Protein AF-0000000080437870 (afdb_homodimer)

Solvent-accessible surface area (backbone atoms only — not comparable to full-atom values): 60620 Å² total; per-residue (Å²): 129,94,40,55,49,62,54,57,90,78,43,84,38,85,81,32,68,67,41,47,50,50,52,49,51,49,51,50,48,58,66,41,42,56,54,49,41,50,61,61,62,69,58,82,70,63,52,60,59,48,50,50,48,49,53,51,51,48,33,52,47,49,39,52,52,47,52,57,46,50,50,26,48,57,52,24,42,56,25,63,77,40,61,66,30,51,52,48,42,49,50,51,51,51,53,57,57,70,46,48,65,47,50,51,52,45,34,43,50,59,34,65,45,84,61,48,69,62,49,28,70,72,33,72,72,40,46,76,41,44,46,62,55,49,49,36,33,59,53,30,72,40,56,69,56,73,68,52,46,48,52,52,59,59,50,31,59,22,14,36,57,39,28,39,51,48,36,51,50,53,54,69,68,35,60,26,62,38,65,60,96,86,41,80,45,74,39,46,41,70,62,42,62,58,32,32,55,36,83,48,62,69,54,9,47,41,29,47,55,23,50,60,61,42,44,69,73,44,38,68,58,38,30,48,21,41,38,21,23,53,43,40,35,52,51,51,29,46,74,34,69,38,95,35,58,64,54,49,41,34,50,72,42,37,46,50,70,58,32,52,50,18,44,52,50,31,48,61,70,45,33,65,61,54,23,51,50,33,34,51,52,12,48,76,72,72,35,86,63,18,22,39,53,45,50,73,57,41,70,89,61,98,68,78,62,74,32,54,68,68,54,37,50,52,52,47,32,54,52,36,34,73,70,33,62,64,56,12,48,48,51,46,49,40,59,74,66,24,22,38,25,35,53,70,53,84,50,34,59,82,64,68,47,50,45,62,36,72,81,78,68,47,47,39,31,43,39,52,50,73,37,29,54,68,40,42,42,48,50,35,23,30,48,15,41,34,48,39,44,59,44,22,59,88,45,52,66,69,43,53,49,56,42,63,28,63,58,37,25,44,12,47,37,36,25,50,54,50,50,57,54,52,42,76,73,39,54,73,66,51,26,48,46,53,42,48,53,51,50,52,52,47,39,51,38,52,40,45,35,48,21,50,46,50,27,52,53,51,49,56,61,50,43,75,76,41,80,58,54,53,69,54,51,25,48,43,38,42,50,21,44,47,72,36,45,36,73,12,31,15,83,92,37,64,65,48,56,63,76,73,72,44,65,58,75,54,38,63,90,43,58,77,62,53,55,32,55,35,45,6,49,41,51,17,41,29,49,51,54,48,32,73,73,53,44,74,70,34,51,62,50,50,48,52,45,48,38,44,50,28,55,55,41,50,66,63,47,38,43,75,70,75,38,55,55,60,36,41,65,49,41,44,57,12,49,45,58,54,48,51,50,49,52,50,45,57,58,66,50,66,84,103,128,95,42,55,50,63,53,56,90,79,41,81,40,86,80,30,69,67,40,49,50,49,52,50,50,49,53,50,48,58,66,41,43,54,54,49,42,52,60,60,61,69,56,81,72,64,51,59,60,49,50,52,48,50,52,53,52,48,33,53,47,50,42,53,52,47,51,55,47,48,51,25,48,56,53,23,42,56,25,64,77,40,60,65,31,50,52,48,43,49,52,52,52,53,54,57,57,70,44,48,66,48,51,52,52,46,34,43,49,58,35,64,45,84,61,48,69,62,48,30,72,72,34,72,73,40,48,77,40,44,47,61,54,51,49,37,31,59,52,29,71,42,56,69,54,71,67,52,48,48,50,52,58,58,49,31,60,21,14,36,56,40,27,38,50,47,38,50,50,52,54,70,67,35,61,27,62,38,63,60,96,84,41,80,45,75,40,48,43,70,62,42,61,57,32,32,56,36,85,47,63,69,54,8,46,41,30,46,54,24,50,61,60,41,43,70,71,45,37,67,58,39,31,47,21,42,38,23,20,53,43,41,36,50,51,51,30,47,74,35,67,38,94,37,58,65,55,49,40,34,50,71,42,38,46,50,70,58,31,52,50,18,44,52,50,33,47,60,69,46,31,66,62,55,21,50,49,34,33,51,52,10,48,76,72,71,36,87,63,18,21,39,53,47,51,73,57,41,68,88,59,98,67,78,63,75,31,54,69,69,53,36,49,52,52,47,32,53,52,36,34,75,69,33,60,65,57,14,49,49,51,47,47,40,59,74,65,24,23,38,25,34,54,72,54,84,49,33,59,83,66,67,45,52,47,63,36,70,78,77,69,48,49,38,32,44,39,50,51,75,37,28,55,69,40,42,41,48,50,35,22,31,48,14,40,33,48,38,43,60,45,21,58,88,45,53,66,68,42,53,49,57,41,65,32,62,59,38,26,44,12,46,38,37,24,50,54,48,50,57,53,51,42,72,75,39,53,74,66,51,25,49,46,53,43,50,52,51,50,51,53,47,41,52,39,52,41,46,35,47,21,51,46,49,28,51,52,48,50,56,61,50,43,76,75,40,82,56,54,53,69,54,52,26,49,43,37,43,49,20,44,46,72,34,46,35,74,11,32,14,82,92,36,64,65,47,56,60,77,75,72,44,66,57,75,54,40,63,90,43,58,78,62,54,54,32,55,36,46,6,47,39,52,16,41,28,49,49,53,48,31,73,71,52,44,73,70,34,50,62,51,50,48,52,48,47,39,44,50,29,55,55,42,49,64,62,47,37,42,75,71,74,39,56,57,59,36,42,64,50,42,44,57,12,50,45,57,54,49,50,50,49,53,50,44,58,58,65,50,66,83,105

InterPro domains:
  IPR001333 Peptidase M32, carboxypeptidase Taq [PTHR34217] (156-420)
  IPR001567 Peptidase M3A/M3B catalytic domain [PF01432] (196-575)
  IPR011977 Peptidase M3B, oligoendopeptidase-related clade 3 [TIGR02290] (4-588)
  IPR013647 Oligopeptidase F, N-terminal domain [PF08439] (114-174)
  IPR034006 Oligopeptidase F type 2 [cd09607] (5-585)
  IPR042088 Oligoendopeptidase F, C-terminal domain [G3DSA:1.10.1370.20] (219-591)

Foldseek 3Di:
DPLFFDLVLLNPDCPDPVNVVLVVVLVVCLVCVLVLLCVLLVDCPPVLVSVLVVLVSVLVNLLSLCSQLVVLVVVCQQAVPPPVSVVSNVVSVVSVVVCVLSVLSNLLSLLPDPPNVVSLVVDPSSVLQVQVSVLSNVQNLLDDDSVVVVVLVVVCVVFLVVLLVQLVVCQQPQWFFFADPNDTDTHRLVVLVVQLQPQDVVSLVRSLVSNQVSCVVCQFSLLVSLLRLLVSLQVSCVSSPHPGSVQVQCVLQLHHPLLLVLLLVLLLVLLVLLLVLLCLQCVLVPHDQAAFPSCLNHASAPDWDFADPVRLLVLLLVLLVQQPVVLSVLSVCCVVNRQENEADDPNRHDDKAKDQSLSSLFIHIYAHQPGTVVRSLSSQLRSQLGVLSNLQNVGGPQQSDFGLLQSSQRSLLSSVSSLVVDLVPDDLRSNLSSLSVVLSVLCCQSQVLQLVLQLLVVCSVCSVPPRDGLVRSLVSSLVSNCSRSNSNHRSVRDRSCPVSPDSQSSDSVQPSNRNSVSSNNLNNLLLVLVCVVPPNVSSVLVSVLSNRNRPHRPQVSCVSVVDGSSHSVSSNSSSVVSSVSSVVSVVSSPVD/DPLFFDLVLLNPDCPDPVNVVLVVVLVVCLVCLLVLLCVLLVDCPPVLVSVLVVLVSVLVNLLSLCSQLVVLVSVCQQAVPPPVSVVSNVVSVVSVVVCVLSVLSNLLSLLPDPPNVVSLVVDPSSVLQVQVSVLSNVQNLLDDDSVVVVVLVVVCVVFLVVLLVQLVVCQQPQWFFFADPNDTDTHRLVVLVVQLQPQDVVSLVRSLVSNQVSCVVCQFSLLVSLLRLLVSLQVSCVSSPHPGSVQVQCVLQLHHPLLLVLLLVLLLVLLVLLLVLLCLQCVLVPHHQAAFPSCLNHASAPDWDFADPVRLLVLLLVLLVQQPVVLSVLSVCCVVNRQENEARDPNRHDDKAKDQSLSSLFIHIYAHQPGTVVRSLSSQLRSQLGVLSNLQNVGGPLQSDFGLLQSSQRSLLSSVSSLVVDLVPDDLSSNLSSLSVVLSVLCCQSQVLQLVLQLLVVCSVCSVPPRDGLVRSLVSSLVSNCSRSNSNYRSVRGRSCPVSPDSQSSDSVQPSNRNSVSSNNLNNLLLVLVCVVPPNVSSVLVSVLSNRNRPHRPQVSCVSVVDGSSHSVSSNSSSVVSSVSSVVSVVSSPVD

Nearest PDB structures (foldseek):
  3ce2-assembly1_A  TM=8.874E-01  e=3.468E-25  Chlamydia abortus S26/3
  2qr4-assembly1_B  TM=8.057E-01  e=2.664E-16  Enterococcus faecium DO
  3aho-assembly2_B  TM=7.473E-01  e=1.811E-16  Geobacillus sp. MO-1
  2h1j-assembly1_A  TM=7.306E-01  e=5.069E-16  Geobacillus stearothermophilus
  3sks-assembly1_A  TM=7.481E-01  e=2.700E-15  Bacillus anthracis str. Ames

Sequence (1184 aa):
MNGNWNLNNLYSSFESPEFKADMDLFNKKINNYKSFVSSITNDRFDLKEKLKKYINETNNFKALSNKLIMYSNLVMSVNTKDSVAIKTLDILEQKLASIADSKAKLYKWIGSIDNLSEIINSSDLLKEHTFHLNEIKEYSKHILSDREELIIAQMKGSGSSSWTKLKDLETSSLLVDIEINGEKKSLPLSVVRNMAFDKDEKIRKAAYEAELKSYKKIENSVSSALNGIKGEVITISKLRGYSSPLEETVINSRLDMKSLNAMLSAMKESLPVFRKYYKRKAELLGNKNGLPFYNLFAPIIDSEQKFTFDEAKDFIIKNFTTFSEKLGLFAKNAIENEWIDVYPKEGKVGGAFCENLHMIGESRIMLNFGETLSDVITLAHELGHGYHGECLLKESEINSEYPMPIAETASTFCETIVKKAAVKGASKNDALAILETEISDCGQIIVDILSRFLFEKEVFDRRKEASLNSEELKEIMINAQKETYGDGLDFNYLHPYMWACKPHYYYAEANFYNFPYAFGLLFSKGLYAEYLKRGSEFVEDYDKLLSVTGKSNLADITKLMNIDIQSIDFWRNSLKIIEDDINNFLELSKNLMNGNWNLNNLYSSFESPEFKADMDLFNKKINNYKSFVSSITNDRFDLKEKLKKYINETNNFKALSNKLIMYSNLVMSVNTKDSVAIKTLDILEQKLASIADSKAKLYKWIGSIDNLSEIINSSDLLKEHTFHLNEIKEYSKHILSDREELIIAQMKGSGSSSWTKLKDLETSSLLVDIEINGEKKSLPLSVVRNMAFDKDEKIRKAAYEAELKSYKKIENSVSSALNGIKGEVITISKLRGYSSPLEETVINSRLDMKSLNAMLSAMKESLPVFRKYYKRKAELLGNKNGLPFYNLFAPIIDSEQKFTFDEAKDFIIKNFTTFSEKLGLFAKNAIENEWIDVYPKEGKVGGAFCENLHMIGESRIMLNFGETLSDVITLAHELGHGYHGECLLKESEINSEYPMPIAETASTFCETIVKKAAVKGASKNDALAILETEISDCGQIIVDILSRFLFEKEVFDRRKEASLNSEELKEIMINAQKETYGDGLDFNYLHPYMWACKPHYYYAEANFYNFPYAFGLLFSKGLYAEYLKRGSEFVEDYDKLLSVTGKSNLADITKLMNIDIQSIDFWRNSLKIIEDDINNFLELSKNL

pLDDT: mean 94.99, std 4.23, range [60.19, 98.75]

Organism: NCBI:txid29372

Radius of gyration: 37.0 Å; Cα contacts (8 Å, |Δi|>4): 1729; chains: 2; bounding box: 79×104×88 Å

Secondary structure (DSSP, 8-state):
--S----TTT-S-TTSHHHHHHHHHHHHHHHHHHHHHHHHHT--SSHHHHHHHHHHHHHHHHHHHHHHHHHHHHHHHH-TT-HHHHHHHHHHHHHHHTTHHHHHHHHHHHHT-TTHHHHHHT-HHHHHTHHHHHHHHHHHTT---HHHHHHHHHHHTTTHHHHHHHHHHHHHH-EEEEEETTEEEEEEHHHHHHGGG-S-HHHHHHHHHHHHHHGGGTHHHHHHHHHHHHHHHHHHHHHTT-S-HHHHHHHHTT--HHHHHHHHHHHHHHHHHHHHHHHHHHHHTT-SSSB-GGGTT--S-----B--HHHHHHHHHHHHHHH-HHHHHHHHHHHHTT-EE-S--TTPPSS-EEEEEGGGTEEEEE----SBHHHHHHHHHHHHHHHHHHHTTTS-TGGG---HHHHTHHHHHHHHHHHHHHHHTS-HHHHHHHHHHHHHHHHIIIIIHHHHHHHHHHHHHHHTTS---HHHHHHHHHHHHHHHTGGGB-GGG--TTHHHH-GGGG-SS--STTHHHHHHHHHHHHHHHHHHHHTTHHHHHHHHHHHTTTSS-HHHHHHTTT--TTSHHHHHHHHHHHHHHHHHHHHHGGG-/--S----TTT-S-TTSHHHHHHHHHHHHHHHHHHHHHHHHTT--SSHHHHHHHHHHHHHHHHHHHHHHHHHHHHHHHH-TT-HHHHHHHHHHHHHHHTTHHHHHHHHHHHHT-TTHHHHHHT-HHHHHTHHHHHHHHHHHTT---HHHHHHHHHHHTTTHHHHHHHHHHHHHH-EEEEEETTEEEEEEHHHHHHGGG-S-HHHHHHHHHHHHHHGGGTHHHHHHHHHHHHHHHHHHHHHTT-S-HHHHHHHHTT--HHHHHHHHHHHHHHHHHHHHHHHHHHHHTT-SSSB-GGGTT--S-----B--HHHHHHHHHHHHHHH-HHHHHHHHHHHHTT-EE-S--TTPPSS-EEEEEGGGTEEEEE----SBHHHHHHHHHHHHHHHHHHHTTTS-TGGG---HHHHTHHHHHHHHHHHHHHHHTS-HHHHHHHHHHHHHHHHIIIIIHHHHHHHHHHHHHHHTTS---HHHHHHHHHHHHHHHTGGGB-GGG--TTHHHH-GGGG-SS--STTHHHHHHHHHHHHHHHHHHHHTTHHHHHHHHHHHTTTSS-HHHHHHTTT--TTSHHHHHHHHHHHHHHHHHHHHHGGG-

Structure (mmCIF, N/CA/C/O backbone):
data_AF-0000000080437870-model_v1
#
loop_
_entity.id
_entity.type
_entity.pdbx_description
1 polymer 'PepF/M3 family oligoendopeptidase'
#
loop_
_atom_site.group_PDB
_atom_site.id
_atom_site.type_symbol
_atom_site.label_atom_id
_atom_site.label_alt_id
_atom_site.label_comp_id
_atom_site.label_asym_id
_atom_site.label_entity_id
_atom_site.label_seq_id
_atom_site.pdbx_PDB_ins_code
_atom_site.Cartn_x
_atom_site.Cartn_y
_atom_site.Cartn_z
_atom_site.occupancy
_atom_site.B_iso_or_equiv
_atom_site.auth_seq_id
_atom_site.auth_comp_id
_atom_site.auth_asym_id
_atom_site.auth_atom_id
_atom_site.pdbx_PDB_model_num
ATOM 1 N N . MET A 1 1 ? 9.359 31.766 40.906 1 60.19 1 MET A N 1
ATOM 2 C CA . MET A 1 1 ? 8.602 30.703 40.25 1 60.19 1 MET A CA 1
ATOM 3 C C . MET A 1 1 ? 9.492 29.516 39.938 1 60.19 1 MET A C 1
ATOM 5 O O . MET A 1 1 ? 10.656 29.688 39.562 1 60.19 1 MET A O 1
ATOM 9 N N . ASN A 1 2 ? 9.305 28.297 40.469 1 73.31 2 ASN A N 1
ATOM 10 C CA . ASN A 1 2 ? 10.172 27.125 40.312 1 73.31 2 ASN A CA 1
ATOM 11 C C . ASN A 1 2 ? 10.258 26.656 38.875 1 73.31 2 ASN A C 1
ATOM 13 O O . ASN A 1 2 ? 11.078 25.812 38.531 1 73.31 2 ASN A O 1
ATOM 17 N N . GLY A 1 3 ? 9.555 27.391 37.906 1 88.75 3 GLY A N 1
ATOM 18 C CA . GLY A 1 3 ? 9.688 27.125 36.5 1 88.75 3 GLY A CA 1
ATOM 19 C C . GLY A 1 3 ? 8.82 25.969 36.031 1 88.75 3 GLY A C 1
ATOM 20 O O . GLY A 1 3 ? 8.836 25.625 34.844 1 88.75 3 GLY A O 1
ATOM 21 N N . ASN A 1 4 ? 8.125 25.344 36.969 1 94.56 4 ASN A N 1
ATOM 22 C CA . ASN A 1 4 ? 7.23 24.234 36.625 1 94.56 4 ASN A CA 1
ATOM 23 C C . ASN A 1 4 ? 5.77 24.672 36.656 1 94.56 4 ASN A C 1
ATOM 25 O O . ASN A 1 4 ? 5.375 25.484 37.5 1 94.56 4 ASN A O 1
ATOM 29 N N . TRP A 1 5 ? 5.004 24.094 35.719 1 97.38 5 TRP A N 1
ATOM 30 C CA . TRP A 1 5 ? 3.576 24.391 35.781 1 97.38 5 TRP A CA 1
ATOM 31 C C . TRP A 1 5 ? 2.887 23.578 36.875 1 97.38 5 TRP A C 1
ATOM 33 O O . TRP A 1 5 ? 3.457 22.609 37.375 1 97.38 5 TRP A O 1
ATOM 43 N N . ASN A 1 6 ? 1.792 24.125 37.281 1 96.56 6 ASN A N 1
ATOM 44 C CA . ASN A 1 6 ? 0.927 23.438 38.25 1 96.56 6 ASN A CA 1
ATOM 45 C C . ASN A 1 6 ? -0.272 22.797 37.562 1 96.56 6 ASN A C 1
ATOM 47 O O . ASN A 1 6 ? -1.03 23.469 36.875 1 96.56 6 ASN A O 1
ATOM 51 N N . LEU A 1 7 ? -0.485 21.469 37.812 1 97.62 7 LEU A N 1
ATOM 52 C CA . LEU A 1 7 ? -1.567 20.75 37.125 1 97.62 7 LEU A CA 1
ATOM 53 C C . LEU A 1 7 ? -2.658 20.375 38.125 1 97.62 7 LEU A C 1
ATOM 55 O O . LEU A 1 7 ? -3.617 19.672 37.781 1 97.62 7 LEU A O 1
ATOM 59 N N . ASN A 1 8 ? -2.568 20.922 39.281 1 96.56 8 ASN A N 1
ATOM 60 C CA . ASN A 1 8 ? -3.43 20.469 40.344 1 96.56 8 ASN A CA 1
ATOM 61 C C . ASN A 1 8 ? -4.895 20.781 40.094 1 96.56 8 ASN A C 1
ATOM 63 O O . ASN A 1 8 ? -5.789 20.109 40.594 1 96.56 8 ASN A O 1
ATOM 67 N N . ASN A 1 9 ? -5.109 21.844 39.344 1 96.62 9 ASN A N 1
ATOM 68 C CA . ASN A 1 9 ? -6.488 22.188 39.031 1 96.62 9 ASN A CA 1
ATOM 69 C C . ASN A 1 9 ? -7.113 21.172 38.094 1 96.62 9 ASN A C 1
ATOM 71 O O . ASN A 1 9 ? -8.336 21.141 37.906 1 96.62 9 ASN A O 1
ATOM 75 N N . LEU A 1 10 ? -6.344 20.359 37.438 1 97.62 10 LEU A N 1
ATOM 76 C CA . LEU A 1 10 ? -6.828 19.188 36.719 1 97.62 10 LEU A CA 1
ATOM 77 C C . LEU A 1 10 ? -6.934 17.984 37.656 1 97.62 10 LEU A C 1
ATOM 79 O O . LEU A 1 10 ? -8.039 17.609 38.062 1 97.62 10 LEU A O 1
ATOM 83 N N . TYR A 1 11 ? -5.73 17.531 37.938 1 97.88 11 TYR A N 1
ATOM 84 C CA . TYR A 1 11 ? -5.609 16.469 38.938 1 97.88 11 TYR A CA 1
ATOM 85 C C . TYR A 1 11 ? -4.297 16.578 39.719 1 97.88 11 TYR A C 1
ATOM 87 O O . TYR A 1 11 ? -3.295 17.062 39.156 1 97.88 11 TYR A O 1
ATOM 95 N N . SER A 1 12 ? -4.332 16.031 40.906 1 96.88 12 SER A N 1
ATOM 96 C CA . SER A 1 12 ? -3.111 16.062 41.719 1 96.88 12 SER A CA 1
ATOM 97 C C . SER A 1 12 ? -2.174 14.93 41.344 1 96.88 12 SER A C 1
ATOM 99 O O . SER A 1 12 ? -0.961 15.016 41.562 1 96.88 12 SER A O 1
ATOM 101 N N . SER A 1 13 ? -2.754 13.867 40.938 1 96.62 13 SER A N 1
ATOM 102 C CA . SER A 1 13 ? -1.997 12.703 40.469 1 96.62 13 SER A CA 1
ATOM 103 C C . SER A 1 13 ? -2.896 11.711 39.75 1 96.62 13 SER A C 1
ATOM 105 O O . SER A 1 13 ? -4.125 11.836 39.781 1 96.62 13 SER A O 1
ATOM 107 N N . PHE A 1 14 ? -2.291 10.727 39.125 1 97.12 14 PHE A N 1
ATOM 108 C CA . PHE A 1 14 ? -3.055 9.672 38.5 1 97.12 14 PHE A CA 1
ATOM 109 C C . PHE A 1 14 ? -3.746 8.789 39.531 1 97.12 14 PHE A C 1
ATOM 111 O O . PHE A 1 14 ? -4.66 8.031 39.188 1 97.12 14 PHE A O 1
ATOM 118 N N . GLU A 1 15 ? -3.279 8.891 40.781 1 96.44 15 GLU A N 1
ATOM 119 C CA . GLU A 1 15 ? -3.838 8.086 41.875 1 96.44 15 GLU A CA 1
ATOM 120 C C . GLU A 1 15 ? -4.879 8.875 42.656 1 96.44 15 GLU A C 1
ATOM 122 O O . GLU A 1 15 ? -5.504 8.336 43.562 1 96.44 15 GLU A O 1
ATOM 127 N N . SER A 1 16 ? -5.043 10.133 42.312 1 97.62 16 SER A N 1
ATOM 128 C CA . SER A 1 16 ? -6.008 10.938 43.031 1 97.62 16 SER A CA 1
ATOM 129 C C . SER A 1 16 ? -7.422 10.383 42.875 1 97.62 16 SER A C 1
ATOM 131 O O . SER A 1 16 ? -7.766 9.828 41.844 1 97.62 16 SER A O 1
ATOM 133 N N . PRO A 1 17 ? -8.258 10.578 43.875 1 97.38 17 PRO A N 1
ATOM 134 C CA . PRO A 1 17 ? -9.648 10.125 43.781 1 97.38 17 PRO A CA 1
ATOM 135 C C . PRO A 1 17 ? -10.406 10.789 42.625 1 97.38 17 PRO A C 1
ATOM 137 O O . PRO A 1 17 ? -11.25 10.156 42 1 97.38 17 PRO A O 1
ATOM 140 N N . GLU A 1 18 ? -10.078 11.984 42.406 1 97.44 18 GLU A N 1
ATOM 141 C CA . GLU A 1 18 ? -10.758 12.711 41.344 1 97.44 18 GLU A CA 1
ATOM 142 C C . GLU A 1 18 ? -10.438 12.117 40 1 97.44 18 GLU A C 1
ATOM 144 O O . GLU A 1 18 ? -11.336 11.938 39.156 1 97.44 18 GLU A O 1
ATOM 149 N N . PHE A 1 19 ? -9.172 11.805 39.75 1 97.94 19 PHE A N 1
ATOM 150 C CA . PHE A 1 19 ? -8.766 11.211 38.5 1 97.94 19 PHE A CA 1
ATOM 151 C C . PHE A 1 19 ? -9.398 9.844 38.312 1 97.94 19 PHE A C 1
ATOM 153 O O . PHE A 1 19 ? -9.938 9.547 37.25 1 97.94 19 PHE A O 1
ATOM 160 N N . LYS A 1 20 ? -9.375 9.031 39.25 1 97.5 20 LYS A N 1
ATOM 161 C CA . LYS A 1 20 ? -9.938 7.684 39.188 1 97.5 20 LYS A CA 1
ATOM 162 C C . LYS A 1 20 ? -11.445 7.723 38.938 1 97.5 20 LYS A C 1
ATOM 164 O O . LYS A 1 20 ? -11.977 6.922 38.188 1 97.5 20 LYS A O 1
ATOM 169 N N . ALA A 1 21 ? -12.055 8.648 39.656 1 97.81 21 ALA A N 1
ATOM 170 C CA . ALA A 1 21 ? -13.492 8.805 39.469 1 97.81 21 ALA A CA 1
ATOM 171 C C . ALA A 1 21 ? -13.82 9.219 38.031 1 97.81 21 ALA A C 1
ATOM 173 O O . ALA A 1 21 ? -14.781 8.727 37.438 1 97.81 21 ALA A O 1
ATOM 174 N N . ASP A 1 22 ? -13.07 10.148 37.531 1 97.94 22 ASP A N 1
ATOM 175 C CA . ASP A 1 22 ? -13.289 10.609 36.188 1 97.94 22 ASP A CA 1
ATOM 176 C C . ASP A 1 22 ? -12.984 9.5 35.156 1 97.94 22 ASP A C 1
ATOM 178 O O . ASP A 1 22 ? -13.656 9.398 34.125 1 97.94 22 ASP A O 1
ATOM 182 N N . MET A 1 23 ? -11.945 8.703 35.406 1 97.62 23 MET A N 1
ATOM 183 C CA . MET A 1 23 ? -11.633 7.555 34.562 1 97.62 23 MET A CA 1
ATOM 184 C C . MET A 1 23 ? -12.789 6.562 34.562 1 97.62 23 MET A C 1
ATOM 186 O O . MET A 1 23 ? -13.141 6.023 33.5 1 97.62 23 MET A O 1
ATOM 190 N N . ASP A 1 24 ? -13.344 6.34 35.656 1 97.12 24 ASP A N 1
ATOM 191 C CA . ASP A 1 24 ? -14.5 5.449 35.75 1 97.12 24 ASP A CA 1
ATOM 192 C C . ASP A 1 24 ? -15.695 6.008 35 1 97.12 24 ASP A C 1
ATOM 194 O O . ASP A 1 24 ? -16.391 5.266 34.281 1 97.12 24 ASP A O 1
ATOM 198 N N . LEU A 1 25 ? -15.914 7.23 35.25 1 97.19 25 LEU A N 1
ATOM 199 C CA . LEU A 1 25 ? -17 7.891 34.531 1 97.19 25 LEU A CA 1
ATOM 200 C C . LEU A 1 25 ? -16.797 7.84 33.031 1 97.19 25 LEU A C 1
ATOM 202 O O . LEU A 1 25 ? -17.734 7.594 32.281 1 97.19 25 LEU A O 1
ATOM 206 N N . PHE A 1 26 ? -15.594 8.133 32.656 1 97 26 PHE A N 1
ATOM 207 C CA . PHE A 1 26 ? -15.227 8.062 31.25 1 97 26 PHE A CA 1
ATOM 208 C C . PHE A 1 26 ? -15.516 6.676 30.688 1 97 26 PHE A C 1
ATOM 210 O O . PHE A 1 26 ? -16.141 6.547 29.625 1 97 26 PHE A O 1
ATOM 217 N N . ASN A 1 27 ? -15.125 5.648 31.359 1 95.5 27 ASN A N 1
ATOM 218 C CA . ASN A 1 27 ? -15.367 4.273 30.938 1 95.5 27 ASN A CA 1
ATOM 219 C C . ASN A 1 27 ? -16.859 3.977 30.812 1 95.5 27 ASN A C 1
ATOM 221 O O . ASN A 1 27 ? -17.297 3.33 29.859 1 95.5 27 ASN A O 1
ATOM 225 N N . LYS A 1 28 ? -17.562 4.418 31.703 1 95.25 28 LYS A N 1
ATOM 226 C CA . LYS A 1 28 ? -19 4.23 31.688 1 95.25 28 LYS A CA 1
ATOM 227 C C . LYS A 1 28 ? -19.625 4.934 30.484 1 95.25 28 LYS A C 1
ATOM 229 O O . LYS A 1 28 ? -20.5 4.375 29.812 1 95.25 28 LYS A O 1
ATOM 234 N N . LYS A 1 29 ? -19.188 6.113 30.266 1 95.06 29 LYS A N 1
ATOM 235 C CA . LYS A 1 29 ? -19.734 6.891 29.156 1 95.06 29 LYS A CA 1
ATOM 236 C C . LYS A 1 29 ? -19.391 6.246 27.812 1 95.06 29 LYS A C 1
ATOM 238 O O . LYS A 1 29 ? -20.203 6.258 26.891 1 95.06 29 LYS A O 1
ATOM 243 N N . ILE A 1 30 ? -18.172 5.777 27.734 1 93.88 30 ILE A N 1
ATOM 244 C CA . ILE A 1 30 ? -17.75 5.094 26.516 1 93.88 30 ILE A CA 1
ATOM 245 C C . ILE A 1 30 ? -18.625 3.863 26.281 1 93.88 30 ILE A C 1
ATOM 247 O O . ILE A 1 30 ? -19.109 3.643 25.172 1 93.88 30 ILE A O 1
ATOM 251 N N . ASN A 1 31 ? -18.828 3.141 27.266 1 90.12 31 ASN A N 1
ATOM 252 C CA . ASN A 1 31 ? -19.625 1.92 27.156 1 90.12 31 ASN A CA 1
ATOM 253 C C . ASN A 1 31 ? -21.078 2.225 26.828 1 90.12 31 ASN A C 1
ATOM 255 O O . ASN A 1 31 ? -21.734 1.467 26.109 1 90.12 31 ASN A O 1
ATOM 259 N N . ASN A 1 32 ? -21.484 3.301 27.359 1 91.38 32 ASN A N 1
ATOM 260 C CA . ASN A 1 32 ? -22.891 3.662 27.188 1 91.38 32 ASN A CA 1
ATOM 261 C C . ASN A 1 32 ? -23.125 4.418 25.891 1 91.38 32 ASN A C 1
ATOM 263 O O . ASN A 1 32 ? -24.266 4.637 25.484 1 91.38 32 ASN A O 1
ATOM 267 N N . TYR A 1 33 ? -22.031 4.906 25.375 1 90.75 33 TYR A N 1
ATOM 268 C CA . TYR A 1 33 ? -22.156 5.754 24.188 1 90.75 33 TYR A CA 1
ATOM 269 C C . TYR A 1 33 ? -22.875 5.016 23.062 1 90.75 33 TYR A C 1
ATOM 271 O O . TYR A 1 33 ? -23.719 5.586 22.391 1 90.75 33 TYR A O 1
ATOM 279 N N . LYS A 1 34 ? -22.547 3.732 22.797 1 86.31 34 LYS A N 1
ATOM 280 C CA . LYS A 1 34 ? -23.172 2.932 21.75 1 86.31 34 LYS A CA 1
ATOM 281 C C . LYS A 1 34 ? -24.672 2.785 21.984 1 86.31 34 LYS A C 1
ATOM 283 O O . LYS A 1 34 ? -25.469 2.91 21.047 1 86.31 34 LYS A O 1
ATOM 288 N N . SER A 1 35 ? -25.016 2.561 23.234 1 89.69 35 SER A N 1
ATOM 289 C CA . SER A 1 35 ? -26.422 2.441 23.609 1 89.69 35 SER A CA 1
ATOM 290 C C . SER A 1 35 ? -27.141 3.771 23.438 1 89.69 35 SER A C 1
ATOM 292 O O . SER A 1 35 ? -28.297 3.801 23 1 89.69 35 SER A O 1
ATOM 294 N N . PHE A 1 36 ? -26.484 4.75 23.859 1 90 36 PHE A N 1
ATOM 295 C CA . PHE A 1 36 ? -27.031 6.09 23.688 1 90 36 PHE A CA 1
ATOM 296 C C . PHE A 1 36 ? -27.328 6.375 22.219 1 90 36 PHE A C 1
ATOM 298 O O . PHE A 1 36 ? -28.438 6.793 21.875 1 90 36 PHE A O 1
ATOM 305 N N . VAL A 1 37 ? -26.391 6.148 21.344 1 91.06 37 VAL A N 1
ATOM 306 C CA . VAL A 1 37 ? -26.547 6.391 19.922 1 91.06 37 VAL A CA 1
ATOM 307 C C . VAL A 1 37 ? -27.656 5.52 19.359 1 91.06 37 VAL A C 1
ATOM 309 O O . VAL A 1 37 ? -28.5 5.992 18.578 1 91.06 37 VAL A O 1
ATOM 312 N N . SER A 1 38 ? -27.672 4.27 19.812 1 89.06 38 SER A N 1
ATOM 313 C CA . SER A 1 38 ? -28.703 3.357 19.344 1 89.06 38 SER A CA 1
ATOM 314 C C . SER A 1 38 ? -30.094 3.846 19.75 1 89.06 38 SER A C 1
ATOM 316 O O . SER A 1 38 ? -31.047 3.729 18.984 1 89.06 38 SER A O 1
ATOM 318 N N . SER A 1 39 ? -30.156 4.316 20.891 1 90.5 39 SER A N 1
ATOM 319 C CA . SER A 1 39 ? -31.438 4.801 21.406 1 90.5 39 SER A CA 1
ATOM 320 C C . SER A 1 39 ? -31.906 6.047 20.656 1 90.5 39 SER A C 1
ATOM 322 O O . SER A 1 39 ? -33.062 6.152 20.281 1 90.5 39 SER A O 1
ATOM 324 N N . ILE A 1 40 ? -31 6.926 20.438 1 91.5 40 ILE A N 1
ATOM 325 C CA . ILE A 1 40 ? -31.359 8.211 19.844 1 91.5 40 ILE A CA 1
ATOM 326 C C . ILE A 1 40 ? -31.641 8.031 18.359 1 91.5 40 ILE A C 1
ATOM 328 O O . ILE A 1 40 ? -32.5 8.719 17.797 1 91.5 40 ILE A O 1
ATOM 332 N N . THR A 1 41 ? -31.047 7.137 17.719 1 91.88 41 THR A N 1
ATOM 333 C CA . THR A 1 41 ? -31.141 7.016 16.266 1 91.88 41 THR A CA 1
ATOM 334 C C . THR A 1 41 ? -32.219 6.004 15.867 1 91.88 41 THR A C 1
ATOM 336 O O . THR A 1 41 ? -32.438 5.746 14.688 1 91.88 41 THR A O 1
ATOM 339 N N . ASN A 1 42 ? -32.844 5.383 16.844 1 89.12 42 ASN A N 1
ATOM 340 C CA . ASN A 1 42 ? -33.812 4.305 16.594 1 89.12 42 ASN A CA 1
ATOM 341 C C . ASN A 1 42 ? -35.062 4.812 15.883 1 89.12 42 ASN A C 1
ATOM 343 O O . ASN A 1 42 ? -35.781 4.035 15.258 1 89.12 42 ASN A O 1
ATOM 347 N N . ASP A 1 43 ? -35.438 6.051 16.094 1 88.62 43 ASP A N 1
ATOM 348 C CA . ASP A 1 43 ? -36.625 6.652 15.469 1 88.62 43 ASP A CA 1
ATOM 349 C C . ASP A 1 43 ? -36.438 8.164 15.312 1 88.62 43 ASP A C 1
ATOM 351 O O . ASP A 1 43 ? -35.375 8.703 15.594 1 88.62 43 ASP A O 1
ATOM 355 N N . ARG A 1 44 ? -37.5 8.805 14.852 1 89.62 44 ARG A N 1
ATOM 356 C CA . ARG A 1 44 ? -37.469 10.242 14.602 1 89.62 44 ARG A CA 1
ATOM 357 C C . ARG A 1 44 ? -38.5 10.984 15.445 1 89.62 44 ARG A C 1
ATOM 359 O O . ARG A 1 44 ? -38.906 12.078 15.078 1 89.62 44 ARG A O 1
ATOM 366 N N . PHE A 1 45 ? -38.812 10.367 16.562 1 91.12 45 PHE A N 1
ATOM 367 C CA . PHE A 1 45 ? -39.719 11.031 17.469 1 91.12 45 PHE A CA 1
ATOM 368 C C . PHE A 1 45 ? -38.969 11.945 18.422 1 91.12 45 PHE A C 1
ATOM 370 O O . PHE A 1 45 ? -37.812 11.688 18.75 1 91.12 45 PHE A O 1
ATOM 377 N N . ASP A 1 46 ? -39.625 13.062 18.891 1 93.62 46 ASP A N 1
ATOM 378 C CA . ASP A 1 46 ? -39.062 13.984 19.875 1 93.62 46 ASP A CA 1
ATOM 379 C C . ASP A 1 46 ? -37.656 14.445 19.484 1 93.62 46 ASP A C 1
ATOM 381 O O . ASP A 1 46 ? -36.719 14.383 20.297 1 93.62 46 ASP A O 1
ATOM 385 N N . LEU A 1 47 ? -37.562 14.828 18.266 1 95.94 47 LEU A N 1
ATOM 386 C CA . LEU A 1 47 ? -36.281 15.195 17.703 1 95.94 47 LEU A CA 1
ATOM 387 C C . LEU A 1 47 ? -35.656 16.344 18.484 1 95.94 47 LEU A C 1
ATOM 389 O O . LEU A 1 47 ? -34.438 16.344 18.688 1 95.94 47 LEU A O 1
ATOM 393 N N . LYS A 1 48 ? -36.438 17.297 18.906 1 96.69 48 LYS A N 1
ATOM 394 C CA . LYS A 1 48 ? -35.938 18.422 19.672 1 96.69 48 LYS A CA 1
ATOM 395 C C . LYS A 1 48 ? -35.219 17.969 20.938 1 96.69 48 LYS A C 1
ATOM 397 O O . LYS A 1 48 ? -34.094 18.344 21.203 1 96.69 48 LYS A O 1
ATOM 402 N N . GLU A 1 49 ? -35.906 17.094 21.656 1 96.69 49 GLU A N 1
ATOM 403 C CA . GLU A 1 49 ? -35.344 16.609 22.906 1 96.69 49 GLU A CA 1
ATOM 404 C C . GLU A 1 49 ? -34.125 15.719 22.672 1 96.69 49 GLU A C 1
ATOM 406 O O . GLU A 1 49 ? -33.156 15.766 23.453 1 96.69 49 GLU A O 1
ATOM 411 N N . LYS A 1 50 ? -34.188 14.969 21.672 1 96.31 50 LYS A N 1
ATOM 412 C CA . LYS A 1 50 ? -33.062 14.094 21.328 1 96.31 50 LYS A CA 1
ATOM 413 C C . LYS A 1 50 ? -31.844 14.906 20.953 1 96.31 50 LYS A C 1
ATOM 415 O O . LYS A 1 50 ? -30.734 14.594 21.375 1 96.31 50 LYS A O 1
ATOM 420 N N . LEU A 1 51 ? -32.031 15.922 20.188 1 97.62 51 LEU A N 1
ATOM 421 C CA . LEU A 1 51 ? -30.922 16.766 19.766 1 97.62 51 LEU A CA 1
ATOM 422 C C . LEU A 1 51 ? -30.359 17.547 20.953 1 97.62 51 LEU A C 1
ATOM 424 O O . LEU A 1 51 ? -29.141 17.734 21.047 1 97.62 51 LEU A O 1
ATOM 428 N N . LYS A 1 52 ? -31.219 18.031 21.828 1 97.56 52 LYS A N 1
ATOM 429 C CA . LYS A 1 52 ? -30.75 18.672 23.047 1 97.56 52 LYS A CA 1
ATOM 430 C C . LYS A 1 52 ? -29.891 17.734 23.875 1 97.56 52 LYS A C 1
ATOM 432 O O . LYS A 1 52 ? -28.844 18.125 24.391 1 97.56 52 LYS A O 1
ATOM 437 N N . LYS A 1 53 ? -30.391 16.531 23.953 1 95.75 53 LYS A N 1
ATOM 438 C CA . LYS A 1 53 ? -29.656 15.516 24.703 1 95.75 53 LYS A CA 1
ATOM 439 C C . LYS A 1 53 ? -28.281 15.25 24.062 1 95.75 53 LYS A C 1
ATOM 441 O O . LYS A 1 53 ? -27.281 15.141 24.766 1 95.75 53 LYS A O 1
ATOM 446 N N . TYR A 1 54 ? -28.281 15.188 22.75 1 95.81 54 TYR A N 1
ATOM 447 C CA . TYR A 1 54 ? -27.031 15 22.031 1 95.81 54 TYR A CA 1
ATOM 448 C C . TYR A 1 54 ? -26.047 16.125 22.359 1 95.81 54 TYR A C 1
ATOM 450 O O . TYR A 1 54 ? -24.891 15.859 22.672 1 95.81 54 TYR A O 1
ATOM 458 N N . ILE A 1 55 ? -26.469 17.297 22.297 1 97.62 55 ILE A N 1
ATOM 459 C CA . ILE A 1 55 ? -25.625 18.469 22.516 1 97.62 55 ILE A CA 1
ATOM 460 C C . ILE A 1 55 ? -25.078 18.438 23.938 1 97.62 55 ILE A C 1
ATOM 462 O O . ILE A 1 55 ? -23.875 18.594 24.156 1 97.62 55 ILE A O 1
ATOM 466 N N . ASN A 1 56 ? -25.922 18.203 24.875 1 96.62 56 ASN A N 1
ATOM 467 C CA . ASN A 1 56 ? -25.531 18.188 26.281 1 96.62 56 ASN A CA 1
ATOM 468 C C . ASN A 1 56 ? -24.547 17.062 26.578 1 96.62 56 ASN A C 1
ATOM 470 O O . ASN A 1 56 ? -23.516 17.281 27.219 1 96.62 56 ASN A O 1
ATOM 474 N N . GLU A 1 57 ? -24.859 15.906 26.094 1 94.81 57 GLU A N 1
ATOM 475 C CA . GLU A 1 57 ? -24 14.75 26.328 1 94.81 57 GLU A CA 1
ATOM 476 C C . GLU A 1 57 ? -22.641 14.93 25.672 1 94.81 57 GLU A C 1
ATOM 478 O O . GLU A 1 57 ? -21.609 14.539 26.234 1 94.81 57 GLU A O 1
ATOM 483 N N . THR A 1 58 ? -22.672 15.5 24.5 1 95.31 58 THR A N 1
ATOM 484 C CA . THR A 1 58 ? -21.422 15.703 23.781 1 95.31 58 THR A CA 1
ATOM 485 C C . THR A 1 58 ? -20.547 16.734 24.484 1 95.31 58 THR A C 1
ATOM 487 O O . THR A 1 58 ? -19.344 16.547 24.641 1 95.31 58 THR A O 1
ATOM 490 N N . ASN A 1 59 ? -21.094 17.797 24.891 1 96.94 59 ASN A N 1
ATOM 491 C CA . ASN A 1 59 ? -20.344 18.812 25.609 1 96.94 59 ASN A CA 1
ATOM 492 C C . ASN A 1 59 ? -19.75 18.234 26.906 1 96.94 59 ASN A C 1
ATOM 494 O O . ASN A 1 59 ? -18.578 18.469 27.203 1 96.94 59 ASN A O 1
ATOM 498 N N . ASN A 1 60 ? -20.516 17.5 27.594 1 95.81 60 ASN A N 1
ATOM 499 C CA . ASN A 1 60 ? -20.062 16.906 28.844 1 95.81 60 ASN A CA 1
ATOM 500 C C . ASN A 1 60 ? -18.953 15.883 28.609 1 95.81 60 ASN A C 1
ATOM 502 O O . ASN A 1 60 ? -17.969 15.836 29.344 1 95.81 60 ASN A O 1
ATOM 506 N N . PHE A 1 61 ? -19.219 15.141 27.656 1 95.5 61 PHE A N 1
ATOM 507 C CA . PHE A 1 61 ? -18.234 14.109 27.312 1 95.5 61 PHE A CA 1
ATOM 508 C C . PHE A 1 61 ? -16.922 14.734 26.891 1 95.5 61 PHE A C 1
ATOM 510 O O . PHE A 1 61 ? -15.852 14.281 27.297 1 95.5 61 PHE A O 1
ATOM 517 N N . LYS A 1 62 ? -16.984 15.742 26.062 1 95.62 62 LYS A N 1
ATOM 518 C CA . LYS A 1 62 ? -15.781 16.422 25.594 1 95.62 62 LYS A CA 1
ATOM 519 C C . LYS A 1 62 ? -15.016 17.047 26.75 1 95.62 62 LYS A C 1
ATOM 521 O O . LYS A 1 62 ? -13.781 16.984 26.797 1 95.62 62 LYS A O 1
ATOM 526 N N . ALA A 1 63 ? -15.688 17.594 27.609 1 97.19 63 ALA A N 1
ATOM 527 C CA . ALA A 1 63 ? -15.047 18.203 28.766 1 97.19 63 ALA A CA 1
ATOM 528 C C . ALA A 1 63 ? -14.305 17.172 29.609 1 97.19 63 ALA A C 1
ATOM 530 O O . ALA A 1 63 ? -13.156 17.391 30 1 97.19 63 ALA A O 1
ATOM 531 N N . LEU A 1 64 ? -14.945 16.078 29.781 1 97.31 64 LEU A N 1
ATOM 532 C CA . LEU A 1 64 ? -14.375 14.992 30.594 1 97.31 64 LEU A CA 1
ATOM 533 C C . LEU A 1 64 ? -13.172 14.375 29.875 1 97.31 64 LEU A C 1
ATOM 535 O O . LEU A 1 64 ? -12.109 14.219 30.484 1 97.31 64 LEU A O 1
ATOM 539 N N . SER A 1 65 ? -13.406 14.031 28.656 1 97 65 SER A N 1
ATOM 540 C CA . SER A 1 65 ? -12.344 13.375 27.906 1 97 65 SER A CA 1
ATOM 541 C C . SER A 1 65 ? -11.133 14.281 27.75 1 97 65 SER A C 1
ATOM 543 O O . SER A 1 65 ? -9.992 13.836 27.906 1 97 65 SER A O 1
ATOM 545 N N . ASN A 1 66 ? -11.398 15.508 27.453 1 96.69 66 ASN A N 1
ATOM 546 C CA . ASN A 1 66 ? -10.305 16.469 27.312 1 96.69 66 ASN A CA 1
ATOM 547 C C . ASN A 1 66 ? -9.539 16.641 28.625 1 96.69 66 ASN A C 1
ATOM 549 O O . ASN A 1 66 ? -8.312 16.781 28.609 1 96.69 66 ASN A O 1
ATOM 553 N N . LYS A 1 67 ? -10.211 16.672 29.688 1 97.81 67 LYS A N 1
ATOM 554 C CA . LYS A 1 67 ? -9.562 16.828 30.984 1 97.81 67 LYS A CA 1
ATOM 555 C C . LYS A 1 67 ? -8.578 15.68 31.234 1 97.81 67 LYS A C 1
ATOM 557 O O . LYS A 1 67 ? -7.43 15.914 31.609 1 97.81 67 LYS A O 1
ATOM 562 N N . LEU A 1 68 ? -9.023 14.516 30.953 1 98.12 68 LEU A N 1
ATOM 563 C CA . LEU A 1 68 ? -8.203 13.32 31.172 1 98.12 68 LEU A CA 1
ATOM 564 C C . LEU A 1 68 ? -7.031 13.289 30.188 1 98.12 68 LEU A C 1
ATOM 566 O O . LEU A 1 68 ? -5.895 13.031 30.594 1 98.12 68 LEU A O 1
ATOM 570 N N . ILE A 1 69 ? -7.316 13.547 28.984 1 97.12 69 ILE A N 1
ATOM 571 C CA . ILE A 1 69 ? -6.305 13.492 27.938 1 97.12 69 ILE A CA 1
ATOM 572 C C . ILE A 1 69 ? -5.262 14.578 28.172 1 97.12 69 ILE A C 1
ATOM 574 O O . ILE A 1 69 ? -4.055 14.32 28.094 1 97.12 69 ILE A O 1
ATOM 578 N N . MET A 1 70 ? -5.715 15.734 28.453 1 97.5 70 MET A N 1
ATOM 579 C CA . MET A 1 70 ? -4.805 16.859 28.609 1 97.5 70 MET A CA 1
ATOM 580 C C . MET A 1 70 ? -3.895 16.656 29.828 1 97.5 70 MET A C 1
ATOM 582 O O . MET A 1 70 ? -2.701 16.953 29.766 1 97.5 70 MET A O 1
ATOM 586 N N . TYR A 1 71 ? -4.461 16.141 30.844 1 97.94 71 TYR A N 1
ATOM 587 C CA . TYR A 1 71 ? -3.625 15.875 32 1 97.94 71 TYR A CA 1
ATOM 588 C C . TYR A 1 71 ? -2.518 14.883 31.656 1 97.94 71 TYR A C 1
ATOM 590 O O . TYR A 1 71 ? -1.347 15.125 31.969 1 97.94 71 TYR A O 1
ATOM 598 N N . SER A 1 72 ? -2.906 13.867 31.078 1 97.25 72 SER A N 1
ATOM 599 C CA . SER A 1 72 ? -1.947 12.828 30.703 1 97.25 72 SER A CA 1
ATOM 600 C C . SER A 1 72 ? -0.883 13.367 29.766 1 97.25 72 SER A C 1
ATOM 602 O O . SER A 1 72 ? 0.306 13.094 29.922 1 97.25 72 SER A O 1
ATOM 604 N N . ASN A 1 73 ? -1.315 14.117 28.844 1 96.06 73 ASN A N 1
ATOM 605 C CA . ASN A 1 73 ? -0.406 14.695 27.875 1 96.06 73 ASN A CA 1
ATOM 606 C C . ASN A 1 73 ? 0.555 15.695 28.516 1 96.06 73 ASN A C 1
ATOM 608 O O . ASN A 1 73 ? 1.731 15.75 28.156 1 96.06 73 ASN A O 1
ATOM 612 N N . LEU A 1 74 ? 0.043 16.484 29.328 1 97.88 74 LEU A N 1
ATOM 613 C CA . LEU A 1 74 ? 0.866 17.5 29.984 1 97.88 74 LEU A CA 1
ATOM 614 C C . LEU A 1 74 ? 1.917 16.844 30.875 1 97.88 74 LEU A C 1
ATOM 616 O O . LEU A 1 74 ? 3.074 17.266 30.891 1 97.88 74 LEU A O 1
ATOM 620 N N . VAL A 1 75 ? 1.538 15.812 31.547 1 97 75 VAL A N 1
ATOM 621 C CA . VAL A 1 75 ? 2.49 15.078 32.375 1 97 75 VAL A CA 1
ATOM 622 C C . VAL A 1 75 ? 3.557 14.438 31.484 1 97 75 VAL A C 1
ATOM 624 O O . VAL A 1 75 ? 4.754 14.547 31.766 1 97 75 VAL A O 1
ATOM 627 N N . MET A 1 76 ? 3.105 13.844 30.5 1 94.75 76 MET A N 1
ATOM 628 C CA . MET A 1 76 ? 4.016 13.164 29.594 1 94.75 76 MET A CA 1
ATOM 629 C C . MET A 1 76 ? 4.957 14.148 28.922 1 94.75 76 MET A C 1
ATOM 631 O O . MET A 1 76 ? 6.121 13.836 28.656 1 94.75 76 MET A O 1
ATOM 635 N N . SER A 1 77 ? 4.5 15.344 28.609 1 95.69 77 SER A N 1
ATOM 636 C CA . SER A 1 77 ? 5.266 16.328 27.859 1 95.69 77 SER A CA 1
ATOM 637 C C . SER A 1 77 ? 6.496 16.781 28.625 1 95.69 77 SER A C 1
ATOM 639 O O . SER A 1 77 ? 7.496 17.188 28.031 1 95.69 77 SER A O 1
ATOM 641 N N . VAL A 1 78 ? 6.457 16.719 29.922 1 95.25 78 VAL A N 1
ATOM 642 C CA . VAL A 1 78 ? 7.594 17.203 30.703 1 95.25 78 VAL A CA 1
ATOM 643 C C . VAL A 1 78 ? 8.367 16.016 31.266 1 95.25 78 VAL A C 1
ATOM 645 O O . VAL A 1 78 ? 9.414 16.188 31.891 1 95.25 78 VAL A O 1
ATOM 648 N N . ASN A 1 79 ? 7.859 14.812 31.047 1 93.56 79 ASN A N 1
ATOM 649 C CA . ASN A 1 79 ? 8.531 13.562 31.375 1 93.56 79 ASN A CA 1
ATOM 650 C C . ASN A 1 79 ? 8.086 12.43 30.438 1 93.56 79 ASN A C 1
ATOM 652 O O . ASN A 1 79 ? 7.246 11.609 30.812 1 93.56 79 ASN A O 1
ATOM 656 N N . THR A 1 80 ? 8.766 12.32 29.406 1 89 80 THR A N 1
ATOM 657 C CA . THR A 1 80 ? 8.352 11.414 28.344 1 89 80 THR A CA 1
ATOM 658 C C . THR A 1 80 ? 8.508 9.961 28.781 1 89 80 THR A C 1
ATOM 660 O O . THR A 1 80 ? 7.996 9.047 28.125 1 89 80 THR A O 1
ATOM 663 N N . LYS A 1 81 ? 9.203 9.656 29.984 1 85.31 81 LYS A N 1
ATOM 664 C CA . LYS A 1 81 ? 9.422 8.297 30.469 1 85.31 81 LYS A CA 1
ATOM 665 C C . LYS A 1 81 ? 8.344 7.891 31.484 1 85.31 81 LYS A C 1
ATOM 667 O O . LYS A 1 81 ? 8.383 6.789 32.031 1 85.31 81 LYS A O 1
ATOM 672 N N . ASP A 1 82 ? 7.426 8.828 31.609 1 92.5 82 ASP A N 1
ATOM 673 C CA . ASP A 1 82 ? 6.359 8.508 32.562 1 92.5 82 ASP A CA 1
ATOM 674 C C . ASP A 1 82 ? 5.457 7.406 32 1 92.5 82 ASP A C 1
ATOM 676 O O . ASP A 1 82 ? 4.543 7.676 31.219 1 92.5 82 ASP A O 1
ATOM 680 N N . SER A 1 83 ? 5.594 6.219 32.469 1 90.81 83 SER A N 1
ATOM 681 C CA . SER A 1 83 ? 4.914 5.047 31.938 1 90.81 83 SER A CA 1
ATOM 682 C C . SER A 1 83 ? 3.418 5.09 32.219 1 90.81 83 SER A C 1
ATOM 684 O O . SER A 1 83 ? 2.611 4.609 31.438 1 90.81 83 SER A O 1
ATOM 686 N N . VAL A 1 84 ? 3.051 5.648 33.281 1 93.62 84 VAL A N 1
ATOM 687 C CA . VAL A 1 84 ? 1.641 5.73 33.656 1 93.62 84 VAL A CA 1
ATOM 688 C C . VAL A 1 84 ? 0.917 6.684 32.719 1 93.62 84 VAL A C 1
ATOM 690 O O . VAL A 1 84 ? -0.173 6.375 32.219 1 93.62 84 VAL A O 1
ATOM 693 N N . ALA A 1 85 ? 1.497 7.863 32.469 1 95.19 85 ALA A N 1
ATOM 694 C CA . ALA A 1 85 ? 0.913 8.844 31.578 1 95.19 85 ALA A CA 1
ATOM 695 C C . ALA A 1 85 ? 0.779 8.273 30.172 1 95.19 85 ALA A C 1
ATOM 697 O O . ALA A 1 85 ? -0.26 8.438 29.516 1 95.19 85 ALA A O 1
ATOM 698 N N . ILE A 1 86 ? 1.799 7.625 29.797 1 90.38 86 ILE A N 1
ATOM 699 C CA . ILE A 1 86 ? 1.822 7.043 28.469 1 90.38 86 ILE A CA 1
ATOM 700 C C . ILE A 1 86 ? 0.725 5.988 28.344 1 90.38 86 ILE A C 1
ATOM 702 O O . ILE A 1 86 ? -0.055 6.004 27.391 1 90.38 86 ILE A O 1
ATOM 706 N N . LYS A 1 87 ? 0.679 5.035 29.219 1 89.94 87 LYS A N 1
ATOM 707 C CA . LYS A 1 87 ? -0.318 3.969 29.219 1 89.94 87 LYS A CA 1
ATOM 708 C C . LYS A 1 87 ? -1.732 4.539 29.281 1 89.94 87 LYS A C 1
ATOM 710 O O . LYS A 1 87 ? -2.629 4.062 28.594 1 89.94 87 LYS A O 1
ATOM 715 N N . THR A 1 88 ? -1.891 5.539 30.109 1 94.62 88 THR A N 1
ATOM 716 C CA . THR A 1 88 ? -3.199 6.168 30.266 1 94.62 88 THR A CA 1
ATOM 717 C C . THR A 1 88 ? -3.645 6.812 28.953 1 94.62 88 THR A C 1
ATOM 719 O O . THR A 1 88 ? -4.789 6.652 28.531 1 94.62 88 THR A O 1
ATOM 722 N N . LEU A 1 89 ? -2.758 7.574 28.375 1 92.62 89 LEU A N 1
ATOM 723 C CA . LEU A 1 89 ? -3.076 8.227 27.109 1 92.62 89 LEU A CA 1
ATOM 724 C C . LEU A 1 89 ? -3.467 7.203 26.047 1 92.62 89 LEU A C 1
ATOM 726 O O . LEU A 1 89 ? -4.418 7.414 25.297 1 92.62 89 LEU A O 1
ATOM 730 N N . ASP A 1 90 ? -2.754 6.133 26.062 1 84.81 90 ASP A N 1
ATOM 731 C CA . ASP A 1 90 ? -3.035 5.062 25.109 1 84.81 90 ASP A CA 1
ATOM 732 C C . ASP A 1 90 ? -4.426 4.477 25.344 1 84.81 90 ASP A C 1
ATOM 734 O O . ASP A 1 90 ? -5.168 4.242 24.391 1 84.81 90 ASP A O 1
ATOM 738 N N . ILE A 1 91 ? -4.723 4.23 26.484 1 89.88 91 ILE A N 1
ATOM 739 C CA . ILE A 1 91 ? -6.02 3.676 26.844 1 89.88 91 ILE A CA 1
ATOM 740 C C . ILE A 1 91 ? -7.129 4.641 26.438 1 89.88 91 ILE A C 1
ATOM 742 O O . ILE A 1 91 ? -8.125 4.234 25.828 1 89.88 91 ILE A O 1
ATOM 746 N N . LEU A 1 92 ? -6.957 5.898 26.734 1 94 92 LEU A N 1
ATOM 747 C CA . LEU A 1 92 ? -7.957 6.914 26.438 1 94 92 LEU A CA 1
ATOM 748 C C . LEU A 1 92 ? -8.172 7.027 24.922 1 94 92 LEU A C 1
ATOM 750 O O . LEU A 1 92 ? -9.312 7.051 24.453 1 94 92 LEU A O 1
ATOM 754 N N . GLU A 1 93 ? -7.102 7.078 24.297 1 88.31 93 GLU A N 1
ATOM 755 C CA . GLU A 1 93 ? -7.184 7.223 22.844 1 88.31 93 GLU A CA 1
ATOM 756 C C . GLU A 1 93 ? -7.836 6 22.203 1 88.31 93 GLU A C 1
ATOM 758 O O . GLU A 1 93 ? -8.641 6.129 21.281 1 88.31 93 GLU A O 1
ATOM 763 N N . GLN A 1 94 ? -7.5 4.809 22.672 1 82.81 94 GLN A N 1
ATOM 764 C CA . GLN A 1 94 ? -8.094 3.572 22.172 1 82.81 94 GLN A CA 1
ATOM 765 C C . GLN A 1 94 ? -9.594 3.539 22.422 1 82.81 94 GLN A C 1
ATOM 767 O O . GLN A 1 94 ? -10.367 3.137 21.547 1 82.81 94 GLN A O 1
ATOM 772 N N . LYS A 1 95 ? -9.961 3.91 23.5 1 89.5 95 LYS A N 1
ATOM 773 C CA . LYS A 1 95 ? -11.375 3.916 23.859 1 89.5 95 LYS A CA 1
ATOM 774 C C . LYS A 1 95 ? -12.148 4.938 23.031 1 89.5 95 LYS A C 1
ATOM 776 O O . LYS A 1 95 ? -13.266 4.668 22.594 1 89.5 95 LYS A O 1
ATOM 781 N N . LEU A 1 96 ? -11.539 6.07 22.828 1 91.25 96 LEU A N 1
ATOM 782 C CA . LEU A 1 96 ? -12.188 7.086 22.016 1 91.25 96 LEU A CA 1
ATOM 783 C C . LEU A 1 96 ? -12.336 6.605 20.562 1 91.25 96 LEU A C 1
ATOM 785 O O . LEU A 1 96 ? -13.359 6.859 19.938 1 91.25 96 LEU A O 1
ATOM 789 N N . ALA A 1 97 ? -11.344 5.93 20.141 1 80.06 97 ALA A N 1
ATOM 790 C CA . ALA A 1 97 ? -11.398 5.387 18.781 1 80.06 97 ALA A CA 1
ATOM 791 C C . ALA A 1 97 ? -12.5 4.336 18.656 1 80.06 97 ALA A C 1
ATOM 793 O O . ALA A 1 97 ? -13.094 4.188 17.594 1 80.06 97 ALA A O 1
ATOM 794 N N . SER A 1 98 ? -12.789 3.627 19.688 1 84 98 SER A N 1
ATOM 795 C CA . SER A 1 98 ? -13.719 2.506 19.672 1 84 98 SER A CA 1
ATOM 796 C C . SER A 1 98 ? -15.148 2.982 19.438 1 84 98 SER A C 1
ATOM 798 O O . SER A 1 98 ? -16.031 2.184 19.109 1 84 98 SER A O 1
ATOM 800 N N . ILE A 1 99 ? -15.391 4.258 19.531 1 89 99 ILE A N 1
ATOM 801 C CA . ILE A 1 99 ? -16.766 4.73 19.391 1 89 99 ILE A CA 1
ATOM 802 C C . ILE A 1 99 ? -16.922 5.504 18.078 1 89 99 ILE A C 1
ATOM 804 O O . ILE A 1 99 ? -17.938 6.16 17.859 1 89 99 ILE A O 1
ATOM 808 N N . ALA A 1 100 ? -15.969 5.492 17.266 1 81.19 100 ALA A N 1
ATOM 809 C CA . ALA A 1 100 ? -15.977 6.223 16 1 81.19 100 ALA A CA 1
ATOM 810 C C . ALA A 1 100 ? -17.141 5.789 15.117 1 81.19 100 ALA A C 1
ATOM 812 O O . ALA A 1 100 ? -17.781 6.621 14.469 1 81.19 100 ALA A O 1
ATOM 813 N N . ASP A 1 101 ? -17.484 4.52 15.062 1 82.25 101 ASP A N 1
ATOM 814 C CA . ASP A 1 101 ? -18.562 3.994 14.242 1 82.25 101 ASP A CA 1
ATOM 815 C C . ASP A 1 101 ? -19.922 4.539 14.711 1 82.25 101 ASP A C 1
ATOM 817 O O . ASP A 1 101 ? -20.766 4.898 13.891 1 82.25 101 ASP A O 1
ATOM 821 N N . SER A 1 102 ? -20.047 4.484 15.977 1 87.81 102 SER A N 1
ATOM 822 C CA . SER A 1 102 ? -21.281 5.023 16.547 1 87.81 102 SER A CA 1
ATOM 823 C C . SER A 1 102 ? -21.438 6.504 16.219 1 87.81 102 SER A C 1
ATOM 825 O O . SER A 1 102 ? -22.531 6.973 15.93 1 87.81 102 SER A O 1
ATOM 827 N N . LYS A 1 103 ? -20.359 7.25 16.281 1 90.69 103 LYS A N 1
ATOM 828 C CA . LYS A 1 103 ? -20.375 8.672 15.953 1 90.69 103 LYS A CA 1
ATOM 829 C C . LYS A 1 103 ? -20.797 8.891 14.508 1 90.69 103 LYS A C 1
ATOM 831 O O . LYS A 1 103 ? -21.594 9.789 14.219 1 90.69 103 LYS A O 1
ATOM 836 N N . ALA A 1 104 ? -20.312 8.117 13.656 1 87.31 104 ALA A N 1
ATOM 837 C CA . ALA A 1 104 ? -20.688 8.219 12.25 1 87.31 104 ALA A CA 1
ATOM 838 C C . ALA A 1 104 ? -22.172 7.957 12.047 1 87.31 104 ALA A C 1
ATOM 840 O O . ALA A 1 104 ? -22.828 8.648 11.266 1 87.31 104 ALA A O 1
ATOM 841 N N . LYS A 1 105 ? -22.703 6.941 12.75 1 89 105 LYS A N 1
ATOM 842 C CA . LYS A 1 105 ? -24.125 6.629 12.695 1 89 105 LYS A CA 1
ATOM 843 C C . LYS A 1 105 ? -24.969 7.809 13.164 1 89 105 LYS A C 1
ATOM 845 O O . LYS A 1 105 ? -25.984 8.141 12.547 1 89 105 LYS A O 1
ATOM 850 N N . LEU A 1 106 ? -24.5 8.359 14.203 1 93.81 106 LEU A N 1
ATOM 851 C CA . LEU A 1 106 ? -25.188 9.516 14.766 1 93.81 106 LEU A CA 1
ATOM 852 C C . LEU A 1 106 ? -25.188 10.68 13.773 1 93.81 106 LEU A C 1
ATOM 854 O O . LEU A 1 106 ? -26.219 11.328 13.578 1 93.81 106 LEU A O 1
ATOM 858 N N . TYR A 1 107 ? -24.109 10.969 13.164 1 93.56 107 TYR A N 1
ATOM 859 C CA . TYR A 1 107 ? -24 12.062 12.211 1 93.56 107 TYR A CA 1
ATOM 860 C C . TYR A 1 107 ? -24.891 11.82 11 1 93.56 107 TYR A C 1
ATOM 862 O O . TYR A 1 107 ? -25.547 12.742 10.508 1 93.56 107 TYR A O 1
ATOM 870 N N . LYS A 1 108 ? -24.938 10.602 10.562 1 92.5 108 LYS A N 1
ATOM 871 C CA . LYS A 1 108 ? -25.828 10.25 9.453 1 92.5 108 LYS A CA 1
ATOM 872 C C . LYS A 1 108 ? -27.297 10.469 9.828 1 92.5 108 LYS A C 1
ATOM 874 O O . LYS A 1 108 ? -28.078 10.938 9.008 1 92.5 108 LYS A O 1
ATOM 879 N N . TRP A 1 109 ? -27.625 10.062 11.008 1 94.94 109 TRP A N 1
ATOM 880 C CA . TRP A 1 109 ? -28.984 10.242 11.516 1 94.94 109 TRP A CA 1
ATOM 881 C C . TRP A 1 109 ? -29.359 11.719 11.578 1 94.94 109 TRP A C 1
ATOM 883 O O . TRP A 1 109 ? -30.422 12.117 11.109 1 94.94 109 TRP A O 1
ATOM 893 N N . ILE A 1 110 ? -28.484 12.57 12.094 1 96.31 110 ILE A N 1
ATOM 894 C CA . ILE A 1 110 ? -28.719 14 12.172 1 96.31 110 ILE A CA 1
ATOM 895 C C . ILE A 1 110 ? -28.859 14.578 10.758 1 96.31 110 ILE A C 1
ATOM 897 O O . ILE A 1 110 ? -29.766 15.375 10.492 1 96.31 110 ILE A O 1
ATOM 901 N N . GLY A 1 111 ? -27.984 14.164 9.906 1 95 111 GLY A N 1
ATOM 902 C CA . GLY A 1 111 ? -27.969 14.641 8.531 1 95 111 GLY A CA 1
ATOM 903 C C . GLY A 1 111 ? -29.25 14.312 7.77 1 95 111 GLY A C 1
ATOM 904 O O . GLY A 1 111 ? -29.609 15.016 6.828 1 95 111 GLY A O 1
ATOM 905 N N . SER A 1 112 ? -29.938 13.312 8.219 1 93.75 112 SER A N 1
ATOM 906 C CA . SER A 1 112 ? -31.125 12.836 7.508 1 93.75 112 SER A CA 1
ATOM 907 C C . SER A 1 112 ? -32.375 13.539 7.996 1 93.75 112 SER A C 1
ATOM 909 O O . SER A 1 112 ? -33.469 13.305 7.469 1 93.75 112 SER A O 1
ATOM 911 N N . ILE A 1 113 ? -32.188 14.375 8.977 1 95.25 113 ILE A N 1
ATOM 912 C CA . ILE A 1 113 ? -33.344 15.102 9.492 1 95.25 113 ILE A CA 1
ATOM 913 C C . ILE A 1 113 ? -33.781 16.172 8.492 1 95.25 113 ILE A C 1
ATOM 915 O O . ILE A 1 113 ? -33.031 17.125 8.234 1 95.25 113 ILE A O 1
ATOM 919 N N . ASP A 1 114 ? -34.938 16.141 7.938 1 92.88 114 ASP A N 1
ATOM 920 C CA . ASP A 1 114 ? -35.406 17.016 6.871 1 92.88 114 ASP A CA 1
ATOM 921 C C . ASP A 1 114 ? -35.688 18.422 7.402 1 92.88 114 ASP A C 1
ATOM 923 O O . ASP A 1 114 ? -35.312 19.406 6.766 1 92.88 114 ASP A O 1
ATOM 927 N N . ASN A 1 115 ? -36.312 18.562 8.555 1 95.56 115 ASN A N 1
ATOM 928 C CA . ASN A 1 115 ? -36.688 19.859 9.102 1 95.56 115 ASN A CA 1
ATOM 929 C C . ASN A 1 115 ? -35.75 20.312 10.203 1 95.56 115 ASN A C 1
ATOM 931 O O . ASN A 1 115 ? -36.188 20.875 11.219 1 95.56 115 ASN A O 1
ATOM 935 N N . LEU A 1 116 ? -34.469 20.094 10.031 1 96.81 116 LEU A N 1
ATOM 936 C CA . LEU A 1 116 ? -33.469 20.375 11.047 1 96.81 116 LEU A CA 1
ATOM 937 C C . LEU A 1 116 ? -33.5 21.859 11.438 1 96.81 116 LEU A C 1
ATOM 939 O O . LEU A 1 116 ? -33.406 22.188 12.617 1 96.81 116 LEU A O 1
ATOM 943 N N . SER A 1 117 ? -33.625 22.719 10.492 1 97.06 117 SER A N 1
ATOM 944 C CA . SER A 1 117 ? -33.625 24.156 10.734 1 97.06 117 SER A CA 1
ATOM 945 C C . SER A 1 117 ? -34.75 24.562 11.656 1 97.06 117 SER A C 1
ATOM 947 O O . SER A 1 117 ? -34.594 25.406 12.547 1 97.06 117 SER A O 1
ATOM 949 N N . GLU A 1 118 ? -35.875 23.984 11.406 1 97.31 118 GLU A N 1
ATOM 950 C CA . GLU A 1 118 ? -37.031 24.281 12.227 1 97.31 118 GLU A CA 1
ATOM 951 C C . GLU A 1 118 ? -36.844 23.812 13.664 1 97.31 118 GLU A C 1
ATOM 953 O O . GLU A 1 118 ? -37.188 24.516 14.609 1 97.31 118 GLU A O 1
ATOM 958 N N . ILE A 1 119 ? -36.312 22.672 13.727 1 97.25 119 ILE A N 1
ATOM 959 C CA . ILE A 1 119 ? -36.094 22.094 15.047 1 97.25 119 ILE A CA 1
ATOM 960 C C . ILE A 1 119 ? -35.031 22.922 15.805 1 97.25 119 ILE A C 1
ATOM 962 O O . ILE A 1 119 ? -35.219 23.203 17 1 97.25 119 ILE A O 1
ATOM 966 N N . ILE A 1 120 ? -34 23.391 15.203 1 97.81 120 ILE A N 1
ATOM 967 C CA . ILE A 1 120 ? -32.969 24.203 15.805 1 97.81 120 ILE A CA 1
ATOM 968 C C . ILE A 1 120 ? -33.562 25.5 16.344 1 97.81 120 ILE A C 1
ATOM 970 O O . ILE A 1 120 ? -33.281 25.891 17.484 1 97.81 120 ILE A O 1
ATOM 974 N N . ASN A 1 121 ? -34.469 26.047 15.656 1 97.06 121 ASN A N 1
ATOM 975 C CA . ASN A 1 121 ? -35.031 27.328 16 1 97.06 121 ASN A CA 1
ATOM 976 C C . ASN A 1 121 ? -36.031 27.219 17.156 1 97.06 121 ASN A C 1
ATOM 978 O O . ASN A 1 121 ? -36.406 28.219 17.75 1 97.06 121 ASN A O 1
ATOM 982 N N . SER A 1 122 ? -36.281 26.078 17.531 1 96.94 122 SER A N 1
ATOM 983 C CA . SER A 1 122 ? -37.312 25.859 18.562 1 96.94 122 SER A CA 1
ATOM 984 C C . SER A 1 122 ? -36.656 25.734 19.938 1 96.94 122 SER A C 1
ATOM 986 O O . SER A 1 122 ? -37.344 25.516 20.938 1 96.94 122 SER A O 1
ATOM 988 N N . SER A 1 123 ? -35.375 25.812 20.047 1 97 123 SER A N 1
ATOM 989 C CA . SER A 1 123 ? -34.656 25.672 21.312 1 97 123 SER A CA 1
ATOM 990 C C . SER A 1 123 ? -33.469 26.594 21.375 1 97 123 SER A C 1
ATOM 992 O O . SER A 1 123 ? -32.656 26.641 20.438 1 97 123 SER A O 1
ATOM 994 N N . ASP A 1 124 ? -33.344 27.281 22.516 1 97.19 124 ASP A N 1
ATOM 995 C CA . ASP A 1 124 ? -32.219 28.188 22.688 1 97.19 124 ASP A CA 1
ATOM 996 C C . ASP A 1 124 ? -30.906 27.422 22.688 1 97.19 124 ASP A C 1
ATOM 998 O O . ASP A 1 124 ? -29.922 27.875 22.094 1 97.19 124 ASP A O 1
ATOM 1002 N N . LEU A 1 125 ? -30.875 26.281 23.281 1 97.69 125 LEU A N 1
ATOM 1003 C CA . LEU A 1 125 ? -29.688 25.453 23.312 1 97.69 125 LEU A CA 1
ATOM 1004 C C . LEU A 1 125 ? -29.266 25.031 21.906 1 97.69 125 LEU A C 1
ATOM 1006 O O . LEU A 1 125 ? -28.078 25.078 21.578 1 97.69 125 LEU A O 1
ATOM 1010 N N . LEU A 1 126 ? -30.234 24.641 21.141 1 98.19 126 LEU A N 1
ATOM 1011 C CA . LEU A 1 126 ? -29.938 24.203 19.781 1 98.19 126 LEU A CA 1
ATOM 1012 C C . LEU A 1 126 ? -29.516 25.375 18.906 1 98.19 126 LEU A C 1
ATOM 1014 O O . LEU A 1 126 ? -28.641 25.234 18.047 1 98.19 126 LEU A O 1
ATOM 1018 N N . LYS A 1 127 ? -30.109 26.5 19.172 1 97.62 127 LYS A N 1
ATOM 1019 C CA . LYS A 1 127 ? -29.75 27.703 18.422 1 97.62 127 LYS A CA 1
ATOM 1020 C C . LYS A 1 127 ? -28.281 28.078 18.656 1 97.62 127 LYS A C 1
ATOM 1022 O O . LYS A 1 127 ? -27.594 28.5 17.719 1 97.62 127 LYS A O 1
ATOM 1027 N N . GLU A 1 128 ? -27.891 27.922 19.828 1 97.25 128 GLU A N 1
ATOM 1028 C CA . GLU A 1 128 ? -26.5 28.219 20.188 1 97.25 128 GLU A CA 1
ATOM 1029 C C . GLU A 1 128 ? -25.531 27.297 19.438 1 97.25 128 GLU A C 1
ATOM 1031 O O . GLU A 1 128 ? -24.359 27.625 19.281 1 97.25 128 GLU A O 1
ATOM 1036 N N . HIS A 1 129 ? -26.031 26.172 18.969 1 98.31 129 HIS A N 1
ATOM 1037 C CA . HIS A 1 129 ? -25.188 25.188 18.312 1 98.31 129 HIS A CA 1
ATOM 1038 C C . HIS A 1 129 ? -25.609 24.984 16.859 1 98.31 129 HIS A C 1
ATOM 1040 O O . HIS A 1 129 ? -25.453 23.891 16.312 1 98.31 129 HIS A O 1
ATOM 1046 N N . THR A 1 130 ? -26.203 26.016 16.312 1 97.81 130 THR A N 1
ATOM 1047 C CA . THR A 1 130 ? -26.688 25.969 14.938 1 97.81 130 THR A CA 1
ATOM 1048 C C . THR A 1 130 ? -25.578 25.578 13.969 1 97.81 130 THR A C 1
ATOM 1050 O O . THR A 1 130 ? -25.766 24.703 13.117 1 97.81 130 THR A O 1
ATOM 1053 N N . PHE A 1 131 ? -24.438 26.125 14.062 1 97.62 131 PHE A N 1
ATOM 1054 C CA . PHE A 1 131 ? -23.328 25.891 13.133 1 97.62 131 PHE A CA 1
ATOM 1055 C C . PHE A 1 131 ? -22.875 24.438 13.195 1 97.62 131 PHE A C 1
ATOM 1057 O O . PHE A 1 131 ? -22.688 23.797 12.156 1 97.62 131 PHE A O 1
ATOM 1064 N N . HIS A 1 132 ? -22.703 23.922 14.383 1 97.62 132 HIS A N 1
ATOM 1065 C CA . HIS A 1 132 ? -22.266 22.547 14.586 1 97.62 132 HIS A CA 1
ATOM 1066 C C . HIS A 1 132 ? -23.234 21.562 13.953 1 97.62 132 HIS A C 1
ATOM 1068 O O . HIS A 1 132 ? -22.828 20.641 13.242 1 97.62 132 HIS A O 1
ATOM 1074 N N . LEU A 1 133 ? -24.516 21.781 14.188 1 98.12 133 LEU A N 1
ATOM 1075 C CA . LEU A 1 133 ? -25.531 20.875 13.656 1 98.12 133 LEU A CA 1
ATOM 1076 C C . LEU A 1 133 ? -25.594 20.953 12.141 1 98.12 133 LEU A C 1
ATOM 1078 O O . LEU A 1 133 ? -25.719 19.922 11.469 1 98.12 133 LEU A O 1
ATOM 1082 N N . ASN A 1 134 ? -25.469 22.125 11.633 1 97.19 134 ASN A N 1
ATOM 1083 C CA . ASN A 1 134 ? -25.469 22.266 10.18 1 97.19 134 ASN A CA 1
ATOM 1084 C C . ASN A 1 134 ? -24.219 21.672 9.555 1 97.19 134 ASN A C 1
ATOM 1086 O O . ASN A 1 134 ? -24.281 21.141 8.445 1 97.19 134 ASN A O 1
ATOM 1090 N N . GLU A 1 135 ? -23.109 21.844 10.219 1 96.5 135 GLU A N 1
ATOM 1091 C CA . GLU A 1 135 ? -21.875 21.219 9.734 1 96.5 135 GLU A CA 1
ATOM 1092 C C . GLU A 1 135 ? -22.016 19.703 9.664 1 96.5 135 GLU A C 1
ATOM 1094 O O . GLU A 1 135 ? -21.531 19.078 8.719 1 96.5 135 GLU A O 1
ATOM 1099 N N . ILE A 1 136 ? -22.625 19.141 10.648 1 96.62 136 ILE A N 1
ATOM 1100 C CA . ILE A 1 136 ? -22.844 17.703 10.656 1 96.62 136 ILE A CA 1
ATOM 1101 C C . ILE A 1 136 ? -23.719 17.312 9.461 1 96.62 136 ILE A C 1
ATOM 1103 O O . ILE A 1 136 ? -23.422 16.312 8.789 1 96.62 136 ILE A O 1
ATOM 1107 N N . LYS A 1 137 ? -24.766 18.062 9.25 1 96.12 137 LYS A N 1
ATOM 1108 C CA . LYS A 1 137 ? -25.656 17.781 8.133 1 96.12 137 LYS A CA 1
ATOM 1109 C C . LYS A 1 137 ? -24.906 17.828 6.805 1 96.12 137 LYS A C 1
ATOM 1111 O O . LYS A 1 137 ? -25.078 16.953 5.961 1 96.12 137 LYS A O 1
ATOM 1116 N N . GLU A 1 138 ? -24.062 18.812 6.648 1 94.81 138 GLU A N 1
ATOM 1117 C CA . GLU A 1 138 ? -23.281 18.938 5.422 1 94.81 138 GLU A CA 1
ATOM 1118 C C . GLU A 1 138 ? -22.281 17.797 5.289 1 94.81 138 GLU A C 1
ATOM 1120 O O . GLU A 1 138 ? -22.125 17.219 4.207 1 94.81 138 GLU A O 1
ATOM 1125 N N . TYR A 1 139 ? -21.609 17.531 6.371 1 94.19 139 TYR A N 1
ATOM 1126 C CA . TYR A 1 139 ? -20.625 16.453 6.395 1 94.19 139 TYR A CA 1
ATOM 1127 C C . TYR A 1 139 ? -21.266 15.109 6.082 1 94.19 139 TYR A C 1
ATOM 1129 O O . TYR A 1 139 ? -20.656 14.258 5.426 1 94.19 139 TYR A O 1
ATOM 1137 N N . SER A 1 140 ? -22.484 14.906 6.516 1 94.5 140 SER A N 1
ATOM 1138 C CA . SER A 1 140 ? -23.188 13.633 6.371 1 94.5 140 SER A CA 1
ATOM 1139 C C . SER A 1 140 ? -23.422 13.297 4.906 1 94.5 140 SER A C 1
ATOM 1141 O O . SER A 1 140 ? -23.562 12.125 4.543 1 94.5 140 SER A O 1
ATOM 1143 N N . LYS A 1 141 ? -23.438 14.305 4.074 1 94.31 141 LYS A N 1
ATOM 1144 C CA . LYS A 1 141 ? -23.625 14.094 2.643 1 94.31 141 LYS A CA 1
ATOM 1145 C C . LYS A 1 141 ? -22.438 13.352 2.035 1 94.31 141 LYS A C 1
ATOM 1147 O O . LYS A 1 141 ? -22.547 12.797 0.937 1 94.31 141 LYS A O 1
ATOM 1152 N N . HIS A 1 142 ? -21.344 13.398 2.744 1 95.06 142 HIS A N 1
ATOM 1153 C CA . HIS A 1 142 ? -20.125 12.812 2.219 1 95.06 142 HIS A CA 1
ATOM 1154 C C . HIS A 1 142 ? -19.797 11.484 2.902 1 95.06 142 HIS A C 1
ATOM 1156 O O . HIS A 1 142 ? -18.75 10.891 2.648 1 95.06 142 HIS A O 1
ATOM 1162 N N . ILE A 1 143 ? -20.688 11.047 3.824 1 92.94 143 ILE A N 1
ATOM 1163 C CA . ILE A 1 143 ? -20.516 9.766 4.496 1 92.94 143 ILE A CA 1
ATOM 1164 C C . ILE A 1 143 ? -21.156 8.656 3.666 1 92.94 143 ILE A C 1
ATOM 1166 O O . ILE A 1 143 ? -22.297 8.781 3.236 1 92.94 143 ILE A O 1
ATOM 1170 N N . LEU A 1 144 ? -20.391 7.617 3.418 1 93.25 144 LEU A N 1
ATOM 1171 C CA . LEU A 1 144 ? -20.906 6.48 2.66 1 93.25 144 LEU A CA 1
ATOM 1172 C C . LEU A 1 144 ? -21.672 5.523 3.57 1 93.25 144 LEU A C 1
ATOM 1174 O O . LEU A 1 144 ? -21.875 5.809 4.754 1 93.25 144 LEU A O 1
ATOM 1178 N N . SER A 1 145 ? -22.219 4.422 3.023 1 91.31 145 SER A N 1
ATOM 1179 C CA . SER A 1 145 ? -22.922 3.441 3.842 1 91.31 145 SER A CA 1
ATOM 1180 C C . SER A 1 145 ? -21.984 2.812 4.875 1 91.31 145 SER A C 1
ATOM 1182 O O . SER A 1 145 ? -20.766 2.834 4.715 1 91.31 145 SER A O 1
ATOM 1184 N N . ASP A 1 146 ? -22.578 2.311 5.965 1 87.31 146 ASP A N 1
ATOM 1185 C CA . ASP A 1 146 ? -21.797 1.695 7.035 1 87.31 146 ASP A CA 1
ATOM 1186 C C . ASP A 1 146 ? -20.859 0.625 6.48 1 87.31 146 ASP A C 1
ATOM 1188 O O . ASP A 1 146 ? -19.688 0.552 6.871 1 87.31 146 ASP A O 1
ATOM 1192 N N . ARG A 1 147 ? -21.391 -0.143 5.625 1 91.62 147 ARG A N 1
ATOM 1193 C CA . ARG A 1 147 ? -20.594 -1.237 5.07 1 91.62 147 ARG A CA 1
ATOM 1194 C C . ARG A 1 147 ? -19.484 -0.708 4.18 1 91.62 147 ARG A C 1
ATOM 1196 O O . ARG A 1 147 ? -18.359 -1.219 4.215 1 91.62 147 ARG A O 1
ATOM 1203 N N . GLU A 1 148 ? -19.75 0.275 3.385 1 93.44 148 GLU A N 1
ATOM 1204 C CA . GLU A 1 148 ? -18.734 0.885 2.525 1 93.44 148 GLU A CA 1
ATOM 1205 C C . GLU A 1 148 ? -17.641 1.54 3.35 1 93.44 148 GLU A C 1
ATOM 1207 O O . GLU A 1 148 ? -16.453 1.393 3.041 1 93.44 148 GLU A O 1
ATOM 1212 N N . GLU A 1 149 ? -18.062 2.26 4.41 1 93.25 149 GLU A N 1
ATOM 1213 C CA . GLU A 1 149 ? -17.078 2.883 5.301 1 93.25 149 GLU A CA 1
ATOM 1214 C C . GLU A 1 149 ? -16.188 1.835 5.957 1 93.25 149 GLU A C 1
ATOM 1216 O O . GLU A 1 149 ? -14.984 2.051 6.121 1 93.25 149 GLU A O 1
ATOM 1221 N N . LEU A 1 150 ? -16.781 0.753 6.316 1 90.69 150 LEU A N 1
ATOM 1222 C CA . LEU A 1 150 ? -16.031 -0.339 6.93 1 90.69 150 LEU A CA 1
ATOM 1223 C C . LEU A 1 150 ? -15 -0.904 5.957 1 90.69 150 LEU A C 1
ATOM 1225 O O . LEU A 1 150 ? -13.844 -1.137 6.332 1 90.69 150 LEU A O 1
ATOM 1229 N N . ILE A 1 151 ? -15.391 -1.128 4.73 1 94.75 151 ILE A N 1
ATOM 1230 C CA . ILE A 1 151 ? -14.5 -1.665 3.709 1 94.75 151 ILE A CA 1
ATOM 1231 C C . ILE A 1 151 ? -13.328 -0.709 3.496 1 94.75 151 ILE A C 1
ATOM 1233 O O . ILE A 1 151 ? -12.164 -1.134 3.469 1 94.75 151 ILE A O 1
ATOM 1237 N N . ILE A 1 152 ? -13.617 0.561 3.398 1 95.62 152 ILE A N 1
ATOM 1238 C CA . ILE A 1 152 ? -12.578 1.562 3.186 1 95.62 152 ILE A CA 1
ATOM 1239 C C . ILE A 1 152 ? -11.602 1.554 4.359 1 95.62 152 ILE A C 1
ATOM 1241 O O . ILE A 1 152 ? -10.383 1.539 4.168 1 95.62 152 ILE A O 1
ATOM 1245 N N . ALA A 1 153 ? -12.156 1.557 5.598 1 92.31 153 ALA A N 1
ATOM 1246 C CA . ALA A 1 153 ? -11.32 1.557 6.797 1 92.31 153 ALA A CA 1
ATOM 1247 C C . ALA A 1 153 ? -10.406 0.335 6.832 1 92.31 153 ALA A C 1
ATOM 1249 O O . ALA A 1 153 ? -9.227 0.448 7.152 1 92.31 153 ALA A O 1
ATOM 1250 N N . GLN A 1 154 ? -10.898 -0.815 6.488 1 92.69 154 GLN A N 1
ATOM 1251 C CA . GLN A 1 154 ? -10.125 -2.053 6.504 1 92.69 154 GLN A CA 1
ATOM 1252 C C . GLN A 1 154 ? -9.07 -2.053 5.402 1 92.69 154 GLN A C 1
ATOM 1254 O O . GLN A 1 154 ? -7.922 -2.443 5.637 1 92.69 154 GLN A O 1
ATOM 1259 N N . MET A 1 155 ? -9.445 -1.56 4.254 1 96.31 155 MET A N 1
ATOM 1260 C CA . MET A 1 155 ? -8.539 -1.546 3.113 1 96.31 155 MET A CA 1
ATOM 1261 C C . MET A 1 155 ? -7.398 -0.561 3.338 1 96.31 155 MET A C 1
ATOM 1263 O O . MET A 1 155 ? -6.285 -0.773 2.854 1 96.31 155 MET A O 1
ATOM 1267 N N . LYS A 1 156 ? -7.574 0.491 4.117 1 95.69 156 LYS A N 1
ATOM 1268 C CA . LYS A 1 156 ? -6.535 1.466 4.434 1 95.69 156 LYS A CA 1
ATOM 1269 C C . LYS A 1 156 ? -5.398 0.82 5.219 1 95.69 156 LYS A C 1
ATOM 1271 O O . LYS A 1 156 ? -4.254 1.275 5.152 1 95.69 156 LYS A O 1
ATOM 1276 N N . GLY A 1 157 ? -5.719 -0.2 5.965 1 93.25 157 GLY A N 1
ATOM 1277 C CA . GLY A 1 157 ? -4.715 -0.879 6.773 1 93.25 157 GLY A CA 1
ATOM 1278 C C . GLY A 1 157 ? -3.551 -1.407 5.957 1 93.25 157 GLY A C 1
ATOM 1279 O O . GLY A 1 157 ? -2.406 -1.385 6.41 1 93.25 157 GLY A O 1
ATOM 1280 N N . SER A 1 158 ? -3.875 -1.838 4.73 1 95.12 158 SER A N 1
ATOM 1281 C CA . SER A 1 158 ? -2.846 -2.307 3.807 1 95.12 158 SER A CA 1
ATOM 1282 C C . SER A 1 158 ? -2.578 -1.281 2.709 1 95.12 158 SER A C 1
ATOM 1284 O O . SER A 1 158 ? -1.834 -1.555 1.765 1 95.12 158 SER A O 1
ATOM 1286 N N . GLY A 1 159 ? -3.285 -0.15 2.809 1 97.12 159 GLY A N 1
ATOM 1287 C CA . GLY A 1 159 ? -3.111 0.958 1.884 1 97.12 159 GLY A CA 1
ATOM 1288 C C . GLY A 1 159 ? -2.289 2.096 2.461 1 97.12 159 GLY A C 1
ATOM 1289 O O . GLY A 1 159 ? -1.147 1.895 2.877 1 97.12 159 GLY A O 1
ATOM 1290 N N . SER A 1 160 ? -2.891 3.195 2.67 1 97.81 160 SER A N 1
ATOM 1291 C CA . SER A 1 160 ? -2.203 4.414 3.078 1 97.81 160 SER A CA 1
ATOM 1292 C C . SER A 1 160 ? -1.492 4.23 4.414 1 97.81 160 SER A C 1
ATOM 1294 O O . SER A 1 160 ? -0.379 4.723 4.605 1 97.81 160 SER A O 1
ATOM 1296 N N . SER A 1 161 ? -2.115 3.562 5.332 1 94.5 161 SER A N 1
ATOM 1297 C CA . SER A 1 161 ? -1.494 3.357 6.637 1 94.5 161 SER A CA 1
ATOM 1298 C C . SER A 1 161 ? -0.177 2.602 6.508 1 94.5 161 SER A C 1
ATOM 1300 O O . SER A 1 161 ? 0.818 2.967 7.137 1 94.5 161 SER A O 1
ATOM 1302 N N . SER A 1 162 ? -0.158 1.579 5.695 1 95.75 162 SER A N 1
ATOM 1303 C CA . SER A 1 162 ? 1.045 0.779 5.488 1 95.75 162 SER A CA 1
ATOM 1304 C C . SER A 1 162 ? 2.094 1.55 4.695 1 95.75 162 SER A C 1
ATOM 1306 O O . SER A 1 162 ? 3.291 1.446 4.973 1 95.75 162 SER A O 1
ATOM 1308 N N . TRP A 1 163 ? 1.685 2.293 3.719 1 98.06 163 TRP A N 1
ATOM 1309 C CA . TRP A 1 163 ? 2.602 3.119 2.939 1 98.06 163 TRP A CA 1
ATOM 1310 C C . TRP A 1 163 ? 3.293 4.148 3.824 1 98.06 163 TRP A C 1
ATOM 1312 O O . TRP A 1 163 ? 4.496 4.387 3.688 1 98.06 163 TRP A O 1
ATOM 1322 N N . THR A 1 164 ? 2.527 4.797 4.703 1 96.56 164 THR A N 1
ATOM 1323 C CA . THR A 1 164 ? 3.092 5.766 5.637 1 96.56 164 THR A CA 1
ATOM 1324 C C . THR A 1 164 ? 4.137 5.109 6.535 1 96.56 164 THR A C 1
ATOM 1326 O O . THR A 1 164 ? 5.215 5.664 6.75 1 96.56 164 THR A O 1
ATOM 1329 N N . LYS A 1 165 ? 3.852 3.93 7.02 1 93.38 165 LYS A N 1
ATOM 1330 C CA . LYS A 1 165 ? 4.793 3.197 7.863 1 93.38 165 LYS A CA 1
ATOM 1331 C C . LYS A 1 165 ? 6.086 2.902 7.113 1 93.38 165 LYS A C 1
ATOM 1333 O O . LYS A 1 165 ? 7.176 3.021 7.676 1 93.38 165 LYS A O 1
ATOM 1338 N N . LEU A 1 166 ? 5.953 2.512 5.832 1 96.88 166 LEU A N 1
ATOM 1339 C CA . LEU A 1 166 ? 7.152 2.252 5.039 1 96.88 166 LEU A CA 1
ATOM 1340 C C . LEU A 1 166 ? 8 3.512 4.906 1 96.88 166 LEU A C 1
ATOM 1342 O O . LEU A 1 166 ? 9.211 3.475 5.117 1 96.88 166 LEU A O 1
ATOM 1346 N N . LYS A 1 167 ? 7.348 4.621 4.535 1 97.56 167 LYS A N 1
ATOM 1347 C CA . LYS A 1 167 ? 8.07 5.883 4.395 1 97.56 167 LYS A CA 1
ATOM 1348 C C . LYS A 1 167 ? 8.797 6.25 5.684 1 97.56 167 LYS A C 1
ATOM 1350 O O . LYS A 1 167 ? 9.977 6.621 5.652 1 97.56 167 LYS A O 1
ATOM 1355 N N . ASP A 1 168 ? 8.117 6.137 6.746 1 93.5 168 ASP A N 1
ATOM 1356 C CA . ASP A 1 168 ? 8.719 6.477 8.031 1 93.5 168 ASP A CA 1
ATOM 1357 C C . ASP A 1 168 ? 9.891 5.555 8.352 1 93.5 168 ASP A C 1
ATOM 1359 O O . ASP A 1 168 ? 10.93 6.008 8.828 1 93.5 168 ASP A O 1
ATOM 1363 N N . LEU A 1 169 ? 9.703 4.285 8.062 1 91 169 LEU A N 1
ATOM 1364 C CA . LEU A 1 169 ? 10.773 3.314 8.289 1 91 169 LEU A CA 1
ATOM 1365 C C . LEU A 1 169 ? 11.992 3.637 7.434 1 91 169 LEU A C 1
ATOM 1367 O O . LEU A 1 169 ? 13.117 3.645 7.934 1 91 169 LEU A O 1
ATOM 1371 N N . GLU A 1 170 ? 11.766 3.916 6.164 1 95.31 170 GLU A N 1
ATOM 1372 C CA . GLU A 1 170 ? 12.852 4.219 5.23 1 95.31 170 GLU A CA 1
ATOM 1373 C C . GLU A 1 170 ? 13.617 5.469 5.656 1 95.31 170 GLU A C 1
ATOM 1375 O O . GLU A 1 170 ? 14.844 5.469 5.684 1 95.31 170 GLU A O 1
ATOM 1380 N N . THR A 1 171 ? 12.961 6.5 6.031 1 95 171 THR A N 1
ATOM 1381 C CA . THR A 1 171 ? 13.617 7.762 6.352 1 95 171 THR A CA 1
ATOM 1382 C C . THR A 1 171 ? 14.289 7.691 7.719 1 95 171 THR A C 1
ATOM 1384 O O . THR A 1 171 ? 15.375 8.242 7.914 1 95 171 THR A O 1
ATOM 1387 N N . SER A 1 172 ? 13.672 7.027 8.656 1 91 172 SER A N 1
ATOM 1388 C CA . SER A 1 172 ? 14.227 6.969 10 1 91 172 SER A CA 1
ATOM 1389 C C . SER A 1 172 ? 15.438 6.043 10.055 1 91 172 SER A C 1
ATOM 1391 O O . SER A 1 172 ? 16.328 6.223 10.891 1 91 172 SER A O 1
ATOM 1393 N N . SER A 1 173 ? 15.508 5.059 9.172 1 91.06 173 SER A N 1
ATOM 1394 C CA . SER A 1 173 ? 16.594 4.09 9.188 1 91.06 173 SER A CA 1
ATOM 1395 C C . SER A 1 173 ? 17.719 4.504 8.242 1 91.06 173 SER A C 1
ATOM 1397 O O . SER A 1 173 ? 18.766 3.859 8.195 1 91.06 173 SER A O 1
ATOM 1399 N N . LEU A 1 174 ? 17.516 5.551 7.465 1 94.62 174 LEU A N 1
ATOM 1400 C CA . LEU A 1 174 ? 18.516 5.969 6.477 1 94.62 174 LEU A CA 1
ATOM 1401 C C . LEU A 1 174 ? 19.75 6.551 7.152 1 94.62 174 LEU A C 1
ATOM 1403 O O . LEU A 1 174 ? 19.641 7.516 7.914 1 94.62 174 LEU A O 1
ATOM 1407 N N . LEU A 1 175 ? 20.891 5.969 6.949 1 95.69 175 LEU A N 1
ATOM 1408 C CA . LEU A 1 175 ? 22.172 6.516 7.383 1 95.69 175 LEU A CA 1
ATOM 1409 C C . LEU A 1 175 ? 22.828 7.32 6.266 1 95.69 175 LEU A C 1
ATOM 1411 O O . LEU A 1 175 ? 22.812 6.902 5.105 1 95.69 175 LEU A O 1
ATOM 1415 N N . VAL A 1 176 ? 23.281 8.469 6.574 1 97.44 176 VAL A N 1
ATOM 1416 C CA . VAL A 1 176 ? 23.938 9.398 5.648 1 97.44 176 VAL A CA 1
ATOM 1417 C C . VAL A 1 176 ? 25.438 9.375 5.859 1 97.44 176 VAL A C 1
ATOM 1419 O O . VAL A 1 176 ? 25.938 9.719 6.938 1 97.44 176 VAL A O 1
ATOM 1422 N N . ASP A 1 177 ? 26.141 8.914 4.824 1 97.25 177 ASP A N 1
ATOM 1423 C CA . ASP A 1 177 ? 27.594 8.992 4.863 1 97.25 177 ASP A CA 1
ATOM 1424 C C . ASP A 1 177 ? 28.078 10.422 4.602 1 97.25 177 ASP A C 1
ATOM 1426 O O . ASP A 1 177 ? 27.75 11.016 3.572 1 97.25 177 ASP A O 1
ATOM 1430 N N . ILE A 1 178 ? 28.781 10.984 5.508 1 97.56 178 ILE A N 1
ATOM 1431 C CA . ILE A 1 178 ? 29.203 12.375 5.41 1 97.56 178 ILE A CA 1
ATOM 1432 C C . ILE A 1 178 ? 30.625 12.531 5.93 1 97.56 178 ILE A C 1
ATOM 1434 O O . ILE A 1 178 ? 31.062 11.758 6.785 1 97.56 178 ILE A O 1
ATOM 1438 N N . GLU A 1 179 ? 31.391 13.344 5.344 1 96.19 179 GLU A N 1
ATOM 1439 C CA . GLU A 1 179 ? 32.719 13.719 5.812 1 96.19 179 GLU A CA 1
ATOM 1440 C C . GLU A 1 179 ? 32.719 15.117 6.418 1 96.19 179 GLU A C 1
ATOM 1442 O O . GLU A 1 179 ? 32.406 16.094 5.734 1 96.19 179 GLU A O 1
ATOM 1447 N N . ILE A 1 180 ? 32.938 15.258 7.699 1 93 180 ILE A N 1
ATOM 1448 C CA . ILE A 1 180 ? 33 16.531 8.406 1 93 180 ILE A CA 1
ATOM 1449 C C . ILE A 1 180 ? 34.406 16.734 8.992 1 93 180 ILE A C 1
ATOM 1451 O O . ILE A 1 180 ? 34.875 15.906 9.773 1 93 180 ILE A O 1
ATOM 1455 N N . ASN A 1 181 ? 35.125 17.766 8.594 1 89.5 181 ASN A N 1
ATOM 1456 C CA . ASN A 1 181 ? 36.438 18.094 9.07 1 89.5 181 ASN A CA 1
ATOM 1457 C C . ASN A 1 181 ? 37.406 16.922 8.867 1 89.5 181 ASN A C 1
ATOM 1459 O O . ASN A 1 181 ? 38.156 16.578 9.781 1 89.5 181 ASN A O 1
ATOM 1463 N N . GLY A 1 182 ? 37.25 16.203 7.836 1 90.5 182 GLY A N 1
ATOM 1464 C CA . GLY A 1 182 ? 38.188 15.133 7.465 1 90.5 182 GLY A CA 1
ATOM 1465 C C . GLY A 1 182 ? 37.781 13.781 8.039 1 90.5 182 GLY A C 1
ATOM 1466 O O . GLY A 1 182 ? 38.438 12.773 7.754 1 90.5 182 GLY A O 1
ATOM 1467 N N . GLU A 1 183 ? 36.75 13.727 8.773 1 94.38 183 GLU A N 1
ATOM 1468 C CA . GLU A 1 183 ? 36.312 12.484 9.398 1 94.38 183 GLU A CA 1
ATOM 1469 C C . GLU A 1 183 ? 35.062 11.938 8.703 1 94.38 183 GLU A C 1
ATOM 1471 O O . GLU A 1 183 ? 34.062 12.648 8.531 1 94.38 183 GLU A O 1
ATOM 1476 N N . LYS A 1 184 ? 35.188 10.719 8.328 1 94.31 184 LYS A N 1
ATOM 1477 C CA . LYS A 1 184 ? 34.031 10.055 7.703 1 94.31 184 LYS A CA 1
ATOM 1478 C C . LYS A 1 184 ? 33.094 9.484 8.758 1 94.31 184 LYS A C 1
ATOM 1480 O O . LYS A 1 184 ? 33.531 8.789 9.68 1 94.31 184 LYS A O 1
ATOM 1485 N N . LYS A 1 185 ? 31.781 9.82 8.719 1 96.12 185 LYS A N 1
ATOM 1486 C CA . LYS A 1 185 ? 30.75 9.359 9.656 1 96.12 185 LYS A CA 1
ATOM 1487 C C . LYS A 1 185 ? 29.5 8.914 8.914 1 96.12 185 LYS A C 1
ATOM 1489 O O . LYS A 1 185 ? 29.312 9.25 7.746 1 96.12 185 LYS A O 1
ATOM 1494 N N . SER A 1 186 ? 28.828 8.023 9.492 1 96.94 186 SER A N 1
ATOM 1495 C CA . SER A 1 186 ? 27.469 7.668 9.086 1 96.94 186 SER A CA 1
ATOM 1496 C C . SER A 1 186 ? 26.438 8.094 10.133 1 96.94 186 SER A C 1
ATOM 1498 O O . SER A 1 186 ? 26.438 7.574 11.25 1 96.94 186 SER A O 1
ATOM 1500 N N . LEU A 1 187 ? 25.641 9.109 9.773 1 97.25 187 LEU A N 1
ATOM 1501 C CA . LEU A 1 187 ? 24.734 9.727 10.742 1 97.25 187 LEU A CA 1
ATOM 1502 C C . LEU A 1 187 ? 23.281 9.578 10.289 1 97.25 187 LEU A C 1
ATOM 1504 O O . LEU A 1 187 ? 23 9.461 9.094 1 97.25 187 LEU A O 1
ATOM 1508 N N . PRO A 1 188 ? 22.406 9.531 11.266 1 95.25 188 PRO A N 1
ATOM 1509 C CA . PRO A 1 188 ? 20.984 9.531 10.898 1 95.25 188 PRO A CA 1
ATOM 1510 C C . PRO A 1 188 ? 20.578 10.75 10.086 1 95.25 188 PRO A C 1
ATOM 1512 O O . PRO A 1 188 ? 21.125 11.844 10.297 1 95.25 188 PRO A O 1
ATOM 1515 N N . LEU A 1 189 ? 19.672 10.555 9.203 1 95.88 189 LEU A N 1
ATOM 1516 C CA . LEU A 1 189 ? 19.203 11.609 8.305 1 95.88 189 LEU A CA 1
ATOM 1517 C C . LEU A 1 189 ? 18.828 12.859 9.086 1 95.88 189 LEU A C 1
ATOM 1519 O O . LEU A 1 189 ? 19.172 13.977 8.695 1 95.88 189 LEU A O 1
ATOM 1523 N N . SER A 1 190 ? 18.141 12.719 10.242 1 93.19 190 SER A N 1
ATOM 1524 C CA . SER A 1 190 ? 17.656 13.852 11.023 1 93.19 190 SER A CA 1
ATOM 1525 C C . SER A 1 190 ? 18.812 14.703 11.547 1 93.19 190 SER A C 1
ATOM 1527 O O . SER A 1 190 ? 18.719 15.93 11.57 1 93.19 190 SER A O 1
ATOM 1529 N N . VAL A 1 191 ? 19.891 14.07 11.898 1 92.62 191 VAL A N 1
ATOM 1530 C CA . VAL A 1 191 ? 21.062 14.766 12.406 1 92.62 191 VAL A CA 1
ATOM 1531 C C . VAL A 1 191 ? 21.703 15.594 11.289 1 92.62 191 VAL A C 1
ATOM 1533 O O . VAL A 1 191 ? 22.047 16.75 11.492 1 92.62 191 VAL A O 1
ATOM 1536 N N . VAL A 1 192 ? 21.797 14.984 10.156 1 96.88 192 VAL A N 1
ATOM 1537 C CA . VAL A 1 192 ? 22.422 15.641 9.016 1 96.88 192 VAL A CA 1
ATOM 1538 C C . VAL A 1 192 ? 21.562 16.828 8.57 1 96.88 192 VAL A C 1
ATOM 1540 O O . VAL A 1 192 ? 22.078 17.891 8.266 1 96.88 192 VAL A O 1
ATOM 1543 N N . ARG A 1 193 ? 20.281 16.672 8.547 1 95.56 193 ARG A N 1
ATOM 1544 C CA . ARG A 1 193 ? 19.375 17.734 8.133 1 95.56 193 ARG A CA 1
ATOM 1545 C C . ARG A 1 193 ? 19.469 18.922 9.094 1 95.56 193 ARG A C 1
ATOM 1547 O O . ARG A 1 193 ? 19.344 20.078 8.68 1 95.56 193 ARG A O 1
ATOM 1554 N N . ASN A 1 194 ? 19.734 18.703 10.344 1 93.69 194 ASN A N 1
ATOM 1555 C CA . ASN A 1 194 ? 19.844 19.75 11.344 1 93.69 194 ASN A CA 1
ATOM 1556 C C . ASN A 1 194 ? 21.109 20.594 11.172 1 93.69 194 ASN A C 1
ATOM 1558 O O . ASN A 1 194 ? 21.203 21.688 11.703 1 93.69 194 ASN A O 1
ATOM 1562 N N . MET A 1 195 ? 22.047 20.078 10.445 1 95.5 195 MET A N 1
ATOM 1563 C CA . MET A 1 195 ? 23.297 20.797 10.195 1 95.5 195 MET A CA 1
ATOM 1564 C C . MET A 1 195 ? 23.062 21.984 9.273 1 95.5 195 MET A C 1
ATOM 1566 O O . MET A 1 195 ? 23.953 22.828 9.117 1 95.5 195 MET A O 1
ATOM 1570 N N . ALA A 1 196 ? 21.828 22.109 8.742 1 95.5 196 ALA A N 1
ATOM 1571 C CA . ALA A 1 196 ? 21.469 23.25 7.914 1 95.5 196 ALA A CA 1
ATOM 1572 C C . ALA A 1 196 ? 21.562 24.547 8.703 1 95.5 196 ALA A C 1
ATOM 1574 O O . ALA A 1 196 ? 21.719 25.625 8.125 1 95.5 196 ALA A O 1
ATOM 1575 N N . PHE A 1 197 ? 21.562 24.453 10.023 1 91.69 197 PHE A N 1
ATOM 1576 C CA . PHE A 1 197 ? 21.547 25.625 10.891 1 91.69 197 PHE A CA 1
ATOM 1577 C C . PHE A 1 197 ? 22.953 25.922 11.414 1 91.69 197 PHE A C 1
ATOM 1579 O O . PHE A 1 197 ? 23.141 26.875 12.18 1 91.69 197 PHE A O 1
ATOM 1586 N N . ASP A 1 198 ? 23.938 25.172 10.969 1 92.75 198 ASP A N 1
ATOM 1587 C CA . ASP A 1 198 ? 25.297 25.359 11.453 1 92.75 198 ASP A CA 1
ATOM 1588 C C . ASP A 1 198 ? 25.859 26.703 11.008 1 92.75 198 ASP A C 1
ATOM 1590 O O . ASP A 1 198 ? 25.562 27.188 9.906 1 92.75 198 ASP A O 1
ATOM 1594 N N . LYS A 1 199 ? 26.672 27.328 11.836 1 91.75 199 LYS A N 1
ATOM 1595 C CA . LYS A 1 199 ? 27.281 28.609 11.5 1 91.75 199 LYS A CA 1
ATOM 1596 C C . LYS A 1 199 ? 28.328 28.453 10.414 1 91.75 199 LYS A C 1
ATOM 1598 O O . LYS A 1 199 ? 28.609 29.391 9.656 1 91.75 199 LYS A O 1
ATOM 1603 N N . ASP A 1 200 ? 28.906 27.25 10.32 1 94.5 200 ASP A N 1
ATOM 1604 C CA . ASP A 1 200 ? 29.953 26.984 9.344 1 94.5 200 ASP A CA 1
ATOM 1605 C C . ASP A 1 200 ? 29.359 26.547 8.008 1 94.5 200 ASP A C 1
ATOM 1607 O O . ASP A 1 200 ? 28.734 25.5 7.914 1 94.5 200 ASP A O 1
ATOM 1611 N N . GLU A 1 201 ? 29.609 27.328 6.988 1 95.81 201 GLU A N 1
ATOM 1612 C CA . GLU A 1 201 ? 29.078 27.031 5.66 1 95.81 201 GLU A CA 1
ATOM 1613 C C . GLU A 1 201 ? 29.578 25.688 5.141 1 95.81 201 GLU A C 1
ATOM 1615 O O . GLU A 1 201 ? 28.859 24.984 4.441 1 95.81 201 GLU A O 1
ATOM 1620 N N . LYS A 1 202 ? 30.812 25.344 5.5 1 96.31 202 LYS A N 1
ATOM 1621 C CA . LYS A 1 202 ? 31.391 24.078 5.035 1 96.31 202 LYS A CA 1
ATOM 1622 C C . LYS A 1 202 ? 30.594 22.891 5.559 1 96.31 202 LYS A C 1
ATOM 1624 O O . LYS A 1 202 ? 30.406 21.891 4.848 1 96.31 202 LYS A O 1
ATOM 1629 N N . ILE A 1 203 ? 30.125 23.031 6.73 1 96.94 203 ILE A N 1
ATOM 1630 C CA . ILE A 1 203 ? 29.344 21.969 7.344 1 96.94 203 ILE A CA 1
ATOM 1631 C C . ILE A 1 203 ? 27.969 21.906 6.68 1 96.94 203 ILE A C 1
ATOM 1633 O O . ILE A 1 203 ? 27.5 20.812 6.332 1 96.94 203 ILE A O 1
ATOM 1637 N N . ARG A 1 204 ? 27.328 23.078 6.465 1 97.75 204 ARG A N 1
ATOM 1638 C CA . ARG A 1 204 ? 26.016 23.109 5.828 1 97.75 204 ARG A CA 1
ATOM 1639 C C . ARG A 1 204 ? 26.062 22.5 4.426 1 97.75 204 ARG A C 1
ATOM 1641 O O . ARG A 1 204 ? 25.203 21.703 4.055 1 97.75 204 ARG A O 1
ATOM 1648 N N . LYS A 1 205 ? 27.078 22.891 3.701 1 97.75 205 LYS A N 1
ATOM 1649 C CA . LYS A 1 205 ? 27.219 22.406 2.328 1 97.75 205 LYS A CA 1
ATOM 1650 C C . LYS A 1 205 ? 27.5 20.906 2.293 1 97.75 205 LYS A C 1
ATOM 1652 O O . LYS A 1 205 ? 26.891 20.172 1.506 1 97.75 205 LYS A O 1
ATOM 1657 N N . ALA A 1 206 ? 28.391 20.438 3.168 1 97.81 206 ALA A N 1
ATOM 1658 C CA . ALA A 1 206 ? 28.703 19.016 3.246 1 97.81 206 ALA A CA 1
ATOM 1659 C C . ALA A 1 206 ? 27.453 18.203 3.594 1 97.81 206 ALA A C 1
ATOM 1661 O O . ALA A 1 206 ? 27.219 17.141 3.018 1 97.81 206 ALA A O 1
ATOM 1662 N N . ALA A 1 207 ? 26.672 18.734 4.5 1 98.19 207 ALA A N 1
ATOM 1663 C CA . ALA A 1 207 ? 25.438 18.062 4.926 1 98.19 207 ALA A CA 1
ATOM 1664 C C . ALA A 1 207 ? 24.422 18 3.787 1 98.19 207 ALA A C 1
ATOM 1666 O O . ALA A 1 207 ? 23.812 16.953 3.551 1 98.19 207 ALA A O 1
ATOM 1667 N N . TYR A 1 208 ? 24.328 19.094 3.08 1 98.06 208 TYR A N 1
ATOM 1668 C CA . TYR A 1 208 ? 23.422 19.203 1.949 1 98.06 208 TYR A CA 1
ATOM 1669 C C . TYR A 1 208 ? 23.766 18.188 0.867 1 98.06 208 TYR A C 1
ATOM 1671 O O . TYR A 1 208 ? 22.906 17.438 0.409 1 98.06 208 TYR A O 1
ATOM 1679 N N . GLU A 1 209 ? 24.953 18.109 0.538 1 98.25 209 GLU A N 1
ATOM 1680 C CA . GLU A 1 209 ? 25.391 17.203 -0.516 1 98.25 209 GLU A CA 1
ATOM 1681 C C . GLU A 1 209 ? 25.25 15.742 -0.085 1 98.25 209 GLU A C 1
ATOM 1683 O O . GLU A 1 209 ? 24.812 14.898 -0.866 1 98.25 209 GLU A O 1
ATOM 1688 N N . ALA A 1 210 ? 25.641 15.461 1.155 1 98.31 210 ALA A N 1
ATOM 1689 C CA . ALA A 1 210 ? 25.531 14.109 1.691 1 98.31 210 ALA A CA 1
ATOM 1690 C C . ALA A 1 210 ? 24.078 13.664 1.779 1 98.31 210 ALA A C 1
ATOM 1692 O O . ALA A 1 210 ? 23.75 12.508 1.481 1 98.31 210 ALA A O 1
ATOM 1693 N N . GLU A 1 211 ? 23.219 14.586 2.199 1 98.12 211 GLU A N 1
ATOM 1694 C CA . GLU A 1 211 ? 21.781 14.312 2.273 1 98.12 211 GLU A CA 1
ATOM 1695 C C . GLU A 1 211 ? 21.219 13.922 0.906 1 98.12 211 GLU A C 1
ATOM 1697 O O . GLU A 1 211 ? 20.531 12.906 0.772 1 98.12 211 GLU A O 1
ATOM 1702 N N . LEU A 1 212 ? 21.531 14.672 -0.083 1 98.19 212 LEU A N 1
ATOM 1703 C CA . LEU A 1 212 ? 21 14.438 -1.427 1 98.19 212 LEU A CA 1
ATOM 1704 C C . LEU A 1 212 ? 21.453 13.078 -1.951 1 98.19 212 LEU A C 1
ATOM 1706 O O . LEU A 1 212 ? 20.656 12.336 -2.521 1 98.19 212 LEU A O 1
ATOM 1710 N N . LYS A 1 213 ? 22.672 12.766 -1.682 1 97.62 213 LYS A N 1
ATOM 1711 C CA . LYS A 1 213 ? 23.219 11.492 -2.143 1 97.62 213 LYS A CA 1
ATOM 1712 C C . LYS A 1 213 ? 22.531 10.32 -1.446 1 97.62 213 LYS A C 1
ATOM 1714 O O . LYS A 1 213 ? 22.297 9.273 -2.061 1 97.62 213 LYS A O 1
ATOM 1719 N N . SER A 1 214 ? 22.219 10.484 -0.234 1 97.5 214 SER A N 1
ATOM 1720 C CA . SER A 1 214 ? 21.688 9.398 0.578 1 97.5 214 SER A CA 1
ATOM 1721 C C . SER A 1 214 ? 20.266 9.023 0.139 1 97.5 214 SER A C 1
ATOM 1723 O O . SER A 1 214 ? 19.859 7.867 0.265 1 97.5 214 SER A O 1
ATOM 1725 N N . TYR A 1 215 ? 19.531 9.953 -0.448 1 97.5 215 TYR A N 1
ATOM 1726 C CA . TYR A 1 215 ? 18.125 9.719 -0.795 1 97.5 215 TYR A CA 1
ATOM 1727 C C . TYR A 1 215 ? 18.016 8.703 -1.926 1 97.5 215 TYR A C 1
ATOM 1729 O O . TYR A 1 215 ? 16.969 8.07 -2.102 1 97.5 215 TYR A O 1
ATOM 1737 N N . LYS A 1 216 ? 19.047 8.539 -2.693 1 95.25 216 LYS A N 1
ATOM 1738 C CA . LYS A 1 216 ? 19.047 7.582 -3.799 1 95.25 216 LYS A CA 1
ATOM 1739 C C . LYS A 1 216 ? 18.781 6.164 -3.303 1 95.25 216 LYS A C 1
ATOM 1741 O O . LYS A 1 216 ? 18.203 5.348 -4.02 1 95.25 216 LYS A O 1
ATOM 1746 N N . LYS A 1 217 ? 19.125 5.938 -2.096 1 93.56 217 LYS A N 1
ATOM 1747 C CA . LYS A 1 217 ? 19 4.605 -1.51 1 93.56 217 LYS A CA 1
ATOM 1748 C C . LYS A 1 217 ? 17.531 4.27 -1.245 1 93.56 217 LYS A C 1
ATOM 1750 O O . LYS A 1 217 ? 17.156 3.094 -1.158 1 93.56 217 LYS A O 1
ATOM 1755 N N . ILE A 1 218 ? 16.672 5.332 -1.117 1 95.94 218 ILE A N 1
ATOM 1756 C CA . ILE A 1 218 ? 15.312 5.055 -0.662 1 95.94 218 ILE A CA 1
ATOM 1757 C C . ILE A 1 218 ? 14.305 5.691 -1.618 1 95.94 218 ILE A C 1
ATOM 1759 O O . ILE A 1 218 ? 13.094 5.613 -1.396 1 95.94 218 ILE A O 1
ATOM 1763 N N . GLU A 1 219 ? 14.711 6.367 -2.68 1 96.31 219 GLU A N 1
ATOM 1764 C CA . GLU A 1 219 ? 13.828 7.207 -3.479 1 96.31 219 GLU A CA 1
ATOM 1765 C C . GLU A 1 219 ? 12.719 6.383 -4.129 1 96.31 219 GLU A C 1
ATOM 1767 O O . GLU A 1 219 ? 11.586 6.852 -4.273 1 96.31 219 GLU A O 1
ATOM 1772 N N . ASN A 1 220 ? 12.945 5.039 -4.473 1 93.62 220 ASN A N 1
ATOM 1773 C CA . ASN A 1 220 ? 11.914 4.211 -5.086 1 93.62 220 ASN A CA 1
ATOM 1774 C C . ASN A 1 220 ? 10.805 3.875 -4.098 1 93.62 220 ASN A C 1
ATOM 1776 O O . ASN A 1 220 ? 9.625 4.031 -4.406 1 93.62 220 ASN A O 1
ATOM 1780 N N . SER A 1 221 ? 11.234 3.439 -2.936 1 96.94 221 SER A N 1
ATOM 1781 C CA . SER A 1 221 ? 10.266 3.061 -1.917 1 96.94 221 SER A CA 1
ATOM 1782 C C . SER A 1 221 ? 9.469 4.27 -1.438 1 96.94 221 SER A C 1
ATOM 1784 O O . SER A 1 221 ? 8.242 4.191 -1.288 1 96.94 221 SER A O 1
ATOM 1786 N N . VAL A 1 222 ? 10.117 5.414 -1.27 1 98 222 VAL A N 1
ATOM 1787 C CA . VAL A 1 222 ? 9.453 6.598 -0.733 1 98 222 VAL A CA 1
ATOM 1788 C C . VAL A 1 222 ? 8.531 7.199 -1.794 1 98 222 VAL A C 1
ATOM 1790 O O . VAL A 1 222 ? 7.422 7.641 -1.485 1 98 222 VAL A O 1
ATOM 1793 N N . SER A 1 223 ? 8.984 7.219 -3.055 1 98.06 223 SER A N 1
ATOM 1794 C CA . SER A 1 223 ? 8.109 7.688 -4.121 1 98.06 223 SER A CA 1
ATOM 1795 C C . SER A 1 223 ? 6.887 6.793 -4.266 1 98.06 223 SER A C 1
ATOM 1797 O O . SER A 1 223 ? 5.777 7.277 -4.512 1 98.06 223 SER A O 1
ATOM 1799 N N . SER A 1 224 ? 7.059 5.449 -4.113 1 97.62 224 SER A N 1
ATOM 1800 C CA . SER A 1 224 ? 5.934 4.523 -4.168 1 97.62 224 SER A CA 1
ATOM 1801 C C . SER A 1 224 ? 4.953 4.777 -3.029 1 97.62 224 SER A C 1
ATOM 1803 O O . SER A 1 224 ? 3.736 4.711 -3.225 1 97.62 224 SER A O 1
ATOM 1805 N N . ALA A 1 225 ? 5.516 5.074 -1.847 1 98.38 225 ALA A N 1
ATOM 1806 C CA . ALA A 1 225 ? 4.668 5.387 -0.701 1 98.38 225 ALA A CA 1
ATOM 1807 C C . ALA A 1 225 ? 3.816 6.625 -0.973 1 98.38 225 ALA A C 1
ATOM 1809 O O . ALA A 1 225 ? 2.609 6.625 -0.721 1 98.38 225 ALA A O 1
ATOM 1810 N N . LEU A 1 226 ? 4.43 7.656 -1.531 1 98.69 226 LEU A N 1
ATOM 1811 C CA . LEU A 1 226 ? 3.695 8.875 -1.848 1 98.69 226 LEU A CA 1
ATOM 1812 C C . LEU A 1 226 ? 2.588 8.602 -2.855 1 98.69 226 LEU A C 1
ATOM 1814 O O . LEU A 1 226 ? 1.454 9.055 -2.682 1 98.69 226 LEU A O 1
ATOM 1818 N N . ASN A 1 227 ? 2.916 7.801 -3.881 1 98.25 227 ASN A N 1
ATOM 1819 C CA . ASN A 1 227 ? 1.941 7.438 -4.906 1 98.25 227 ASN A CA 1
ATOM 1820 C C . ASN A 1 227 ? 0.781 6.641 -4.316 1 98.25 227 ASN A C 1
ATOM 1822 O O . ASN A 1 227 ? -0.377 6.867 -4.672 1 98.25 227 ASN A O 1
ATOM 1826 N N . GLY A 1 228 ? 1.141 5.656 -3.465 1 98.25 228 GLY A N 1
ATOM 1827 C CA . GLY A 1 228 ? 0.101 4.855 -2.836 1 98.25 228 GLY A CA 1
ATOM 1828 C C . GLY A 1 228 ? -0.854 5.676 -1.99 1 98.25 228 GLY A C 1
ATOM 1829 O O . GLY A 1 228 ? -2.072 5.547 -2.117 1 98.25 228 GLY A O 1
ATOM 1830 N N . ILE A 1 229 ? -0.327 6.582 -1.204 1 98.62 229 ILE A N 1
ATOM 1831 C CA . ILE A 1 229 ? -1.117 7.395 -0.287 1 98.62 229 ILE A CA 1
ATOM 1832 C C . ILE A 1 229 ? -1.979 8.375 -1.079 1 98.62 229 ILE A C 1
ATOM 1834 O O . ILE A 1 229 ? -3.195 8.438 -0.884 1 98.62 229 ILE A O 1
ATOM 1838 N N . LYS A 1 230 ? -1.367 9.117 -1.984 1 98.69 230 LYS A N 1
ATOM 1839 C CA . LYS A 1 230 ? -2.104 10.141 -2.721 1 98.69 230 LYS A CA 1
ATOM 1840 C C . LYS A 1 230 ? -3.113 9.508 -3.676 1 98.69 230 LYS A C 1
ATOM 1842 O O . LYS A 1 230 ? -4.184 10.07 -3.914 1 98.69 230 LYS A O 1
ATOM 1847 N N . GLY A 1 231 ? -2.773 8.32 -4.254 1 98.06 231 GLY A N 1
ATOM 1848 C CA . GLY A 1 231 ? -3.76 7.598 -5.039 1 98.06 231 GLY A CA 1
ATOM 1849 C C . GLY A 1 231 ? -4.992 7.211 -4.242 1 98.06 231 GLY A C 1
ATOM 1850 O O . GLY A 1 231 ? -6.117 7.352 -4.723 1 98.06 231 GLY A O 1
ATOM 1851 N N . GLU A 1 232 ? -4.809 6.691 -3.055 1 98.12 232 GLU A N 1
ATOM 1852 C CA . GLU A 1 232 ? -5.918 6.348 -2.168 1 98.12 232 GLU A CA 1
ATOM 1853 C C . GLU A 1 232 ? -6.762 7.574 -1.841 1 98.12 232 GLU A C 1
ATOM 1855 O O . GLU A 1 232 ? -7.992 7.504 -1.843 1 98.12 232 GLU A O 1
ATOM 1860 N N . VAL A 1 233 ? -6.059 8.719 -1.552 1 98.56 233 VAL A N 1
ATOM 1861 C CA . VAL A 1 233 ? -6.746 9.961 -1.211 1 98.56 233 VAL A CA 1
ATOM 1862 C C . VAL A 1 233 ? -7.652 10.383 -2.365 1 98.56 233 VAL A C 1
ATOM 1864 O O . VAL A 1 233 ? -8.812 10.734 -2.152 1 98.56 233 VAL A O 1
ATOM 1867 N N . ILE A 1 234 ? -7.148 10.359 -3.578 1 98.12 234 ILE A N 1
ATOM 1868 C CA . ILE A 1 234 ? -7.926 10.727 -4.758 1 98.12 234 ILE A CA 1
ATOM 1869 C C . ILE A 1 234 ? -9.156 9.828 -4.867 1 98.12 234 ILE A C 1
ATOM 1871 O O . ILE A 1 234 ? -10.273 10.312 -5.066 1 98.12 234 ILE A O 1
ATOM 1875 N N . THR A 1 235 ? -8.93 8.531 -4.66 1 96.81 235 THR A N 1
ATOM 1876 C CA . THR A 1 235 ? -9.992 7.543 -4.785 1 96.81 235 THR A CA 1
ATOM 1877 C C . THR A 1 235 ? -11.086 7.785 -3.746 1 96.81 235 THR A C 1
ATOM 1879 O O . THR A 1 235 ? -12.266 7.875 -4.09 1 96.81 235 THR A O 1
ATOM 1882 N N . ILE A 1 236 ? -10.758 7.965 -2.514 1 97.25 236 ILE A N 1
ATOM 1883 C CA . ILE A 1 236 ? -11.711 8.102 -1.418 1 97.25 236 ILE A CA 1
ATOM 1884 C C . ILE A 1 236 ? -12.43 9.445 -1.526 1 97.25 236 ILE A C 1
ATOM 1886 O O . ILE A 1 236 ? -13.641 9.523 -1.307 1 97.25 236 ILE A O 1
ATOM 1890 N N . SER A 1 237 ? -11.625 10.5 -1.852 1 97.75 237 SER A N 1
ATOM 1891 C CA . SER A 1 237 ? -12.234 11.812 -2.053 1 97.75 237 SER A CA 1
ATOM 1892 C C . SER A 1 237 ? -13.336 11.758 -3.1 1 97.75 237 SER A C 1
ATOM 1894 O O . SER A 1 237 ? -14.438 12.281 -2.881 1 97.75 237 SER A O 1
ATOM 1896 N N . LYS A 1 238 ? -13.078 11.062 -4.164 1 96.38 238 LYS A N 1
ATOM 1897 C CA . LYS A 1 238 ? -14.062 10.906 -5.238 1 96.38 238 LYS A CA 1
ATOM 1898 C C . LYS A 1 238 ? -15.25 10.07 -4.781 1 96.38 238 LYS A C 1
ATOM 1900 O O . LYS A 1 238 ? -16.406 10.422 -5.051 1 96.38 238 LYS A O 1
ATOM 1905 N N . LEU A 1 239 ? -15.008 8.961 -4.098 1 95.81 239 LEU A N 1
ATOM 1906 C CA . LEU A 1 239 ? -16.062 8.086 -3.592 1 95.81 239 LEU A CA 1
ATOM 1907 C C . LEU A 1 239 ? -17 8.852 -2.664 1 95.81 239 LEU A C 1
ATOM 1909 O O . LEU A 1 239 ? -18.203 8.602 -2.645 1 95.81 239 LEU A O 1
ATOM 1913 N N . ARG A 1 240 ? -16.469 9.828 -1.914 1 96.38 240 ARG A N 1
ATOM 1914 C CA . ARG A 1 240 ? -17.234 10.586 -0.935 1 96.38 240 ARG A CA 1
ATOM 1915 C C . ARG A 1 240 ? -17.922 11.781 -1.587 1 96.38 240 ARG A C 1
ATOM 1917 O O . ARG A 1 240 ? -18.609 12.555 -0.911 1 96.38 240 ARG A O 1
ATOM 1924 N N . GLY A 1 241 ? -17.688 12.008 -2.865 1 96.5 241 GLY A N 1
ATOM 1925 C CA . GLY A 1 241 ? -18.438 12.992 -3.627 1 96.5 241 GLY A CA 1
ATOM 1926 C C . GLY A 1 241 ? -17.75 14.344 -3.701 1 96.5 241 GLY A C 1
ATOM 1927 O O . GLY A 1 241 ? -18.359 15.336 -4.113 1 96.5 241 GLY A O 1
ATOM 1928 N N . TYR A 1 242 ? -16.5 14.445 -3.26 1 97.06 242 TYR A N 1
ATOM 1929 C CA . TYR A 1 242 ? -15.758 15.688 -3.428 1 97.06 242 TYR A CA 1
ATOM 1930 C C . TYR A 1 242 ? -15.188 15.797 -4.836 1 97.06 242 TYR A C 1
ATOM 1932 O O . TYR A 1 242 ? -14.898 14.781 -5.473 1 97.06 242 TYR A O 1
ATOM 1940 N N . SER A 1 243 ? -14.992 17 -5.27 1 96.5 243 SER A N 1
ATOM 1941 C CA . SER A 1 243 ? -14.43 17.203 -6.602 1 96.5 243 SER A CA 1
ATOM 1942 C C . SER A 1 243 ? -12.922 16.969 -6.605 1 96.5 243 SER A C 1
ATOM 1944 O O . SER A 1 243 ? -12.344 16.641 -7.641 1 96.5 243 SER A O 1
ATOM 1946 N N . SER A 1 244 ? -12.266 17.219 -5.434 1 97.12 244 SER A N 1
ATOM 1947 C CA . SER A 1 244 ? -10.828 17.016 -5.277 1 97.12 244 SER A CA 1
ATOM 1948 C C . SER A 1 244 ? -10.43 16.969 -3.807 1 97.12 244 SER A C 1
ATOM 1950 O O . SER A 1 244 ? -11.18 17.422 -2.941 1 97.12 244 SER A O 1
ATOM 1952 N N . PRO A 1 245 ? -9.258 16.422 -3.572 1 97.88 245 PRO A N 1
ATOM 1953 C CA . PRO A 1 245 ? -8.75 16.484 -2.201 1 97.88 245 PRO A CA 1
ATOM 1954 C C . PRO A 1 245 ? -8.586 17.922 -1.689 1 97.88 245 PRO A C 1
ATOM 1956 O O . PRO A 1 245 ? -8.789 18.172 -0.501 1 97.88 245 PRO A O 1
ATOM 1959 N N . LEU A 1 246 ? -8.258 18.844 -2.549 1 98.31 246 LEU A N 1
ATOM 1960 C CA . LEU A 1 246 ? -8.125 20.25 -2.145 1 98.31 246 LEU A CA 1
ATOM 1961 C C . LEU A 1 246 ? -9.469 20.812 -1.699 1 98.31 246 LEU A C 1
ATOM 1963 O O . LEU A 1 246 ? -9.555 21.484 -0.664 1 98.31 246 LEU A O 1
ATOM 1967 N N . GLU A 1 247 ? -10.477 20.516 -2.439 1 97.19 247 GLU A N 1
ATOM 1968 C CA . GLU A 1 247 ? -11.797 20.984 -2.051 1 97.19 247 GLU A CA 1
ATOM 1969 C C . GLU A 1 247 ? -12.195 20.453 -0.681 1 97.19 247 GLU A C 1
ATOM 1971 O O . GLU A 1 247 ? -12.719 21.188 0.157 1 97.19 247 GLU A O 1
ATOM 1976 N N . GLU A 1 248 ? -11.984 19.188 -0.546 1 97.19 248 GLU A N 1
ATOM 1977 C CA . GLU A 1 248 ? -12.281 18.547 0.733 1 97.19 248 GLU A CA 1
ATOM 1978 C C . GLU A 1 248 ? -11.555 19.234 1.879 1 97.19 248 GLU A C 1
ATOM 1980 O O . GLU A 1 248 ? -12.148 19.531 2.916 1 97.19 248 GLU A O 1
ATOM 1985 N N . THR A 1 249 ? -10.297 19.547 1.694 1 97.81 249 THR A N 1
ATOM 1986 C CA . THR A 1 249 ? -9.477 20.188 2.715 1 97.81 249 THR A CA 1
ATOM 1987 C C . THR A 1 249 ? -9.969 21.594 3 1 97.81 249 THR A C 1
ATOM 1989 O O . THR A 1 249 ? -10.039 22.016 4.156 1 97.81 249 THR A O 1
ATOM 1992 N N . VAL A 1 250 ? -10.328 22.297 1.957 1 97.94 250 VAL A N 1
ATOM 1993 C CA . VAL A 1 250 ? -10.797 23.672 2.092 1 97.94 250 VAL A CA 1
ATOM 1994 C C . VAL A 1 250 ? -12.109 23.688 2.877 1 97.94 250 VAL A C 1
ATOM 1996 O O . VAL A 1 250 ? -12.273 24.5 3.797 1 97.94 250 VAL A O 1
ATOM 1999 N N . ILE A 1 251 ? -12.961 22.75 2.568 1 96.5 251 ILE A N 1
ATOM 2000 C CA . ILE A 1 251 ? -14.234 22.641 3.262 1 96.5 251 ILE A CA 1
ATOM 2001 C C . ILE A 1 251 ? -14 22.297 4.73 1 96.5 251 ILE A C 1
ATOM 2003 O O . ILE A 1 251 ? -14.555 22.953 5.621 1 96.5 251 ILE A O 1
ATOM 2007 N N . ASN A 1 252 ? -13.117 21.422 4.977 1 95 252 ASN A N 1
ATOM 2008 C CA . ASN A 1 252 ? -12.828 20.969 6.336 1 95 252 ASN A CA 1
ATOM 2009 C C . ASN A 1 252 ? -12.117 22.062 7.141 1 95 252 ASN A C 1
ATOM 2011 O O . ASN A 1 252 ? -12.117 22.031 8.375 1 95 252 ASN A O 1
ATOM 2015 N N . SER A 1 253 ? -11.57 22.984 6.414 1 97 253 SER A N 1
ATOM 2016 C CA . SER A 1 253 ? -10.891 24.109 7.043 1 97 253 SER A CA 1
ATOM 2017 C C . SER A 1 253 ? -11.852 25.281 7.258 1 97 253 SER A C 1
ATOM 2019 O O . SER A 1 253 ? -11.43 26.375 7.625 1 97 253 SER A O 1
ATOM 2021 N N . ARG A 1 254 ? -13.188 25.047 6.98 1 97.56 254 ARG A N 1
ATOM 2022 C CA . ARG A 1 254 ? -14.219 26.078 7.059 1 97.56 254 ARG A CA 1
ATOM 2023 C C . ARG A 1 254 ? -13.852 27.281 6.199 1 97.56 254 ARG A C 1
ATOM 2025 O O . ARG A 1 254 ? -14.086 28.422 6.594 1 97.56 254 ARG A O 1
ATOM 2032 N N . LEU A 1 255 ? -13.188 27 5.105 1 97.44 255 LEU A N 1
ATOM 2033 C CA . LEU A 1 255 ? -12.781 27.984 4.113 1 97.44 255 LEU A CA 1
ATOM 2034 C C . LEU A 1 255 ? -13.508 27.75 2.793 1 97.44 255 LEU A C 1
ATOM 2036 O O . LEU A 1 255 ? -14.375 26.891 2.697 1 97.44 255 LEU A O 1
ATOM 2040 N N . ASP A 1 256 ? -13.367 28.656 1.829 1 97 256 ASP A N 1
ATOM 2041 C CA . ASP A 1 256 ? -13.859 28.469 0.466 1 97 256 ASP A CA 1
ATOM 2042 C C . ASP A 1 256 ? -12.75 28.719 -0.554 1 97 256 ASP A C 1
ATOM 2044 O O . ASP A 1 256 ? -11.742 29.359 -0.24 1 97 256 ASP A O 1
ATOM 2048 N N . MET A 1 257 ? -12.977 28.188 -1.712 1 97.62 257 MET A N 1
ATOM 2049 C CA . MET A 1 257 ? -11.953 28.25 -2.752 1 97.62 257 MET A CA 1
ATOM 2050 C C . MET A 1 257 ? -11.625 29.688 -3.121 1 97.62 257 MET A C 1
ATOM 2052 O O . MET A 1 257 ? -10.477 30 -3.441 1 97.62 257 MET A O 1
ATOM 2056 N N . LYS A 1 258 ? -12.602 30.547 -3.08 1 97.75 258 LYS A N 1
ATOM 2057 C CA . LYS A 1 258 ? -12.383 31.953 -3.404 1 97.75 258 LYS A CA 1
ATOM 2058 C C . LYS A 1 258 ? -11.391 32.594 -2.434 1 97.75 258 LYS A C 1
ATOM 2060 O O . LYS A 1 258 ? -10.492 33.312 -2.85 1 97.75 258 LYS A O 1
ATOM 2065 N N . SER A 1 259 ? -11.516 32.312 -1.149 1 98 259 SER A N 1
ATOM 2066 C CA . SER A 1 259 ? -10.609 32.844 -0.125 1 98 259 SER A CA 1
ATOM 2067 C C . SER A 1 259 ? -9.203 32.281 -0.298 1 98 259 SER A C 1
ATOM 2069 O O . SER A 1 259 ? -8.219 33.031 -0.218 1 98 259 SER A O 1
ATOM 2071 N N . LEU A 1 260 ? -9.148 30.969 -0.524 1 98.31 260 LEU A N 1
ATOM 2072 C CA . LEU A 1 260 ? -7.844 30.344 -0.714 1 98.31 260 LEU A CA 1
ATOM 2073 C C . LEU A 1 260 ? -7.117 30.938 -1.912 1 98.31 260 LEU A C 1
ATOM 2075 O O . LEU A 1 260 ? -5.938 31.281 -1.819 1 98.31 260 LEU A O 1
ATOM 2079 N N . ASN A 1 261 ? -7.812 31.047 -3.018 1 98.31 261 ASN A N 1
ATOM 2080 C CA . ASN A 1 261 ? -7.215 31.562 -4.242 1 98.31 261 ASN A CA 1
ATOM 2081 C C . ASN A 1 261 ? -6.754 33 -4.07 1 98.31 261 ASN A C 1
ATOM 2083 O O . ASN A 1 261 ? -5.719 33.406 -4.609 1 98.31 261 ASN A O 1
ATOM 2087 N N . ALA A 1 262 ? -7.531 33.812 -3.352 1 98.56 262 ALA A N 1
ATOM 2088 C CA . ALA A 1 262 ? -7.137 35.188 -3.074 1 98.56 262 ALA A CA 1
ATOM 2089 C C . ALA A 1 262 ? -5.828 35.25 -2.297 1 98.56 262 ALA A C 1
ATOM 2091 O O . ALA A 1 262 ? -4.922 36 -2.645 1 98.56 262 ALA A O 1
ATOM 2092 N N . MET A 1 263 ? -5.723 34.438 -1.318 1 98.5 263 MET A N 1
ATOM 2093 C CA . MET A 1 263 ? -4.512 34.406 -0.5 1 98.5 263 MET A CA 1
ATOM 2094 C C . MET A 1 263 ? -3.312 33.938 -1.323 1 98.5 263 MET A C 1
ATOM 2096 O O . MET A 1 263 ? -2.262 34.594 -1.306 1 98.5 263 MET A O 1
ATOM 2100 N N . LEU A 1 264 ? -3.527 32.844 -2.094 1 98.69 264 LEU A N 1
ATOM 2101 C CA . LEU A 1 264 ? -2.443 32.312 -2.896 1 98.69 264 LEU A CA 1
ATOM 2102 C C . LEU A 1 264 ? -1.985 33.312 -3.955 1 98.69 264 LEU A C 1
ATOM 2104 O O . LEU A 1 264 ? -0.79 33.406 -4.238 1 98.69 264 LEU A O 1
ATOM 2108 N N . SER A 1 265 ? -2.914 33.969 -4.508 1 98.62 265 SER A N 1
ATOM 2109 C CA . SER A 1 265 ? -2.576 34.969 -5.508 1 98.62 265 SER A CA 1
ATOM 2110 C C . SER A 1 265 ? -1.741 36.094 -4.906 1 98.62 265 SER A C 1
ATOM 2112 O O . SER A 1 265 ? -0.762 36.531 -5.508 1 98.62 265 SER A O 1
ATOM 2114 N N . ALA A 1 266 ? -2.139 36.531 -3.791 1 98.69 266 ALA A N 1
ATOM 2115 C CA . ALA A 1 266 ? -1.378 37.594 -3.113 1 98.69 266 ALA A CA 1
ATOM 2116 C C . ALA A 1 266 ? 0.022 37.094 -2.752 1 98.69 266 ALA A C 1
ATOM 2118 O O . ALA A 1 266 ? 0.997 37.844 -2.875 1 98.69 266 ALA A O 1
ATOM 2119 N N . MET A 1 267 ? 0.116 35.906 -2.258 1 98.69 267 MET A N 1
ATOM 2120 C CA . MET A 1 267 ? 1.418 35.312 -1.958 1 98.69 267 MET A CA 1
ATOM 2121 C C . MET A 1 267 ? 2.312 35.312 -3.193 1 98.69 267 MET A C 1
ATOM 2123 O O . MET A 1 267 ? 3.48 35.688 -3.119 1 98.69 267 MET A O 1
ATOM 2127 N N . LYS A 1 268 ? 1.757 34.906 -4.305 1 98.56 268 LYS A N 1
ATOM 2128 C CA . LYS A 1 268 ? 2.508 34.875 -5.555 1 98.56 268 LYS A CA 1
ATOM 2129 C C . LYS A 1 268 ? 2.992 36.25 -5.949 1 98.56 268 LYS A C 1
ATOM 2131 O O . LYS A 1 268 ? 4.133 36.438 -6.387 1 98.56 268 LYS A O 1
ATOM 2136 N N . GLU A 1 269 ? 2.178 37.25 -5.75 1 98.38 269 GLU A N 1
ATOM 2137 C CA . GLU A 1 269 ? 2.523 38.625 -6.086 1 98.38 269 GLU A CA 1
ATOM 2138 C C . GLU A 1 269 ? 3.668 39.156 -5.215 1 98.38 269 GLU A C 1
ATOM 2140 O O . GLU A 1 269 ? 4.406 40.031 -5.617 1 98.38 269 GLU A O 1
ATOM 2145 N N . SER A 1 270 ? 3.793 38.594 -4.07 1 98.44 270 SER A N 1
ATOM 2146 C CA . SER A 1 270 ? 4.758 39.094 -3.1 1 98.44 270 SER A CA 1
ATOM 2147 C C . SER A 1 270 ? 6.137 38.469 -3.316 1 98.44 270 SER A C 1
ATOM 2149 O O . SER A 1 270 ? 7.121 38.906 -2.717 1 98.44 270 SER A O 1
ATOM 2151 N N . LEU A 1 271 ? 6.27 37.5 -4.168 1 98.75 271 LEU A N 1
ATOM 2152 C CA . LEU A 1 271 ? 7.469 36.688 -4.305 1 98.75 271 LEU A CA 1
ATOM 2153 C C . LEU A 1 271 ? 8.68 37.562 -4.645 1 98.75 271 LEU A C 1
ATOM 2155 O O . LEU A 1 271 ? 9.766 37.344 -4.098 1 98.75 271 LEU A O 1
ATOM 2159 N N . PRO A 1 272 ? 8.547 38.625 -5.504 1 98.44 272 PRO A N 1
ATOM 2160 C CA . PRO A 1 272 ? 9.727 39.438 -5.852 1 98.44 272 PRO A CA 1
ATOM 2161 C C . PRO A 1 272 ? 10.359 40.094 -4.637 1 98.44 272 PRO A C 1
ATOM 2163 O O . PRO A 1 272 ? 11.586 40.219 -4.566 1 98.44 272 PRO A O 1
ATOM 2166 N N . VAL A 1 273 ? 9.609 40.5 -3.693 1 98.19 273 VAL A N 1
ATOM 2167 C CA . VAL A 1 273 ? 10.141 41.188 -2.51 1 98.19 273 VAL A CA 1
ATOM 2168 C C . VAL A 1 273 ? 10.93 40.188 -1.668 1 98.19 273 VAL A C 1
ATOM 2170 O O . VAL A 1 273 ? 12.008 40.5 -1.153 1 98.19 273 VAL A O 1
ATOM 2173 N N . PHE A 1 274 ? 10.422 39 -1.516 1 98.62 274 PHE A N 1
ATOM 2174 C CA . PHE A 1 274 ? 11.148 37.938 -0.8 1 98.62 274 PHE A CA 1
ATOM 2175 C C . PHE A 1 274 ? 12.438 37.594 -1.527 1 98.62 274 PHE A C 1
ATOM 2177 O O . PHE A 1 274 ? 13.461 37.312 -0.893 1 98.62 274 PHE A O 1
ATOM 2184 N N . ARG A 1 275 ? 12.367 37.562 -2.863 1 98.62 275 ARG A N 1
ATOM 2185 C CA . ARG A 1 275 ? 13.547 37.219 -3.654 1 98.62 275 ARG A CA 1
ATOM 2186 C C . ARG A 1 275 ? 14.648 38.25 -3.43 1 98.62 275 ARG A C 1
ATOM 2188 O O . ARG A 1 275 ? 15.836 37.906 -3.404 1 98.62 275 ARG A O 1
ATOM 2195 N N . LYS A 1 276 ? 14.312 39.531 -3.215 1 98.06 276 LYS A N 1
ATOM 2196 C CA . LYS A 1 276 ? 15.297 40.562 -2.867 1 98.06 276 LYS A CA 1
ATOM 2197 C C . LYS A 1 276 ? 15.984 40.219 -1.547 1 98.06 276 LYS A C 1
ATOM 2199 O O . LYS A 1 276 ? 17.203 40.406 -1.419 1 98.06 276 LYS A O 1
ATOM 2204 N N . TYR A 1 277 ? 15.266 39.781 -0.63 1 97.69 277 TYR A N 1
ATOM 2205 C CA . TYR A 1 277 ? 15.82 39.375 0.658 1 97.69 277 TYR A CA 1
ATOM 2206 C C . TYR A 1 277 ? 16.797 38.219 0.491 1 97.69 277 TYR A C 1
ATOM 2208 O O . TYR A 1 277 ? 17.922 38.281 1.007 1 97.69 277 TYR A O 1
ATOM 2216 N N . TYR A 1 278 ? 16.344 37.156 -0.268 1 98.44 278 TYR A N 1
ATOM 2217 C CA . TYR A 1 278 ? 17.219 36 -0.447 1 98.44 278 TYR A CA 1
ATOM 2218 C C . TYR A 1 278 ? 18.5 36.375 -1.167 1 98.44 278 TYR A C 1
ATOM 2220 O O . TYR A 1 278 ? 19.578 35.875 -0.824 1 98.44 278 TYR A O 1
ATOM 2228 N N . LYS A 1 279 ? 18.406 37.281 -2.145 1 98 279 LYS A N 1
ATOM 2229 C CA . LYS A 1 279 ? 19.594 37.75 -2.871 1 98 279 LYS A CA 1
ATOM 2230 C C . LYS A 1 279 ? 20.531 38.531 -1.955 1 98 279 LYS A C 1
ATOM 2232 O O . LYS A 1 279 ? 21.75 38.344 -2.012 1 98 279 LYS A O 1
ATOM 2237 N N . ARG A 1 280 ? 19.984 39.406 -1.136 1 97.25 280 ARG A N 1
ATOM 2238 C CA . ARG A 1 280 ? 20.797 40.188 -0.2 1 97.25 280 ARG A CA 1
ATOM 2239 C C . ARG A 1 280 ? 21.484 39.25 0.803 1 97.25 280 ARG A C 1
ATOM 2241 O O . ARG A 1 280 ? 22.672 39.438 1.113 1 97.25 280 ARG A O 1
ATOM 2248 N N . LYS A 1 281 ? 20.719 38.312 1.328 1 96.88 281 LYS A N 1
ATOM 2249 C CA . LYS A 1 281 ? 21.312 37.312 2.238 1 96.88 281 LYS A CA 1
ATOM 2250 C C . LYS A 1 281 ? 22.453 36.562 1.569 1 96.88 281 LYS A C 1
ATOM 2252 O O . LYS A 1 281 ? 23.484 36.312 2.191 1 96.88 281 LYS A O 1
ATOM 2257 N N . ALA A 1 282 ? 22.234 36.156 0.315 1 97.44 282 ALA A N 1
ATOM 2258 C CA . ALA A 1 282 ? 23.281 35.5 -0.463 1 97.44 282 ALA A CA 1
ATOM 2259 C C . ALA A 1 282 ? 24.547 36.375 -0.515 1 97.44 282 ALA A C 1
ATOM 2261 O O . ALA A 1 282 ? 25.641 35.875 -0.263 1 97.44 282 ALA A O 1
ATOM 2262 N N . GLU A 1 283 ? 24.391 37.656 -0.744 1 96.5 283 GLU A N 1
ATOM 2263 C CA . GLU A 1 283 ? 25.516 38.562 -0.805 1 96.5 283 GLU A CA 1
ATOM 2264 C C . GLU A 1 283 ? 26.25 38.656 0.533 1 96.5 283 GLU A C 1
ATOM 2266 O O . GLU A 1 283 ? 27.484 38.625 0.576 1 96.5 283 GLU A O 1
ATOM 2271 N N . LEU A 1 284 ? 25.438 38.75 1.532 1 94.94 284 LEU A N 1
ATOM 2272 C CA . LEU A 1 284 ? 26.016 38.875 2.871 1 94.94 284 LEU A CA 1
ATOM 2273 C C . LEU A 1 284 ? 26.812 37.625 3.229 1 94.94 284 LEU A C 1
ATOM 2275 O O . LEU A 1 284 ? 27.766 37.688 3.992 1 94.94 284 LEU A O 1
ATOM 2279 N N . LEU A 1 285 ? 26.438 36.5 2.615 1 95.38 285 LEU A N 1
ATOM 2280 C CA . LEU A 1 285 ? 27.094 35.219 2.916 1 95.38 285 LEU A CA 1
ATOM 2281 C C . LEU A 1 285 ? 28.141 34.875 1.868 1 95.38 285 LEU A C 1
ATOM 2283 O O . LEU A 1 285 ? 28.719 33.781 1.888 1 95.38 285 LEU A O 1
ATOM 2287 N N . GLY A 1 286 ? 28.312 35.719 0.908 1 94.81 286 GLY A N 1
ATOM 2288 C CA . GLY A 1 286 ? 29.391 35.594 -0.046 1 94.81 286 GLY A CA 1
ATOM 2289 C C . GLY A 1 286 ? 29 34.844 -1.297 1 94.81 286 GLY A C 1
ATOM 2290 O O . GLY A 1 286 ? 29.875 34.344 -2.029 1 94.81 286 GLY A O 1
ATOM 2291 N N . ASN A 1 287 ? 27.703 34.719 -1.479 1 95.56 287 ASN A N 1
ATOM 2292 C CA . ASN A 1 287 ? 27.234 34.031 -2.672 1 95.56 287 ASN A CA 1
ATOM 2293 C C . ASN A 1 287 ? 26.875 35 -3.785 1 95.56 287 ASN A C 1
ATOM 2295 O O . ASN A 1 287 ? 26.328 36.062 -3.523 1 95.56 287 ASN A O 1
ATOM 2299 N N . LYS A 1 288 ? 27.109 34.656 -5.043 1 92.94 288 LYS A N 1
ATOM 2300 C CA . LYS A 1 288 ? 26.969 35.594 -6.137 1 92.94 288 LYS A CA 1
ATOM 2301 C C . LYS A 1 288 ? 25.781 35.25 -7.031 1 92.94 288 LYS A C 1
ATOM 2303 O O . LYS A 1 288 ? 25.281 36.125 -7.762 1 92.94 288 LYS A O 1
ATOM 2308 N N . ASN A 1 289 ? 25.25 34.062 -7.078 1 95.88 289 ASN A N 1
ATOM 2309 C CA . ASN A 1 289 ? 24.203 33.625 -8.008 1 95.88 289 ASN A CA 1
ATOM 2310 C C . ASN A 1 289 ? 22.906 33.312 -7.285 1 95.88 289 ASN A C 1
ATOM 2312 O O . ASN A 1 289 ? 22.219 32.344 -7.645 1 95.88 289 ASN A O 1
ATOM 2316 N N . GLY A 1 290 ? 22.609 34.062 -6.18 1 97.19 290 GLY A N 1
ATOM 2317 C CA . GLY A 1 290 ? 21.484 33.688 -5.332 1 97.19 290 GLY A CA 1
ATOM 2318 C C . GLY A 1 290 ? 21.891 32.875 -4.125 1 97.19 290 GLY A C 1
ATOM 2319 O O . GLY A 1 290 ? 23.047 32.469 -3.992 1 97.19 290 GLY A O 1
ATOM 2320 N N . LEU A 1 291 ? 20.969 32.625 -3.279 1 98.44 291 LEU A N 1
ATOM 2321 C CA . LEU A 1 291 ? 21.234 31.922 -2.027 1 98.44 291 LEU A CA 1
ATOM 2322 C C . LEU A 1 291 ? 21.203 30.406 -2.238 1 98.44 291 LEU A C 1
ATOM 2324 O O . LEU A 1 291 ? 20.203 29.844 -2.684 1 98.44 291 LEU A O 1
ATOM 2328 N N . PRO A 1 292 ? 22.359 29.719 -2.01 1 98.5 292 PRO A N 1
ATOM 2329 C CA . PRO A 1 292 ? 22.281 28.25 -2.039 1 98.5 292 PRO A CA 1
ATOM 2330 C C . PRO A 1 292 ? 21.266 27.703 -1.043 1 98.5 292 PRO A C 1
ATOM 2332 O O . PRO A 1 292 ? 21.141 28.219 0.07 1 98.5 292 PRO A O 1
ATOM 2335 N N . PHE A 1 293 ? 20.562 26.672 -1.444 1 98.44 293 PHE A N 1
ATOM 2336 C CA . PHE A 1 293 ? 19.531 26.078 -0.602 1 98.44 293 PHE A CA 1
ATOM 2337 C C . PHE A 1 293 ? 20.078 25.781 0.79 1 98.44 293 PHE A C 1
ATOM 2339 O O . PHE A 1 293 ? 19.375 25.969 1.789 1 98.44 293 PHE A O 1
ATOM 2346 N N . TYR A 1 294 ? 21.375 25.375 0.893 1 98.06 294 TYR A N 1
ATOM 2347 C CA . TYR A 1 294 ? 21.938 24.969 2.168 1 98.06 294 TYR A CA 1
ATOM 2348 C C . TYR A 1 294 ? 22.266 26.172 3.041 1 98.06 294 TYR A C 1
ATOM 2350 O O . TYR A 1 294 ? 22.656 26.016 4.203 1 98.06 294 TYR A O 1
ATOM 2358 N N . ASN A 1 295 ? 22.078 27.391 2.543 1 97.94 295 ASN A N 1
ATOM 2359 C CA . ASN A 1 295 ? 22.328 28.609 3.309 1 97.94 295 ASN A CA 1
ATOM 2360 C C . ASN A 1 295 ? 21.016 29.281 3.719 1 97.94 295 ASN A C 1
ATOM 2362 O O . ASN A 1 295 ? 21.016 30.375 4.277 1 97.94 295 ASN A O 1
ATOM 2366 N N . LEU A 1 296 ? 19.891 28.641 3.436 1 97.5 296 LEU A N 1
ATOM 2367 C CA . LEU A 1 296 ? 18.578 29.203 3.742 1 97.5 296 LEU A CA 1
ATOM 2368 C C . LEU A 1 296 ? 18.484 29.594 5.215 1 97.5 296 LEU A C 1
ATOM 2370 O O . LEU A 1 296 ? 17.906 30.609 5.562 1 97.5 296 LEU A O 1
ATOM 2374 N N . PHE A 1 297 ? 19.125 28.781 6.082 1 94.44 297 PHE A N 1
ATOM 2375 C CA . PHE A 1 297 ? 18.969 29 7.516 1 94.44 297 PHE A CA 1
ATOM 2376 C C . PHE A 1 297 ? 20.281 29.422 8.156 1 94.44 297 PHE A C 1
ATOM 2378 O O . PHE A 1 297 ? 20.422 29.375 9.375 1 94.44 297 PHE A O 1
ATOM 2385 N N . ALA A 1 298 ? 21.281 29.797 7.32 1 94.38 298 ALA A N 1
ATOM 2386 C CA . ALA A 1 298 ? 22.562 30.281 7.816 1 94.38 298 ALA A CA 1
ATOM 2387 C C . ALA A 1 298 ? 22.391 31.578 8.594 1 94.38 298 ALA A C 1
ATOM 2389 O O . ALA A 1 298 ? 21.672 32.5 8.156 1 94.38 298 ALA A O 1
ATOM 2390 N N . PRO A 1 299 ? 22.984 31.719 9.727 1 89.12 299 PRO A N 1
ATOM 2391 C CA . PRO A 1 299 ? 22.938 33 10.43 1 89.12 299 PRO A CA 1
ATOM 2392 C C . PRO A 1 299 ? 23.781 34.062 9.75 1 89.12 299 PRO A C 1
ATOM 2394 O O . PRO A 1 299 ? 24.859 33.781 9.227 1 89.12 299 PRO A O 1
ATOM 2397 N N . ILE A 1 300 ? 23.281 35.25 9.641 1 88.62 300 ILE A N 1
ATOM 2398 C CA . ILE A 1 300 ? 24.031 36.312 9 1 88.62 300 ILE A CA 1
ATOM 2399 C C . ILE A 1 300 ? 24.766 37.125 10.062 1 88.62 300 ILE A C 1
ATOM 2401 O O . ILE A 1 300 ? 25.75 37.812 9.758 1 88.62 300 ILE A O 1
ATOM 2405 N N . ILE A 1 301 ? 24.188 37.156 11.25 1 81.62 301 ILE A N 1
ATOM 2406 C CA . ILE A 1 301 ? 24.797 37.875 12.359 1 81.62 301 ILE A CA 1
ATOM 2407 C C . ILE A 1 301 ? 24.891 36.969 13.586 1 81.62 301 ILE A C 1
ATOM 2409 O O . ILE A 1 301 ? 24 36.156 13.828 1 81.62 301 ILE A O 1
ATOM 2413 N N . ASP A 1 302 ? 26.062 37.062 14.234 1 76.75 302 ASP A N 1
ATOM 2414 C CA . ASP A 1 302 ? 26.234 36.312 15.477 1 76.75 302 ASP A CA 1
ATOM 2415 C C . ASP A 1 302 ? 25.812 37.125 16.688 1 76.75 302 ASP A C 1
ATOM 2417 O O . ASP A 1 302 ? 26.672 37.688 17.391 1 76.75 302 ASP A O 1
ATOM 2421 N N . SER A 1 303 ? 24.625 37.531 16.734 1 72.06 303 SER A N 1
ATOM 2422 C CA . SER A 1 303 ? 24.156 38.312 17.875 1 72.06 303 SER A CA 1
ATOM 2423 C C . SER A 1 303 ? 22.984 37.656 18.562 1 72.06 303 SER A C 1
ATOM 2425 O O . SER A 1 303 ? 22.109 37.094 17.906 1 72.06 303 SER A O 1
ATOM 2427 N N . GLU A 1 304 ? 23.25 37.375 19.844 1 70.38 304 GLU A N 1
ATOM 2428 C CA . GLU A 1 304 ? 22.094 36.844 20.578 1 70.38 304 GLU A CA 1
ATOM 2429 C C . GLU A 1 304 ? 21.828 37.656 21.844 1 70.38 304 GLU A C 1
ATOM 2431 O O . GLU A 1 304 ? 22.656 37.719 22.75 1 70.38 304 GLU A O 1
ATOM 2436 N N . GLN A 1 305 ? 20.734 38.5 21.734 1 78 305 GLN A N 1
ATOM 2437 C CA . GLN A 1 305 ? 20.312 39.156 22.969 1 78 305 GLN A CA 1
ATOM 2438 C C . GLN A 1 305 ? 19.859 38.156 24.016 1 78 305 GLN A C 1
ATOM 2440 O O . GLN A 1 305 ? 19.172 37.188 23.688 1 78 305 GLN A O 1
ATOM 2445 N N . LYS A 1 306 ? 20.328 38.312 25.203 1 85.69 306 LYS A N 1
ATOM 2446 C CA . LYS A 1 306 ? 19.984 37.406 26.297 1 85.69 306 LYS A CA 1
ATOM 2447 C C . LYS A 1 306 ? 18.859 38 27.141 1 85.69 306 LYS A C 1
ATOM 2449 O O . LYS A 1 306 ? 18.812 39.188 27.406 1 85.69 306 LYS A O 1
ATOM 2454 N N . PHE A 1 307 ? 17.844 37.25 27.438 1 90.12 307 PHE A N 1
ATOM 2455 C CA . PHE A 1 307 ? 16.734 37.562 28.344 1 90.12 307 PHE A CA 1
ATOM 2456 C C . PHE A 1 307 ? 16.609 36.5 29.438 1 90.12 307 PHE A C 1
ATOM 2458 O O . PHE A 1 307 ? 16.562 35.312 29.141 1 90.12 307 PHE A O 1
ATOM 2465 N N . THR A 1 308 ? 16.625 37.031 30.672 1 92.81 308 THR A N 1
ATOM 2466 C CA . THR A 1 308 ? 16.141 36.094 31.703 1 92.81 308 THR A CA 1
ATOM 2467 C C . THR A 1 308 ? 14.633 35.906 31.578 1 92.81 308 THR A C 1
ATOM 2469 O O . THR A 1 308 ? 13.953 36.688 30.922 1 92.81 308 THR A O 1
ATOM 2472 N 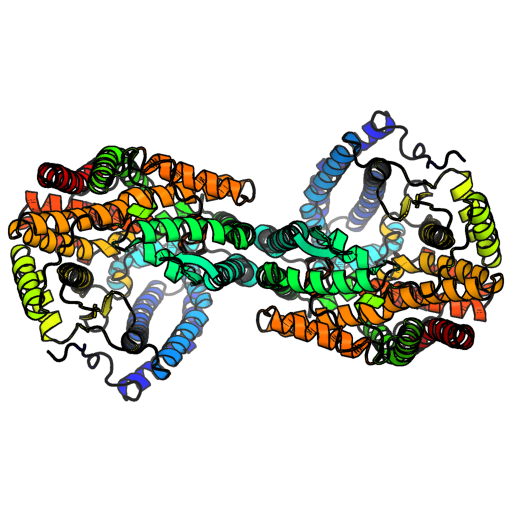N . PHE A 1 309 ? 14.117 34.938 32.219 1 94.75 309 PHE A N 1
ATOM 2473 C CA . PHE A 1 309 ? 12.672 34.688 32.188 1 94.75 309 PHE A CA 1
ATOM 2474 C C . PHE A 1 309 ? 11.922 35.875 32.812 1 94.75 309 PHE A C 1
ATOM 2476 O O . PHE A 1 309 ? 10.859 36.25 32.312 1 94.75 309 PHE A O 1
ATOM 2483 N N . ASP A 1 310 ? 12.477 36.406 33.844 1 94.69 310 ASP A N 1
ATOM 2484 C CA . ASP A 1 310 ? 11.844 37.531 34.5 1 94.69 310 ASP A CA 1
ATOM 2485 C C . ASP A 1 310 ? 11.797 38.75 33.594 1 94.69 310 ASP A C 1
ATOM 2487 O O . ASP A 1 310 ? 10.789 39.469 33.531 1 94.69 310 ASP A O 1
ATOM 2491 N N . GLU A 1 311 ? 12.852 38.938 32.938 1 94.75 311 GLU A N 1
ATOM 2492 C CA . GLU A 1 311 ? 12.875 40.031 31.969 1 94.75 311 GLU A CA 1
ATOM 2493 C C . GLU A 1 311 ? 11.883 39.812 30.828 1 94.75 311 GLU A C 1
ATOM 2495 O O . GLU A 1 311 ? 11.227 40.75 30.375 1 94.75 311 GLU A O 1
ATOM 2500 N N . ALA A 1 312 ? 11.867 38.594 30.406 1 95.19 312 ALA A N 1
ATOM 2501 C CA . ALA A 1 312 ? 10.953 38.219 29.344 1 95.19 312 ALA A CA 1
ATOM 2502 C C . ALA A 1 312 ? 9.5 38.469 29.75 1 95.19 312 ALA A C 1
ATOM 2504 O O . ALA A 1 312 ? 8.719 39.031 28.984 1 95.19 312 ALA A O 1
ATOM 2505 N N . LYS A 1 313 ? 9.148 38.031 30.953 1 95.44 313 LYS A N 1
ATOM 2506 C CA . LYS A 1 313 ? 7.789 38.219 31.453 1 95.44 313 LYS A CA 1
ATOM 2507 C C . LYS A 1 313 ? 7.41 39.688 31.516 1 95.44 313 LYS A C 1
ATOM 2509 O O . LYS A 1 313 ? 6.328 40.094 31.078 1 95.44 313 LYS A O 1
ATOM 2514 N N . ASP A 1 314 ? 8.297 40.438 32.031 1 96.44 314 ASP A N 1
ATOM 2515 C CA . ASP A 1 314 ? 8.031 41.844 32.156 1 96.44 314 ASP A CA 1
ATOM 2516 C C . ASP A 1 314 ? 7.887 42.5 30.781 1 96.44 314 ASP A C 1
ATOM 2518 O O . ASP A 1 314 ? 6.996 43.344 30.562 1 96.44 314 ASP A O 1
ATOM 2522 N N . PHE A 1 315 ? 8.773 42.125 29.953 1 95.56 315 PHE A N 1
ATOM 2523 C CA . PHE A 1 315 ? 8.75 42.656 28.594 1 95.56 315 PHE A CA 1
ATOM 2524 C C . PHE A 1 315 ? 7.438 42.344 27.906 1 95.56 315 PHE A C 1
ATOM 2526 O O . PHE A 1 315 ? 6.824 43.219 27.281 1 95.56 315 PHE A O 1
ATOM 2533 N N . ILE A 1 316 ? 6.957 41.156 28.031 1 97.56 316 ILE A N 1
ATOM 2534 C CA . ILE A 1 316 ? 5.75 40.656 27.375 1 97.56 316 ILE A CA 1
ATOM 2535 C C . ILE A 1 316 ? 4.523 41.344 27.984 1 97.56 316 ILE A C 1
ATOM 2537 O O . ILE A 1 316 ? 3.672 41.875 27.266 1 97.56 316 ILE A O 1
ATOM 2541 N N . ILE A 1 317 ? 4.465 41.375 29.328 1 97.94 317 ILE A N 1
ATOM 2542 C CA . ILE A 1 317 ? 3.322 41.969 30 1 97.94 317 ILE A CA 1
ATOM 2543 C C . ILE A 1 317 ? 3.219 43.469 29.641 1 97.94 317 ILE A C 1
ATOM 2545 O O . ILE A 1 317 ? 2.131 43.938 29.344 1 97.94 317 ILE A O 1
ATOM 2549 N N . LYS A 1 318 ? 4.34 44.062 29.594 1 97.38 318 LYS A N 1
ATOM 2550 C CA . LYS A 1 318 ? 4.375 45.5 29.25 1 97.38 318 LYS A CA 1
ATOM 2551 C C . LYS A 1 318 ? 3.848 45.719 27.844 1 97.38 318 LYS A C 1
ATOM 2553 O O . LYS A 1 318 ? 2.957 46.562 27.641 1 97.38 318 LYS A O 1
ATOM 2558 N N . ASN A 1 319 ? 4.336 45 26.953 1 96.38 319 ASN A N 1
ATOM 2559 C CA . ASN A 1 319 ? 3.992 45.25 25.562 1 96.38 319 ASN A CA 1
ATOM 2560 C C . ASN A 1 319 ? 2.594 44.75 25.234 1 96.38 319 ASN A C 1
ATOM 2562 O O . ASN A 1 319 ? 1.893 45.312 24.406 1 96.38 319 ASN A O 1
ATOM 2566 N N . PHE A 1 320 ? 2.15 43.594 25.844 1 97.94 320 PHE A N 1
ATOM 2567 C CA . PHE A 1 320 ? 0.772 43.156 25.703 1 97.94 320 PHE A CA 1
ATOM 2568 C C . PHE A 1 320 ? -0.203 44.188 26.234 1 97.94 320 PHE A C 1
ATOM 2570 O O . PHE A 1 320 ? -1.268 44.406 25.656 1 97.94 320 PHE A O 1
ATOM 2577 N N . THR A 1 321 ? 0.189 44.875 27.281 1 97.06 321 THR A N 1
ATOM 2578 C CA . THR A 1 321 ? -0.666 45.844 27.922 1 97.06 321 THR A CA 1
ATOM 2579 C C . THR A 1 321 ? -0.817 47.094 27.031 1 97.06 321 THR A C 1
ATOM 2581 O O . THR A 1 321 ? -1.864 47.75 27.031 1 97.06 321 THR A O 1
ATOM 2584 N N . THR A 1 322 ? 0.235 47.406 26.266 1 94.81 322 THR A N 1
ATOM 2585 C CA . THR A 1 322 ? 0.13 48.531 25.328 1 94.81 322 THR A CA 1
ATOM 2586 C C . THR A 1 322 ? -0.95 48.25 24.297 1 94.81 322 THR A C 1
ATOM 2588 O O . THR A 1 322 ? -1.574 49.188 23.781 1 94.81 322 THR A O 1
ATOM 2591 N N . PHE A 1 323 ? -1.23 47.031 24.016 1 95 323 PHE A N 1
ATOM 2592 C CA . PHE A 1 323 ? -2.295 46.656 23.094 1 95 323 PHE A CA 1
ATOM 2593 C C . PHE A 1 323 ? -3.645 46.625 23.797 1 95 323 PHE A C 1
ATOM 2595 O O . PHE A 1 323 ? -4.582 47.312 23.375 1 95 323 PHE A O 1
ATOM 2602 N N . SER A 1 324 ? -3.676 45.844 24.875 1 95.44 324 SER A N 1
ATOM 2603 C CA . SER A 1 324 ? -4.902 45.781 25.672 1 95.44 324 SER A CA 1
ATOM 2604 C C . SER A 1 324 ? -4.613 45.406 27.109 1 95.44 324 SER A C 1
ATOM 2606 O O . SER A 1 324 ? -3.822 44.469 27.375 1 95.44 324 SER A O 1
ATOM 2608 N N . GLU A 1 325 ? -5.312 46 27.984 1 96.31 325 GLU A N 1
ATOM 2609 C CA . GLU A 1 325 ? -5.188 45.656 29.406 1 96.31 325 GLU A CA 1
ATOM 2610 C C . GLU A 1 325 ? -5.582 44.219 29.672 1 96.31 325 GLU A C 1
ATOM 2612 O O . GLU A 1 325 ? -4.973 43.531 30.516 1 96.31 325 GLU A O 1
ATOM 2617 N N . LYS A 1 326 ? -6.531 43.812 29.016 1 96.88 326 LYS A N 1
ATOM 2618 C CA . LYS A 1 326 ? -7.016 42.438 29.172 1 96.88 326 LYS A CA 1
ATOM 2619 C C . LYS A 1 326 ? -5.938 41.406 28.797 1 96.88 326 LYS A C 1
ATOM 2621 O O . LYS A 1 326 ? -5.738 40.438 29.5 1 96.88 326 LYS A O 1
ATOM 2626 N N . LEU A 1 327 ? -5.281 41.625 27.688 1 97.81 327 LEU A N 1
ATOM 2627 C CA . LEU A 1 327 ? -4.227 40.719 27.219 1 97.81 327 LEU A CA 1
ATOM 2628 C C . LEU A 1 327 ? -3.053 40.719 28.203 1 97.81 327 LEU A C 1
ATOM 2630 O O . LEU A 1 327 ? -2.506 39.656 28.516 1 97.81 327 LEU A O 1
ATOM 2634 N N . GLY A 1 328 ? -2.613 41.875 28.625 1 98 328 GLY A N 1
ATOM 2635 C CA . GLY A 1 328 ? -1.559 41.969 29.625 1 98 328 GLY A CA 1
ATOM 2636 C C . GLY A 1 328 ? -1.89 41.25 30.906 1 98 328 GLY A C 1
ATOM 2637 O O . GLY A 1 328 ? -1.042 40.562 31.469 1 98 328 GLY A O 1
ATOM 2638 N N . LEU A 1 329 ? -3.117 41.469 31.359 1 98 329 LEU A N 1
ATOM 2639 C CA . LEU A 1 329 ? -3.572 40.812 32.594 1 98 329 LEU A CA 1
ATOM 2640 C C . LEU A 1 329 ? -3.613 39.312 32.406 1 98 329 LEU A C 1
ATOM 2642 O O . LEU A 1 329 ? -3.318 38.562 33.344 1 98 329 LEU A O 1
ATOM 2646 N N . PHE A 1 330 ? -4.035 38.875 31.281 1 97.94 330 PHE A N 1
ATOM 2647 C CA . PHE A 1 330 ? -4.035 37.438 31 1 97.94 330 PHE A CA 1
ATOM 2648 C C . PHE A 1 330 ? -2.635 36.844 31.141 1 97.94 330 PHE A C 1
ATOM 2650 O O . PHE A 1 330 ? -2.445 35.812 31.781 1 97.94 330 PHE A O 1
ATOM 2657 N N . ALA A 1 331 ? -1.651 37.5 30.469 1 98.25 331 ALA A N 1
ATOM 2658 C CA . ALA A 1 331 ? -0.267 37.031 30.547 1 98.25 331 ALA A CA 1
ATOM 2659 C C . ALA A 1 331 ? 0.221 37 31.984 1 98.25 331 ALA A C 1
ATOM 2661 O O . ALA A 1 331 ? 0.862 36.031 32.406 1 98.25 331 ALA A O 1
ATOM 2662 N N . LYS A 1 332 ? -0.101 38.031 32.719 1 97.31 332 LYS A N 1
ATOM 2663 C CA . LYS A 1 332 ? 0.277 38.125 34.125 1 97.31 332 LYS A CA 1
ATOM 2664 C C . LYS A 1 332 ? -0.333 36.969 34.906 1 97.31 332 LYS A C 1
ATOM 2666 O O . LYS A 1 332 ? 0.356 36.312 35.719 1 97.31 332 LYS A O 1
ATOM 2671 N N . ASN A 1 333 ? -1.545 36.75 34.719 1 97.12 333 ASN A N 1
ATOM 2672 C CA . ASN A 1 333 ? -2.254 35.688 35.406 1 97.12 333 ASN A CA 1
ATOM 2673 C C . ASN A 1 333 ? -1.637 34.312 35.094 1 97.12 333 ASN A C 1
ATOM 2675 O O . ASN A 1 333 ? -1.478 33.5 36 1 97.12 333 ASN A O 1
ATOM 2679 N N . ALA A 1 334 ? -1.368 34.031 33.781 1 97.25 334 ALA A N 1
ATOM 2680 C CA . ALA A 1 334 ? -0.775 32.781 33.375 1 97.25 334 ALA A CA 1
ATOM 2681 C C . ALA A 1 334 ? 0.554 32.531 34.094 1 97.25 334 ALA A C 1
ATOM 2683 O O . ALA A 1 334 ? 0.841 31.422 34.531 1 97.25 334 ALA A O 1
ATOM 2684 N N . ILE A 1 335 ? 1.303 33.562 34.188 1 94.38 335 ILE A N 1
ATOM 2685 C CA . ILE A 1 335 ? 2.641 33.469 34.781 1 94.38 335 ILE A CA 1
ATOM 2686 C C . ILE A 1 335 ? 2.539 33.312 36.281 1 94.38 335 ILE A C 1
ATOM 2688 O O . ILE A 1 335 ? 3.186 32.438 36.875 1 94.38 335 ILE A O 1
ATOM 2692 N N . GLU A 1 336 ? 1.711 34.094 36.906 1 93.5 336 GLU A N 1
ATOM 2693 C CA . GLU A 1 336 ? 1.612 34.156 38.344 1 93.5 336 GLU A CA 1
ATOM 2694 C C . GLU A 1 336 ? 0.925 32.906 38.906 1 93.5 336 GLU A C 1
ATOM 2696 O O . GLU A 1 336 ? 1.176 32.5 40.031 1 93.5 336 GLU A O 1
ATOM 2701 N N . ASN A 1 337 ? 0.14 32.312 38.125 1 95.69 337 ASN A N 1
ATOM 2702 C CA . ASN A 1 337 ? -0.599 31.141 38.594 1 95.69 337 ASN A CA 1
ATOM 2703 C C . ASN A 1 337 ? 0.051 29.844 38.094 1 95.69 337 ASN A C 1
ATOM 2705 O O . ASN A 1 337 ? -0.601 28.812 38.062 1 95.69 337 ASN A O 1
ATOM 2709 N N . GLU A 1 338 ? 1.221 29.875 37.625 1 96.31 338 GLU A N 1
ATOM 2710 C CA . GLU A 1 338 ? 2.055 28.719 37.312 1 96.31 338 GLU A CA 1
ATOM 2711 C C . GLU A 1 338 ? 1.454 27.906 36.188 1 96.31 338 GLU A C 1
ATOM 2713 O O . GLU A 1 338 ? 1.342 26.688 36.281 1 96.31 338 GLU A O 1
ATOM 2718 N N . TRP A 1 339 ? 1.084 28.594 35.125 1 97.94 339 TRP A N 1
ATOM 2719 C CA . TRP A 1 339 ? 0.577 27.906 33.938 1 97.94 339 TRP A CA 1
ATOM 2720 C C . TRP A 1 339 ? 1.715 27.547 33 1 97.94 339 TRP A C 1
ATOM 2722 O O . TRP A 1 339 ? 1.497 26.891 31.984 1 97.94 339 TRP A O 1
ATOM 2732 N N . ILE A 1 340 ? 2.938 27.922 33.281 1 97.88 340 ILE A N 1
ATOM 2733 C CA . ILE A 1 340 ? 4.02 27.781 32.312 1 97.88 340 ILE A CA 1
ATOM 2734 C C . ILE A 1 340 ? 5.102 26.859 32.875 1 97.88 340 ILE A C 1
ATOM 2736 O O . ILE A 1 340 ? 5.551 27.031 34 1 97.88 340 ILE A O 1
ATOM 2740 N N . ASP A 1 341 ? 5.445 25.859 32.125 1 98 341 ASP A N 1
ATOM 2741 C CA . ASP A 1 341 ? 6.672 25.109 32.344 1 98 341 ASP A CA 1
ATOM 2742 C C . ASP A 1 341 ? 7.828 25.672 31.531 1 98 341 ASP A C 1
ATOM 2744 O O . ASP A 1 341 ? 7.824 25.578 30.297 1 98 341 ASP A O 1
ATOM 2748 N N . VAL A 1 342 ? 8.852 26.109 32.125 1 96.88 342 VAL A N 1
ATOM 2749 C CA . VAL A 1 342 ? 9.672 27.172 31.531 1 96.88 342 VAL A CA 1
ATOM 2750 C C . VAL A 1 342 ? 10.93 26.547 30.938 1 96.88 342 VAL A C 1
ATOM 2752 O O . VAL A 1 342 ? 11.188 26.703 29.734 1 96.88 342 VAL A O 1
ATOM 2755 N N . TYR A 1 343 ? 11.703 25.797 31.688 1 95.56 343 TYR A N 1
ATOM 2756 C CA . TYR A 1 343 ? 13.086 25.5 31.328 1 95.56 343 TYR A CA 1
ATOM 2757 C C . TYR A 1 343 ? 13.203 24.078 30.766 1 95.56 343 TYR A C 1
ATOM 2759 O O . TYR A 1 343 ? 12.383 23.219 31.094 1 95.56 343 TYR A O 1
ATOM 2767 N N . PRO A 1 344 ? 14.195 23.938 29.938 1 93.94 344 PRO A N 1
ATOM 2768 C CA . PRO A 1 344 ? 14.453 22.562 29.484 1 93.94 344 PRO A CA 1
ATOM 2769 C C . PRO A 1 344 ? 14.859 21.625 30.625 1 93.94 344 PRO A C 1
ATOM 2771 O O . PRO A 1 344 ? 15.547 22.047 31.547 1 93.94 344 PRO A O 1
ATOM 2774 N N . LYS A 1 345 ? 14.445 20.422 30.531 1 93.25 345 LYS A N 1
ATOM 2775 C CA . LYS A 1 345 ? 14.852 19.406 31.484 1 93.25 345 LYS A CA 1
ATOM 2776 C C . LYS A 1 345 ? 14.812 18.016 30.859 1 93.25 345 LYS A C 1
ATOM 2778 O O . LYS A 1 345 ? 14.195 17.812 29.812 1 93.25 345 LYS A O 1
ATOM 2783 N N . GLU A 1 346 ? 15.516 17.141 31.516 1 91.19 346 GLU A N 1
ATOM 2784 C CA . GLU A 1 346 ? 15.586 15.781 31 1 91.19 346 GLU A CA 1
ATOM 2785 C C . GLU A 1 346 ? 14.203 15.148 30.906 1 91.19 346 GLU A C 1
ATOM 2787 O O . GLU A 1 346 ? 13.406 15.258 31.844 1 91.19 346 GLU A O 1
ATOM 2792 N N . GLY A 1 347 ? 13.977 14.539 29.828 1 90.19 347 GLY A N 1
ATOM 2793 C CA . GLY A 1 347 ? 12.719 13.828 29.641 1 90.19 347 GLY A CA 1
ATOM 2794 C C . GLY A 1 347 ? 11.617 14.703 29.078 1 90.19 347 GLY A C 1
ATOM 2795 O O . GLY A 1 347 ? 10.562 14.203 28.672 1 90.19 347 GLY A O 1
ATOM 2796 N N . LYS A 1 348 ? 11.859 16.016 29.094 1 94.31 348 LYS A N 1
ATOM 2797 C CA . LYS A 1 348 ? 10.891 16.969 28.562 1 94.31 348 LYS A CA 1
ATOM 2798 C C . LYS A 1 348 ? 10.914 16.984 27.031 1 94.31 348 LYS A C 1
ATOM 2800 O O . LYS A 1 348 ? 11.984 16.906 26.422 1 94.31 348 LYS A O 1
ATOM 2805 N N . VAL A 1 349 ? 9.719 17.109 26.484 1 91.06 349 VAL A N 1
ATOM 2806 C CA . VAL A 1 349 ? 9.656 17.156 25.031 1 91.06 349 VAL A CA 1
ATOM 2807 C C . VAL A 1 349 ? 10.281 18.453 24.531 1 91.06 349 VAL A C 1
ATOM 2809 O O . VAL A 1 349 ? 10.359 19.438 25.266 1 91.06 349 VAL A O 1
ATOM 2812 N N . GLY A 1 350 ? 10.797 18.516 23.312 1 87.19 350 GLY A N 1
ATOM 2813 C CA . GLY A 1 350 ? 11.328 19.719 22.703 1 87.19 350 GLY A CA 1
ATOM 2814 C C . GLY A 1 350 ? 10.25 20.672 22.219 1 87.19 350 GLY A C 1
ATOM 2815 O O . GLY A 1 350 ? 9.062 20.359 22.297 1 87.19 350 GLY A O 1
ATOM 2816 N N . GLY A 1 351 ? 10.672 21.922 21.891 1 90.94 351 GLY A N 1
ATOM 2817 C CA . GLY A 1 351 ? 9.75 22.906 21.344 1 90.94 351 GLY A CA 1
ATOM 2818 C C . GLY A 1 351 ? 8.938 23.625 22.406 1 90.94 351 GLY A C 1
ATOM 2819 O O . GLY A 1 351 ? 9.438 23.875 23.516 1 90.94 351 GLY A O 1
ATOM 2820 N N . ALA A 1 352 ? 7.848 24.094 21.953 1 95.25 352 ALA A N 1
ATOM 2821 C CA . ALA A 1 352 ? 6.902 24.797 22.812 1 95.25 352 ALA A CA 1
ATOM 2822 C C . ALA A 1 352 ? 5.461 24.531 22.375 1 95.25 352 ALA A C 1
ATOM 2824 O O . ALA A 1 352 ? 5.215 24.125 21.234 1 95.25 352 ALA A O 1
ATOM 2825 N N . PHE A 1 353 ? 4.559 24.609 23.375 1 96.44 353 PHE A N 1
ATOM 2826 C CA . PHE A 1 353 ? 3.148 24.531 23 1 96.44 353 PHE A CA 1
ATOM 2827 C C . PHE A 1 353 ? 2.273 25.203 24.047 1 96.44 353 PHE A C 1
ATOM 2829 O O . PHE A 1 353 ? 2.756 25.594 25.125 1 96.44 353 PHE A O 1
ATOM 2836 N N . CYS A 1 354 ? 1.122 25.484 23.625 1 97.75 354 CYS A N 1
ATOM 2837 C CA . CYS A 1 354 ? 0.056 25.891 24.531 1 97.75 354 CYS A CA 1
ATOM 2838 C C . CYS A 1 354 ? -1.135 24.953 24.438 1 97.75 354 CYS A C 1
ATOM 2840 O O . CYS A 1 354 ? -1.553 24.562 23.344 1 97.75 354 CYS A O 1
ATOM 2842 N N . GLU A 1 355 ? -1.573 24.5 25.531 1 97.44 355 GLU A N 1
ATOM 2843 C CA . GLU A 1 355 ? -2.809 23.719 25.609 1 97.44 355 GLU A CA 1
ATOM 2844 C C . GLU A 1 355 ? -3.895 24.484 26.359 1 97.44 355 GLU A C 1
ATOM 2846 O O . GLU A 1 355 ? -3.734 24.812 27.531 1 97.44 355 GLU A O 1
ATOM 2851 N N . ASN A 1 356 ? -4.914 24.812 25.625 1 97.44 356 ASN A N 1
ATOM 2852 C CA . ASN A 1 356 ? -6.074 25.438 26.266 1 97.44 356 ASN A CA 1
ATOM 2853 C C . ASN A 1 356 ? -6.922 24.391 27 1 97.44 356 ASN A C 1
ATOM 2855 O O . ASN A 1 356 ? -7.328 23.391 26.422 1 97.44 356 ASN A O 1
ATOM 2859 N N . LEU A 1 357 ? -7.109 24.625 28.25 1 97.94 357 LEU A N 1
ATOM 2860 C CA . LEU A 1 357 ? -7.934 23.781 29.109 1 97.94 357 LEU A CA 1
ATOM 2861 C C . LEU A 1 357 ? -9.312 24.391 29.328 1 97.94 357 LEU A C 1
ATOM 2863 O O . LEU A 1 357 ? -9.625 24.844 30.422 1 97.94 357 LEU A O 1
ATOM 2867 N N . HIS A 1 358 ? -10.086 24.266 28.328 1 97.5 358 HIS A N 1
ATOM 2868 C CA . HIS A 1 358 ? -11.375 24.953 28.266 1 97.5 358 HIS A CA 1
ATOM 2869 C C . HIS A 1 358 ? -12.266 24.562 29.438 1 97.5 358 HIS A C 1
ATOM 2871 O O . HIS A 1 358 ? -12.961 25.406 30 1 97.5 358 HIS A O 1
ATOM 2877 N N . MET A 1 359 ? -12.195 23.344 29.891 1 96 359 MET A N 1
ATOM 2878 C CA . MET A 1 359 ? -13.102 22.781 30.875 1 96 359 MET A CA 1
ATOM 2879 C C . MET A 1 359 ? -12.859 23.391 32.25 1 96 359 MET A C 1
ATOM 2881 O O . MET A 1 359 ? -13.727 23.328 33.125 1 96 359 MET A O 1
ATOM 2885 N N . ILE A 1 360 ? -11.664 23.984 32.438 1 96.69 360 ILE A N 1
ATOM 2886 C CA . ILE A 1 360 ? -11.406 24.609 33.75 1 96.69 360 ILE A CA 1
ATOM 2887 C C . ILE A 1 360 ? -11.078 26.094 33.531 1 96.69 360 ILE A C 1
ATOM 2889 O O . ILE A 1 360 ? -10.695 26.781 34.5 1 96.69 360 ILE A O 1
ATOM 2893 N N . GLY A 1 361 ? -11.109 26.547 32.281 1 97 361 GLY A N 1
ATOM 2894 C CA . GLY A 1 361 ? -10.938 27.953 31.984 1 97 361 GLY A CA 1
ATOM 2895 C C . GLY A 1 361 ? -9.508 28.438 32.156 1 97 361 GLY A C 1
ATOM 2896 O O . GLY A 1 361 ? -9.281 29.562 32.594 1 97 361 GLY A O 1
ATOM 2897 N N . GLU A 1 362 ? -8.562 27.562 31.875 1 97.94 362 GLU A N 1
ATOM 2898 C CA . GLU A 1 362 ? -7.145 27.875 32.031 1 97.94 362 GLU A CA 1
ATOM 2899 C C . GLU A 1 362 ? -6.363 27.422 30.781 1 97.94 362 GLU A C 1
ATOM 2901 O O . GLU A 1 362 ? -6.945 26.922 29.812 1 97.94 362 GLU A O 1
ATOM 2906 N N . SER A 1 363 ? -5.051 27.672 30.766 1 98 363 SER A N 1
ATOM 2907 C CA . SER A 1 363 ? -4.109 27.172 29.766 1 98 363 SER A CA 1
ATOM 2908 C C . SER A 1 363 ? -2.834 26.656 30.422 1 98 363 SER A C 1
ATOM 2910 O O . SER A 1 363 ? -2.555 26.969 31.578 1 98 363 SER A O 1
ATOM 2912 N N . ARG A 1 364 ? -2.176 25.812 29.672 1 98.56 364 ARG A N 1
ATOM 2913 C CA . ARG A 1 364 ? -0.816 25.422 30.047 1 98.56 364 ARG A CA 1
ATOM 2914 C C . ARG A 1 364 ? 0.141 25.609 28.875 1 98.56 364 ARG A C 1
ATOM 2916 O O . ARG A 1 364 ? -0.201 25.312 27.719 1 98.56 364 ARG A O 1
ATOM 2923 N N . ILE A 1 365 ? 1.285 26.172 29.203 1 98.19 365 ILE A N 1
ATOM 2924 C CA . ILE A 1 365 ? 2.287 26.5 28.203 1 98.19 365 ILE A CA 1
ATOM 2925 C C . ILE A 1 365 ? 3.602 25.781 28.531 1 98.19 365 ILE A C 1
ATOM 2927 O O . ILE A 1 365 ? 4.109 25.891 29.641 1 98.19 365 ILE A O 1
ATOM 2931 N N . MET A 1 366 ? 4.074 25.016 27.641 1 97.75 366 MET A N 1
ATOM 2932 C CA . MET A 1 366 ? 5.379 24.375 27.781 1 97.75 366 MET A CA 1
ATOM 2933 C C . MET A 1 366 ? 6.438 25.109 26.953 1 97.75 366 MET A C 1
ATOM 2935 O O . MET A 1 366 ? 6.234 25.359 25.766 1 97.75 366 MET A O 1
ATOM 2939 N N . LEU A 1 367 ? 7.512 25.453 27.594 1 96.62 367 LEU A N 1
ATOM 2940 C CA . LEU A 1 367 ? 8.633 26.109 26.938 1 96.62 367 LEU A CA 1
ATOM 2941 C C . LEU A 1 367 ? 9.93 25.359 27.172 1 96.62 367 LEU A C 1
ATOM 2943 O O . LEU A 1 367 ? 10.008 24.516 28.078 1 96.62 367 LEU A O 1
ATOM 2947 N N . ASN A 1 368 ? 10.82 25.516 26.438 1 94.69 368 ASN A N 1
ATOM 2948 C CA . ASN A 1 368 ? 12.234 25.266 26.688 1 94.69 368 ASN A CA 1
ATOM 2949 C C . ASN A 1 368 ? 13.055 26.562 26.594 1 94.69 368 ASN A C 1
ATOM 2951 O O . ASN A 1 368 ? 13.805 26.75 25.641 1 94.69 368 ASN A O 1
ATOM 2955 N N . PHE A 1 369 ? 12.875 27.344 27.578 1 94.56 369 PHE A N 1
ATOM 2956 C CA . PHE A 1 369 ? 13.375 28.719 27.578 1 94.56 369 PHE A CA 1
ATOM 2957 C C . PHE A 1 369 ? 14.891 28.734 27.719 1 94.56 369 PHE A C 1
ATOM 2959 O O . PHE A 1 369 ? 15.445 28.234 28.688 1 94.56 369 PHE A O 1
ATOM 2966 N N . GLY A 1 370 ? 15.539 29.234 26.734 1 91.06 370 GLY A N 1
ATOM 2967 C CA . GLY A 1 370 ? 16.984 29.266 26.672 1 91.06 370 GLY A CA 1
ATOM 2968 C C . GLY A 1 370 ? 17.547 30.672 26.844 1 91.06 370 GLY A C 1
ATOM 2969 O O . GLY A 1 370 ? 18.688 30.938 26.453 1 91.06 370 GLY A O 1
ATOM 2970 N N . GLU A 1 371 ? 16.75 31.609 27.172 1 91.06 371 GLU A N 1
ATOM 2971 C CA . GLU A 1 371 ? 17.156 32.969 27.562 1 91.06 371 GLU A CA 1
ATOM 2972 C C . GLU A 1 371 ? 17.562 33.781 26.344 1 91.06 371 GLU A C 1
ATOM 2974 O O . GLU A 1 371 ? 18.547 34.531 26.391 1 91.06 371 GLU A O 1
ATOM 2979 N N . THR A 1 372 ? 16.906 33.562 25.281 1 88.19 372 THR A N 1
ATOM 2980 C CA . THR A 1 372 ? 17.141 34.344 24.078 1 88.19 372 THR A CA 1
ATOM 2981 C C . THR A 1 372 ? 15.883 35.125 23.688 1 88.19 372 THR A C 1
ATOM 2983 O O . THR A 1 372 ? 14.797 34.844 24.219 1 88.19 372 THR A O 1
ATOM 2986 N N . LEU A 1 373 ? 16.078 36.031 22.891 1 88 373 LEU A N 1
ATOM 2987 C CA . LEU A 1 373 ? 14.922 36.781 22.391 1 88 373 LEU A CA 1
ATOM 2988 C C . LEU A 1 373 ? 13.945 35.875 21.672 1 88 373 LEU A C 1
ATOM 2990 O O . LEU A 1 373 ? 12.734 36.062 21.734 1 88 373 LEU A O 1
ATOM 2994 N N . SER A 1 374 ? 14.492 34.875 21 1 88.69 374 SER A N 1
ATOM 2995 C CA . SER A 1 374 ? 13.648 33.875 20.344 1 88.69 374 SER A CA 1
ATOM 2996 C C . SER A 1 374 ? 12.734 33.188 21.328 1 88.69 374 SER A C 1
ATOM 2998 O O . SER A 1 374 ? 11.586 32.875 21.016 1 88.69 374 SER A O 1
ATOM 3000 N N . ASP A 1 375 ? 13.234 33 22.484 1 93.31 375 ASP A N 1
ATOM 3001 C CA . ASP A 1 375 ? 12.445 32.344 23.531 1 93.31 375 ASP A CA 1
ATOM 3002 C C . ASP A 1 375 ? 11.352 33.281 24.031 1 93.31 375 ASP A C 1
ATOM 3004 O O . ASP A 1 375 ? 10.258 32.844 24.391 1 93.31 375 ASP A O 1
ATOM 3008 N N . VAL A 1 376 ? 11.727 34.562 24.031 1 94.38 376 VAL A N 1
ATOM 3009 C CA . VAL A 1 376 ? 10.742 35.562 24.438 1 94.38 376 VAL A CA 1
ATOM 3010 C C . VAL A 1 376 ? 9.594 35.594 23.438 1 94.38 376 VAL A C 1
ATOM 3012 O O . VAL A 1 376 ? 8.422 35.594 23.812 1 94.38 376 VAL A O 1
ATOM 3015 N N . ILE A 1 377 ? 9.922 35.562 22.234 1 93.19 377 ILE A N 1
ATOM 3016 C CA . ILE A 1 377 ? 8.938 35.594 21.172 1 93.19 377 ILE A CA 1
ATOM 3017 C C . ILE A 1 377 ? 8.086 34.312 21.219 1 93.19 377 ILE A C 1
ATOM 3019 O O . ILE A 1 377 ? 6.867 34.375 21.047 1 93.19 377 ILE A O 1
ATOM 3023 N N . THR A 1 378 ? 8.672 33.188 21.5 1 95.38 378 THR A N 1
ATOM 3024 C CA . THR A 1 378 ? 7.957 31.906 21.625 1 95.38 378 THR A CA 1
ATOM 3025 C C . THR A 1 378 ? 6.965 31.969 22.781 1 95.38 378 THR A C 1
ATOM 3027 O O . THR A 1 378 ? 5.832 31.5 22.656 1 95.38 378 THR A O 1
ATOM 3030 N N . LEU A 1 379 ? 7.414 32.5 23.828 1 97.31 379 LEU A N 1
ATOM 3031 C CA . LEU A 1 379 ? 6.516 32.656 24.969 1 97.31 379 LEU A CA 1
ATOM 3032 C C . LEU A 1 379 ? 5.32 33.531 24.594 1 97.31 379 LEU A C 1
ATOM 3034 O O . LEU A 1 379 ? 4.18 33.188 24.938 1 97.31 379 LEU A O 1
ATOM 3038 N N . ALA A 1 380 ? 5.625 34.625 23.938 1 97.56 380 ALA A N 1
ATOM 3039 C CA . ALA A 1 380 ? 4.543 35.5 23.484 1 97.56 380 ALA A CA 1
ATOM 3040 C C . ALA A 1 380 ? 3.578 34.75 22.578 1 97.56 380 ALA A C 1
ATOM 3042 O O . ALA A 1 380 ? 2.359 34.906 22.703 1 97.56 380 ALA A O 1
ATOM 3043 N N . HIS A 1 381 ? 4.098 34 21.688 1 97.19 381 HIS A N 1
ATOM 3044 C CA . HIS A 1 381 ? 3.334 33.156 20.766 1 97.19 381 HIS A CA 1
ATOM 3045 C C . HIS A 1 381 ? 2.389 32.219 21.516 1 97.19 381 HIS A C 1
ATOM 3047 O O . HIS A 1 381 ? 1.189 32.188 21.219 1 97.19 381 HIS A O 1
ATOM 3053 N N . GLU A 1 382 ? 2.898 31.5 22.484 1 98.12 382 GLU A N 1
ATOM 3054 C CA . GLU A 1 382 ? 2.096 30.531 23.219 1 98.12 382 GLU A CA 1
ATOM 3055 C C . GLU A 1 382 ? 1.045 31.219 24.078 1 98.12 382 GLU A C 1
ATOM 3057 O O . GLU A 1 382 ? -0.067 30.719 24.234 1 98.12 382 GLU A O 1
ATOM 3062 N N . LEU A 1 383 ? 1.472 32.344 24.594 1 98.38 383 LEU A N 1
ATOM 3063 C CA . LEU A 1 383 ? 0.504 33.125 25.359 1 98.38 383 LEU A CA 1
ATOM 3064 C C . LEU A 1 383 ? -0.637 33.594 24.469 1 98.38 383 LEU A C 1
ATOM 3066 O O . LEU A 1 383 ? -1.775 33.75 24.922 1 98.38 383 LEU A O 1
ATOM 3070 N N . GLY A 1 384 ? -0.329 33.875 23.25 1 98.19 384 GLY A N 1
ATOM 3071 C CA . GLY A 1 384 ? -1.369 34.219 22.281 1 98.19 384 GLY A CA 1
ATOM 3072 C C . GLY A 1 384 ? -2.381 33.094 22.094 1 98.19 384 GLY A C 1
ATOM 3073 O O . GLY A 1 384 ? -3.588 33.344 22.047 1 98.19 384 GLY A O 1
ATOM 3074 N N . HIS A 1 385 ? -1.89 31.859 21.953 1 98.12 385 HIS A N 1
ATOM 3075 C CA . HIS A 1 385 ? -2.793 30.719 21.922 1 98.12 385 HIS A CA 1
ATOM 3076 C C . HIS A 1 385 ? -3.684 30.688 23.156 1 98.12 385 HIS A C 1
ATOM 3078 O O . HIS A 1 385 ? -4.891 30.453 23.047 1 98.12 385 HIS A O 1
ATOM 3084 N N . GLY A 1 386 ? -3.051 30.891 24.266 1 98.44 386 GLY A N 1
ATOM 3085 C CA . GLY A 1 386 ? -3.803 30.906 25.516 1 98.44 386 GLY A CA 1
ATOM 3086 C C . GLY A 1 386 ? -4.887 31.969 25.531 1 98.44 386 GLY A C 1
ATOM 3087 O O . GLY A 1 386 ? -5.996 31.719 26 1 98.44 386 GLY A O 1
ATOM 3088 N N . TYR A 1 387 ? -4.523 33.125 25.062 1 98.44 387 TYR A N 1
ATOM 3089 C CA . TYR A 1 387 ? -5.48 34.219 25.047 1 98.44 387 TYR A CA 1
ATOM 3090 C C . TYR A 1 387 ? -6.672 33.906 24.156 1 98.44 387 TYR A C 1
ATOM 3092 O O . TYR A 1 387 ? -7.809 34.25 24.469 1 98.44 387 TYR A O 1
ATOM 3100 N N . HIS A 1 388 ? -6.41 33.281 23 1 98.06 388 HIS A N 1
ATOM 3101 C CA . HIS A 1 388 ? -7.508 32.812 22.156 1 98.06 388 HIS A CA 1
ATOM 3102 C C . HIS A 1 388 ? -8.453 31.906 22.938 1 98.06 388 HIS A C 1
ATOM 3104 O O . HIS A 1 388 ? -9.672 32.062 22.859 1 98.06 388 HIS A O 1
ATOM 3110 N N . GLY A 1 389 ? -7.906 31 23.703 1 97.94 389 GLY A N 1
ATOM 3111 C CA . GLY A 1 389 ? -8.703 30.141 24.562 1 97.94 389 GLY A CA 1
ATOM 3112 C C . GLY A 1 389 ? -9.531 30.922 25.578 1 97.94 389 GLY A C 1
ATOM 3113 O O . GLY A 1 389 ? -10.68 30.578 25.844 1 97.94 389 GLY A O 1
ATOM 3114 N N . GLU A 1 390 ? -8.906 31.938 26.141 1 97.75 390 GLU A N 1
ATOM 3115 C CA . GLU A 1 390 ? -9.586 32.781 27.109 1 97.75 390 GLU A CA 1
ATOM 3116 C C . GLU A 1 390 ? -10.82 33.438 26.484 1 97.75 390 GLU A C 1
ATOM 3118 O O . GLU A 1 390 ? -11.875 33.531 27.125 1 97.75 390 GLU A O 1
ATOM 3123 N N . CYS A 1 391 ? -10.711 33.844 25.312 1 97.62 391 CYS A N 1
ATOM 3124 C CA . CYS A 1 391 ? -11.805 34.531 24.609 1 97.62 391 CYS A CA 1
ATOM 3125 C C . CYS A 1 391 ? -12.945 33.562 24.312 1 97.62 391 CYS A C 1
ATOM 3127 O O . CYS A 1 391 ? -14.07 33.969 24.047 1 97.62 391 CYS A O 1
ATOM 3129 N N . LEU A 1 392 ? -12.719 32.312 24.391 1 97.88 392 LEU A N 1
ATOM 3130 C CA . LEU A 1 392 ? -13.703 31.297 24.031 1 97.88 392 LEU A CA 1
ATOM 3131 C C . LEU A 1 392 ? -14.383 30.719 25.266 1 97.88 392 LEU A C 1
ATOM 3133 O O . LEU A 1 392 ? -15.227 29.828 25.172 1 97.88 392 LEU A O 1
ATOM 3137 N N . LEU A 1 393 ? -14.148 31.219 26.438 1 97 393 LEU A N 1
ATOM 3138 C CA . LEU A 1 393 ? -14.547 30.609 27.688 1 97 393 LEU A CA 1
ATOM 3139 C C . LEU A 1 393 ? -16.062 30.625 27.844 1 97 393 LEU A C 1
ATOM 3141 O O . LEU A 1 393 ? -16.625 29.766 28.547 1 97 393 LEU A O 1
ATOM 3145 N N . LYS A 1 394 ? -16.703 31.5 27.234 1 96.5 394 LYS A N 1
ATOM 3146 C CA . LYS A 1 394 ? -18.156 31.594 27.359 1 96.5 394 LYS A CA 1
ATOM 3147 C C . LYS A 1 394 ? -18.859 30.641 26.391 1 96.5 394 LYS A C 1
ATOM 3149 O O . LYS A 1 394 ? -20.078 30.453 26.469 1 96.5 394 LYS A O 1
ATOM 3154 N N . GLU A 1 395 ? -18.203 30.047 25.531 1 97.44 395 GLU A N 1
ATOM 3155 C CA . GLU A 1 395 ? -18.75 29.109 24.578 1 97.44 395 GLU A CA 1
ATOM 3156 C C . GLU A 1 395 ? -18.688 27.672 25.094 1 97.44 395 GLU A C 1
ATOM 3158 O O . GLU A 1 395 ? -17.844 27.359 25.938 1 97.44 395 GLU A O 1
ATOM 3163 N N . SER A 1 396 ? -19.609 26.828 24.609 1 97.56 396 SER A N 1
ATOM 3164 C CA . SER A 1 396 ? -19.562 25.406 24.938 1 97.56 396 SER A CA 1
ATOM 3165 C C . SER A 1 396 ? -18.312 24.734 24.375 1 97.56 396 SER A C 1
ATOM 3167 O O . SER A 1 396 ? -17.625 25.328 23.547 1 97.56 396 SER A O 1
ATOM 3169 N N . GLU A 1 397 ? -18.031 23.5 24.844 1 97.06 397 GLU A N 1
ATOM 3170 C CA . GLU A 1 397 ? -16.922 22.734 24.312 1 97.06 397 GLU A CA 1
ATOM 3171 C C . GLU A 1 397 ? -17.031 22.578 22.797 1 97.06 397 GLU A C 1
ATOM 3173 O O . GLU A 1 397 ? -16.062 22.766 22.062 1 97.06 397 GLU A O 1
ATOM 3178 N N . ILE A 1 398 ? -18.234 22.328 22.328 1 97.44 398 ILE A N 1
ATOM 3179 C CA . ILE A 1 398 ? -18.5 22.156 20.906 1 97.44 398 ILE A CA 1
ATOM 3180 C C . ILE A 1 398 ? -18.172 23.438 20.156 1 97.44 398 ILE A C 1
ATOM 3182 O O . ILE A 1 398 ? -17.469 23.422 19.141 1 97.44 398 ILE A O 1
ATOM 3186 N N . ASN A 1 399 ? -18.594 24.531 20.688 1 97.69 399 ASN A N 1
ATOM 3187 C CA . ASN A 1 399 ? -18.5 25.828 20 1 97.69 399 ASN A CA 1
ATOM 3188 C C . ASN A 1 399 ? -17.125 26.453 20.188 1 97.69 399 ASN A C 1
ATOM 3190 O O . ASN A 1 399 ? -16.859 27.547 19.672 1 97.69 399 ASN A O 1
ATOM 3194 N N . SER A 1 400 ? -16.203 25.797 20.891 1 97.06 400 SER A N 1
ATOM 3195 C CA . SER A 1 400 ? -14.859 26.328 21.109 1 97.06 400 SER A CA 1
ATOM 3196 C C . SER A 1 400 ? -13.852 25.688 20.156 1 97.06 400 SER A C 1
ATOM 3198 O O . SER A 1 400 ? -12.672 26.047 20.172 1 97.06 400 SER A O 1
ATOM 3200 N N . GLU A 1 401 ? -14.328 24.844 19.359 1 95.44 401 GLU A N 1
ATOM 3201 C CA . GLU A 1 401 ? -13.445 24.203 18.391 1 95.44 401 GLU A CA 1
ATOM 3202 C C . GLU A 1 401 ? -13.359 25.016 17.094 1 95.44 401 GLU A C 1
ATOM 3204 O O . GLU A 1 401 ? -14.375 25.312 16.469 1 95.44 401 GLU A O 1
ATOM 3209 N N . TYR A 1 402 ? -12.188 25.406 16.781 1 95.56 402 TYR A N 1
ATOM 3210 C CA . TYR A 1 402 ? -12 26.188 15.562 1 95.56 402 TYR A CA 1
ATOM 3211 C C . TYR A 1 402 ? -11.023 25.5 14.617 1 95.56 402 TYR A C 1
ATOM 3213 O O . TYR A 1 402 ? -10.242 24.641 15.047 1 95.56 402 TYR A O 1
ATOM 3221 N N . PRO A 1 403 ? -11.047 25.797 13.289 1 95.56 403 PRO A N 1
ATOM 3222 C CA . PRO A 1 403 ? -10.219 25.109 12.305 1 95.56 403 PRO A CA 1
ATOM 3223 C C . PRO A 1 403 ? -8.773 25.609 12.289 1 95.56 403 PRO A C 1
ATOM 3225 O O . PRO A 1 403 ? -8.5 26.703 12.805 1 95.56 403 PRO A O 1
ATOM 3228 N N . MET A 1 404 ? -7.961 24.969 11.648 1 92.69 404 MET A N 1
ATOM 3229 C CA . MET A 1 404 ? -6.512 25.156 11.664 1 92.69 404 MET A CA 1
ATOM 3230 C C . MET A 1 404 ? -6.148 26.531 11.109 1 92.69 404 MET A C 1
ATOM 3232 O O . MET A 1 404 ? -5.273 27.219 11.648 1 92.69 404 MET A O 1
ATOM 3236 N N . PRO A 1 405 ? -6.777 27.062 10.117 1 95.31 405 PRO A N 1
ATOM 3237 C CA . PRO A 1 405 ? -6.328 28.328 9.539 1 95.31 405 PRO A CA 1
ATOM 3238 C C . PRO A 1 405 ? -6.387 29.484 10.531 1 95.31 405 PRO A C 1
ATOM 3240 O O . PRO A 1 405 ? -5.559 30.391 10.469 1 95.31 405 PRO A O 1
ATOM 3243 N N . ILE A 1 406 ? -7.316 29.359 11.469 1 95.25 406 ILE A N 1
ATOM 3244 C CA . ILE A 1 406 ? -7.484 30.5 12.352 1 95.25 406 ILE A CA 1
ATOM 3245 C C . ILE A 1 406 ? -6.793 30.234 13.688 1 95.25 406 ILE A C 1
ATOM 3247 O O . ILE A 1 406 ? -6.773 31.094 14.562 1 95.25 406 ILE A O 1
ATOM 3251 N N . ALA A 1 407 ? -6.137 29.078 13.727 1 94.06 407 ALA A N 1
ATOM 3252 C CA . ALA A 1 407 ? -5.527 28.641 14.984 1 94.06 407 ALA A CA 1
ATOM 3253 C C . ALA A 1 407 ? -4.34 29.516 15.352 1 94.06 407 ALA A C 1
ATOM 3255 O O . ALA A 1 407 ? -4.078 29.766 16.531 1 94.06 407 ALA A O 1
ATOM 3256 N N . GLU A 1 408 ? -3.646 30.094 14.367 1 92.5 408 GLU A N 1
ATOM 3257 C CA . GLU A 1 408 ? -2.414 30.844 14.617 1 92.5 408 GLU A CA 1
ATOM 3258 C C . GLU A 1 408 ? -2.684 32.344 14.688 1 92.5 408 GLU A C 1
ATOM 3260 O O . GLU A 1 408 ? -1.747 33.156 14.719 1 92.5 408 GLU A O 1
ATOM 3265 N N . THR A 1 409 ? -3.924 32.688 14.742 1 93.75 409 THR A N 1
ATOM 3266 C CA . THR A 1 409 ? -4.277 34.094 14.656 1 93.75 409 THR A CA 1
ATOM 3267 C C . THR A 1 409 ? -3.771 34.844 15.883 1 93.75 409 THR A C 1
ATOM 3269 O O . THR A 1 409 ? -2.957 35.781 15.758 1 93.75 409 THR A O 1
ATOM 3272 N N . ALA A 1 410 ? -4.172 34.406 17.031 1 96.06 410 ALA A N 1
ATOM 3273 C CA . ALA A 1 410 ? -3.83 35.125 18.266 1 96.06 410 ALA A CA 1
ATOM 3274 C C . ALA A 1 410 ? -2.35 34.969 18.594 1 96.06 410 ALA A C 1
ATOM 3276 O O . ALA A 1 410 ? -1.708 35.906 19.047 1 96.06 410 ALA A O 1
ATOM 3277 N N . SER A 1 411 ? -1.805 33.812 18.375 1 97.06 411 SER A N 1
ATOM 3278 C CA . SER A 1 411 ? -0.4 33.562 18.656 1 97.06 411 SER A CA 1
ATOM 3279 C C . SER A 1 411 ? 0.516 34.438 17.828 1 97.06 411 SER A C 1
ATOM 3281 O O . SER A 1 411 ? 1.363 35.156 18.359 1 97.06 411 SER A O 1
ATOM 3283 N N . THR A 1 412 ? 0.284 34.5 16.547 1 96.12 412 THR A N 1
ATOM 3284 C CA . THR A 1 412 ? 1.104 35.281 15.633 1 96.12 412 THR A CA 1
ATOM 3285 C C . THR A 1 412 ? 0.905 36.781 15.891 1 96.12 412 THR A C 1
ATOM 3287 O O . THR A 1 412 ? 1.845 37.562 15.766 1 96.12 412 THR A O 1
ATOM 3290 N N . PHE A 1 413 ? -0.299 37.156 16.234 1 96.56 413 PHE A N 1
ATOM 3291 C CA . PHE A 1 413 ? -0.571 38.562 16.594 1 96.56 413 PHE A CA 1
ATOM 3292 C C . PHE A 1 413 ? 0.261 39 17.797 1 96.56 413 PHE A C 1
ATOM 3294 O O . PHE A 1 413 ? 0.899 40.031 17.766 1 96.56 413 PHE A O 1
ATOM 3301 N N . CYS A 1 414 ? 0.333 38.188 18.797 1 97.19 414 CYS A N 1
ATOM 3302 C CA . CYS A 1 414 ? 1.093 38.469 20.016 1 97.19 414 CYS A CA 1
ATOM 3303 C C . CYS A 1 414 ? 2.59 38.469 19.719 1 97.19 414 CYS A C 1
ATOM 3305 O O . CYS A 1 414 ? 3.318 39.312 20.25 1 97.19 414 CYS A O 1
ATOM 3307 N N . GLU A 1 415 ? 2.99 37.562 18.891 1 95.38 415 GLU A N 1
ATOM 3308 C CA . GLU A 1 415 ? 4.375 37.594 18.422 1 95.38 415 GLU A CA 1
ATOM 3309 C C . GLU A 1 415 ? 4.719 38.906 17.766 1 95.38 415 GLU A C 1
ATOM 3311 O O . GLU A 1 415 ? 5.785 39.469 18.016 1 95.38 415 GLU A O 1
ATOM 3316 N N . THR A 1 416 ? 3.836 39.344 16.938 1 93.25 416 THR A N 1
ATOM 3317 C CA . THR A 1 416 ? 4.055 40.562 16.172 1 93.25 416 THR A CA 1
ATOM 3318 C C . THR A 1 416 ? 4.195 41.781 17.109 1 93.25 416 THR A C 1
ATOM 3320 O O . THR A 1 416 ? 5.082 42.594 16.938 1 93.25 416 THR A O 1
ATOM 3323 N N . ILE A 1 417 ? 3.404 41.844 18.156 1 94.31 417 ILE A N 1
ATOM 3324 C CA . ILE A 1 417 ? 3.455 42.906 19.141 1 94.31 417 ILE A CA 1
ATOM 3325 C C . ILE A 1 417 ? 4.832 42.938 19.797 1 94.31 417 ILE A C 1
ATOM 3327 O O . ILE A 1 417 ? 5.477 44 19.844 1 94.31 417 ILE A O 1
ATOM 3331 N N . VAL A 1 418 ? 5.309 41.812 20.172 1 94.75 418 VAL A N 1
ATOM 3332 C CA . VAL A 1 418 ? 6.543 41.75 20.953 1 94.75 418 VAL A CA 1
ATOM 3333 C C . VAL A 1 418 ? 7.746 41.938 20.047 1 94.75 418 VAL A C 1
ATOM 3335 O O . VAL A 1 418 ? 8.719 42.594 20.438 1 94.75 418 VAL A O 1
ATOM 3338 N N . LYS A 1 419 ? 7.652 41.406 18.859 1 92.06 419 LYS A N 1
ATOM 3339 C CA . LYS A 1 419 ? 8.758 41.562 17.922 1 92.06 419 LYS A CA 1
ATOM 3340 C C . LYS A 1 419 ? 8.945 43.031 17.531 1 92.06 419 LYS A C 1
ATOM 3342 O O . LYS A 1 419 ? 10.07 43.531 17.469 1 92.06 419 LYS A O 1
ATOM 3347 N N . LYS A 1 420 ? 7.867 43.719 17.219 1 90.25 420 LYS A N 1
ATOM 3348 C CA . LYS A 1 420 ? 7.934 45.156 16.844 1 90.25 420 LYS A CA 1
ATOM 3349 C C . LYS A 1 420 ? 8.5 45.969 17.984 1 90.25 420 LYS A C 1
ATOM 3351 O O . LYS A 1 420 ? 9.289 46.906 17.766 1 90.25 420 LYS A O 1
ATOM 3356 N N . ALA A 1 421 ? 8.156 45.625 19.203 1 90.88 421 ALA A N 1
ATOM 3357 C CA . ALA A 1 421 ? 8.68 46.344 20.375 1 90.88 421 ALA A CA 1
ATOM 3358 C C . ALA A 1 421 ? 10.172 46.062 20.562 1 90.88 421 ALA A C 1
ATOM 3360 O O . ALA A 1 421 ? 10.93 46.969 20.906 1 90.88 421 ALA A O 1
ATOM 3361 N N . ALA A 1 422 ? 10.57 44.844 20.344 1 89.56 422 ALA A N 1
ATOM 3362 C CA . ALA A 1 422 ? 11.961 44.469 20.5 1 89.56 422 ALA A CA 1
ATOM 3363 C C . ALA A 1 422 ? 12.859 45.156 19.5 1 89.56 422 ALA A C 1
ATOM 3365 O O . ALA A 1 422 ? 13.984 45.562 19.812 1 89.56 422 ALA A O 1
ATOM 3366 N N . VAL A 1 423 ? 12.43 45.344 18.281 1 88 423 VAL A N 1
ATOM 3367 C CA . VAL A 1 423 ? 13.203 45.969 17.219 1 88 423 VAL A CA 1
ATOM 3368 C C . VAL A 1 423 ? 13.383 47.438 17.516 1 88 423 VAL A C 1
ATOM 3370 O O . VAL A 1 423 ? 14.469 48 17.312 1 88 423 VAL A O 1
ATOM 3373 N N . LYS A 1 424 ? 12.406 48.156 18 1 85 424 LYS A N 1
ATOM 3374 C CA . LYS A 1 424 ? 12.438 49.562 18.266 1 85 424 LYS A CA 1
ATOM 3375 C C . LYS A 1 424 ? 13.469 49.906 19.344 1 85 424 LYS A C 1
ATOM 3377 O O . LYS A 1 424 ? 14.125 50.938 19.297 1 85 424 LYS A O 1
ATOM 3382 N N . GLY A 1 425 ? 13.703 49.062 20.25 1 80.62 425 GLY A N 1
ATOM 3383 C CA . GLY A 1 425 ? 14.594 49.344 21.359 1 80.62 425 GLY A CA 1
ATOM 3384 C C . GLY A 1 425 ? 15.945 48.656 21.219 1 80.62 425 GLY A C 1
ATOM 3385 O O . GLY A 1 425 ? 16.812 48.812 22.078 1 80.62 425 GLY A O 1
ATOM 3386 N N . ALA A 1 426 ? 16.172 48.156 20.047 1 83.75 426 ALA A N 1
ATOM 3387 C CA . ALA A 1 426 ? 17.375 47.312 19.922 1 83.75 426 ALA A CA 1
ATOM 3388 C C . ALA A 1 426 ? 18.5 48.094 19.25 1 83.75 426 ALA A C 1
ATOM 3390 O O . ALA A 1 426 ? 18.266 49.125 18.594 1 83.75 426 ALA A O 1
ATOM 3391 N N . SER A 1 427 ? 19.766 47.625 19.516 1 84.12 427 SER A N 1
ATOM 3392 C CA . SER A 1 427 ? 20.906 48.094 18.734 1 84.12 427 SER A CA 1
ATOM 3393 C C . SER A 1 427 ? 20.734 47.75 17.25 1 84.12 427 SER A C 1
ATOM 3395 O O . SER A 1 427 ? 19.906 46.906 16.906 1 84.12 427 SER A O 1
ATOM 3397 N N . LYS A 1 428 ? 21.531 48.406 16.484 1 85.38 428 LYS A N 1
ATOM 3398 C CA . LYS A 1 428 ? 21.438 48.156 15.039 1 85.38 428 LYS A CA 1
ATOM 3399 C C . LYS A 1 428 ? 21.641 46.656 14.734 1 85.38 428 LYS A C 1
ATOM 3401 O O . LYS A 1 428 ? 20.891 46.094 13.961 1 85.38 428 LYS A O 1
ATOM 3406 N N . ASN A 1 429 ? 22.547 46.062 15.336 1 84.5 429 ASN A N 1
ATOM 3407 C CA . ASN A 1 429 ? 22.859 44.656 15.086 1 84.5 429 ASN A CA 1
ATOM 3408 C C . ASN A 1 429 ? 21.75 43.75 15.617 1 84.5 429 ASN A C 1
ATOM 3410 O O . ASN A 1 429 ? 21.406 42.75 14.977 1 84.5 429 ASN A O 1
ATOM 3414 N N . ASP A 1 430 ? 21.25 44.125 16.703 1 84.31 430 ASP A N 1
ATOM 3415 C CA . ASP A 1 430 ? 20.172 43.312 17.281 1 84.31 430 ASP A CA 1
ATOM 3416 C C . ASP A 1 430 ? 18.891 43.438 16.438 1 84.31 430 ASP A C 1
ATOM 3418 O O . ASP A 1 430 ? 18.188 42.469 16.234 1 84.31 430 ASP A O 1
ATOM 3422 N N . ALA A 1 431 ? 18.703 44.656 16.031 1 86.31 431 ALA A N 1
ATOM 3423 C CA . ALA A 1 431 ? 17.547 44.875 15.18 1 86.31 431 ALA A CA 1
ATOM 3424 C C . ALA A 1 431 ? 17.641 44.062 13.891 1 86.31 431 ALA A C 1
ATOM 3426 O O . ALA A 1 431 ? 16.656 43.5 13.438 1 86.31 431 ALA A O 1
ATOM 3427 N N . LEU A 1 432 ? 18.812 44.094 13.359 1 89.31 432 LEU A N 1
ATOM 3428 C CA . LEU A 1 432 ? 19.047 43.344 12.125 1 89.31 432 LEU A CA 1
ATOM 3429 C C . LEU A 1 432 ? 18.844 41.844 12.344 1 89.31 432 LEU A C 1
ATOM 3431 O O . LEU A 1 432 ? 18.25 41.156 11.5 1 89.31 432 LEU A O 1
ATOM 3435 N N . ALA A 1 433 ? 19.266 41.344 13.438 1 87.31 433 ALA A N 1
ATOM 3436 C CA . ALA A 1 433 ? 19.125 39.938 13.75 1 87.31 433 ALA A CA 1
ATOM 3437 C C . ALA A 1 433 ? 17.656 39.562 13.922 1 87.31 433 ALA A C 1
ATOM 3439 O O . ALA A 1 433 ? 17.219 38.5 13.453 1 87.31 433 ALA A O 1
ATOM 3440 N N . ILE A 1 434 ? 16.938 40.406 14.594 1 87.81 434 ILE A N 1
ATOM 3441 C CA . ILE A 1 434 ? 15.516 40.188 14.836 1 87.81 434 ILE A CA 1
ATOM 3442 C C . ILE A 1 434 ? 14.758 40.188 13.508 1 87.81 434 ILE A C 1
ATOM 3444 O O . ILE A 1 434 ? 13.93 39.312 13.242 1 87.81 434 ILE A O 1
ATOM 3448 N N . LEU A 1 435 ? 15.102 41.156 12.695 1 90.81 435 LEU A N 1
ATOM 3449 C CA . LEU A 1 435 ? 14.445 41.312 11.398 1 90.81 435 LEU A CA 1
ATOM 3450 C C . LEU A 1 435 ? 14.734 40.094 10.508 1 90.81 435 LEU A C 1
ATOM 3452 O O . LEU A 1 435 ? 13.828 39.562 9.859 1 90.81 435 LEU A O 1
ATOM 3456 N N . GLU A 1 436 ? 15.969 39.719 10.523 1 92.88 436 GLU A N 1
ATOM 3457 C CA . GLU A 1 436 ? 16.344 38.594 9.688 1 92.88 436 GLU A CA 1
ATOM 3458 C C . GLU A 1 436 ? 15.617 37.312 10.102 1 92.88 436 GLU A C 1
ATOM 3460 O O . GLU A 1 436 ? 15.117 36.562 9.25 1 92.88 436 GLU A O 1
ATOM 3465 N N . THR A 1 437 ? 15.508 37.062 11.359 1 90.25 437 THR A N 1
ATOM 3466 C CA . THR A 1 437 ? 14.805 35.906 11.859 1 90.25 437 THR A CA 1
ATOM 3467 C C . THR A 1 437 ? 13.328 35.938 11.484 1 90.25 437 THR A C 1
ATOM 3469 O O . THR A 1 437 ? 12.75 34.938 11.062 1 90.25 437 THR A O 1
ATOM 3472 N N . GLU A 1 438 ? 12.766 37.125 11.633 1 91.94 438 GLU A N 1
ATOM 3473 C CA . GLU A 1 438 ? 11.359 37.344 11.297 1 91.94 438 GLU A CA 1
ATOM 3474 C C . GLU A 1 438 ? 11.117 37.094 9.805 1 91.94 438 GLU A C 1
ATOM 3476 O O . GLU A 1 438 ? 10.164 36.438 9.43 1 91.94 438 GLU A O 1
ATOM 3481 N N . ILE A 1 439 ? 11.969 37.656 9.016 1 96 439 ILE A N 1
ATOM 3482 C CA . ILE A 1 439 ? 11.812 37.562 7.566 1 96 439 ILE A CA 1
ATOM 3483 C C . ILE A 1 439 ? 12.023 36.125 7.121 1 96 439 ILE A C 1
ATOM 3485 O O . ILE A 1 439 ? 11.289 35.594 6.273 1 96 439 ILE A O 1
ATOM 3489 N N . SER A 1 440 ? 13 35.469 7.715 1 95.19 440 SER A N 1
ATOM 3490 C CA . SER A 1 440 ? 13.258 34.062 7.41 1 95.19 440 SER A CA 1
ATOM 3491 C C . SER A 1 440 ? 12.062 33.219 7.754 1 95.19 440 SER A C 1
ATOM 3493 O O . SER A 1 440 ? 11.664 32.344 6.961 1 95.19 440 SER A O 1
ATOM 3495 N N . ASP A 1 441 ? 11.461 33.406 8.883 1 93.88 441 ASP A N 1
ATOM 3496 C CA . ASP A 1 441 ? 10.281 32.656 9.305 1 93.88 441 ASP A CA 1
ATOM 3497 C C . ASP A 1 441 ? 9.102 32.906 8.367 1 93.88 441 ASP A C 1
ATOM 3499 O O . ASP A 1 441 ? 8.391 31.984 7.988 1 93.88 441 ASP A O 1
ATOM 3503 N N . CYS A 1 442 ? 8.891 34.156 8.047 1 96.69 442 CYS A N 1
ATOM 3504 C CA . CYS A 1 442 ? 7.832 34.5 7.102 1 96.69 442 CYS A CA 1
ATOM 3505 C C . CYS A 1 442 ? 8.078 33.875 5.746 1 96.69 442 CYS A C 1
ATOM 3507 O O . CYS A 1 442 ? 7.141 33.406 5.086 1 96.69 442 CYS A O 1
ATOM 3509 N N . GLY A 1 443 ? 9.344 33.875 5.348 1 97.88 443 GLY A N 1
ATOM 3510 C CA . GLY A 1 443 ? 9.695 33.219 4.102 1 97.88 443 GLY A CA 1
ATOM 3511 C C . GLY A 1 443 ? 9.352 31.734 4.082 1 97.88 443 GLY A C 1
ATOM 3512 O O . GLY A 1 443 ? 8.898 31.203 3.062 1 97.88 443 GLY A O 1
ATOM 3513 N N . GLN A 1 444 ? 9.523 31.031 5.203 1 96.75 444 GLN A N 1
ATOM 3514 C CA . GLN A 1 444 ? 9.172 29.625 5.312 1 96.75 444 GLN A CA 1
ATOM 3515 C C . GLN A 1 444 ? 7.668 29.422 5.145 1 96.75 444 GLN A C 1
ATOM 3517 O O . GLN A 1 444 ? 7.23 28.406 4.598 1 96.75 444 GLN A O 1
ATOM 3522 N N . ILE A 1 445 ? 6.934 30.344 5.574 1 97.12 445 ILE A N 1
ATOM 3523 C CA . ILE A 1 445 ? 5.48 30.219 5.551 1 97.12 445 ILE A CA 1
ATOM 3524 C C . ILE A 1 445 ? 4.941 30.688 4.203 1 97.12 445 ILE A C 1
ATOM 3526 O O . ILE A 1 445 ? 4.125 30.016 3.578 1 97.12 445 ILE A O 1
ATOM 3530 N N . ILE A 1 446 ? 5.43 31.844 3.701 1 98.25 446 ILE A N 1
ATOM 3531 C CA . ILE A 1 446 ? 4.863 32.438 2.498 1 98.25 446 ILE A CA 1
ATOM 3532 C C . ILE A 1 446 ? 5.477 31.797 1.261 1 98.25 446 ILE A C 1
ATOM 3534 O O . ILE A 1 446 ? 4.754 31.328 0.374 1 98.25 446 ILE A O 1
ATOM 3538 N N . VAL A 1 447 ? 6.793 31.672 1.213 1 98.69 447 VAL A N 1
ATOM 3539 C CA . VAL A 1 447 ? 7.477 31.203 0.016 1 98.69 447 VAL A CA 1
ATOM 3540 C C . VAL A 1 447 ? 7.508 29.672 0.017 1 98.69 447 VAL A C 1
ATOM 3542 O O . VAL A 1 447 ? 7.074 29.031 -0.947 1 98.69 447 VAL A O 1
ATOM 3545 N N . ASP A 1 448 ? 7.949 29.078 1.092 1 98.5 448 ASP A N 1
ATOM 3546 C CA . ASP A 1 448 ? 8.125 27.625 1.126 1 98.5 448 ASP A CA 1
ATOM 3547 C C . ASP A 1 448 ? 6.773 26.906 1.129 1 98.5 448 ASP A C 1
ATOM 3549 O O . ASP A 1 448 ? 6.605 25.891 0.457 1 98.5 448 ASP A O 1
ATOM 3553 N N . ILE A 1 449 ? 5.812 27.344 1.914 1 98 449 ILE A N 1
ATOM 3554 C CA . ILE A 1 449 ? 4.504 26.703 1.93 1 98 449 ILE A CA 1
ATOM 3555 C C . ILE A 1 449 ? 3.848 26.828 0.557 1 98 449 ILE A C 1
ATOM 3557 O O . ILE A 1 449 ? 3.17 25.906 0.097 1 98 449 ILE A O 1
ATOM 3561 N N . LEU A 1 450 ? 4.039 28.031 -0.072 1 98.75 450 LEU A N 1
ATOM 3562 C CA . LEU A 1 450 ? 3.553 28.141 -1.442 1 98.75 450 LEU A CA 1
ATOM 3563 C C . LEU A 1 450 ? 4.234 27.109 -2.344 1 98.75 450 LEU A C 1
ATOM 3565 O O . LEU A 1 450 ? 3.582 26.484 -3.178 1 98.75 450 LEU A O 1
ATOM 3569 N N . SER A 1 451 ? 5.535 26.953 -2.168 1 98.75 451 SER A N 1
ATOM 3570 C CA . SER A 1 451 ? 6.285 25.953 -2.914 1 98.75 451 SER A CA 1
ATOM 3571 C C . SER A 1 451 ? 5.738 24.547 -2.66 1 98.75 451 SER A C 1
ATOM 3573 O O . SER A 1 451 ? 5.523 23.781 -3.6 1 98.75 451 SER A O 1
ATOM 3575 N N . ARG A 1 452 ? 5.484 24.234 -1.419 1 98.5 452 ARG A N 1
ATOM 3576 C CA . ARG A 1 452 ? 4.945 22.938 -1.024 1 98.5 452 ARG A CA 1
ATOM 3577 C C . ARG A 1 452 ? 3.545 22.719 -1.591 1 98.5 452 ARG A C 1
ATOM 3579 O O . ARG A 1 452 ? 3.193 21.609 -1.994 1 98.5 452 ARG A O 1
ATOM 3586 N N . PHE A 1 453 ? 2.756 23.781 -1.562 1 98.62 453 PHE A N 1
ATOM 3587 C CA . PHE A 1 453 ? 1.405 23.719 -2.107 1 98.62 453 PHE A CA 1
ATOM 3588 C C . PHE A 1 453 ? 1.438 23.406 -3.598 1 98.62 453 PHE A C 1
ATOM 3590 O O . PHE A 1 453 ? 0.692 22.547 -4.066 1 98.62 453 PHE A O 1
ATOM 3597 N N . LEU A 1 454 ? 2.309 24.125 -4.316 1 98.75 454 LEU A N 1
ATOM 3598 C CA . LEU A 1 454 ? 2.43 23.906 -5.754 1 98.75 454 LEU A CA 1
ATOM 3599 C C . LEU A 1 454 ? 2.895 22.484 -6.059 1 98.75 454 LEU A C 1
ATOM 3601 O O . LEU A 1 454 ? 2.396 21.859 -6.992 1 98.75 454 LEU A O 1
ATOM 3605 N N . PHE A 1 455 ? 3.836 22.062 -5.281 1 98.62 455 PHE A N 1
ATOM 3606 C CA . PHE A 1 455 ? 4.309 20.688 -5.445 1 98.62 455 PHE A CA 1
ATOM 3607 C C . PHE A 1 455 ? 3.17 19.688 -5.258 1 98.62 455 PHE A C 1
ATOM 3609 O O . PHE A 1 455 ? 2.926 18.844 -6.125 1 98.62 455 PHE A O 1
ATOM 3616 N N . GLU A 1 456 ? 2.486 19.781 -4.078 1 98.69 456 GLU A N 1
ATOM 3617 C CA . GLU A 1 456 ? 1.45 18.812 -3.74 1 98.69 456 GLU A CA 1
ATOM 3618 C C . GLU A 1 456 ? 0.299 18.859 -4.742 1 98.69 456 GLU A C 1
ATOM 3620 O O . GLU A 1 456 ? -0.239 17.812 -5.129 1 98.69 456 GLU A O 1
ATOM 3625 N N . LYS A 1 457 ? -0.077 20.047 -5.148 1 98.56 457 LYS A N 1
ATOM 3626 C CA . LYS A 1 457 ? -1.137 20.188 -6.141 1 98.56 457 LYS A CA 1
ATOM 3627 C C . LYS A 1 457 ? -0.776 19.484 -7.445 1 98.56 457 LYS A C 1
ATOM 3629 O O . LYS A 1 457 ? -1.604 18.781 -8.023 1 98.56 457 LYS A O 1
ATOM 3634 N N . GLU A 1 458 ? 0.463 19.703 -7.871 1 98.56 458 GLU A N 1
ATOM 3635 C CA . GLU A 1 458 ? 0.921 19.078 -9.109 1 98.56 458 GLU A CA 1
ATOM 3636 C C . GLU A 1 458 ? 0.98 17.562 -8.977 1 98.56 458 GLU A C 1
ATOM 3638 O O . GLU A 1 458 ? 0.656 16.828 -9.914 1 98.56 458 GLU A O 1
ATOM 3643 N N . VAL A 1 459 ? 1.402 17.078 -7.809 1 98.62 459 VAL A N 1
ATOM 3644 C CA . VAL A 1 459 ? 1.433 15.648 -7.555 1 98.62 459 VAL A CA 1
ATOM 3645 C C . VAL A 1 459 ? 0.025 15.07 -7.691 1 98.62 459 VAL A C 1
ATOM 3647 O O . VAL A 1 459 ? -0.178 14.062 -8.375 1 98.62 459 VAL A O 1
ATOM 3650 N N . PHE A 1 460 ? -0.986 15.68 -7.043 1 98.44 460 PHE A N 1
ATOM 3651 C CA . PHE A 1 460 ? -2.363 15.211 -7.137 1 98.44 460 PHE A CA 1
ATOM 3652 C C . PHE A 1 460 ? -2.848 15.234 -8.586 1 98.44 460 PHE A C 1
ATOM 3654 O O . PHE A 1 460 ? -3.523 14.305 -9.031 1 98.44 460 PHE A O 1
ATOM 3661 N N . ASP A 1 461 ? -2.492 16.25 -9.305 1 97.56 461 ASP A N 1
ATOM 3662 C CA . ASP A 1 461 ? -2.971 16.406 -10.68 1 97.56 461 ASP A CA 1
ATOM 3663 C C . ASP A 1 461 ? -2.404 15.32 -11.586 1 97.56 461 ASP A C 1
ATOM 3665 O O . ASP A 1 461 ? -3.139 14.703 -12.359 1 97.56 461 ASP A O 1
ATOM 3669 N N . ARG A 1 462 ? -1.11 15.117 -11.469 1 97 462 ARG A N 1
ATOM 3670 C CA . ARG A 1 462 ? -0.474 14.109 -12.312 1 97 462 ARG A CA 1
ATOM 3671 C C . ARG A 1 462 ? -0.85 12.703 -11.875 1 97 462 ARG A C 1
ATOM 3673 O O . ARG A 1 462 ? -0.991 11.805 -12.703 1 97 462 ARG A O 1
ATOM 3680 N N . ARG A 1 463 ? -1.038 12.492 -10.586 1 97.06 463 ARG A N 1
ATOM 3681 C CA . ARG A 1 463 ? -1.314 11.172 -10.031 1 97.06 463 ARG A CA 1
ATOM 3682 C C . ARG A 1 463 ? -2.691 10.672 -10.461 1 97.06 463 ARG A C 1
ATOM 3684 O O . ARG A 1 463 ? -2.949 9.469 -10.453 1 97.06 463 ARG A O 1
ATOM 3691 N N . LYS A 1 464 ? -3.627 11.578 -10.852 1 93 464 LYS A N 1
ATOM 3692 C CA . LYS A 1 464 ? -4.926 11.188 -11.391 1 93 464 LYS A CA 1
ATOM 3693 C C . LYS A 1 464 ? -4.766 10.273 -12.602 1 93 464 LYS A C 1
ATOM 3695 O O . LYS A 1 464 ? -5.602 9.398 -12.844 1 93 464 LYS A O 1
ATOM 3700 N N . GLU A 1 465 ? -3.631 10.5 -13.242 1 88.12 465 GLU A N 1
ATOM 3701 C CA . GLU A 1 465 ? -3.426 9.773 -14.492 1 88.12 465 GLU A CA 1
ATOM 3702 C C . GLU A 1 465 ? -2.531 8.555 -14.289 1 88.12 465 GLU A C 1
ATOM 3704 O O . GLU A 1 465 ? -2.816 7.477 -14.812 1 88.12 465 GLU A O 1
ATOM 3709 N N . ALA A 1 466 ? -1.434 8.789 -13.602 1 89.81 466 ALA A N 1
ATOM 3710 C CA . ALA A 1 466 ? -0.472 7.703 -13.422 1 89.81 466 ALA A CA 1
ATOM 3711 C C . ALA A 1 466 ? 0.408 7.949 -12.195 1 89.81 466 ALA A C 1
ATOM 3713 O O . ALA A 1 466 ? 0.451 9.062 -11.672 1 89.81 466 ALA A O 1
ATOM 3714 N N . SER A 1 467 ? 0.997 6.891 -11.688 1 93.38 467 SER A N 1
ATOM 3715 C CA . SER A 1 467 ? 1.997 7.027 -10.633 1 93.38 467 SER A CA 1
ATOM 3716 C C . SER A 1 467 ? 3.195 7.844 -11.109 1 93.38 467 SER A C 1
ATOM 3718 O O . SER A 1 467 ? 3.547 7.809 -12.289 1 93.38 467 SER A O 1
ATOM 3720 N N . LEU A 1 468 ? 3.781 8.562 -10.219 1 96.19 468 LEU A N 1
ATOM 3721 C CA . LEU A 1 468 ? 4.961 9.367 -10.508 1 96.19 468 LEU A CA 1
ATOM 3722 C C . LEU A 1 468 ? 6.227 8.68 -10.016 1 96.19 468 LEU A C 1
ATOM 3724 O O . LEU A 1 468 ? 6.266 8.172 -8.891 1 96.19 468 LEU A O 1
ATOM 3728 N N . ASN A 1 469 ? 7.242 8.594 -10.828 1 94.19 469 ASN A N 1
ATOM 3729 C CA . ASN A 1 469 ? 8.531 8.086 -10.367 1 94.19 469 ASN A CA 1
ATOM 3730 C C . ASN A 1 469 ? 9.352 9.172 -9.688 1 94.19 469 ASN A C 1
ATOM 3732 O O . ASN A 1 469 ? 8.922 10.32 -9.602 1 94.19 469 ASN A O 1
ATOM 3736 N N . SER A 1 470 ? 10.492 8.836 -9.188 1 96.25 470 SER A N 1
ATOM 3737 C CA . SER A 1 470 ? 11.32 9.758 -8.414 1 96.25 470 SER A CA 1
ATOM 3738 C C . SER A 1 470 ? 11.797 10.922 -9.273 1 96.25 470 SER A C 1
ATOM 3740 O O . SER A 1 470 ? 11.898 12.055 -8.789 1 96.25 470 SER A O 1
ATOM 3742 N N . GLU A 1 471 ? 12.102 10.68 -10.555 1 97.25 471 GLU A N 1
ATOM 3743 C CA . GLU A 1 471 ? 12.57 11.742 -11.438 1 97.25 471 GLU A CA 1
ATOM 3744 C C . GLU A 1 471 ? 11.492 12.797 -11.648 1 97.25 471 GLU A C 1
ATOM 3746 O O . GLU A 1 471 ? 11.781 13.992 -11.656 1 97.25 471 GLU A O 1
ATOM 3751 N N . GLU A 1 472 ? 10.266 12.336 -11.789 1 97.62 472 GLU A N 1
ATOM 3752 C CA . GLU A 1 472 ? 9.148 13.258 -11.945 1 97.62 472 GLU A CA 1
ATOM 3753 C C . GLU A 1 472 ? 8.914 14.07 -10.672 1 97.62 472 GLU A C 1
ATOM 3755 O O . GLU A 1 472 ? 8.664 15.273 -10.734 1 97.62 472 GLU A O 1
ATOM 3760 N N . LEU A 1 473 ? 8.961 13.422 -9.531 1 98.62 473 LEU A N 1
ATOM 3761 C CA . LEU A 1 473 ? 8.773 14.117 -8.258 1 98.62 473 LEU A CA 1
ATOM 3762 C C . LEU A 1 473 ? 9.859 15.156 -8.039 1 98.62 473 LEU A C 1
ATOM 3764 O O . LEU A 1 473 ? 9.586 16.25 -7.543 1 98.62 473 LEU A O 1
ATOM 3768 N N . LYS A 1 474 ? 11.195 14.859 -8.453 1 98.5 474 LYS A N 1
ATOM 3769 C CA . LYS A 1 474 ? 12.297 15.82 -8.367 1 98.5 474 LYS A CA 1
ATOM 3770 C C . LYS A 1 474 ? 12.062 17 -9.297 1 98.5 474 LYS A C 1
ATOM 3772 O O . LYS A 1 474 ? 12.312 18.156 -8.922 1 98.5 474 LYS A O 1
ATOM 3777 N N . GLU A 1 475 ? 11.508 16.656 -10.398 1 98.69 475 GLU A N 1
ATOM 3778 C CA . GLU A 1 475 ? 11.203 17.703 -11.367 1 98.69 475 GLU A CA 1
ATOM 3779 C C . GLU A 1 475 ? 10.133 18.656 -10.828 1 98.69 475 GLU A C 1
ATOM 3781 O O . GLU A 1 475 ? 10.289 19.875 -10.898 1 98.69 475 GLU A O 1
ATOM 3786 N N . ILE A 1 476 ? 9.07 18.141 -10.297 1 98.75 476 ILE A N 1
ATOM 3787 C CA . ILE A 1 476 ? 7.988 18.938 -9.75 1 98.75 476 ILE A CA 1
ATOM 3788 C C . ILE A 1 476 ? 8.508 19.797 -8.594 1 98.75 476 ILE A C 1
ATOM 3790 O O . ILE A 1 476 ? 8.18 20.984 -8.484 1 98.75 476 ILE A O 1
ATOM 3794 N N . MET A 1 477 ? 9.336 19.203 -7.727 1 98.69 477 MET A N 1
ATOM 3795 C CA . MET A 1 477 ? 9.891 19.906 -6.566 1 98.69 477 MET A CA 1
ATOM 3796 C C . MET A 1 477 ? 10.766 21.078 -7 1 98.69 477 MET A C 1
ATOM 3798 O O . MET A 1 477 ? 10.617 22.188 -6.488 1 98.69 477 MET A O 1
ATOM 3802 N N . ILE A 1 478 ? 11.664 20.812 -7.969 1 98.75 478 ILE A N 1
ATOM 3803 C CA . ILE A 1 478 ? 12.578 21.844 -8.461 1 98.75 478 ILE A CA 1
ATOM 3804 C C . ILE A 1 478 ? 11.781 22.969 -9.125 1 98.75 478 ILE A C 1
ATOM 3806 O O . ILE A 1 478 ? 12.055 24.141 -8.898 1 98.75 478 ILE A O 1
ATOM 3810 N N . ASN A 1 479 ? 10.773 22.562 -9.898 1 98.69 479 ASN A N 1
ATOM 3811 C CA . ASN A 1 479 ? 9.945 23.562 -10.555 1 98.69 479 ASN A CA 1
ATOM 3812 C C . ASN A 1 479 ? 9.195 24.422 -9.547 1 98.69 479 ASN A C 1
ATOM 3814 O O . ASN A 1 479 ? 9.055 25.625 -9.727 1 98.69 479 ASN A O 1
ATOM 3818 N N . ALA A 1 480 ? 8.672 23.812 -8.508 1 98.75 480 ALA A N 1
ATOM 3819 C CA . ALA A 1 480 ? 7.996 24.562 -7.457 1 98.75 480 ALA A CA 1
ATOM 3820 C C . ALA A 1 480 ? 8.953 25.547 -6.789 1 98.75 480 ALA A C 1
ATOM 3822 O O . ALA A 1 480 ? 8.586 26.703 -6.523 1 98.75 480 ALA A O 1
ATOM 3823 N N . GLN A 1 481 ? 10.211 25.109 -6.516 1 98.75 481 GLN A N 1
ATOM 3824 C CA . GLN A 1 481 ? 11.219 25.984 -5.918 1 98.75 481 GLN A CA 1
ATOM 3825 C C . GLN A 1 481 ? 11.562 27.141 -6.848 1 98.75 481 GLN A C 1
ATOM 3827 O O . GLN A 1 481 ? 11.641 28.281 -6.414 1 98.75 481 GLN A O 1
ATOM 3832 N N . LYS A 1 482 ? 11.703 26.844 -8.117 1 98.75 482 LYS A N 1
ATOM 3833 C CA . LYS A 1 482 ? 12.031 27.875 -9.094 1 98.75 482 LYS A CA 1
ATOM 3834 C C . LYS A 1 482 ? 10.898 28.891 -9.203 1 98.75 482 LYS A C 1
ATOM 3836 O O . LYS A 1 482 ? 11.156 30.094 -9.305 1 98.75 482 LYS A O 1
ATOM 3841 N N . GLU A 1 483 ? 9.688 28.391 -9.172 1 98.62 483 GLU A N 1
ATOM 3842 C CA . GLU A 1 483 ? 8.531 29.281 -9.305 1 98.62 483 GLU A CA 1
ATOM 3843 C C . GLU A 1 483 ? 8.367 30.172 -8.07 1 98.62 483 GLU A C 1
ATOM 3845 O O . GLU A 1 483 ? 7.906 31.312 -8.18 1 98.62 483 GLU A O 1
ATOM 3850 N N . THR A 1 484 ? 8.789 29.766 -6.922 1 98.75 484 THR A N 1
ATOM 3851 C CA . THR A 1 484 ? 8.523 30.5 -5.688 1 98.75 484 THR A CA 1
ATOM 3852 C C . THR A 1 484 ? 9.758 31.266 -5.234 1 98.75 484 THR A C 1
ATOM 3854 O O . THR A 1 484 ? 9.805 32.5 -5.352 1 98.75 484 THR A O 1
ATOM 3857 N N . TYR A 1 485 ? 10.852 30.625 -5.02 1 98.69 485 TYR A N 1
ATOM 3858 C CA . TYR A 1 485 ? 12.07 31.297 -4.59 1 98.69 485 TYR A CA 1
ATOM 3859 C C . TYR A 1 485 ? 12.688 32.094 -5.734 1 98.69 485 TYR A C 1
ATOM 3861 O O . TYR A 1 485 ? 13.344 33.125 -5.504 1 98.69 485 TYR A O 1
ATOM 3869 N N . GLY A 1 486 ? 12.547 31.609 -6.992 1 98.12 486 GLY A N 1
ATOM 3870 C CA . GLY A 1 486 ? 13.07 32.312 -8.164 1 98.12 486 GLY A CA 1
ATOM 3871 C C . GLY A 1 486 ? 14.57 32.562 -8.086 1 98.12 486 GLY A C 1
ATOM 3872 O O . GLY A 1 486 ? 15.328 31.688 -7.645 1 98.12 486 GLY A O 1
ATOM 3873 N N . ASP A 1 487 ? 14.984 33.688 -8.555 1 97.5 487 ASP A N 1
ATOM 3874 C CA . ASP A 1 487 ? 16.406 34.031 -8.602 1 97.5 487 ASP A CA 1
ATOM 3875 C C . ASP A 1 487 ? 16.922 34.375 -7.211 1 97.5 487 ASP A C 1
ATOM 3877 O O . ASP A 1 487 ? 18.094 34.719 -7.055 1 97.5 487 ASP A O 1
ATOM 3881 N N . GLY A 1 488 ? 16 34.25 -6.215 1 98.38 488 GLY A N 1
ATOM 3882 C CA . GLY A 1 488 ? 16.469 34.344 -4.84 1 98.38 488 GLY A CA 1
ATOM 3883 C C . GLY A 1 488 ? 17.375 33.188 -4.445 1 98.38 488 GLY A C 1
ATOM 3884 O O . GLY A 1 488 ? 18.234 33.344 -3.574 1 98.38 488 GLY A O 1
ATOM 3885 N N . LEU A 1 489 ? 17.156 32.062 -5.066 1 98.56 489 LEU A N 1
ATOM 3886 C CA . LEU A 1 489 ? 18 30.891 -4.805 1 98.56 489 LEU A CA 1
ATOM 3887 C C . LEU A 1 489 ? 18.953 30.641 -5.969 1 98.56 489 LEU A C 1
ATOM 3889 O O . LEU A 1 489 ? 18.672 31.047 -7.098 1 98.56 489 LEU A O 1
ATOM 3893 N N . ASP A 1 490 ? 20.109 30.047 -5.645 1 98.44 490 ASP A N 1
ATOM 3894 C CA . ASP A 1 490 ? 21.031 29.547 -6.648 1 98.44 490 ASP A CA 1
ATOM 3895 C C . ASP A 1 490 ? 20.516 28.25 -7.273 1 98.44 490 ASP A C 1
ATOM 3897 O O . ASP A 1 490 ? 20.484 27.203 -6.617 1 98.44 490 ASP A O 1
ATOM 3901 N N . PHE A 1 491 ? 20.203 28.281 -8.562 1 97.75 491 PHE A N 1
ATOM 3902 C CA . PHE A 1 491 ? 19.562 27.156 -9.242 1 97.75 491 PHE A CA 1
ATOM 3903 C C . PHE A 1 491 ? 20.5 25.953 -9.297 1 97.75 491 PHE A C 1
ATOM 3905 O O . PHE A 1 491 ? 20.047 24.828 -9.562 1 97.75 491 PHE A O 1
ATOM 3912 N N . ASN A 1 492 ? 21.812 26.156 -9.016 1 97.38 492 ASN A N 1
ATOM 3913 C CA . ASN A 1 492 ? 22.766 25.047 -8.992 1 97.38 492 ASN A CA 1
ATOM 3914 C C . ASN A 1 492 ? 22.688 24.281 -7.676 1 97.38 492 ASN A C 1
ATOM 3916 O O . ASN A 1 492 ? 23.219 23.172 -7.57 1 97.38 492 ASN A O 1
ATOM 3920 N N . TYR A 1 493 ? 21.969 24.859 -6.676 1 98.19 493 TYR A N 1
ATOM 3921 C CA . TYR A 1 493 ? 21.938 24.25 -5.352 1 98.19 493 TYR A CA 1
ATOM 3922 C C . TYR A 1 493 ? 20.516 24.125 -4.828 1 98.19 493 TYR A C 1
ATOM 3924 O O . TYR A 1 493 ? 20.25 24.391 -3.652 1 98.19 493 TYR A O 1
ATOM 3932 N N . LEU A 1 494 ? 19.547 23.828 -5.688 1 98.5 494 LEU A N 1
ATOM 3933 C CA . LEU A 1 494 ? 18.188 23.562 -5.262 1 98.5 494 LEU A CA 1
ATOM 3934 C C . LEU A 1 494 ? 18.078 22.188 -4.609 1 98.5 494 LEU A C 1
ATOM 3936 O O . LEU A 1 494 ? 19.047 21.406 -4.633 1 98.5 494 LEU A O 1
ATOM 3940 N N . HIS A 1 495 ? 17.047 21.906 -3.941 1 98.44 495 HIS A N 1
ATOM 3941 C CA . HIS A 1 495 ? 16.859 20.656 -3.211 1 98.44 495 HIS A CA 1
ATOM 3942 C C . HIS A 1 495 ? 15.805 19.781 -3.871 1 98.44 495 HIS A C 1
ATOM 3944 O O . HIS A 1 495 ? 14.617 19.906 -3.578 1 98.44 495 HIS A O 1
ATOM 3950 N N . PRO A 1 496 ? 16.156 18.828 -4.629 1 98.31 496 PRO A N 1
ATOM 3951 C CA . PRO A 1 496 ? 15.195 18.047 -5.41 1 98.31 496 PRO A CA 1
ATOM 3952 C C . PRO A 1 496 ? 14.406 17.047 -4.562 1 98.31 496 PRO A C 1
ATOM 3954 O O . PRO A 1 496 ? 13.422 16.484 -5.027 1 98.31 496 PRO A O 1
ATOM 3957 N N . TYR A 1 497 ? 14.758 16.828 -3.23 1 98.31 497 TYR A N 1
ATOM 3958 C CA . TYR A 1 497 ? 14.219 15.703 -2.473 1 98.31 497 TYR A CA 1
ATOM 3959 C C . TYR A 1 497 ? 13.398 16.188 -1.283 1 98.31 497 TYR A C 1
ATOM 3961 O O . TYR A 1 497 ? 13.094 15.414 -0.374 1 98.31 497 TYR A O 1
ATOM 3969 N N . MET A 1 498 ? 12.953 17.469 -1.297 1 97.81 498 MET A N 1
ATOM 3970 C CA . MET A 1 498 ? 12.172 17.938 -0.161 1 97.81 498 MET A CA 1
ATOM 3971 C C . MET A 1 498 ? 10.844 17.188 -0.064 1 97.81 498 MET A C 1
ATOM 3973 O O . MET A 1 498 ? 10.195 17.188 0.982 1 97.81 498 MET A O 1
ATOM 3977 N N . TRP A 1 499 ? 10.484 16.469 -1.16 1 98 499 TRP A N 1
ATOM 3978 C CA . TRP A 1 499 ? 9.281 15.656 -1.133 1 98 499 TRP A CA 1
ATOM 3979 C C . TRP A 1 499 ? 9.5 14.383 -0.32 1 98 499 TRP A C 1
ATOM 3981 O O . TRP A 1 499 ? 8.547 13.766 0.15 1 98 499 TRP A O 1
ATOM 3991 N N . ALA A 1 500 ? 10.727 13.953 -0.112 1 96.81 500 ALA A N 1
ATOM 3992 C CA . ALA A 1 500 ? 11.023 12.68 0.546 1 96.81 500 ALA A CA 1
ATOM 3993 C C . ALA A 1 500 ? 11.031 12.836 2.064 1 96.81 500 ALA A C 1
ATOM 3995 O O . ALA A 1 500 ? 10.688 11.906 2.791 1 96.81 500 ALA A O 1
ATOM 3996 N N . CYS A 1 501 ? 11.352 13.984 2.508 1 92.19 501 CYS A N 1
ATOM 3997 C CA . CYS A 1 501 ? 11.617 14.094 3.938 1 92.19 501 CYS A CA 1
ATOM 3998 C C . CYS A 1 501 ? 10.523 14.883 4.641 1 92.19 501 CYS A C 1
ATOM 4000 O O . CYS A 1 501 ? 10.484 14.938 5.871 1 92.19 501 CYS A O 1
ATOM 4002 N N . LYS A 1 502 ? 9.633 15.547 3.953 1 93.81 502 LYS A N 1
ATOM 4003 C CA . LYS A 1 502 ? 8.539 16.266 4.594 1 93.81 502 LYS A CA 1
ATOM 4004 C C . LYS A 1 502 ? 7.379 15.336 4.918 1 93.81 502 LYS A C 1
ATOM 4006 O O . LYS A 1 502 ? 6.711 14.836 4.012 1 93.81 502 LYS A O 1
ATOM 4011 N N . PRO A 1 503 ? 7.059 15.133 6.113 1 93.38 503 PRO A N 1
ATOM 4012 C CA . PRO A 1 503 ? 6.078 14.117 6.5 1 93.38 503 PRO A CA 1
ATOM 4013 C C . PRO A 1 503 ? 4.664 14.461 6.043 1 93.38 503 PRO A C 1
ATOM 4015 O O . PRO A 1 503 ? 3.859 13.562 5.781 1 93.38 503 PRO A O 1
ATOM 4018 N N . HIS A 1 504 ? 4.359 15.766 5.859 1 95.56 504 HIS A N 1
ATOM 4019 C CA . HIS A 1 504 ? 2.996 16.219 5.602 1 95.56 504 HIS A CA 1
ATOM 4020 C C . HIS A 1 504 ? 2.49 15.703 4.258 1 95.56 504 HIS A C 1
ATOM 4022 O O . HIS A 1 504 ? 1.282 15.547 4.062 1 95.56 504 HIS A O 1
ATOM 4028 N N . TYR A 1 505 ? 3.422 15.438 3.344 1 97.75 505 TYR A N 1
ATOM 4029 C CA . TYR A 1 505 ? 3.014 14.914 2.045 1 97.75 505 TYR A CA 1
ATOM 4030 C C . TYR A 1 505 ? 2.461 13.5 2.174 1 97.75 505 TYR A C 1
ATOM 4032 O O . TYR A 1 505 ? 1.798 13 1.264 1 97.75 505 TYR A O 1
ATOM 4040 N N . TYR A 1 506 ? 2.709 12.844 3.336 1 97.62 506 TYR A N 1
ATOM 4041 C CA . TYR A 1 506 ? 2.426 11.422 3.465 1 97.62 506 TYR A CA 1
ATOM 4042 C C . TYR A 1 506 ? 1.271 11.18 4.43 1 97.62 506 TYR A C 1
ATOM 4044 O O . TYR A 1 506 ? 1.067 10.055 4.895 1 97.62 506 TYR A O 1
ATOM 4052 N N . TYR A 1 507 ? 0.582 12.266 4.785 1 95.56 507 TYR A N 1
ATOM 4053 C CA . TYR A 1 507 ? -0.673 12.133 5.52 1 95.56 507 TYR A CA 1
ATOM 4054 C C . TYR A 1 507 ? -1.818 11.773 4.578 1 95.56 507 TYR A C 1
ATOM 4056 O O . TYR A 1 507 ? -2.08 12.492 3.611 1 95.56 507 TYR A O 1
ATOM 4064 N N . ALA A 1 508 ? -2.477 10.75 4.93 1 96.31 508 ALA A N 1
ATOM 4065 C CA . ALA A 1 508 ? -3.604 10.359 4.086 1 96.31 508 ALA A CA 1
ATOM 4066 C C . ALA A 1 508 ? -4.852 11.172 4.43 1 96.31 508 ALA A C 1
ATOM 4068 O O . ALA A 1 508 ? -5.691 11.43 3.562 1 96.31 508 ALA A O 1
ATOM 4069 N N . GLU A 1 509 ? -4.918 11.625 5.695 1 93.69 509 GLU A N 1
ATOM 4070 C CA . GLU A 1 509 ? -6.145 12.25 6.18 1 93.69 509 GLU A CA 1
ATOM 4071 C C . GLU A 1 509 ? -6 13.766 6.262 1 93.69 509 GLU A C 1
ATOM 4073 O O . GLU A 1 509 ? -6.965 14.477 6.547 1 93.69 509 GLU A O 1
ATOM 4078 N N . ALA A 1 510 ? -4.805 14.227 6.027 1 95.62 510 ALA A N 1
ATOM 4079 C CA . ALA A 1 510 ? -4.531 15.664 6.074 1 95.62 510 ALA A CA 1
ATOM 4080 C C . ALA A 1 510 ? -3.697 16.109 4.875 1 95.62 510 ALA A C 1
ATOM 4082 O O . ALA A 1 510 ? -2.465 16.094 4.93 1 95.62 510 ALA A O 1
ATOM 4083 N N . ASN A 1 511 ? -4.402 16.547 3.881 1 97.56 511 ASN A N 1
ATOM 4084 C CA . ASN A 1 511 ? -3.752 16.984 2.648 1 97.56 511 ASN A CA 1
ATOM 4085 C C . ASN A 1 511 ? -3.674 18.5 2.555 1 97.56 511 ASN A C 1
ATOM 4087 O O . ASN A 1 511 ? -4.461 19.203 3.188 1 97.56 511 ASN A O 1
ATOM 4091 N N . PHE A 1 512 ? -2.648 18.984 1.794 1 98.12 512 PHE A N 1
ATOM 4092 C CA . PHE A 1 512 ? -2.402 20.422 1.773 1 98.12 512 PHE A CA 1
ATOM 4093 C C . PHE A 1 512 ? -2.334 20.969 3.189 1 98.12 512 PHE A C 1
ATOM 4095 O O . PHE A 1 512 ? -2.949 22 3.49 1 98.12 512 PHE A O 1
ATOM 4102 N N . TYR A 1 513 ? -1.592 20.297 3.902 1 95.81 513 TYR A N 1
ATOM 4103 C CA . TYR A 1 513 ? -1.58 20.438 5.355 1 95.81 513 TYR A CA 1
ATOM 4104 C C . TYR A 1 513 ? -1.134 21.828 5.766 1 95.81 513 TYR A C 1
ATOM 4106 O O . TYR A 1 513 ? -1.56 22.344 6.801 1 95.81 513 TYR A O 1
ATOM 4114 N N . ASN A 1 514 ? -0.384 22.5 4.926 1 94.81 514 ASN A N 1
ATOM 4115 C CA . ASN A 1 514 ? 0.411 23.609 5.438 1 94.81 514 ASN A CA 1
ATOM 4116 C C . ASN A 1 514 ? -0.233 24.953 5.121 1 94.81 514 ASN A C 1
ATOM 4118 O O . ASN A 1 514 ? 0.083 25.953 5.754 1 94.81 514 ASN A O 1
ATOM 4122 N N . PHE A 1 515 ? -1.13 25.047 4.156 1 96.5 515 PHE A N 1
ATOM 4123 C CA . PHE A 1 515 ? -1.593 26.359 3.736 1 96.5 515 PHE A CA 1
ATOM 4124 C C . PHE A 1 515 ? -2.314 27.062 4.875 1 96.5 515 PHE A C 1
ATOM 4126 O O . PHE A 1 515 ? -2.354 28.297 4.922 1 96.5 515 PHE A O 1
ATOM 4133 N N . PRO A 1 516 ? -2.895 26.281 5.789 1 95.94 516 PRO A N 1
ATOM 4134 C CA . PRO A 1 516 ? -3.533 26.984 6.914 1 95.94 516 PRO A CA 1
ATOM 4135 C C . PRO A 1 516 ? -2.559 27.844 7.707 1 95.94 516 PRO A C 1
ATOM 4137 O O . PRO A 1 516 ? -2.953 28.875 8.266 1 95.94 516 PRO A O 1
ATOM 4140 N N . TYR A 1 517 ? -1.271 27.469 7.691 1 94.5 517 TYR A N 1
ATOM 4141 C CA . TYR A 1 517 ? -0.271 28.281 8.391 1 94.5 517 TYR A CA 1
ATOM 4142 C C . TYR A 1 517 ? -0.048 29.609 7.68 1 94.5 517 TYR A C 1
ATOM 4144 O O . TYR A 1 517 ? 0.202 30.625 8.328 1 94.5 517 TYR A O 1
ATOM 4152 N N . ALA A 1 518 ? -0.131 29.562 6.406 1 97.62 518 ALA A N 1
ATOM 4153 C CA . ALA A 1 518 ? -0.047 30.797 5.648 1 97.62 518 ALA A CA 1
ATOM 4154 C C . ALA A 1 518 ? -1.251 31.703 5.926 1 97.62 518 ALA A C 1
ATOM 4156 O O . ALA A 1 518 ? -1.105 32.906 6.086 1 97.62 518 ALA A O 1
ATOM 4157 N N . PHE A 1 519 ? -2.402 31.062 5.957 1 97.62 519 PHE A N 1
ATOM 4158 C CA . PHE A 1 519 ? -3.604 31.812 6.305 1 97.62 519 PHE A CA 1
ATOM 4159 C C . PHE A 1 519 ? -3.457 32.469 7.676 1 97.62 519 PHE A C 1
ATOM 4161 O O . PHE A 1 519 ? -3.699 33.656 7.828 1 97.62 519 PHE A O 1
ATOM 4168 N N . GLY A 1 520 ? -3.047 31.672 8.625 1 96.5 520 GLY A N 1
ATOM 4169 C CA . GLY A 1 520 ? -2.912 32.188 9.984 1 96.5 520 GLY A CA 1
ATOM 4170 C C . GLY A 1 520 ? -1.945 33.344 10.094 1 96.5 520 GLY A C 1
ATOM 4171 O O . GLY A 1 520 ? -2.25 34.344 10.734 1 96.5 520 GLY A O 1
ATOM 4172 N N . LEU A 1 521 ? -0.808 33.219 9.453 1 96.75 521 LEU A N 1
ATOM 4173 C CA . LEU A 1 521 ? 0.196 34.281 9.477 1 96.75 521 LEU A CA 1
ATOM 4174 C C . LEU A 1 521 ? -0.342 35.562 8.828 1 96.75 521 LEU A C 1
ATOM 4176 O O . LEU A 1 521 ? -0.282 36.625 9.422 1 96.75 521 LEU A O 1
ATOM 4180 N N . LEU A 1 522 ? -0.846 35.406 7.68 1 97.56 522 LEU A N 1
ATOM 4181 C CA . LEU A 1 522 ? -1.27 36.562 6.91 1 97.56 522 LEU A CA 1
ATOM 4182 C C . LEU A 1 522 ? -2.498 37.219 7.539 1 97.56 522 LEU A C 1
ATOM 4184 O O . LEU A 1 522 ? -2.629 38.438 7.535 1 97.56 522 LEU A O 1
ATOM 4188 N N . PHE A 1 523 ? -3.398 36.375 7.992 1 97 523 PHE A N 1
ATOM 4189 C CA . PHE A 1 523 ? -4.566 36.938 8.656 1 97 523 PHE A CA 1
ATOM 4190 C C . PHE A 1 523 ? -4.152 37.75 9.883 1 97 523 PHE A C 1
ATOM 4192 O O . PHE A 1 523 ? -4.641 38.844 10.102 1 97 523 PHE A O 1
ATOM 4199 N N . SER A 1 524 ? -3.266 37.219 10.633 1 96.38 524 SER A N 1
ATOM 4200 C CA . SER A 1 524 ? -2.775 37.906 11.828 1 96.38 524 SER A CA 1
ATOM 4201 C C . SER A 1 524 ? -2.088 39.219 11.477 1 96.38 524 SER A C 1
ATOM 4203 O O . SER A 1 524 ? -2.314 40.219 12.125 1 96.38 524 SER A O 1
ATOM 4205 N N . LYS A 1 525 ? -1.205 39.188 10.492 1 95.56 525 LYS A N 1
ATOM 4206 C CA . LYS A 1 525 ? -0.53 40.406 10.047 1 95.56 525 LYS A CA 1
ATOM 4207 C C . LYS A 1 525 ? -1.535 41.438 9.562 1 95.56 525 LYS A C 1
ATOM 4209 O O . LYS A 1 525 ? -1.368 42.625 9.812 1 95.56 525 LYS A O 1
ATOM 4214 N N . GLY A 1 526 ? -2.525 40.969 8.852 1 94.31 526 GLY A N 1
ATOM 4215 C CA . GLY A 1 526 ? -3.588 41.875 8.422 1 94.31 526 GLY A CA 1
ATOM 4216 C C . GLY A 1 526 ? -4.34 42.5 9.57 1 94.31 526 GLY A C 1
ATOM 4217 O O . GLY A 1 526 ? -4.684 43.688 9.523 1 94.31 526 GLY A O 1
ATOM 4218 N N . LEU A 1 527 ? -4.605 41.719 10.57 1 95.31 527 LEU A N 1
ATOM 4219 C CA . LEU A 1 527 ? -5.246 42.25 11.766 1 95.31 527 LEU A CA 1
ATOM 4220 C C . LEU A 1 527 ? -4.371 43.281 12.438 1 95.31 527 LEU A C 1
ATOM 4222 O O . LEU A 1 527 ? -4.871 44.312 12.906 1 95.31 527 LEU A O 1
ATOM 4226 N N . TYR A 1 528 ? -3.105 43 12.492 1 93.81 528 TYR A N 1
ATOM 4227 C CA . TYR A 1 528 ? -2.191 43.969 13.086 1 93.81 528 TYR A CA 1
ATOM 4228 C C . TYR A 1 528 ? -2.201 45.281 12.297 1 93.81 528 TYR A C 1
ATOM 4230 O O . TYR A 1 528 ? -2.189 46.375 12.883 1 93.81 528 TYR A O 1
ATOM 4238 N N . ALA A 1 529 ? -2.199 45.156 11.016 1 92.06 529 ALA A N 1
ATOM 4239 C CA . ALA A 1 529 ? -2.289 46.344 10.172 1 92.06 529 ALA A CA 1
ATOM 4240 C C . ALA A 1 529 ? -3.566 47.125 10.453 1 92.06 529 ALA A C 1
ATOM 4242 O O . ALA A 1 529 ? -3.551 48.344 10.492 1 92.06 529 ALA A O 1
ATOM 4243 N N . GLU A 1 530 ? -4.625 46.438 10.617 1 92.88 530 GLU A N 1
ATOM 4244 C CA . GLU A 1 530 ? -5.898 47.062 10.945 1 92.88 530 GLU A CA 1
ATOM 4245 C C . GLU A 1 530 ? -5.836 47.75 12.32 1 92.88 530 GLU A C 1
ATOM 4247 O O . GLU A 1 530 ? -6.422 48.812 12.523 1 92.88 530 GLU A O 1
ATOM 4252 N N . TYR A 1 531 ? -5.195 47.125 13.266 1 93.5 531 TYR A N 1
ATOM 4253 C CA . TYR A 1 531 ? -5.008 47.688 14.602 1 93.5 531 TYR A CA 1
ATOM 4254 C C . TYR A 1 531 ? -4.258 49 14.531 1 93.5 531 TYR A C 1
ATOM 4256 O O . TYR A 1 531 ? -4.637 49.969 15.188 1 93.5 531 TYR A O 1
ATOM 4264 N N . LEU A 1 532 ? -3.219 49 13.734 1 90.88 532 LEU A N 1
ATOM 4265 C CA . LEU A 1 532 ? -2.42 50.219 13.602 1 90.88 532 LEU A CA 1
ATOM 4266 C C . LEU A 1 532 ? -3.262 51.344 13.062 1 90.88 532 LEU A C 1
ATOM 4268 O O . LEU A 1 532 ? -3.031 52.531 13.406 1 90.88 532 LEU A O 1
ATOM 4272 N N . LYS A 1 533 ? -4.258 51 12.344 1 90.88 533 LYS A N 1
ATOM 4273 C CA . LYS A 1 533 ? -5.125 52.031 11.742 1 90.88 533 LYS A CA 1
ATOM 4274 C C . LYS A 1 533 ? -6.223 52.438 12.719 1 90.88 533 LYS A C 1
ATOM 4276 O O . LYS A 1 533 ? -6.5 53.656 12.859 1 90.88 533 LYS A O 1
ATOM 4281 N N . ARG A 1 534 ? -6.773 51.469 13.398 1 92.5 534 ARG A N 1
ATOM 4282 C CA . ARG A 1 534 ? -7.984 51.688 14.18 1 92.5 534 ARG A CA 1
ATOM 4283 C C . ARG A 1 534 ? -7.648 52.062 15.625 1 92.5 534 ARG A C 1
ATOM 4285 O O . ARG A 1 534 ? -8.461 52.656 16.328 1 92.5 534 ARG A O 1
ATOM 4292 N N . GLY A 1 535 ? -6.566 51.656 16.094 1 89.88 535 GLY A N 1
ATOM 4293 C CA . GLY A 1 535 ? -6.156 51.906 17.469 1 89.88 535 GLY A CA 1
ATOM 4294 C C . GLY A 1 535 ? -6.977 51.156 18.5 1 89.88 535 GLY A C 1
ATOM 4295 O O . GLY A 1 535 ? -7.227 49.969 18.328 1 89.88 535 GLY A O 1
ATOM 4296 N N . SER A 1 536 ? -7.406 51.781 19.484 1 88.44 536 SER A N 1
ATOM 4297 C CA . SER A 1 536 ? -8.039 51.156 20.625 1 88.44 536 SER A CA 1
ATOM 4298 C C . SER A 1 536 ? -9.406 50.594 20.266 1 88.44 536 SER A C 1
ATOM 4300 O O . SER A 1 536 ? -9.859 49.625 20.891 1 88.44 536 SER A O 1
ATOM 4302 N N . GLU A 1 537 ? -10.008 51.125 19.281 1 90.5 537 GLU A N 1
ATOM 4303 C CA . GLU A 1 537 ? -11.312 50.625 18.859 1 90.5 537 GLU A CA 1
ATOM 4304 C C . GLU A 1 537 ? -11.211 49.219 18.312 1 90.5 537 GLU A C 1
ATOM 4306 O O . GLU A 1 537 ? -12.188 48.469 18.328 1 90.5 537 GLU A O 1
ATOM 4311 N N . PHE A 1 538 ? -10.086 48.812 17.922 1 94.5 538 PHE A N 1
ATOM 4312 C CA . PHE A 1 538 ? -9.812 47.5 17.328 1 94.5 538 PHE A CA 1
ATOM 4313 C C . PHE A 1 538 ? -9.906 46.406 18.391 1 94.5 538 PHE A C 1
ATOM 4315 O O . PHE A 1 538 ? -10.336 45.281 18.094 1 94.5 538 PHE A O 1
ATOM 4322 N N . VAL A 1 539 ? -9.633 46.688 19.609 1 94.81 539 VAL A N 1
ATOM 4323 C CA . VAL A 1 539 ? -9.383 45.719 20.656 1 94.81 539 VAL A CA 1
ATOM 4324 C C . VAL A 1 539 ? -10.672 44.938 20.953 1 94.81 539 VAL A C 1
ATOM 4326 O O . VAL A 1 539 ? -10.664 43.719 21.047 1 94.81 539 VAL A O 1
ATOM 4329 N N . GLU A 1 540 ? -11.727 45.594 21.062 1 93.5 540 GLU A N 1
ATOM 4330 C CA . GLU A 1 540 ? -13 44.969 21.359 1 93.5 540 GLU A CA 1
ATOM 4331 C C . GLU A 1 540 ? -13.445 44.031 20.234 1 93.5 540 GLU A C 1
ATOM 4333 O O . GLU A 1 540 ? -13.938 42.938 20.484 1 93.5 540 GLU A O 1
ATOM 4338 N N . ASP A 1 541 ? -13.273 44.562 19.078 1 95 541 ASP A N 1
ATOM 4339 C CA . ASP A 1 541 ? -13.625 43.781 17.906 1 95 541 ASP A CA 1
ATOM 4340 C C . ASP A 1 541 ? -12.734 42.531 17.797 1 95 541 ASP A C 1
ATOM 4342 O O . ASP A 1 541 ? -13.188 41.469 17.375 1 95 541 ASP A O 1
ATOM 4346 N N . TYR A 1 542 ? -11.484 42.719 18.109 1 96.19 542 TYR A N 1
ATOM 4347 C CA . TYR A 1 542 ? -10.531 41.625 18.094 1 96.19 542 TYR A CA 1
ATOM 4348 C C . TYR A 1 542 ? -10.961 40.531 19.062 1 96.19 542 TYR A C 1
ATOM 4350 O O . TYR A 1 542 ? -10.977 39.344 18.703 1 96.19 542 TYR A O 1
ATOM 4358 N N . ASP A 1 543 ? -11.359 40.875 20.203 1 96.25 543 ASP A N 1
ATOM 4359 C CA . ASP A 1 543 ? -11.828 39.906 21.188 1 96.25 543 ASP A CA 1
ATOM 4360 C C . ASP A 1 543 ? -13.094 39.219 20.719 1 96.25 543 ASP A C 1
ATOM 4362 O O . ASP A 1 543 ? -13.25 38 20.922 1 96.25 543 ASP A O 1
ATOM 4366 N N . LYS A 1 544 ? -13.922 39.969 20.141 1 95.38 544 LYS A N 1
ATOM 4367 C CA . LYS A 1 544 ? -15.148 39.375 19.594 1 95.38 544 LYS A CA 1
ATOM 4368 C C . LYS A 1 544 ? -14.844 38.375 18.5 1 95.38 544 LYS A C 1
ATOM 4370 O O . LYS A 1 544 ? -15.438 37.281 18.469 1 95.38 544 LYS A O 1
ATOM 4375 N N . LEU A 1 545 ? -13.977 38.719 17.641 1 96.31 545 LEU A N 1
ATOM 4376 C CA . LEU A 1 545 ? -13.555 37.812 16.594 1 96.31 545 LEU A CA 1
ATOM 4377 C C . LEU A 1 545 ? -13.078 36.469 17.188 1 96.31 545 LEU A C 1
ATOM 4379 O O . LEU A 1 545 ? -13.523 35.406 16.766 1 96.31 545 LEU A O 1
ATOM 4383 N N . LEU A 1 546 ? -12.164 36.531 18.156 1 97.25 546 LEU A N 1
ATOM 4384 C CA . LEU A 1 546 ? -11.57 35.344 18.766 1 97.25 546 LEU A CA 1
ATOM 4385 C C . LEU A 1 546 ? -12.633 34.5 19.469 1 97.25 546 LEU A C 1
ATOM 4387 O O . LEU A 1 546 ? -12.508 33.281 19.547 1 97.25 546 LEU A O 1
ATOM 4391 N N . SER A 1 547 ? -13.688 35.125 19.922 1 96.94 547 SER A N 1
ATOM 4392 C CA . SER A 1 547 ? -14.703 34.438 20.719 1 96.94 547 SER A CA 1
ATOM 4393 C C . SER A 1 547 ? -15.68 33.656 19.828 1 96.94 547 SER A C 1
ATOM 4395 O O . SER A 1 547 ? -16.422 32.812 20.328 1 96.94 547 SER A O 1
ATOM 4397 N N . VAL A 1 548 ? -15.68 33.812 18.516 1 96.12 548 VAL A N 1
ATOM 4398 C CA . VAL A 1 548 ? -16.703 33.188 17.672 1 96.12 548 VAL A CA 1
ATOM 4399 C C . VAL A 1 548 ? -16.047 32.281 16.656 1 96.12 548 VAL A C 1
ATOM 4401 O O . VAL A 1 548 ? -16.688 31.844 15.695 1 96.12 548 VAL A O 1
ATOM 4404 N N . THR A 1 549 ? -14.805 31.938 16.812 1 96.62 549 THR A N 1
ATOM 4405 C CA . THR A 1 549 ? -14.031 31.234 15.812 1 96.62 549 THR A CA 1
ATOM 4406 C C . THR A 1 549 ? -14.555 29.797 15.641 1 96.62 549 THR A C 1
ATOM 4408 O O . THR A 1 549 ? -14.242 29.141 14.648 1 96.62 549 THR A O 1
ATOM 4411 N N . GLY A 1 550 ? -15.328 29.266 16.578 1 96.38 550 GLY A N 1
ATOM 4412 C CA . GLY A 1 550 ? -15.867 27.922 16.484 1 96.38 550 GLY A CA 1
ATOM 4413 C C . GLY A 1 550 ? -17.281 27.891 15.945 1 96.38 550 GLY A C 1
ATOM 4414 O O . GLY A 1 550 ? -17.859 26.828 15.75 1 96.38 550 GLY A O 1
ATOM 4415 N N . LYS A 1 551 ? -17.844 29.031 15.516 1 95.81 551 LYS A N 1
ATOM 4416 C CA . LYS A 1 551 ? -19.297 29.094 15.344 1 95.81 551 LYS A CA 1
ATOM 4417 C C . LYS A 1 551 ? -19.672 29.484 13.922 1 95.81 551 LYS A C 1
ATOM 4419 O O . LYS A 1 551 ? -20.828 29.766 13.633 1 95.81 551 LYS A O 1
ATOM 4424 N N . SER A 1 552 ? -18.688 29.531 13.047 1 95.38 552 SER A N 1
ATOM 4425 C CA . SER A 1 552 ? -19 29.891 11.672 1 95.38 552 SER A CA 1
ATOM 4426 C C . SER A 1 552 ? -17.828 29.578 10.742 1 95.38 552 SER A C 1
ATOM 4428 O O . SER A 1 552 ? -16.75 29.203 11.195 1 95.38 552 SER A O 1
ATOM 4430 N N . ASN A 1 553 ? -18.141 29.75 9.43 1 96.69 553 ASN A N 1
ATOM 4431 C CA . ASN A 1 553 ? -17.078 29.719 8.438 1 96.69 553 ASN A CA 1
ATOM 4432 C C . ASN A 1 553 ? -16.188 30.953 8.508 1 96.69 553 ASN A C 1
ATOM 4434 O O . ASN A 1 553 ? -16.641 32 8.969 1 96.69 553 ASN A O 1
ATOM 4438 N N . LEU A 1 554 ? -15.016 30.828 8.031 1 97.38 554 LEU A N 1
ATOM 4439 C CA . LEU A 1 554 ? -14.016 31.875 8.219 1 97.38 554 LEU A CA 1
ATOM 4440 C C . LEU A 1 554 ? -14.43 33.156 7.504 1 97.38 554 LEU A C 1
ATOM 4442 O O . LEU A 1 554 ? -14.219 34.25 8.023 1 97.38 554 LEU A O 1
ATOM 4446 N N . ALA A 1 555 ? -15.039 33.031 6.32 1 96.5 555 ALA A N 1
ATOM 4447 C CA . ALA A 1 555 ? -15.469 34.219 5.598 1 96.5 555 ALA A CA 1
ATOM 4448 C C . ALA A 1 555 ? -16.469 35 6.414 1 96.5 555 ALA A C 1
ATOM 4450 O O . ALA A 1 555 ? -16.453 36.25 6.395 1 96.5 555 ALA A O 1
ATOM 4451 N N . ASP A 1 556 ? -17.328 34.344 7.125 1 95.56 556 ASP A N 1
ATOM 4452 C CA . ASP A 1 556 ? -18.344 35 7.934 1 95.56 556 ASP A CA 1
ATOM 4453 C C . ASP A 1 556 ? -17.75 35.594 9.203 1 95.56 556 ASP A C 1
ATOM 4455 O O . ASP A 1 556 ? -18.094 36.719 9.602 1 95.56 556 ASP A O 1
ATOM 4459 N N . ILE A 1 557 ? -16.844 34.906 9.773 1 94.88 557 ILE A N 1
ATOM 4460 C CA . ILE A 1 557 ? -16.203 35.344 11.008 1 94.88 557 ILE A CA 1
ATOM 4461 C C . ILE A 1 557 ? -15.406 36.625 10.75 1 94.88 557 ILE A C 1
ATOM 4463 O O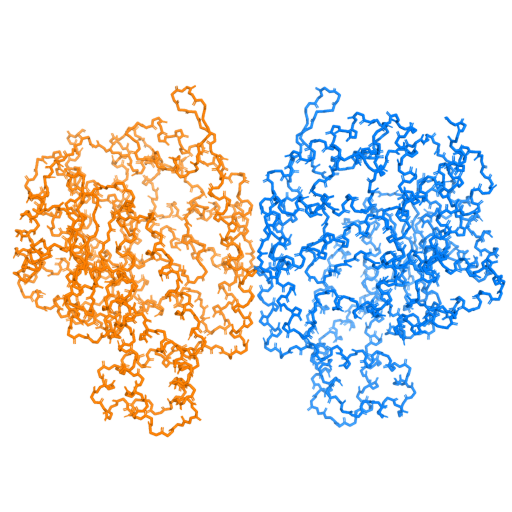 . ILE A 1 557 ? -15.453 37.562 11.547 1 94.88 557 ILE A O 1
ATOM 4467 N N . THR A 1 558 ? -14.711 36.719 9.68 1 94.75 558 THR A N 1
ATOM 4468 C CA . THR A 1 558 ? -13.812 37.844 9.422 1 94.75 558 THR A CA 1
ATOM 4469 C C . THR A 1 558 ? -14.594 39.094 9.039 1 94.75 558 THR A C 1
ATOM 4471 O O . THR A 1 558 ? -14.125 40.188 9.25 1 94.75 558 THR A O 1
ATOM 4474 N N . LYS A 1 559 ? -15.812 38.844 8.562 1 93.12 559 LYS A N 1
ATOM 4475 C CA . LYS A 1 559 ? -16.672 40 8.234 1 93.12 559 LYS A CA 1
ATOM 4476 C C . LYS A 1 559 ? -17.016 40.812 9.484 1 93.12 559 LYS A C 1
ATOM 4478 O O . LYS A 1 559 ? -17.312 42 9.391 1 93.12 559 LYS A O 1
ATOM 4483 N N . LEU A 1 560 ? -16.969 40.125 10.594 1 88.94 560 LEU A N 1
ATOM 4484 C CA . LEU A 1 560 ? -17.219 40.844 11.852 1 88.94 560 LEU A CA 1
ATOM 4485 C C . LEU A 1 560 ? -16.203 41.938 12.07 1 88.94 560 LEU A C 1
ATOM 4487 O O . LEU A 1 560 ? -16.469 42.906 12.781 1 88.94 560 LEU A O 1
ATOM 4491 N N . MET A 1 561 ? -15.07 41.875 11.445 1 89.75 561 MET A N 1
ATOM 4492 C CA . MET A 1 561 ? -14 42.875 11.539 1 89.75 561 MET A CA 1
ATOM 4493 C C . MET A 1 561 ? -13.961 43.75 10.305 1 89.75 561 MET A C 1
ATOM 4495 O O . MET A 1 561 ? -12.992 44.469 10.086 1 89.75 561 MET A O 1
ATOM 4499 N N . ASN A 1 562 ? -14.945 43.562 9.492 1 91.25 562 ASN A N 1
ATOM 4500 C CA . ASN A 1 562 ? -14.984 44.25 8.203 1 91.25 562 ASN A CA 1
ATOM 4501 C C . ASN A 1 562 ? -13.828 43.844 7.305 1 91.25 562 ASN A C 1
ATOM 4503 O O . ASN A 1 562 ? -13.258 44.656 6.59 1 91.25 562 ASN A O 1
ATOM 4507 N N . ILE A 1 563 ? -13.492 42.594 7.441 1 94.38 563 ILE A N 1
ATOM 4508 C CA . ILE A 1 563 ? -12.43 42.031 6.621 1 94.38 563 ILE A CA 1
ATOM 4509 C C . ILE A 1 563 ? -13.039 41.031 5.625 1 94.38 563 ILE A C 1
ATOM 4511 O O . ILE A 1 563 ? -13.828 40.156 6 1 94.38 563 ILE A O 1
ATOM 4515 N N . ASP A 1 564 ? -12.703 41.219 4.363 1 96.62 564 ASP A N 1
ATOM 4516 C CA . ASP A 1 564 ? -13.102 40.281 3.307 1 96.62 564 ASP A CA 1
ATOM 4517 C C . ASP A 1 564 ? -11.922 39.406 2.867 1 96.62 564 ASP A C 1
ATOM 4519 O O . ASP A 1 564 ? -11.125 39.812 2.02 1 96.62 564 ASP A O 1
ATOM 4523 N N . ILE A 1 565 ? -11.906 38.219 3.275 1 96.88 565 ILE A N 1
ATOM 4524 C CA . ILE A 1 565 ? -10.773 37.312 3.01 1 96.88 565 ILE A CA 1
ATOM 4525 C C . ILE A 1 565 ? -10.859 36.781 1.582 1 96.88 565 ILE A C 1
ATOM 4527 O O . ILE A 1 565 ? -9.914 36.188 1.084 1 96.88 565 ILE A O 1
ATOM 4531 N N . GLN A 1 566 ? -11.992 37.062 0.92 1 97.5 566 GLN A N 1
ATOM 4532 C CA . GLN A 1 566 ? -12.148 36.656 -0.479 1 97.5 566 GLN A CA 1
ATOM 4533 C C . GLN A 1 566 ? -11.562 37.719 -1.408 1 97.5 566 GLN A C 1
ATOM 4535 O O . GLN A 1 566 ? -11.43 37.5 -2.613 1 97.5 566 GLN A O 1
ATOM 4540 N N . SER A 1 567 ? -11.133 38.812 -0.775 1 96.38 567 SER A N 1
ATOM 4541 C CA . SER A 1 567 ? -10.5 39.875 -1.531 1 96.38 567 SER A CA 1
ATOM 4542 C C . SER A 1 567 ? -8.977 39.781 -1.462 1 96.38 567 SER A C 1
ATOM 4544 O O . SER A 1 567 ? -8.406 39.656 -0.376 1 96.38 567 SER A O 1
ATOM 4546 N N . ILE A 1 568 ? -8.359 39.938 -2.605 1 97.75 568 ILE A N 1
ATOM 4547 C CA . ILE A 1 568 ? -6.902 39.875 -2.662 1 97.75 568 ILE A CA 1
ATOM 4548 C C . ILE A 1 568 ? -6.293 41.062 -1.918 1 97.75 568 ILE A C 1
ATOM 4550 O O . ILE A 1 568 ? -5.168 40.969 -1.418 1 97.75 568 ILE A O 1
ATOM 4554 N N . ASP A 1 569 ? -7.043 42.156 -1.828 1 96.69 569 ASP A N 1
ATOM 4555 C CA . ASP A 1 569 ? -6.531 43.406 -1.241 1 96.69 569 ASP A CA 1
ATOM 4556 C C . ASP A 1 569 ? -6.215 43.219 0.24 1 96.69 569 ASP A C 1
ATOM 4558 O O . ASP A 1 569 ? -5.246 43.781 0.749 1 96.69 569 ASP A O 1
ATOM 4562 N N . PHE A 1 570 ? -7.035 42.5 0.902 1 96.12 570 PHE A N 1
ATOM 4563 C CA . PHE A 1 570 ? -6.754 42.219 2.307 1 96.12 570 PHE A CA 1
ATOM 4564 C C . PHE A 1 570 ? -5.395 41.562 2.469 1 96.12 570 PHE A C 1
ATOM 4566 O O . PHE A 1 570 ? -4.586 41.969 3.303 1 96.12 570 PHE A O 1
ATOM 4573 N N . TRP A 1 571 ? -5.168 40.594 1.696 1 97.94 571 TRP A N 1
ATOM 4574 C CA . TRP A 1 571 ? -3.936 39.812 1.801 1 97.94 571 TRP A CA 1
ATOM 4575 C C . TRP A 1 571 ? -2.732 40.656 1.363 1 97.94 571 TRP A C 1
ATOM 4577 O O . TRP A 1 571 ? -1.644 40.531 1.927 1 97.94 571 TRP A O 1
ATOM 4587 N N . ARG A 1 572 ? -2.924 41.531 0.394 1 97.56 572 ARG A N 1
ATOM 4588 C CA . ARG A 1 572 ? -1.875 42.469 -0.009 1 97.56 572 ARG A CA 1
ATOM 4589 C C . ARG A 1 572 ? -1.469 43.375 1.151 1 97.56 572 ARG A C 1
ATOM 4591 O O . ARG A 1 572 ? -0.281 43.625 1.359 1 97.56 572 ARG A O 1
ATOM 4598 N N . ASN A 1 573 ? -2.445 43.781 1.822 1 94.81 573 ASN A N 1
ATOM 4599 C CA . ASN A 1 573 ? -2.178 44.625 2.977 1 94.81 573 ASN A CA 1
ATOM 4600 C C . ASN A 1 573 ? -1.397 43.875 4.055 1 94.81 573 ASN A C 1
ATOM 4602 O O . ASN A 1 573 ? -0.536 44.469 4.719 1 94.81 573 ASN A O 1
ATOM 4606 N N . SER A 1 574 ? -1.79 42.625 4.258 1 95.94 574 SER A N 1
ATOM 4607 C CA . SER A 1 574 ? -1.055 41.781 5.191 1 95.94 574 SER A CA 1
ATOM 4608 C C . SER A 1 574 ? 0.408 41.656 4.781 1 95.94 574 SER A C 1
ATOM 4610 O O . SER A 1 574 ? 1.308 41.812 5.609 1 95.94 574 SER A O 1
ATOM 4612 N N . LEU A 1 575 ? 0.63 41.406 3.494 1 97.94 575 LEU A N 1
ATOM 4613 C CA . LEU A 1 575 ? 1.963 41.156 2.957 1 97.94 575 LEU A CA 1
ATOM 4614 C C . LEU A 1 575 ? 2.801 42.438 2.971 1 97.94 575 LEU A C 1
ATOM 4616 O O . LEU A 1 575 ? 4.031 42.375 3.002 1 97.94 575 LEU A O 1
ATOM 4620 N N . LYS A 1 576 ? 2.166 43.594 2.984 1 96.12 576 LYS A N 1
ATOM 4621 C CA . LYS A 1 576 ? 2.871 44.875 3.037 1 96.12 576 LYS A CA 1
ATOM 4622 C C . LYS A 1 576 ? 3.658 45 4.336 1 96.12 576 LYS A C 1
ATOM 4624 O O . LYS A 1 576 ? 4.738 45.594 4.352 1 96.12 576 LYS A O 1
ATOM 4629 N N . ILE A 1 577 ? 3.156 44.469 5.383 1 93.31 577 ILE A N 1
ATOM 4630 C CA . ILE A 1 577 ? 3.846 44.5 6.668 1 93.31 577 ILE A CA 1
ATOM 4631 C C . ILE A 1 577 ? 5.18 43.75 6.555 1 93.31 577 ILE A C 1
ATOM 4633 O O . ILE A 1 577 ? 6.203 44.219 7.055 1 93.31 577 ILE A O 1
ATOM 4637 N N . ILE A 1 578 ? 5.176 42.656 5.914 1 96.44 578 ILE A N 1
ATOM 4638 C CA . ILE A 1 578 ? 6.375 41.844 5.727 1 96.44 578 ILE A CA 1
ATOM 4639 C C . ILE A 1 578 ? 7.328 42.562 4.766 1 96.44 578 ILE A C 1
ATOM 4641 O O . ILE A 1 578 ? 8.539 42.562 4.977 1 96.44 578 ILE A O 1
ATOM 4645 N N . GLU A 1 579 ? 6.734 43.125 3.723 1 97.44 579 GLU A N 1
ATOM 4646 C CA . GLU A 1 579 ? 7.531 43.875 2.77 1 97.44 579 GLU A CA 1
ATOM 4647 C C . GLU A 1 579 ? 8.281 45 3.465 1 97.44 579 GLU A C 1
ATOM 4649 O O . GLU A 1 579 ? 9.453 45.25 3.17 1 97.44 579 GLU A O 1
ATOM 4654 N N . ASP A 1 580 ? 7.641 45.656 4.352 1 94.81 580 ASP A N 1
ATOM 4655 C CA . ASP A 1 580 ? 8.266 46.75 5.102 1 94.81 580 ASP A CA 1
ATOM 4656 C C . ASP A 1 580 ? 9.445 46.25 5.926 1 94.81 580 ASP A C 1
ATOM 4658 O O . ASP A 1 580 ? 10.477 46.906 6.02 1 94.81 580 ASP A O 1
ATOM 4662 N N . ASP A 1 581 ? 9.266 45.156 6.543 1 94.75 581 ASP A N 1
ATOM 4663 C CA . ASP A 1 581 ? 10.359 44.531 7.297 1 94.75 581 ASP A CA 1
ATOM 4664 C C . ASP A 1 581 ? 11.539 44.219 6.387 1 94.75 581 ASP A C 1
ATOM 4666 O O . ASP A 1 581 ? 12.695 44.406 6.754 1 94.75 581 ASP A O 1
ATOM 4670 N N . ILE A 1 582 ? 11.227 43.656 5.207 1 97.19 582 ILE A N 1
ATOM 4671 C CA . ILE A 1 582 ? 12.266 43.281 4.25 1 97.19 582 ILE A CA 1
ATOM 4672 C C . ILE A 1 582 ? 13.016 44.531 3.801 1 97.19 582 ILE A C 1
ATOM 4674 O O . ILE A 1 582 ? 14.242 44.562 3.748 1 97.19 582 ILE A O 1
ATOM 4678 N N . ASN A 1 583 ? 12.305 45.594 3.537 1 96.31 583 ASN A N 1
ATOM 4679 C CA . ASN A 1 583 ? 12.922 46.875 3.141 1 96.31 583 ASN A CA 1
ATOM 4680 C C . ASN A 1 583 ? 13.82 47.406 4.242 1 96.31 583 ASN A C 1
ATOM 4682 O O . ASN A 1 583 ? 14.914 47.906 3.969 1 96.31 583 ASN A O 1
ATOM 4686 N N . ASN A 1 584 ? 13.328 47.375 5.398 1 93.75 584 ASN A N 1
ATOM 4687 C CA . ASN A 1 584 ? 14.141 47.781 6.535 1 93.75 584 ASN A CA 1
ATOM 4688 C C . ASN A 1 584 ? 15.414 46.969 6.656 1 93.75 584 ASN A C 1
ATOM 4690 O O . ASN A 1 584 ? 16.484 47.5 6.926 1 93.75 584 ASN A O 1
ATOM 4694 N N . PHE A 1 585 ? 15.289 45.656 6.512 1 94.88 585 PHE A N 1
ATOM 4695 C CA . PHE A 1 585 ? 16.438 44.75 6.527 1 94.88 585 PHE A CA 1
ATOM 4696 C C . PHE A 1 585 ? 17.438 45.156 5.441 1 94.88 585 PHE A C 1
ATOM 4698 O O . PHE A 1 585 ? 18.641 45.219 5.699 1 94.88 585 PHE A O 1
ATOM 4705 N N . LEU A 1 586 ? 16.953 45.406 4.211 1 95.94 586 LEU A N 1
ATOM 4706 C CA . LEU A 1 586 ? 17.812 45.781 3.088 1 95.94 586 LEU A CA 1
ATOM 4707 C C . LEU A 1 586 ? 18.547 47.094 3.371 1 95.94 586 LEU A C 1
ATOM 4709 O O . LEU A 1 586 ? 19.734 47.219 3.053 1 95.94 586 LEU A O 1
ATOM 4713 N N . GLU A 1 587 ? 17.891 47.938 4.055 1 94.38 587 GLU A N 1
ATOM 4714 C CA . GLU A 1 587 ? 18.5 49.219 4.391 1 94.38 587 GLU A CA 1
ATOM 4715 C C . GLU A 1 587 ? 19.562 49.062 5.473 1 94.38 587 GLU A C 1
ATOM 4717 O O . GLU A 1 587 ? 20.672 49.594 5.34 1 94.38 587 GLU A O 1
ATOM 4722 N N . LEU A 1 588 ? 19.203 48.344 6.473 1 92.12 588 LEU A N 1
ATOM 4723 C CA . LEU A 1 588 ? 20.109 48.188 7.605 1 92.12 588 LEU A CA 1
ATOM 4724 C C . LEU A 1 588 ? 21.344 47.375 7.211 1 92.12 588 LEU A C 1
ATOM 4726 O O . LEU A 1 588 ? 22.422 47.562 7.781 1 92.12 588 LEU A O 1
ATOM 4730 N N . SER A 1 589 ? 21.188 46.531 6.258 1 93.06 589 SER A N 1
ATOM 4731 C CA . SER A 1 589 ? 22.266 45.625 5.902 1 93.06 589 SER A CA 1
ATOM 4732 C C . SER A 1 589 ? 23.219 46.25 4.887 1 93.06 589 SER A C 1
ATOM 4734 O O . SER A 1 589 ? 24.25 45.656 4.551 1 93.06 589 SER A O 1
ATOM 4736 N N . LYS A 1 590 ? 22.938 47.438 4.34 1 90.5 590 LYS A N 1
ATOM 4737 C CA . LYS A 1 590 ? 23.812 48.125 3.387 1 90.5 590 LYS A CA 1
ATOM 4738 C C . LYS A 1 590 ? 25.172 48.406 3.998 1 90.5 590 LYS A C 1
ATOM 4740 O O . LYS A 1 590 ? 26.188 48.406 3.293 1 90.5 590 LYS A O 1
ATOM 4745 N N . ASN A 1 591 ? 25.219 48.656 5.305 1 79.88 591 ASN A N 1
ATOM 4746 C CA . ASN A 1 591 ? 26.453 49.094 5.941 1 79.88 591 ASN A CA 1
ATOM 4747 C C . ASN A 1 591 ? 27.188 47.906 6.562 1 79.88 591 ASN A C 1
ATOM 4749 O O . ASN A 1 591 ? 28.078 48.062 7.398 1 79.88 591 ASN A O 1
ATOM 4753 N N . LEU A 1 592 ? 26.75 46.75 6.176 1 79.62 592 LEU A N 1
ATOM 4754 C CA . LEU A 1 592 ? 27.438 45.531 6.645 1 79.62 592 LEU A CA 1
ATOM 4755 C C . LEU A 1 592 ? 28.422 45.031 5.59 1 79.62 592 LEU A C 1
ATOM 4757 O O . LEU A 1 592 ? 28.172 45.156 4.391 1 79.62 592 LEU A O 1
ATOM 4761 N N . MET B 1 1 ? 11.234 -31.078 -41.469 1 60.38 1 MET B N 1
ATOM 4762 C CA . MET B 1 1 ? 10.398 -30.078 -40.812 1 60.38 1 MET B CA 1
ATOM 4763 C C . MET B 1 1 ? 11.195 -28.812 -40.531 1 60.38 1 MET B C 1
ATOM 4765 O O . MET B 1 1 ? 12.375 -28.875 -40.188 1 60.38 1 MET B O 1
ATOM 4769 N N . ASN B 1 2 ? 10.875 -27.594 -41.031 1 73.44 2 ASN B N 1
ATOM 4770 C CA . ASN B 1 2 ? 11.648 -26.375 -40.938 1 73.44 2 ASN B CA 1
ATOM 4771 C C . ASN B 1 2 ? 11.727 -25.875 -39.469 1 73.44 2 ASN B C 1
ATOM 4773 O O . ASN B 1 2 ? 12.469 -24.953 -39.188 1 73.44 2 ASN B O 1
ATOM 4777 N N . GLY B 1 3 ? 11.117 -26.656 -38.531 1 88.81 3 GLY B N 1
ATOM 4778 C CA . GLY B 1 3 ? 11.258 -26.359 -37.094 1 88.81 3 GLY B CA 1
ATOM 4779 C C . GLY B 1 3 ? 10.305 -25.297 -36.625 1 88.81 3 GLY B C 1
ATOM 4780 O O . GLY B 1 3 ? 10.305 -24.938 -35.438 1 88.81 3 GLY B O 1
ATOM 4781 N N . ASN B 1 4 ? 9.531 -24.734 -37.531 1 94.56 4 ASN B N 1
ATOM 4782 C CA . ASN B 1 4 ? 8.547 -23.703 -37.188 1 94.56 4 ASN B CA 1
ATOM 4783 C C . ASN B 1 4 ? 7.129 -24.266 -37.188 1 94.56 4 ASN B C 1
ATOM 4785 O O . ASN B 1 4 ? 6.793 -25.125 -38 1 94.56 4 ASN B O 1
ATOM 4789 N N . TRP B 1 5 ? 6.332 -23.766 -36.219 1 97.38 5 TRP B N 1
ATOM 4790 C CA . TRP B 1 5 ? 4.941 -24.188 -36.219 1 97.38 5 TRP B CA 1
ATOM 4791 C C . TRP B 1 5 ? 4.152 -23.453 -37.312 1 97.38 5 TRP B C 1
ATOM 4793 O O . TRP B 1 5 ? 4.617 -22.453 -37.844 1 97.38 5 TRP B O 1
ATOM 4803 N N . ASN B 1 6 ? 3.1 -24.094 -37.719 1 96.62 6 ASN B N 1
ATOM 4804 C CA . ASN B 1 6 ? 2.154 -23.5 -38.656 1 96.62 6 ASN B CA 1
ATOM 4805 C C . ASN B 1 6 ? 0.916 -22.969 -37.938 1 96.62 6 ASN B C 1
ATOM 4807 O O . ASN B 1 6 ? 0.24 -23.703 -37.219 1 96.62 6 ASN B O 1
ATOM 4811 N N . LEU B 1 7 ? 0.574 -21.672 -38.156 1 97.62 7 LEU B N 1
ATOM 4812 C CA . LEU B 1 7 ? -0.554 -21.047 -37.469 1 97.62 7 LEU B CA 1
ATOM 4813 C C . LEU B 1 7 ? -1.7 -20.781 -38.438 1 97.62 7 LEU B C 1
ATOM 4815 O O . LEU B 1 7 ? -2.709 -20.188 -38.062 1 97.62 7 LEU B O 1
ATOM 4819 N N . ASN B 1 8 ? -1.591 -21.328 -39.594 1 96.62 8 ASN B N 1
ATOM 4820 C CA . ASN B 1 8 ? -2.514 -20.953 -40.656 1 96.62 8 ASN B CA 1
ATOM 4821 C C . ASN B 1 8 ? -3.938 -21.406 -40.344 1 96.62 8 ASN B C 1
ATOM 4823 O O . ASN B 1 8 ? -4.902 -20.828 -40.844 1 96.62 8 ASN B O 1
ATOM 4827 N N . ASN B 1 9 ? -4.035 -22.484 -39.594 1 96.62 9 ASN B N 1
ATOM 4828 C CA . ASN B 1 9 ? -5.367 -22.953 -39.25 1 96.62 9 ASN B CA 1
ATOM 4829 C C . ASN B 1 9 ? -6.066 -22 -38.281 1 96.62 9 ASN B C 1
ATOM 4831 O O . ASN B 1 9 ? -7.281 -22.078 -38.094 1 96.62 9 ASN B O 1
ATOM 4835 N N . LEU B 1 10 ? -5.359 -21.109 -37.656 1 97.69 10 LEU B N 1
ATOM 4836 C CA . LEU B 1 10 ? -5.934 -19.984 -36.938 1 97.69 10 LEU B CA 1
ATOM 4837 C C . LEU B 1 10 ? -6.176 -18.797 -37.875 1 97.69 10 LEU B C 1
ATOM 4839 O O . LEU B 1 10 ? -7.312 -18.531 -38.25 1 97.69 10 LEU B O 1
ATOM 4843 N N . TYR B 1 11 ? -5.023 -18.234 -38.188 1 97.94 11 TYR B N 1
ATOM 4844 C CA . TYR B 1 11 ? -5.027 -17.172 -39.188 1 97.94 11 TYR B CA 1
ATOM 4845 C C . TYR B 1 11 ? -3.729 -17.172 -40 1 97.94 11 TYR B C 1
ATOM 4847 O O . TYR B 1 11 ? -2.674 -17.547 -39.469 1 97.94 11 TYR B O 1
ATOM 4855 N N . SER B 1 12 ? -3.846 -16.641 -41.219 1 96.94 12 SER B N 1
ATOM 4856 C CA . SER B 1 12 ? -2.648 -16.562 -42.031 1 96.94 12 SER B CA 1
ATOM 4857 C C . SER B 1 12 ? -1.812 -15.328 -41.688 1 96.94 12 SER B C 1
ATOM 4859 O O . SER B 1 12 ? -0.603 -15.305 -41.938 1 96.94 12 SER B O 1
ATOM 4861 N N . SER B 1 13 ? -2.484 -14.336 -41.281 1 96.62 13 SER B N 1
ATOM 4862 C CA . SER B 1 13 ? -1.826 -13.109 -40.844 1 96.62 13 SER B CA 1
ATOM 4863 C C . SER B 1 13 ? -2.797 -12.203 -40.094 1 96.62 13 SER B C 1
ATOM 4865 O O . SER B 1 13 ? -4.008 -12.438 -40.094 1 96.62 13 SER B O 1
ATOM 4867 N N . PHE B 1 14 ? -2.262 -11.156 -39.469 1 97.19 14 PHE B N 1
ATOM 4868 C CA . PHE B 1 14 ? -3.105 -10.172 -38.812 1 97.19 14 PHE B CA 1
ATOM 4869 C C . PHE B 1 14 ? -3.9 -9.359 -39.812 1 97.19 14 PHE B C 1
ATOM 4871 O O . PHE B 1 14 ? -4.875 -8.695 -39.469 1 97.19 14 PHE B O 1
ATOM 4878 N N . GLU B 1 15 ? -3.461 -9.43 -41.094 1 96.44 15 GLU B N 1
ATOM 4879 C CA . GLU B 1 15 ? -4.117 -8.68 -42.188 1 96.44 15 GLU B CA 1
ATOM 4880 C C . GLU B 1 15 ? -5.094 -9.562 -42.938 1 96.44 15 GLU B C 1
ATOM 4882 O O . GLU B 1 15 ? -5.789 -9.094 -43.844 1 96.44 15 GLU B O 1
ATOM 4887 N N . SER B 1 16 ? -5.141 -10.828 -42.594 1 97.62 16 SER B N 1
ATOM 4888 C CA . SER B 1 16 ? -6.047 -11.727 -43.281 1 97.62 16 SER B CA 1
ATOM 4889 C C . SER B 1 16 ? -7.5 -11.305 -43.094 1 97.62 16 SER B C 1
ATOM 4891 O O . SER B 1 16 ? -7.871 -10.773 -42.062 1 97.62 16 SER B O 1
ATOM 4893 N N . PRO B 1 17 ? -8.344 -11.57 -44.094 1 97.38 17 PRO B N 1
ATOM 4894 C CA . PRO B 1 17 ? -9.766 -11.25 -43.969 1 97.38 17 PRO B CA 1
ATOM 4895 C C . PRO B 1 17 ? -10.43 -11.969 -42.781 1 97.38 17 PRO B C 1
ATOM 4897 O O . PRO B 1 17 ? -11.32 -11.406 -42.125 1 97.38 17 PRO B O 1
ATOM 4900 N N . GLU B 1 18 ? -9.984 -13.133 -42.562 1 97.44 18 GLU B N 1
ATOM 4901 C CA . GLU B 1 18 ? -10.57 -13.922 -41.469 1 97.44 18 GLU B CA 1
ATOM 4902 C C . GLU B 1 18 ? -10.273 -13.289 -40.125 1 97.44 18 GLU B C 1
ATOM 4904 O O . GLU B 1 18 ? -11.156 -13.188 -39.281 1 97.44 18 GLU B O 1
ATOM 4909 N N . PHE B 1 19 ? -9.031 -12.859 -39.938 1 97.94 19 PHE B N 1
ATOM 4910 C CA . PHE B 1 19 ? -8.656 -12.234 -38.656 1 97.94 19 PHE B CA 1
ATOM 4911 C C . PHE B 1 19 ? -9.406 -10.922 -38.469 1 97.94 19 PHE B C 1
ATOM 4913 O O . PHE B 1 19 ? -9.945 -10.672 -37.375 1 97.94 19 PHE B O 1
ATOM 4920 N N . LYS B 1 20 ? -9.484 -10.109 -39.438 1 97.56 20 LYS B N 1
ATOM 4921 C CA . LYS B 1 20 ? -10.156 -8.82 -39.344 1 97.56 20 LYS B CA 1
ATOM 4922 C C . LYS B 1 20 ? -11.648 -9 -39.062 1 97.56 20 LYS B C 1
ATOM 4924 O O . LYS B 1 20 ? -12.234 -8.25 -38.281 1 97.56 20 LYS B O 1
ATOM 4929 N N . ALA B 1 21 ? -12.188 -9.984 -39.75 1 97.88 21 ALA B N 1
ATOM 4930 C CA . ALA B 1 21 ? -13.602 -10.266 -39.531 1 97.88 21 ALA B CA 1
ATOM 4931 C C . ALA B 1 21 ? -13.852 -10.703 -38.094 1 97.88 21 ALA B C 1
ATOM 4933 O O . ALA B 1 21 ? -14.844 -10.305 -37.469 1 97.88 21 ALA B O 1
ATOM 4934 N N . ASP B 1 22 ? -13 -11.555 -37.625 1 97.94 22 ASP B N 1
ATOM 4935 C CA . ASP B 1 22 ? -13.148 -12.031 -36.25 1 97.94 22 ASP B CA 1
ATOM 4936 C C . ASP B 1 22 ? -12.922 -10.898 -35.25 1 97.94 22 ASP B C 1
ATOM 4938 O O . ASP B 1 22 ? -13.578 -10.844 -34.188 1 97.94 22 ASP B O 1
ATOM 4942 N N . MET B 1 23 ? -11.969 -10 -35.531 1 97.62 23 MET B N 1
ATOM 4943 C CA . MET B 1 23 ? -11.742 -8.828 -34.688 1 97.62 23 MET B CA 1
ATOM 4944 C C . MET B 1 23 ? -12.992 -7.949 -34.625 1 97.62 23 MET B C 1
ATOM 4946 O O . MET B 1 23 ? -13.359 -7.445 -33.562 1 97.62 23 MET B O 1
ATOM 4950 N N . ASP B 1 24 ? -13.594 -7.781 -35.75 1 97.12 24 ASP B N 1
ATOM 4951 C CA . ASP B 1 24 ? -14.82 -7 -35.812 1 97.12 24 ASP B CA 1
ATOM 4952 C C . ASP B 1 24 ? -15.945 -7.664 -35 1 97.12 24 ASP B C 1
ATOM 4954 O O . ASP B 1 24 ? -16.688 -6.988 -34.312 1 97.12 24 ASP B O 1
ATOM 4958 N N . LEU B 1 25 ? -16.047 -8.898 -35.25 1 97.19 25 LEU B N 1
ATOM 4959 C CA . LEU B 1 25 ? -17.062 -9.656 -34.5 1 97.19 25 LEU B CA 1
ATOM 4960 C C . LEU B 1 25 ? -16.812 -9.578 -33 1 97.19 25 LEU B C 1
ATOM 4962 O O . LEU B 1 25 ? -17.75 -9.422 -32.219 1 97.19 25 LEU B O 1
ATOM 4966 N N . PHE B 1 26 ? -15.586 -9.758 -32.656 1 97.06 26 PHE B N 1
ATOM 4967 C CA . PHE B 1 26 ? -15.188 -9.648 -31.266 1 97.06 26 PHE B CA 1
ATOM 4968 C C . PHE B 1 26 ? -15.594 -8.289 -30.703 1 97.06 26 PHE B C 1
ATOM 4970 O O . PHE B 1 26 ? -16.203 -8.219 -29.625 1 97.06 26 PHE B O 1
ATOM 4977 N N . ASN B 1 27 ? -15.328 -7.238 -31.391 1 95.5 27 ASN B N 1
ATOM 4978 C CA . ASN B 1 27 ? -15.688 -5.891 -30.969 1 95.5 27 ASN B CA 1
ATOM 4979 C C . ASN B 1 27 ? -17.203 -5.738 -30.812 1 95.5 27 ASN B C 1
ATOM 4981 O O . ASN B 1 27 ? -17.672 -5.137 -29.844 1 95.5 27 ASN B O 1
ATOM 4985 N N . LYS B 1 28 ? -17.875 -6.246 -31.672 1 95.31 28 LYS B N 1
ATOM 4986 C CA . LYS B 1 28 ? -19.328 -6.199 -31.625 1 95.31 28 LYS B CA 1
ATOM 4987 C C . LYS B 1 28 ? -19.859 -6.953 -30.406 1 95.31 28 LYS B C 1
ATOM 4989 O O . LYS B 1 28 ? -20.766 -6.48 -29.719 1 95.31 28 LYS B O 1
ATOM 4994 N N . LYS B 1 29 ? -19.297 -8.086 -30.203 1 95.19 29 LYS B N 1
ATOM 4995 C CA . LYS B 1 29 ? -19.734 -8.906 -29.078 1 95.19 29 LYS B CA 1
ATOM 4996 C C . LYS B 1 29 ? -19.422 -8.227 -27.75 1 95.19 29 LYS B C 1
ATOM 4998 O O . LYS B 1 29 ? -20.219 -8.312 -26.797 1 95.19 29 LYS B O 1
ATOM 5003 N N . ILE B 1 30 ? -18.266 -7.652 -27.703 1 93.88 30 ILE B N 1
ATOM 5004 C CA . ILE B 1 30 ? -17.875 -6.926 -26.5 1 93.88 30 ILE B CA 1
ATOM 5005 C C . ILE B 1 30 ? -18.859 -5.785 -26.25 1 93.88 30 ILE B C 1
ATOM 5007 O O . ILE B 1 30 ? -19.344 -5.617 -25.125 1 93.88 30 ILE B O 1
ATOM 5011 N N . ASN B 1 31 ? -19.172 -5.086 -27.219 1 90.06 31 ASN B N 1
ATOM 5012 C CA . ASN B 1 31 ? -20.078 -3.951 -27.094 1 90.06 31 ASN B CA 1
ATOM 5013 C C . ASN B 1 31 ? -21.484 -4.398 -26.734 1 90.06 31 ASN B C 1
ATOM 5015 O O . ASN B 1 31 ? -22.188 -3.711 -25.984 1 90.06 31 ASN B O 1
ATOM 5019 N N . ASN B 1 32 ? -21.797 -5.516 -27.234 1 91.38 32 ASN B N 1
ATOM 5020 C CA . ASN B 1 32 ? -23.156 -6.016 -27.031 1 91.38 32 ASN B CA 1
ATOM 5021 C C . ASN B 1 32 ? -23.281 -6.773 -25.703 1 91.38 32 ASN B C 1
ATOM 5023 O O . ASN B 1 32 ? -24.391 -7.066 -25.25 1 91.38 32 ASN B O 1
ATOM 5027 N N . TYR B 1 33 ? -22.141 -7.172 -25.234 1 90.69 33 TYR B N 1
ATOM 5028 C CA . TYR B 1 33 ? -22.156 -8.016 -24.031 1 90.69 33 TYR B CA 1
ATOM 5029 C C . TYR B 1 33 ? -22.891 -7.324 -22.891 1 90.69 33 TYR B C 1
ATOM 5031 O O . TYR B 1 33 ? -23.656 -7.953 -22.172 1 90.69 33 TYR B O 1
ATOM 5039 N N . LYS B 1 34 ? -22.656 -6.02 -22.641 1 86.38 34 LYS B N 1
ATOM 5040 C CA . LYS B 1 34 ? -23.312 -5.262 -21.578 1 86.38 34 LYS B CA 1
ATOM 5041 C C . LYS B 1 34 ? -24.828 -5.238 -21.766 1 86.38 34 LYS B C 1
ATOM 5043 O O . LYS B 1 34 ? -25.578 -5.426 -20.812 1 86.38 34 LYS B O 1
ATOM 5048 N N . SER B 1 35 ? -25.219 -5.051 -23.016 1 89.75 35 SER B N 1
ATOM 5049 C CA . SER B 1 35 ? -26.641 -5.047 -23.344 1 89.75 35 SER B CA 1
ATOM 5050 C C . SER B 1 35 ? -27.25 -6.43 -23.141 1 89.75 35 SER B C 1
ATOM 5052 O O . SER B 1 35 ? -28.391 -6.551 -22.672 1 89.75 35 SER B O 1
ATOM 5054 N N . PHE B 1 36 ? -26.516 -7.355 -23.578 1 90.19 36 PHE B N 1
ATOM 5055 C CA . PHE B 1 36 ? -26.953 -8.734 -23.391 1 90.19 36 PHE B CA 1
ATOM 5056 C C . PHE B 1 36 ? -27.188 -9.031 -21.906 1 90.19 36 PHE B C 1
ATOM 5058 O O . PHE B 1 36 ? -28.234 -9.547 -21.531 1 90.19 36 PHE B O 1
ATOM 5065 N N . VAL B 1 37 ? -26.25 -8.719 -21.062 1 91.19 37 VAL B N 1
ATOM 5066 C CA . VAL B 1 37 ? -26.328 -8.969 -19.625 1 91.19 37 VAL B CA 1
ATOM 5067 C C . VAL B 1 37 ? -27.5 -8.188 -19.047 1 91.19 37 VAL B C 1
ATOM 5069 O O . VAL B 1 37 ? -28.266 -8.727 -18.234 1 91.19 37 VAL B O 1
ATOM 5072 N N . SER B 1 38 ? -27.625 -6.945 -19.5 1 89.25 38 SER B N 1
ATOM 5073 C CA . SER B 1 38 ? -28.719 -6.121 -19 1 89.25 38 SER B CA 1
ATOM 5074 C C . SER B 1 38 ? -30.078 -6.727 -19.375 1 89.25 38 SER B C 1
ATOM 5076 O O . SER B 1 38 ? -31.016 -6.688 -18.578 1 89.25 38 SER B O 1
ATOM 5078 N N . SER B 1 39 ? -30.125 -7.211 -20.5 1 90.81 39 SER B N 1
ATOM 5079 C CA . SER B 1 39 ? -31.375 -7.801 -20.984 1 90.81 39 SER B CA 1
ATOM 5080 C C . SER B 1 39 ? -31.703 -9.078 -20.219 1 90.81 39 SER B C 1
ATOM 5082 O O . SER B 1 39 ? -32.844 -9.281 -19.812 1 90.81 39 SER B O 1
ATOM 5084 N N . ILE B 1 40 ? -30.734 -9.883 -20.031 1 91.75 40 ILE B N 1
ATOM 5085 C CA . ILE B 1 40 ? -30.969 -11.195 -19.438 1 91.75 40 ILE B CA 1
ATOM 5086 C C . ILE B 1 40 ? -31.234 -11.039 -17.938 1 91.75 40 ILE B C 1
ATOM 5088 O O . ILE B 1 40 ? -32.031 -11.797 -17.359 1 91.75 40 ILE B O 1
ATOM 5092 N N . THR B 1 41 ? -30.703 -10.094 -17.312 1 92.19 41 THR B N 1
ATOM 5093 C CA . THR B 1 41 ? -30.766 -9.977 -15.859 1 92.19 41 THR B CA 1
ATOM 5094 C C . THR B 1 41 ? -31.906 -9.07 -15.438 1 92.19 41 THR B C 1
ATOM 5096 O O . THR B 1 41 ? -32.125 -8.836 -14.242 1 92.19 41 THR B O 1
ATOM 5099 N N . ASN B 1 42 ? -32.625 -8.516 -16.391 1 89.62 42 ASN B N 1
ATOM 5100 C CA . ASN B 1 42 ? -33.656 -7.527 -16.109 1 89.62 42 ASN B CA 1
ATOM 5101 C C . ASN B 1 42 ? -34.844 -8.148 -15.383 1 89.62 42 ASN B C 1
ATOM 5103 O O . ASN B 1 42 ? -35.625 -7.441 -14.734 1 89.62 42 ASN B O 1
ATOM 5107 N N . ASP B 1 43 ? -35.125 -9.414 -15.578 1 89.06 43 ASP B N 1
ATOM 5108 C CA . ASP B 1 43 ? -36.219 -10.117 -14.922 1 89.06 43 ASP B CA 1
ATOM 5109 C C . ASP B 1 43 ? -35.906 -11.609 -14.773 1 89.06 43 ASP B C 1
ATOM 5111 O O . ASP B 1 43 ? -34.812 -12.047 -15.078 1 89.06 43 ASP B O 1
ATOM 5115 N N . ARG B 1 44 ? -36.875 -12.383 -14.289 1 90.44 44 ARG B N 1
ATOM 5116 C CA . ARG B 1 44 ? -36.688 -13.805 -14.039 1 90.44 44 ARG B CA 1
ATOM 5117 C C . ARG B 1 44 ? -37.656 -14.641 -14.859 1 90.44 44 ARG B C 1
ATOM 5119 O O . ARG B 1 44 ? -38 -15.766 -14.477 1 90.44 44 ARG B O 1
ATOM 5126 N N . PHE B 1 45 ? -38.094 -14.023 -15.953 1 91.44 45 PHE B N 1
ATOM 5127 C CA . PHE B 1 45 ? -38.969 -14.773 -16.844 1 91.44 45 PHE B CA 1
ATOM 5128 C C . PHE B 1 45 ? -38.156 -15.617 -17.812 1 91.44 45 PHE B C 1
ATOM 5130 O O . PHE B 1 45 ? -37.031 -15.266 -18.172 1 91.44 45 PHE B O 1
ATOM 5137 N N . ASP B 1 46 ? -38.688 -16.812 -18.266 1 93.69 46 ASP B N 1
ATOM 5138 C CA . ASP B 1 46 ? -38.094 -17.672 -19.266 1 93.69 46 ASP B CA 1
ATOM 5139 C C . ASP B 1 46 ? -36.656 -18 -18.906 1 93.69 46 ASP B C 1
ATOM 5141 O O . ASP B 1 46 ? -35.75 -17.875 -19.734 1 93.69 46 ASP B O 1
ATOM 5145 N N . LEU B 1 47 ? -36.5 -18.375 -17.688 1 96.06 47 LEU B N 1
ATOM 5146 C CA . LEU B 1 47 ? -35.156 -18.625 -17.156 1 96.06 47 LEU B CA 1
ATOM 5147 C C . LEU B 1 47 ? -34.438 -19.703 -17.953 1 96.06 47 LEU B C 1
ATOM 5149 O O . LEU B 1 47 ? -33.25 -19.594 -18.188 1 96.06 47 LEU B O 1
ATOM 5153 N N . LYS B 1 48 ? -35.156 -20.734 -18.359 1 96.69 48 LYS B N 1
ATOM 5154 C CA . LYS B 1 48 ? -34.562 -21.812 -19.125 1 96.69 48 LYS B CA 1
ATOM 5155 C C . LYS B 1 48 ? -33.938 -21.281 -20.422 1 96.69 48 LYS B C 1
ATOM 5157 O O . LYS B 1 48 ? -32.781 -21.562 -20.703 1 96.69 48 LYS B O 1
ATOM 5162 N N . GLU B 1 49 ? -34.688 -20.484 -21.109 1 96.75 49 GLU B N 1
ATOM 5163 C CA . GLU B 1 49 ? -34.219 -19.953 -22.391 1 96.75 49 GLU B CA 1
ATOM 5164 C C . GLU B 1 49 ? -33.094 -18.953 -22.188 1 96.75 49 GLU B C 1
ATOM 5166 O O . GLU B 1 49 ? -32.156 -18.906 -22.969 1 96.75 49 GLU B O 1
ATOM 5171 N N . LYS B 1 50 ? -33.188 -18.219 -21.172 1 96.38 50 LYS B N 1
ATOM 5172 C CA . LYS B 1 50 ? -32.156 -17.234 -20.875 1 96.38 50 LYS B CA 1
ATOM 5173 C C . LYS B 1 50 ? -30.844 -17.938 -20.516 1 96.38 50 LYS B C 1
ATOM 5175 O O . LYS B 1 50 ? -29.766 -17.531 -20.969 1 96.38 50 LYS B O 1
ATOM 5180 N N . LEU B 1 51 ? -30.922 -18.953 -19.75 1 97.62 51 LEU B N 1
ATOM 5181 C CA . LEU B 1 51 ? -29.719 -19.688 -19.375 1 97.62 51 LEU B CA 1
ATOM 5182 C C . LEU B 1 51 ? -29.109 -20.422 -20.562 1 97.62 51 LEU B C 1
ATOM 5184 O O . LEU B 1 51 ? -27.891 -20.5 -20.703 1 97.62 51 LEU B O 1
ATOM 5188 N N . LYS B 1 52 ? -29.969 -20.984 -21.406 1 97.62 52 LYS B N 1
ATOM 5189 C CA . LYS B 1 52 ? -29.469 -21.594 -22.641 1 97.62 52 LYS B CA 1
ATOM 5190 C C . LYS B 1 52 ? -28.719 -20.578 -23.484 1 97.62 52 LYS B C 1
ATOM 5192 O O . LYS B 1 52 ? -27.656 -20.875 -24.047 1 97.62 52 LYS B O 1
ATOM 5197 N N . LYS B 1 53 ? -29.328 -19.422 -23.562 1 95.88 53 LYS B N 1
ATOM 5198 C CA . LYS B 1 53 ? -28.703 -18.344 -24.328 1 95.88 53 LYS B CA 1
ATOM 5199 C C . LYS B 1 53 ? -27.359 -17.953 -23.734 1 95.88 53 LYS B C 1
ATOM 5201 O O . LYS B 1 53 ? -26.375 -17.75 -24.469 1 95.88 53 LYS B O 1
ATOM 5206 N N . TYR B 1 54 ? -27.328 -17.891 -22.422 1 95.94 54 TYR B N 1
ATOM 5207 C CA . TYR B 1 54 ? -26.078 -17.578 -21.734 1 95.94 54 TYR B CA 1
ATOM 5208 C C . TYR B 1 54 ? -25 -18.609 -22.078 1 95.94 54 TYR B C 1
ATOM 5210 O O . TYR B 1 54 ? -23.875 -18.234 -22.438 1 95.94 54 TYR B O 1
ATOM 5218 N N . ILE B 1 55 ? -25.312 -19.812 -22 1 97.69 55 ILE B N 1
ATOM 5219 C CA . ILE B 1 55 ? -24.359 -20.891 -22.234 1 97.69 55 ILE B CA 1
ATOM 5220 C C . ILE B 1 55 ? -23.859 -20.828 -23.688 1 97.69 55 ILE B C 1
ATOM 5222 O O . ILE B 1 55 ? -22.641 -20.875 -23.922 1 97.69 55 ILE B O 1
ATOM 5226 N N . ASN B 1 56 ? -24.75 -20.672 -24.594 1 96.69 56 ASN B N 1
ATOM 5227 C CA . ASN B 1 56 ? -24.391 -20.641 -26.016 1 96.69 56 ASN B CA 1
ATOM 5228 C C . ASN B 1 56 ? -23.516 -19.422 -26.328 1 96.69 56 ASN B C 1
ATOM 5230 O O . ASN B 1 56 ? -22.484 -19.547 -27 1 96.69 56 ASN B O 1
ATOM 5234 N N . GLU B 1 57 ? -23.938 -18.312 -25.844 1 94.88 57 GLU B N 1
ATOM 5235 C CA . GLU B 1 57 ? -23.188 -17.078 -26.094 1 94.88 57 GLU B CA 1
ATOM 5236 C C . GLU B 1 57 ? -21.797 -17.125 -25.469 1 94.88 57 GLU B C 1
ATOM 5238 O O . GLU B 1 57 ? -20.828 -16.656 -26.062 1 94.88 57 GLU B O 1
ATOM 5243 N N . THR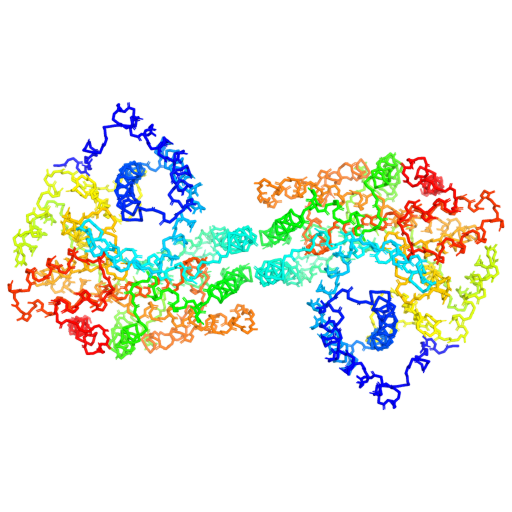 B 1 58 ? -21.75 -17.703 -24.312 1 95.31 58 THR B N 1
ATOM 5244 C CA . THR B 1 58 ? -20.469 -17.781 -23.625 1 95.31 58 THR B CA 1
ATOM 5245 C C . THR B 1 58 ? -19.516 -18.734 -24.359 1 95.31 58 THR B C 1
ATOM 5247 O O . THR B 1 58 ? -18.344 -18.422 -24.547 1 95.31 58 THR B O 1
ATOM 5250 N N . ASN B 1 59 ? -19.984 -19.844 -24.734 1 96.94 59 ASN B N 1
ATOM 5251 C CA . ASN B 1 59 ? -19.156 -20.781 -25.484 1 96.94 59 ASN B CA 1
ATOM 5252 C C . ASN B 1 59 ? -18.656 -20.172 -26.781 1 96.94 59 ASN B C 1
ATOM 5254 O O . ASN B 1 59 ? -17.469 -20.297 -27.109 1 96.94 59 ASN B O 1
ATOM 5258 N N . ASN B 1 60 ? -19.516 -19.516 -27.469 1 95.81 60 ASN B N 1
ATOM 5259 C CA . ASN B 1 60 ? -19.141 -18.891 -28.734 1 95.81 60 ASN B CA 1
ATOM 5260 C C . ASN B 1 60 ? -18.125 -17.766 -28.516 1 95.81 60 ASN B C 1
ATOM 5262 O O . ASN B 1 60 ? -17.172 -17.625 -29.281 1 95.81 60 ASN B O 1
ATOM 5266 N N . PHE B 1 61 ? -18.422 -17.047 -27.547 1 95.5 61 PHE B N 1
ATOM 5267 C CA . PHE B 1 61 ? -17.547 -15.93 -27.25 1 95.5 61 PHE B CA 1
ATOM 5268 C C . PHE B 1 61 ? -16.156 -16.422 -26.844 1 95.5 61 PHE B C 1
ATOM 5270 O O . PHE B 1 61 ? -15.141 -15.883 -27.297 1 95.5 61 PHE B O 1
ATOM 5277 N N . LYS B 1 62 ? -16.109 -17.422 -26.031 1 95.62 62 LYS B N 1
ATOM 5278 C CA . LYS B 1 62 ? -14.836 -17.984 -25.578 1 95.62 62 LYS B CA 1
ATOM 5279 C C . LYS B 1 62 ? -14.047 -18.547 -26.766 1 95.62 62 LYS B C 1
ATOM 5281 O O . LYS B 1 62 ? -12.836 -18.359 -26.844 1 95.62 62 LYS B O 1
ATOM 5286 N N . ALA B 1 63 ? -14.688 -19.172 -27.594 1 97.12 63 ALA B N 1
ATOM 5287 C CA . ALA B 1 63 ? -14.023 -19.719 -28.781 1 97.12 63 ALA B CA 1
ATOM 5288 C C . ALA B 1 63 ? -13.406 -18.625 -29.625 1 97.12 63 ALA B C 1
ATOM 5290 O O . ALA B 1 63 ? -12.25 -18.734 -30.062 1 97.12 63 ALA B O 1
ATOM 5291 N N . LEU B 1 64 ? -14.148 -17.578 -29.797 1 97.31 64 LEU B N 1
ATOM 5292 C CA . LEU B 1 64 ? -13.703 -16.469 -30.609 1 97.31 64 LEU B CA 1
ATOM 5293 C C . LEU B 1 64 ? -12.547 -15.734 -29.938 1 97.31 64 LEU B C 1
ATOM 5295 O O . LEU B 1 64 ? -11.508 -15.492 -30.562 1 97.31 64 LEU B O 1
ATOM 5299 N N . SER B 1 65 ? -12.773 -15.406 -28.703 1 97 65 SER B N 1
ATOM 5300 C CA . SER B 1 65 ? -11.758 -14.648 -27.984 1 97 65 SER B CA 1
ATOM 5301 C C . SER B 1 65 ? -10.461 -15.445 -27.859 1 97 65 SER B C 1
ATOM 5303 O O . SER B 1 65 ? -9.375 -14.898 -28.047 1 97 65 SER B O 1
ATOM 5305 N N . ASN B 1 66 ? -10.602 -16.688 -27.562 1 96.69 66 ASN B N 1
ATOM 5306 C CA . ASN B 1 66 ? -9.414 -17.531 -27.453 1 96.69 66 ASN B CA 1
ATOM 5307 C C . ASN B 1 66 ? -8.672 -17.641 -28.766 1 96.69 66 ASN B C 1
ATOM 5309 O O . ASN B 1 66 ? -7.438 -17.688 -28.797 1 96.69 66 ASN B O 1
ATOM 5313 N N . LYS B 1 67 ? -9.367 -17.75 -29.812 1 97.81 67 LYS B N 1
ATOM 5314 C CA . LYS B 1 67 ? -8.742 -17.844 -31.125 1 97.81 67 LYS B CA 1
ATOM 5315 C C . LYS B 1 67 ? -7.879 -16.625 -31.406 1 97.81 67 LYS B C 1
ATOM 5317 O O . LYS B 1 67 ? -6.719 -16.75 -31.812 1 97.81 67 LYS B O 1
ATOM 5322 N N . LEU B 1 68 ? -8.414 -15.492 -31.125 1 98.12 68 LEU B N 1
ATOM 5323 C CA . LEU B 1 68 ? -7.715 -14.234 -31.359 1 98.12 68 LEU B CA 1
ATOM 5324 C C . LEU B 1 68 ? -6.527 -14.086 -30.406 1 98.12 68 LEU B C 1
ATOM 5326 O O . LEU B 1 68 ? -5.426 -13.734 -30.844 1 98.12 68 LEU B O 1
ATOM 5330 N N . ILE B 1 69 ? -6.758 -14.375 -29.203 1 97.12 69 ILE B N 1
ATOM 5331 C CA . ILE B 1 69 ? -5.73 -14.211 -28.172 1 97.12 69 ILE B CA 1
ATOM 5332 C C . ILE B 1 69 ? -4.594 -15.203 -28.438 1 97.12 69 ILE B C 1
ATOM 5334 O O . ILE B 1 69 ? -3.42 -14.828 -28.391 1 97.12 69 ILE B O 1
ATOM 5338 N N . MET B 1 70 ? -4.938 -16.391 -28.703 1 97.5 70 MET B N 1
ATOM 5339 C CA . MET B 1 70 ? -3.93 -17.422 -28.875 1 97.5 70 MET B CA 1
ATOM 5340 C C . MET B 1 70 ? -3.074 -17.141 -30.109 1 97.5 7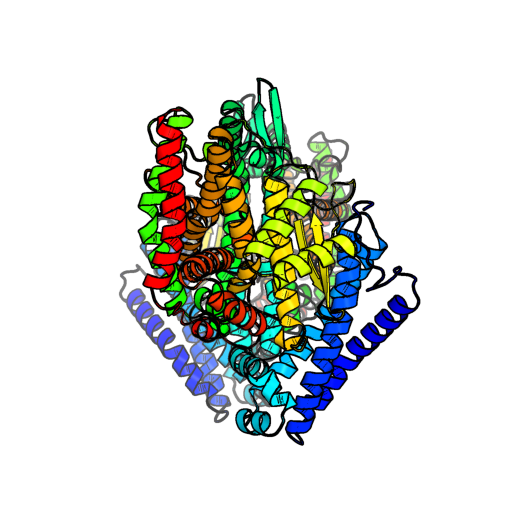0 MET B C 1
ATOM 5342 O O . MET B 1 70 ? -1.856 -17.328 -30.078 1 97.5 70 MET B O 1
ATOM 5346 N N . TYR B 1 71 ? -3.719 -16.703 -31.125 1 98 71 TYR B N 1
ATOM 5347 C CA . TYR B 1 71 ? -2.941 -16.359 -32.312 1 98 71 TYR B CA 1
ATOM 5348 C C . TYR B 1 71 ? -1.922 -15.266 -32 1 98 71 TYR B C 1
ATOM 5350 O O . TYR B 1 71 ? -0.744 -15.398 -32.344 1 98 71 TYR B O 1
ATOM 5358 N N . SER B 1 72 ? -2.387 -14.289 -31.406 1 97.38 72 SER B N 1
ATOM 5359 C CA . SER B 1 72 ? -1.52 -13.164 -31.062 1 97.38 72 SER B CA 1
ATOM 5360 C C . SER B 1 72 ? -0.385 -13.602 -30.141 1 97.38 72 SER B C 1
ATOM 5362 O O . SER B 1 72 ? 0.769 -13.219 -30.344 1 97.38 72 SER B O 1
ATOM 5364 N N . ASN B 1 73 ? -0.729 -14.375 -29.219 1 96.12 73 ASN B N 1
ATOM 5365 C CA . ASN B 1 73 ? 0.256 -14.867 -28.25 1 96.12 73 ASN B CA 1
ATOM 5366 C C . ASN B 1 73 ? 1.288 -15.766 -28.922 1 96.12 73 ASN B C 1
ATOM 5368 O O . ASN B 1 73 ? 2.475 -15.711 -28.594 1 96.12 73 ASN B O 1
ATOM 5372 N N . LEU B 1 74 ? 0.839 -16.609 -29.734 1 97.88 74 LEU B N 1
ATOM 5373 C CA . LEU B 1 74 ? 1.735 -17.547 -30.406 1 97.88 74 LEU B CA 1
ATOM 5374 C C . LEU B 1 74 ? 2.699 -16.797 -31.328 1 97.88 74 LEU B C 1
ATOM 5376 O O . LEU B 1 74 ? 3.891 -17.109 -31.359 1 97.88 74 LEU B O 1
ATOM 5380 N N . VAL B 1 75 ? 2.207 -15.812 -31.984 1 97.12 75 VAL B N 1
ATOM 5381 C CA . VAL B 1 75 ? 3.066 -15 -32.844 1 97.12 75 VAL B CA 1
ATOM 5382 C C . VAL B 1 75 ? 4.09 -14.258 -31.984 1 97.12 75 VAL B C 1
ATOM 5384 O O . VAL B 1 75 ? 5.281 -14.258 -32.281 1 97.12 75 VAL B O 1
ATOM 5387 N N . MET B 1 76 ? 3.607 -13.703 -30.984 1 94.88 76 MET B N 1
ATOM 5388 C CA . MET B 1 76 ? 4.473 -12.93 -30.109 1 94.88 76 MET B CA 1
ATOM 5389 C C . MET B 1 76 ? 5.523 -13.82 -29.453 1 94.88 76 MET B C 1
ATOM 5391 O O . MET B 1 76 ? 6.656 -13.398 -29.234 1 94.88 76 MET B O 1
ATOM 5395 N N . SER B 1 77 ? 5.188 -15.055 -29.125 1 95.75 77 SER B N 1
ATOM 5396 C CA . SER B 1 77 ? 6.062 -15.961 -28.375 1 95.75 77 SER B CA 1
ATOM 5397 C C . SER B 1 77 ? 7.309 -16.312 -29.188 1 95.75 77 SER B C 1
ATOM 5399 O O . SER B 1 77 ? 8.359 -16.609 -28.609 1 95.75 77 SER B O 1
ATOM 5401 N N . VAL B 1 78 ? 7.238 -16.25 -30.469 1 95.31 78 VAL B N 1
ATOM 5402 C CA . VAL B 1 78 ? 8.391 -16.625 -31.281 1 95.31 78 VAL B CA 1
ATOM 5403 C C . VAL B 1 78 ? 9.039 -15.375 -31.875 1 95.31 78 VAL B C 1
ATOM 5405 O O . VAL B 1 78 ? 10.086 -15.453 -32.531 1 95.31 78 VAL B O 1
ATOM 5408 N N . ASN B 1 79 ? 8.422 -14.227 -31.656 1 93.69 79 ASN B N 1
ATOM 5409 C CA . ASN B 1 79 ? 8.961 -12.914 -32 1 93.69 79 ASN B CA 1
ATOM 5410 C C . ASN B 1 79 ? 8.445 -11.828 -31.062 1 93.69 79 ASN B C 1
ATOM 5412 O O . ASN B 1 79 ? 7.52 -11.094 -31.422 1 93.69 79 ASN B O 1
ATOM 5416 N N . THR B 1 80 ? 9.141 -11.656 -30.047 1 89.25 80 THR B N 1
ATOM 5417 C CA . THR B 1 80 ? 8.68 -10.781 -28.969 1 89.25 80 THR B CA 1
ATOM 5418 C C . THR B 1 80 ? 8.68 -9.32 -29.422 1 89.25 80 THR B C 1
ATOM 5420 O O . THR B 1 80 ? 8.102 -8.461 -28.766 1 89.25 80 THR B O 1
ATOM 5423 N N . LYS B 1 81 ? 9.305 -8.953 -30.656 1 85.19 81 LYS B N 1
ATOM 5424 C CA . LYS B 1 81 ? 9.383 -7.582 -31.141 1 85.19 81 LYS B CA 1
ATOM 5425 C C . LYS B 1 81 ? 8.242 -7.285 -32.125 1 85.19 81 LYS B C 1
ATOM 5427 O O . LYS B 1 81 ? 8.172 -6.188 -32.688 1 85.19 81 LYS B O 1
ATOM 5432 N N . ASP B 1 82 ? 7.414 -8.32 -32.219 1 92.75 82 ASP B N 1
ATOM 5433 C CA . ASP B 1 82 ? 6.297 -8.102 -33.125 1 92.75 82 ASP B CA 1
ATOM 5434 C C . ASP B 1 82 ? 5.312 -7.082 -32.562 1 92.75 82 ASP B C 1
ATOM 5436 O O . ASP B 1 82 ? 4.445 -7.434 -31.766 1 92.75 82 ASP B O 1
ATOM 5440 N N . SER B 1 83 ? 5.328 -5.891 -33.062 1 91.06 83 SER B N 1
ATOM 5441 C CA . SER B 1 83 ? 4.559 -4.785 -32.5 1 91.06 83 SER B CA 1
ATOM 5442 C C . SER B 1 83 ? 3.064 -4.969 -32.75 1 91.06 83 SER B C 1
ATOM 5444 O O . SER B 1 83 ? 2.238 -4.559 -31.938 1 91.06 83 SER B O 1
ATOM 5446 N N . VAL B 1 84 ? 2.727 -5.562 -33.812 1 93.69 84 VAL B N 1
ATOM 5447 C CA . VAL B 1 84 ? 1.319 -5.777 -34.125 1 93.69 84 VAL B CA 1
ATOM 5448 C C . VAL B 1 84 ? 0.714 -6.789 -33.156 1 93.69 84 VAL B C 1
ATOM 5450 O O . VAL B 1 84 ? -0.386 -6.582 -32.625 1 93.69 84 VAL B O 1
ATOM 5453 N N . ALA B 1 85 ? 1.405 -7.91 -32.938 1 95.38 85 ALA B N 1
ATOM 5454 C CA . ALA B 1 85 ? 0.941 -8.938 -32 1 95.38 85 ALA B CA 1
ATOM 5455 C C . ALA B 1 85 ? 0.79 -8.375 -30.609 1 95.38 85 ALA B C 1
ATOM 5457 O O . ALA B 1 85 ? -0.214 -8.625 -29.938 1 95.38 85 ALA B O 1
ATOM 5458 N N . ILE B 1 86 ? 1.754 -7.625 -30.266 1 90.69 86 ILE B N 1
ATOM 5459 C CA . ILE B 1 86 ? 1.759 -7.031 -28.938 1 90.69 86 ILE B CA 1
ATOM 5460 C C . ILE B 1 86 ? 0.57 -6.086 -28.781 1 90.69 86 ILE B C 1
ATOM 5462 O O . ILE B 1 86 ? -0.181 -6.168 -27.812 1 90.69 86 ILE B O 1
ATOM 5466 N N . LYS B 1 87 ? 0.405 -5.148 -29.672 1 90.25 87 LYS B N 1
ATOM 5467 C CA . LYS B 1 87 ? -0.688 -4.18 -29.641 1 90.25 87 LYS B CA 1
ATOM 5468 C C . LYS B 1 87 ? -2.043 -4.879 -29.672 1 90.25 87 LYS B C 1
ATOM 5470 O O . LYS B 1 87 ? -2.963 -4.488 -28.938 1 90.25 87 LYS B O 1
ATOM 5475 N N . THR B 1 88 ? -2.127 -5.902 -30.484 1 94.75 88 THR B N 1
ATOM 5476 C CA . THR B 1 88 ? -3.373 -6.648 -30.594 1 94.75 88 THR B CA 1
ATOM 5477 C C . THR B 1 88 ? -3.723 -7.328 -29.281 1 94.75 88 THR B C 1
ATOM 5479 O O . THR B 1 88 ? -4.867 -7.266 -28.828 1 94.75 88 THR B O 1
ATOM 5482 N N . LEU B 1 89 ? -2.756 -7.996 -28.719 1 92.81 89 LEU B N 1
ATOM 5483 C CA . LEU B 1 89 ? -2.977 -8.672 -27.453 1 92.81 89 LEU B CA 1
ATOM 5484 C C . LEU B 1 89 ? -3.434 -7.68 -26.391 1 92.81 89 LEU B C 1
ATOM 5486 O O . LEU B 1 89 ? -4.344 -7.973 -25.609 1 92.81 89 LEU B O 1
ATOM 5490 N N . ASP B 1 90 ? -2.824 -6.543 -26.422 1 85.12 90 ASP B N 1
ATOM 5491 C CA . ASP B 1 90 ? -3.18 -5.496 -25.469 1 85.12 90 ASP B CA 1
ATOM 5492 C C . ASP B 1 90 ? -4.625 -5.047 -25.656 1 85.12 90 ASP B C 1
ATOM 5494 O O . ASP B 1 90 ? -5.367 -4.883 -24.688 1 85.12 90 ASP B O 1
ATOM 5498 N N . ILE B 1 91 ? -4.984 -4.832 -26.797 1 90.12 91 ILE B N 1
ATOM 5499 C CA . ILE B 1 91 ? -6.34 -4.402 -27.125 1 90.12 91 ILE B CA 1
ATOM 5500 C C . ILE B 1 91 ? -7.344 -5.465 -26.688 1 90.12 91 ILE B C 1
ATOM 5502 O O . ILE B 1 91 ? -8.352 -5.148 -26.047 1 90.12 91 ILE B O 1
ATOM 5506 N N . LEU B 1 92 ? -7.051 -6.707 -26.984 1 94.12 92 LEU B N 1
ATOM 5507 C CA . LEU B 1 92 ? -7.941 -7.809 -26.656 1 94.12 92 LEU B CA 1
ATOM 5508 C C . LEU B 1 92 ? -8.109 -7.934 -25.141 1 94.12 92 LEU B C 1
ATOM 5510 O O . LEU B 1 92 ? -9.227 -8.062 -24.641 1 94.12 92 LEU B O 1
ATOM 5514 N N . GLU B 1 93 ? -7.023 -7.879 -24.531 1 88.56 93 GLU B N 1
ATOM 5515 C CA . GLU B 1 93 ? -7.059 -8.016 -23.078 1 88.56 93 GLU B CA 1
ATOM 5516 C C . GLU B 1 93 ? -7.805 -6.855 -22.422 1 88.56 93 GLU B C 1
ATOM 5518 O O . GLU B 1 93 ? -8.57 -7.055 -21.484 1 88.56 93 GLU B O 1
ATOM 5523 N N . GLN B 1 94 ? -7.605 -5.648 -22.906 1 83.25 94 GLN B N 1
ATOM 5524 C CA . GLN B 1 94 ? -8.297 -4.469 -22.406 1 83.25 94 GLN B CA 1
ATOM 5525 C C . GLN B 1 94 ? -9.805 -4.582 -22.609 1 83.25 94 GLN B C 1
ATOM 5527 O O . GLN B 1 94 ? -10.586 -4.246 -21.719 1 83.25 94 GLN B O 1
ATOM 5532 N N . LYS B 1 95 ? -10.156 -4.984 -23.688 1 89.75 95 LYS B N 1
ATOM 5533 C CA . LYS B 1 95 ? -11.57 -5.125 -24 1 89.75 95 LYS B CA 1
ATOM 5534 C C . LYS B 1 95 ? -12.227 -6.211 -23.156 1 89.75 95 LYS B C 1
ATOM 5536 O O . LYS B 1 95 ? -13.352 -6.043 -22.672 1 89.75 95 LYS B O 1
ATOM 5541 N N . LEU B 1 96 ? -11.5 -7.285 -22.969 1 91.44 96 LEU B N 1
ATOM 5542 C CA . LEU B 1 96 ? -12.031 -8.352 -22.125 1 91.44 96 LEU B CA 1
ATOM 5543 C C . LEU B 1 96 ? -12.188 -7.879 -20.672 1 91.44 96 LEU B C 1
ATOM 5545 O O . LEU B 1 96 ? -13.164 -8.227 -20.016 1 91.44 96 LEU B O 1
ATOM 5549 N N . ALA B 1 97 ? -11.25 -7.102 -20.281 1 80.31 97 ALA B N 1
ATOM 5550 C CA . ALA B 1 97 ? -11.32 -6.555 -18.922 1 80.31 97 ALA B CA 1
ATOM 5551 C C . ALA B 1 97 ? -12.508 -5.617 -18.766 1 80.31 97 ALA B C 1
ATOM 5553 O O . ALA B 1 97 ? -13.094 -5.516 -17.688 1 80.31 97 ALA B O 1
ATOM 5554 N N . SER B 1 98 ? -12.891 -4.949 -19.797 1 84.31 98 SER B N 1
ATOM 5555 C CA . SER B 1 98 ? -13.93 -3.922 -19.75 1 84.31 98 SER B CA 1
ATOM 5556 C C . SER B 1 98 ? -15.297 -4.527 -19.484 1 84.31 98 SER B C 1
ATOM 5558 O O . SER B 1 98 ? -16.25 -3.812 -19.141 1 84.31 98 SER B O 1
ATOM 5560 N N . ILE B 1 99 ? -15.422 -5.824 -19.562 1 89.19 99 ILE B N 1
ATOM 5561 C CA . ILE B 1 99 ? -16.734 -6.422 -19.391 1 89.19 99 ILE B CA 1
ATOM 5562 C C . ILE B 1 99 ? -16.781 -7.199 -18.078 1 89.19 99 ILE B C 1
ATOM 5564 O O . ILE B 1 99 ? -17.734 -7.953 -17.828 1 89.19 99 ILE B O 1
ATOM 5568 N N . ALA B 1 100 ? -15.82 -7.09 -17.281 1 81.5 100 ALA B N 1
ATOM 5569 C CA . ALA B 1 100 ? -15.727 -7.809 -16.016 1 81.5 100 ALA B CA 1
ATOM 5570 C C . ALA B 1 100 ? -16.906 -7.477 -15.109 1 81.5 100 ALA B C 1
ATOM 5572 O O . ALA B 1 100 ? -17.453 -8.359 -14.438 1 81.5 100 ALA B O 1
ATOM 5573 N N . ASP B 1 101 ? -17.359 -6.246 -15.039 1 82.62 101 ASP B N 1
ATOM 5574 C CA . ASP B 1 101 ? -18.469 -5.816 -14.195 1 82.62 101 ASP B CA 1
ATOM 5575 C C . ASP B 1 101 ? -19.781 -6.484 -14.625 1 82.62 101 ASP B C 1
ATOM 5577 O O . ASP B 1 101 ? -20.562 -6.918 -13.781 1 82.62 101 ASP B O 1
ATOM 5581 N N . SER B 1 102 ? -19.938 -6.453 -15.898 1 88.06 102 SER B N 1
ATOM 5582 C CA . SER B 1 102 ? -21.125 -7.105 -16.438 1 88.06 102 SER B CA 1
ATOM 5583 C C . SER B 1 102 ? -21.141 -8.594 -16.094 1 88.06 102 SER B C 1
ATOM 5585 O O . SER B 1 102 ? -22.188 -9.156 -15.781 1 88.06 102 SER B O 1
ATOM 5587 N N . LYS B 1 103 ? -20 -9.234 -16.172 1 90.88 103 LYS B N 1
ATOM 5588 C CA . LYS B 1 103 ? -19.875 -10.656 -15.836 1 90.88 103 LYS B CA 1
ATOM 5589 C C . LYS B 1 103 ? -20.25 -10.898 -14.383 1 90.88 103 LYS B C 1
ATOM 5591 O O . LYS B 1 103 ? -20.953 -11.859 -14.07 1 90.88 103 LYS B O 1
ATOM 5596 N N . ALA B 1 104 ? -19.828 -10.086 -13.539 1 87.5 104 ALA B N 1
ATOM 5597 C CA . ALA B 1 104 ? -20.141 -10.211 -12.125 1 87.5 104 ALA B CA 1
ATOM 5598 C C . ALA B 1 104 ? -21.641 -10.086 -11.883 1 87.5 104 ALA B C 1
ATOM 5600 O O . ALA B 1 104 ? -22.219 -10.828 -11.086 1 87.5 104 ALA B O 1
ATOM 5601 N N . LYS B 1 105 ? -22.281 -9.125 -12.578 1 89.19 105 LYS B N 1
ATOM 5602 C CA . LYS B 1 105 ? -23.734 -8.938 -12.492 1 89.19 105 LYS B CA 1
ATOM 5603 C C . LYS B 1 105 ? -24.469 -10.195 -12.938 1 89.19 105 LYS B C 1
ATOM 5605 O O . LYS B 1 105 ? -25.438 -10.609 -12.289 1 89.19 105 LYS B O 1
ATOM 5610 N N . LEU B 1 106 ? -23.969 -10.695 -13.984 1 93.94 106 LEU B N 1
ATOM 5611 C CA . LEU B 1 106 ? -24.562 -11.914 -14.516 1 93.94 106 LEU B CA 1
ATOM 5612 C C . LEU B 1 106 ? -24.438 -13.07 -13.523 1 93.94 106 LEU B C 1
ATOM 5614 O O . LEU B 1 106 ? -25.406 -13.812 -13.305 1 93.94 106 LEU B O 1
ATOM 5618 N N . TYR B 1 107 ? -23.312 -13.258 -12.945 1 93.75 107 TYR B N 1
ATOM 5619 C CA . TYR B 1 107 ? -23.094 -14.336 -11.984 1 93.75 107 TYR B CA 1
ATOM 5620 C C . TYR B 1 107 ? -23.969 -14.172 -10.75 1 93.75 107 TYR B C 1
ATOM 5622 O O . TYR B 1 107 ? -24.531 -15.141 -10.25 1 93.75 107 TYR B O 1
ATOM 5630 N N . LYS B 1 108 ? -24.125 -12.953 -10.312 1 92.69 108 LYS B N 1
ATOM 5631 C CA . LYS B 1 108 ? -25 -12.68 -9.18 1 92.69 108 LYS B CA 1
ATOM 5632 C C . LYS B 1 108 ? -26.453 -13.039 -9.516 1 92.69 108 LYS B C 1
ATOM 5634 O O . LYS B 1 108 ? -27.172 -13.578 -8.68 1 92.69 108 LYS B O 1
ATOM 5639 N N . TRP B 1 109 ? -26.844 -12.68 -10.703 1 95 109 TRP B N 1
ATOM 5640 C CA . TRP B 1 109 ? -28.188 -12.977 -11.172 1 95 109 TRP B CA 1
ATOM 5641 C C . TRP B 1 109 ? -28.422 -14.484 -11.219 1 95 109 TRP B C 1
ATOM 5643 O O . TRP B 1 109 ? -29.438 -14.977 -10.719 1 95 109 TRP B O 1
ATOM 5653 N N . ILE B 1 110 ? -27.5 -15.25 -11.758 1 96.38 110 ILE B N 1
ATOM 5654 C CA . ILE B 1 110 ? -27.609 -16.703 -11.82 1 96.38 110 ILE B CA 1
ATOM 5655 C C . ILE B 1 110 ? -27.656 -17.281 -10.414 1 96.38 110 ILE B C 1
ATOM 5657 O O . ILE B 1 110 ? -28.469 -18.156 -10.117 1 96.38 110 ILE B O 1
ATOM 5661 N N . GLY B 1 111 ? -26.812 -16.781 -9.586 1 95.06 111 GLY B N 1
ATOM 5662 C CA . GLY B 1 111 ? -26.719 -17.25 -8.211 1 95.06 111 GLY B CA 1
ATOM 5663 C C . GLY B 1 111 ? -28 -17.047 -7.418 1 95.06 111 GLY B C 1
ATOM 5664 O O . GLY B 1 111 ? -28.281 -17.781 -6.469 1 95.06 111 GLY B O 1
ATOM 5665 N N . SER B 1 112 ? -28.781 -16.109 -7.852 1 93.81 112 SER B N 1
ATOM 5666 C CA . SER B 1 112 ? -29.984 -15.742 -7.105 1 93.81 112 SER B CA 1
ATOM 5667 C C . SER B 1 112 ? -31.188 -16.562 -7.559 1 93.81 112 SER B C 1
ATOM 5669 O O . SER B 1 112 ? -32.281 -16.422 -7.004 1 93.81 112 SER B O 1
ATOM 5671 N N . ILE B 1 113 ? -30.953 -17.375 -8.539 1 95.31 113 ILE B N 1
ATOM 5672 C CA . ILE B 1 113 ? -32.062 -18.219 -9.023 1 95.31 113 ILE B CA 1
ATOM 5673 C C . ILE B 1 113 ? -32.344 -19.328 -8.016 1 95.31 113 ILE B C 1
ATOM 5675 O O . ILE B 1 113 ? -31.5 -20.188 -7.777 1 95.31 113 ILE B O 1
ATOM 5679 N N . ASP B 1 114 ? -33.5 -19.391 -7.422 1 92.94 114 ASP B N 1
ATOM 5680 C CA . ASP B 1 114 ? -33.844 -20.312 -6.344 1 92.94 114 ASP B CA 1
ATOM 5681 C C . ASP B 1 114 ? -34 -21.734 -6.867 1 92.94 114 ASP B C 1
ATOM 5683 O O . ASP B 1 114 ? -33.531 -22.688 -6.242 1 92.94 114 ASP B O 1
ATOM 5687 N N . ASN B 1 115 ? -34.625 -21.922 -8.008 1 95.5 115 ASN B N 1
ATOM 5688 C CA . ASN B 1 115 ? -34.906 -23.266 -8.531 1 95.5 115 ASN B CA 1
ATOM 5689 C C . ASN B 1 115 ? -33.969 -23.625 -9.664 1 95.5 115 ASN B C 1
ATOM 5691 O O . ASN B 1 115 ? -34.375 -24.219 -10.664 1 95.5 115 ASN B O 1
ATOM 5695 N N . LEU B 1 116 ? -32.719 -23.297 -9.523 1 96.81 116 LEU B N 1
ATOM 5696 C CA . LEU B 1 116 ? -31.703 -23.484 -10.562 1 96.81 116 LEU B CA 1
ATOM 5697 C C . LEU B 1 116 ? -31.609 -24.953 -10.945 1 96.81 116 LEU B C 1
ATOM 5699 O O . LEU B 1 116 ? -31.531 -25.297 -12.133 1 96.81 116 LEU B O 1
ATOM 5703 N N . SER B 1 117 ? -31.625 -25.828 -10 1 97.06 117 SER B N 1
ATOM 5704 C CA . SER B 1 117 ? -31.5 -27.266 -10.242 1 97.06 117 SER B CA 1
ATOM 5705 C C . SER B 1 117 ? -32.625 -27.781 -11.125 1 97.06 117 SER B C 1
ATOM 5707 O O . SER B 1 117 ? -32.375 -28.594 -12.023 1 97.06 117 SER B O 1
ATOM 5709 N N . GLU B 1 118 ? -33.75 -27.297 -10.852 1 97.31 118 GLU B N 1
ATOM 5710 C CA . GLU B 1 118 ? -34.906 -27.703 -11.641 1 97.31 118 GLU B CA 1
ATOM 5711 C C . GLU B 1 118 ? -34.781 -27.219 -13.086 1 97.31 118 GLU B C 1
ATOM 5713 O O . GLU B 1 118 ? -35.094 -27.969 -14.023 1 97.31 118 GLU B O 1
ATOM 5718 N N . ILE B 1 119 ? -34.375 -26.047 -13.164 1 97.25 119 ILE B N 1
ATOM 5719 C CA . ILE B 1 119 ? -34.25 -25.453 -14.492 1 97.25 119 ILE B CA 1
ATOM 5720 C C . ILE B 1 119 ? -33.156 -26.188 -15.273 1 97.25 119 ILE B C 1
ATOM 5722 O O . ILE B 1 119 ? -33.312 -26.484 -16.453 1 97.25 119 ILE B O 1
ATOM 5726 N N . ILE B 1 120 ? -32.062 -26.547 -14.703 1 97.88 120 ILE B N 1
ATOM 5727 C CA . ILE B 1 120 ? -30.953 -27.266 -15.328 1 97.88 120 ILE B CA 1
ATOM 5728 C C . ILE B 1 120 ? -31.453 -28.609 -15.859 1 97.88 120 ILE B C 1
ATOM 5730 O O . ILE B 1 120 ? -31.156 -28.984 -17 1 97.88 120 ILE B O 1
ATOM 5734 N N . ASN B 1 121 ? -32.281 -29.234 -15.141 1 97.12 121 ASN B N 1
ATOM 5735 C CA . ASN B 1 121 ? -32.75 -30.578 -15.469 1 97.12 121 ASN B CA 1
ATOM 5736 C C . ASN B 1 121 ? -33.75 -30.562 -16.594 1 97.12 121 ASN B C 1
ATOM 5738 O O . ASN B 1 121 ? -34.062 -31.609 -17.172 1 97.12 121 ASN B O 1
ATOM 5742 N N . SER B 1 122 ? -34.156 -29.438 -16.969 1 96.94 122 SER B N 1
ATOM 5743 C CA . SER B 1 122 ? -35.188 -29.328 -17.969 1 96.94 122 SER B CA 1
ATOM 5744 C C . SER B 1 122 ? -34.594 -29.156 -19.375 1 96.94 122 SER B C 1
ATOM 5746 O O . SER B 1 122 ? -35.344 -29.016 -20.344 1 96.94 122 SER B O 1
ATOM 5748 N N . SER B 1 123 ? -33.344 -29.125 -19.516 1 97 123 SER B N 1
ATOM 5749 C CA . SER B 1 123 ? -32.656 -28.906 -20.797 1 97 123 SER B CA 1
ATOM 5750 C C . SER B 1 123 ? -31.375 -29.719 -20.891 1 97 123 SER B C 1
ATOM 5752 O O . SER B 1 123 ? -30.562 -29.688 -19.969 1 97 123 SER B O 1
ATOM 5754 N N . ASP B 1 124 ? -31.25 -30.391 -22.031 1 97.25 124 ASP B N 1
ATOM 5755 C CA . ASP B 1 124 ? -30.031 -31.188 -22.234 1 97.25 124 ASP B CA 1
ATOM 5756 C C . ASP B 1 124 ? -28.797 -30.312 -22.25 1 97.25 124 ASP B C 1
ATOM 5758 O O . ASP B 1 124 ? -27.766 -30.672 -21.688 1 97.25 124 ASP B O 1
ATOM 5762 N N . LEU B 1 125 ? -28.891 -29.188 -22.844 1 97.69 125 LEU B N 1
ATOM 5763 C CA . LEU B 1 125 ? -27.781 -28.25 -22.922 1 97.69 125 LEU B CA 1
ATOM 5764 C C . LEU B 1 125 ? -27.359 -27.781 -21.531 1 97.69 125 LEU B C 1
ATOM 5766 O O . LEU B 1 125 ? -26.172 -27.719 -21.219 1 97.69 125 LEU B O 1
ATOM 5770 N N . LEU B 1 126 ? -28.344 -27.484 -20.719 1 98.19 126 LEU B N 1
ATOM 5771 C CA . LEU B 1 126 ? -28.062 -27 -19.375 1 98.19 126 LEU B CA 1
ATOM 5772 C C . LEU B 1 126 ? -27.5 -28.141 -18.516 1 98.19 126 LEU B C 1
ATOM 5774 O O . LEU B 1 126 ? -26.625 -27.906 -17.688 1 98.19 126 LEU B O 1
ATOM 5778 N N . LYS B 1 127 ? -28 -29.312 -18.766 1 97.69 127 LYS B N 1
ATOM 5779 C CA . LYS B 1 127 ? -27.516 -30.469 -18.016 1 97.69 127 LYS B CA 1
ATOM 5780 C C . LYS B 1 127 ? -26.031 -30.719 -18.281 1 97.69 127 LYS B C 1
ATOM 5782 O O . LYS B 1 127 ? -25.281 -31.062 -17.375 1 97.69 127 LYS B O 1
ATOM 5787 N N . GLU B 1 128 ? -25.688 -30.531 -19.469 1 97.25 128 GLU B N 1
ATOM 5788 C CA . GLU B 1 128 ? -24.281 -30.703 -19.859 1 97.25 128 GLU B CA 1
ATOM 5789 C C . GLU B 1 128 ? -23.391 -29.703 -19.141 1 97.25 128 GLU B C 1
ATOM 5791 O O . GLU B 1 128 ? -22.188 -29.906 -19.016 1 97.25 128 GLU B O 1
ATOM 5796 N N . HIS B 1 129 ? -23.969 -28.625 -18.656 1 98.31 129 HIS B N 1
ATOM 5797 C CA . HIS B 1 129 ? -23.203 -27.547 -18.031 1 98.31 129 HIS B CA 1
ATOM 5798 C C . HIS B 1 129 ? -23.609 -27.375 -16.562 1 98.31 129 HIS B C 1
ATOM 5800 O O . HIS B 1 129 ? -23.531 -26.281 -16.016 1 98.31 129 HIS B O 1
ATOM 5806 N N . THR B 1 130 ? -24.078 -28.453 -15.992 1 97.88 130 THR B N 1
ATOM 5807 C CA . THR B 1 130 ? -24.547 -28.453 -14.609 1 97.88 130 THR B CA 1
ATOM 5808 C C . THR B 1 130 ? -23.453 -27.953 -13.672 1 97.88 130 THR B C 1
ATOM 5810 O O . THR B 1 130 ? -23.688 -27.094 -12.82 1 97.88 130 THR B O 1
ATOM 5813 N N . PHE B 1 131 ? -22.266 -28.391 -13.797 1 97.62 131 PHE B N 1
ATOM 5814 C CA . PHE B 1 131 ? -21.172 -28.047 -12.898 1 97.62 131 PHE B CA 1
ATOM 5815 C C . PHE B 1 131 ? -20.844 -26.562 -12.977 1 97.62 131 PHE B C 1
ATOM 5817 O O . PHE B 1 131 ? -20.703 -25.906 -11.945 1 97.62 131 PHE B O 1
ATOM 5824 N N . HIS B 1 132 ? -20.75 -26.031 -14.18 1 97.62 132 HIS B N 1
ATOM 5825 C CA . HIS B 1 132 ? -20.453 -24.625 -14.398 1 97.62 132 HIS B CA 1
ATOM 5826 C C . HIS B 1 132 ? -21.5 -23.734 -13.734 1 97.62 132 HIS B C 1
ATOM 5828 O O . HIS B 1 132 ? -21.141 -22.766 -13.047 1 97.62 132 HIS B O 1
ATOM 5834 N N . LEU B 1 133 ? -22.75 -24.062 -13.93 1 98.19 133 LEU B N 1
ATOM 5835 C CA . LEU B 1 133 ? -23.828 -23.25 -13.383 1 98.19 133 LEU B CA 1
ATOM 5836 C C . LEU B 1 133 ? -23.844 -23.328 -11.859 1 98.19 133 LEU B C 1
ATOM 5838 O O . LEU B 1 133 ? -24.062 -22.312 -11.188 1 98.19 133 LEU B O 1
ATOM 5842 N N . ASN B 1 134 ? -23.625 -24.484 -11.352 1 97.25 134 ASN B N 1
ATOM 5843 C CA . ASN B 1 134 ? -23.578 -24.625 -9.898 1 97.25 134 ASN B CA 1
ATOM 5844 C C . ASN B 1 134 ? -22.359 -23.906 -9.312 1 97.25 134 ASN B C 1
ATOM 5846 O O . ASN B 1 134 ? -22.438 -23.375 -8.203 1 97.25 134 ASN B O 1
ATOM 5850 N N . GLU B 1 135 ? -21.266 -23.984 -10 1 96.56 135 GLU B N 1
ATOM 5851 C CA . GLU B 1 135 ? -20.078 -23.266 -9.555 1 96.56 135 GLU B CA 1
ATOM 5852 C C . GLU B 1 135 ? -20.344 -21.75 -9.484 1 96.56 135 GLU B C 1
ATOM 5854 O O . GLU B 1 135 ? -19.891 -21.078 -8.555 1 96.56 135 GLU B O 1
ATOM 5859 N N . ILE B 1 136 ? -21.016 -21.25 -10.453 1 96.69 136 ILE B N 1
ATOM 5860 C CA . ILE B 1 136 ? -21.375 -19.844 -10.469 1 96.69 136 ILE B CA 1
ATOM 5861 C C . ILE B 1 136 ? -22.25 -19.516 -9.25 1 96.69 136 ILE B C 1
ATOM 5863 O O . ILE B 1 136 ? -22.031 -18.5 -8.586 1 96.69 136 ILE B O 1
ATOM 5867 N N . LYS B 1 137 ? -23.219 -20.359 -9.008 1 96.25 137 LYS B N 1
ATOM 5868 C CA . LYS B 1 137 ? -24.109 -20.156 -7.867 1 96.25 137 LYS B CA 1
ATOM 5869 C C . LYS B 1 137 ? -23.312 -20.125 -6.559 1 96.25 137 LYS B C 1
ATOM 5871 O O . LYS B 1 137 ? -23.547 -19.25 -5.715 1 96.25 137 LYS B O 1
ATOM 5876 N N . GLU B 1 138 ? -22.391 -21.031 -6.418 1 94.94 138 GLU B N 1
ATOM 5877 C CA . GLU B 1 138 ? -21.578 -21.078 -5.211 1 94.94 138 GLU B CA 1
ATOM 5878 C C . GLU B 1 138 ? -20.672 -19.844 -5.109 1 94.94 138 GLU B C 1
ATOM 5880 O O . GLU B 1 138 ? -20.547 -19.25 -4.035 1 94.94 138 GLU B O 1
ATOM 5885 N N . TYR B 1 139 ? -20.062 -19.516 -6.211 1 94.31 139 TYR B N 1
ATOM 5886 C CA . TYR B 1 139 ? -19.172 -18.359 -6.266 1 94.31 139 TYR B CA 1
ATOM 5887 C C . TYR B 1 139 ? -19.938 -17.078 -5.941 1 94.31 139 TYR B C 1
ATOM 5889 O O . TYR B 1 139 ? -19.391 -16.172 -5.301 1 94.31 139 TYR B O 1
ATOM 5897 N N . SER B 1 140 ? -21.172 -16.984 -6.348 1 94.62 140 SER B N 1
ATOM 5898 C CA . SER B 1 140 ? -21.969 -15.781 -6.191 1 94.62 140 SER B CA 1
ATOM 5899 C C . SER B 1 140 ? -22.219 -15.461 -4.719 1 94.62 140 SER B C 1
ATOM 5901 O O . SER B 1 140 ? -22.453 -14.305 -4.359 1 94.62 140 SER B O 1
ATOM 5903 N N . LYS B 1 141 ? -22.125 -16.453 -3.885 1 94.38 141 LYS B N 1
ATOM 5904 C CA . LYS B 1 141 ? -22.297 -16.25 -2.449 1 94.38 141 LYS B CA 1
ATOM 5905 C C . LYS B 1 141 ? -21.172 -15.398 -1.871 1 94.38 141 LYS B C 1
ATOM 5907 O O . LYS B 1 141 ? -21.297 -14.852 -0.774 1 94.38 141 LYS B O 1
ATOM 5912 N N . HIS B 1 142 ? -20.094 -15.359 -2.611 1 95.12 142 HIS B N 1
ATOM 5913 C CA . HIS B 1 142 ? -18.906 -14.664 -2.117 1 95.12 142 HIS B CA 1
ATOM 5914 C C . HIS B 1 142 ? -18.734 -13.32 -2.807 1 95.12 142 HIS B C 1
ATOM 5916 O O . HIS B 1 142 ? -17.734 -12.617 -2.572 1 95.12 142 HIS B O 1
ATOM 5922 N N . ILE B 1 143 ? -19.672 -12.961 -3.713 1 93.25 143 ILE B N 1
ATOM 5923 C CA . ILE B 1 143 ? -19.625 -11.672 -4.391 1 93.25 143 ILE B CA 1
ATOM 5924 C C . ILE B 1 143 ? -20.359 -10.625 -3.549 1 93.25 143 ILE B C 1
ATOM 5926 O O . ILE B 1 143 ? -21.469 -10.852 -3.09 1 93.25 143 ILE B O 1
ATOM 5930 N N . LEU B 1 144 ? -19.703 -9.508 -3.316 1 93.5 144 LEU B N 1
ATOM 5931 C CA . LEU B 1 144 ? -20.297 -8.43 -2.543 1 93.5 144 LEU B CA 1
ATOM 5932 C C . LEU B 1 144 ? -21.172 -7.547 -3.428 1 93.5 144 LEU B C 1
ATOM 5934 O O . LEU B 1 144 ? -21.375 -7.852 -4.605 1 93.5 144 LEU B O 1
ATOM 5938 N N . SER B 1 145 ? -21.781 -6.488 -2.867 1 91.5 145 SER B N 1
ATOM 5939 C CA . SER B 1 145 ? -22.594 -5.578 -3.662 1 91.5 145 SER B CA 1
ATOM 5940 C C . SER B 1 145 ? -21.75 -4.863 -4.719 1 91.5 145 SER B C 1
ATOM 5942 O O . SER B 1 145 ? -20.531 -4.773 -4.59 1 91.5 145 SER B O 1
ATOM 5944 N N . ASP B 1 146 ? -22.406 -4.422 -5.785 1 87.5 146 ASP B N 1
ATOM 5945 C CA . ASP B 1 146 ? -21.719 -3.738 -6.871 1 87.5 146 ASP B CA 1
ATOM 5946 C C . ASP B 1 146 ? -20.875 -2.584 -6.34 1 87.5 146 ASP B C 1
ATOM 5948 O O . ASP B 1 146 ? -19.719 -2.404 -6.758 1 87.5 146 ASP B O 1
ATOM 5952 N N . ARG B 1 147 ? -21.438 -1.872 -5.465 1 91.19 147 ARG B N 1
ATOM 5953 C CA . ARG B 1 147 ? -20.734 -0.71 -4.93 1 91.19 147 ARG B CA 1
ATOM 5954 C C . ARG B 1 147 ? -19.547 -1.133 -4.07 1 91.19 147 ARG B C 1
ATOM 5956 O O . ARG B 1 147 ? -18.484 -0.521 -4.137 1 91.19 147 ARG B O 1
ATOM 5963 N N . GLU B 1 148 ? -19.719 -2.148 -3.285 1 93.44 148 GLU B N 1
ATOM 5964 C CA . GLU B 1 148 ? -18.625 -2.662 -2.457 1 93.44 148 GLU B CA 1
ATOM 5965 C C . GLU B 1 148 ? -17.5 -3.211 -3.314 1 93.44 148 GLU B C 1
ATOM 5967 O O . GLU B 1 148 ? -16.328 -2.955 -3.039 1 93.44 148 GLU B O 1
ATOM 5972 N N . GLU B 1 149 ? -17.875 -3.963 -4.367 1 93.44 149 GLU B N 1
ATOM 5973 C CA . GLU B 1 149 ? -16.875 -4.488 -5.289 1 93.44 149 GLU B CA 1
ATOM 5974 C C . GLU B 1 149 ? -16.094 -3.359 -5.965 1 93.44 149 GLU B C 1
ATOM 5976 O O . GLU B 1 149 ? -14.883 -3.463 -6.16 1 93.44 149 GLU B O 1
ATOM 5981 N N . LEU B 1 150 ? -16.797 -2.334 -6.305 1 90.81 150 LEU B N 1
ATOM 5982 C CA . LEU B 1 150 ? -16.172 -1.176 -6.934 1 90.81 150 LEU B CA 1
ATOM 5983 C C . LEU B 1 150 ? -15.172 -0.519 -5.988 1 90.81 150 LEU B C 1
ATOM 5985 O O . LEU B 1 150 ? -14.062 -0.179 -6.395 1 90.81 150 LEU B O 1
ATOM 5989 N N . ILE B 1 151 ? -15.547 -0.336 -4.742 1 94.81 151 ILE B N 1
ATOM 5990 C CA . ILE B 1 151 ? -14.68 0.28 -3.746 1 94.81 151 ILE B CA 1
ATOM 5991 C C . ILE B 1 151 ? -13.414 -0.562 -3.57 1 94.81 151 ILE B C 1
ATOM 5993 O O . ILE B 1 151 ? -12.305 -0.032 -3.578 1 94.81 151 ILE B O 1
ATOM 5997 N N . ILE B 1 152 ? -13.586 -1.854 -3.473 1 95.75 152 ILE B N 1
ATOM 5998 C CA . ILE B 1 152 ? -12.445 -2.754 -3.291 1 95.75 152 ILE B CA 1
ATOM 5999 C C . ILE B 1 152 ? -11.516 -2.656 -4.496 1 95.75 152 ILE B C 1
ATOM 6001 O O . ILE B 1 152 ? -10.297 -2.529 -4.34 1 95.75 152 ILE B O 1
ATOM 6005 N N . ALA B 1 153 ? -12.094 -2.713 -5.715 1 92.56 153 ALA B N 1
ATOM 6006 C CA . ALA B 1 153 ? -11.305 -2.639 -6.941 1 92.56 153 ALA B CA 1
ATOM 6007 C C . ALA B 1 153 ? -10.508 -1.34 -7 1 92.56 153 ALA B C 1
ATOM 6009 O O . ALA B 1 153 ? -9.328 -1.345 -7.355 1 92.56 153 ALA B O 1
ATOM 6010 N N . GLN B 1 154 ? -11.094 -0.235 -6.633 1 92.88 154 GLN B N 1
ATOM 6011 C CA . GLN B 1 154 ? -10.438 1.067 -6.668 1 92.88 154 GLN B CA 1
ATOM 6012 C C . GLN B 1 154 ? -9.352 1.167 -5.598 1 92.88 154 GLN B C 1
ATOM 6014 O O . GLN B 1 154 ? -8.258 1.665 -5.859 1 92.88 154 GLN B O 1
ATOM 6019 N N . MET B 1 155 ? -9.656 0.633 -4.441 1 96.38 155 MET B N 1
ATOM 6020 C CA . MET B 1 155 ? -8.719 0.707 -3.326 1 96.38 155 MET B CA 1
ATOM 6021 C C . MET B 1 155 ? -7.5 -0.17 -3.582 1 96.38 155 MET B C 1
ATOM 6023 O O . MET B 1 155 ? -6.398 0.146 -3.129 1 96.38 155 MET B O 1
ATOM 6027 N N . LYS B 1 156 ? -7.598 -1.231 -4.359 1 95.75 156 LYS B N 1
ATOM 6028 C CA . LYS B 1 156 ? -6.48 -2.107 -4.703 1 95.75 156 LYS B CA 1
ATOM 6029 C C . LYS B 1 156 ? -5.426 -1.361 -5.512 1 95.75 156 LYS B C 1
ATOM 6031 O O . LYS B 1 156 ? -4.246 -1.71 -5.477 1 95.75 156 LYS B O 1
ATOM 6036 N N . GLY B 1 157 ? -5.855 -0.374 -6.242 1 93.44 157 GLY B N 1
ATOM 6037 C CA . GLY B 1 157 ? -4.941 0.393 -7.074 1 93.44 157 GLY B CA 1
ATOM 6038 C C . GLY B 1 157 ? -3.812 1.029 -6.285 1 93.44 157 GLY B C 1
ATOM 6039 O O . GLY B 1 157 ? -2.682 1.118 -6.77 1 93.44 157 GLY B O 1
ATOM 6040 N N . SER B 1 158 ? -4.145 1.427 -5.051 1 95.25 158 SER B N 1
ATOM 6041 C CA . SER B 1 158 ? -3.141 1.988 -4.152 1 95.25 158 SER B CA 1
ATOM 6042 C C . SER B 1 158 ? -2.756 0.993 -3.062 1 95.25 158 SER B C 1
ATOM 6044 O O . SER B 1 158 ? -2.023 1.336 -2.131 1 95.25 158 SER B O 1
ATOM 6046 N N . GLY B 1 159 ? -3.357 -0.198 -3.152 1 97.12 159 GLY B N 1
ATOM 6047 C CA . GLY B 1 159 ? -3.064 -1.286 -2.232 1 97.12 159 GLY B CA 1
ATOM 6048 C C . GLY B 1 159 ? -2.156 -2.344 -2.83 1 97.12 159 GLY B C 1
ATOM 6049 O O . GLY B 1 159 ? -1.047 -2.039 -3.273 1 97.12 159 GLY B O 1
ATOM 6050 N N . SER B 1 160 ? -2.65 -3.498 -3.021 1 97.88 160 SER B N 1
ATOM 6051 C CA . SER B 1 160 ? -1.862 -4.652 -3.445 1 97.88 160 SER B CA 1
ATOM 6052 C C . SER B 1 160 ? -1.203 -4.402 -4.797 1 97.88 160 SER B C 1
ATOM 6054 O O . SER B 1 160 ? -0.053 -4.789 -5.016 1 97.88 160 SER B O 1
ATOM 6056 N N . SER B 1 161 ? -1.904 -3.797 -5.703 1 94.75 161 SER B N 1
ATOM 6057 C CA . SER B 1 161 ? -1.335 -3.539 -7.02 1 94.75 161 SER B CA 1
ATOM 6058 C C . SER B 1 161 ? -0.091 -2.662 -6.926 1 94.75 161 SER B C 1
ATOM 6060 O O . SER B 1 161 ? 0.919 -2.938 -7.578 1 94.75 161 SER B O 1
ATOM 6062 N N . SER B 1 162 ? -0.155 -1.638 -6.109 1 95.88 162 SER B N 1
ATOM 6063 C CA . SER B 1 162 ? 0.973 -0.729 -5.934 1 95.88 162 SER B CA 1
ATOM 6064 C C . SER B 1 162 ? 2.107 -1.398 -5.164 1 95.88 162 SER B C 1
ATOM 6066 O O . SER B 1 162 ? 3.281 -1.188 -5.477 1 95.88 162 SER B O 1
ATOM 6068 N N . TRP B 1 163 ? 1.794 -2.18 -4.18 1 98.06 163 TRP B N 1
ATOM 6069 C CA . TRP B 1 163 ? 2.803 -2.914 -3.422 1 98.06 163 TRP B CA 1
ATOM 6070 C C . TRP B 1 163 ? 3.564 -3.881 -4.324 1 98.06 163 TRP B C 1
ATOM 6072 O O . TRP B 1 163 ? 4.785 -4.004 -4.219 1 98.06 163 TRP B O 1
ATOM 6082 N N . THR B 1 164 ? 2.84 -4.594 -5.184 1 96.75 164 THR B N 1
ATOM 6083 C CA . THR B 1 164 ? 3.471 -5.508 -6.129 1 96.75 164 THR B CA 1
ATOM 6084 C C . THR B 1 164 ? 4.43 -4.758 -7.051 1 96.75 164 THR B C 1
ATOM 6086 O O . THR B 1 164 ? 5.547 -5.215 -7.293 1 96.75 164 THR B O 1
ATOM 6089 N N . LYS B 1 165 ? 4.023 -3.617 -7.535 1 93.56 165 LYS B N 1
ATOM 6090 C CA . LYS B 1 165 ? 4.871 -2.803 -8.398 1 93.56 165 LYS B CA 1
ATOM 6091 C C . LYS B 1 165 ? 6.152 -2.389 -7.68 1 93.56 165 LYS B C 1
ATOM 6093 O O . LYS B 1 165 ? 7.234 -2.408 -8.266 1 93.56 165 LYS B O 1
ATOM 6098 N N . LEU B 1 166 ? 6.012 -2.012 -6.391 1 96.88 166 LEU B N 1
ATOM 6099 C CA . LEU B 1 166 ? 7.199 -1.64 -5.629 1 96.88 166 LEU B CA 1
ATOM 6100 C C . LEU B 1 166 ? 8.164 -2.816 -5.5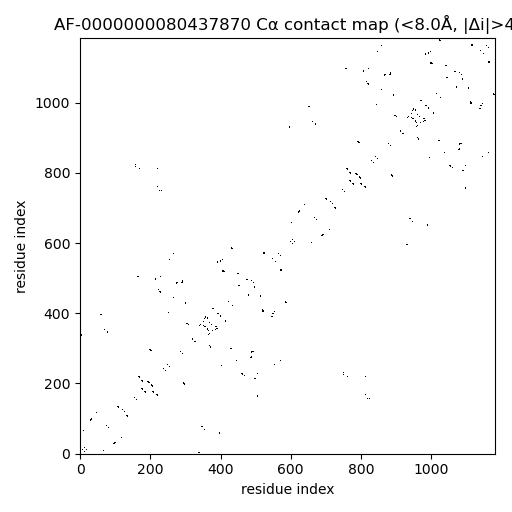16 1 96.88 166 LEU B C 1
ATOM 6102 O O . LEU B 1 166 ? 9.359 -2.666 -5.758 1 96.88 166 LEU B O 1
ATOM 6106 N N . LYS B 1 167 ? 7.629 -3.98 -5.129 1 97.62 167 LYS B N 1
ATOM 6107 C CA . LYS B 1 167 ? 8.461 -5.172 -5.004 1 97.62 167 LYS B CA 1
ATOM 6108 C C . LYS B 1 167 ? 9.195 -5.469 -6.312 1 97.62 167 LYS B C 1
ATOM 6110 O O . LYS B 1 167 ? 10.398 -5.73 -6.312 1 97.62 167 LYS B O 1
ATOM 6115 N N . ASP B 1 168 ? 8.484 -5.422 -7.363 1 93.81 168 ASP B N 1
ATOM 6116 C CA . ASP B 1 168 ? 9.086 -5.707 -8.664 1 93.81 168 ASP B CA 1
ATOM 6117 C C . ASP B 1 168 ? 10.156 -4.68 -9.008 1 93.81 168 ASP B C 1
ATOM 6119 O O . ASP B 1 168 ? 11.227 -5.039 -9.508 1 93.81 168 ASP B O 1
ATOM 6123 N N . LEU B 1 169 ? 9.859 -3.432 -8.719 1 91.19 169 LEU B N 1
ATOM 6124 C CA . LEU B 1 169 ? 10.828 -2.367 -8.969 1 91.19 169 LEU B CA 1
ATOM 6125 C C . LEU B 1 169 ? 12.094 -2.574 -8.141 1 91.19 169 LEU B C 1
ATOM 6127 O O . LEU B 1 169 ? 13.203 -2.486 -8.664 1 91.19 169 LEU B O 1
ATOM 6131 N N . GLU B 1 170 ? 11.922 -2.875 -6.863 1 95.38 170 GLU B N 1
ATOM 6132 C CA . GLU B 1 170 ? 13.055 -3.074 -5.957 1 95.38 170 GLU B CA 1
ATOM 6133 C C . GLU B 1 170 ? 13.914 -4.25 -6.402 1 95.38 170 GLU B C 1
ATOM 6135 O O . GLU B 1 170 ? 15.141 -4.141 -6.461 1 95.38 170 GLU B O 1
ATOM 6140 N N . THR B 1 171 ? 13.359 -5.336 -6.762 1 95.12 171 THR B N 1
ATOM 6141 C CA . THR B 1 171 ? 14.125 -6.531 -7.098 1 95.12 171 THR B CA 1
ATOM 6142 C C . THR B 1 171 ? 14.758 -6.402 -8.477 1 95.12 171 THR B C 1
ATOM 6144 O O . THR B 1 171 ? 15.883 -6.852 -8.695 1 95.12 171 THR B O 1
ATOM 6147 N N . SER B 1 172 ? 14.062 -5.805 -9.406 1 91.31 172 SER B N 1
ATOM 6148 C CA . SER B 1 172 ? 14.586 -5.695 -10.766 1 91.31 172 SER B CA 1
ATOM 6149 C C . SER B 1 172 ? 15.695 -4.66 -10.844 1 91.31 172 SER B C 1
ATOM 6151 O O . SER B 1 172 ? 16.578 -4.758 -11.695 1 91.31 172 SER B O 1
ATOM 6153 N N . SER B 1 173 ? 15.688 -3.674 -9.953 1 91.25 173 SER B N 1
ATOM 6154 C CA . SER B 1 173 ? 16.688 -2.609 -9.992 1 91.25 173 SER B CA 1
ATOM 6155 C C . SER B 1 173 ? 17.859 -2.92 -9.078 1 91.25 173 SER B C 1
ATOM 6157 O O . SER B 1 173 ? 18.844 -2.18 -9.055 1 91.25 173 SER B O 1
ATOM 6159 N N . LEU B 1 174 ? 17.781 -3.979 -8.305 1 94.69 174 LEU B N 1
ATOM 6160 C CA . LEU B 1 174 ? 18.828 -4.309 -7.344 1 94.69 174 LEU B CA 1
ATOM 6161 C C . LEU B 1 174 ? 20.094 -4.777 -8.055 1 94.69 174 LEU B C 1
ATOM 6163 O O . LEU B 1 174 ? 20.047 -5.746 -8.812 1 94.69 174 LEU B O 1
ATOM 6167 N N . LEU B 1 175 ? 21.188 -4.094 -7.871 1 95.75 175 LEU B N 1
ATOM 6168 C CA . LEU B 1 175 ? 22.5 -4.527 -8.344 1 95.75 175 LEU B CA 1
ATOM 6169 C C . LEU B 1 175 ? 23.25 -5.266 -7.238 1 95.75 175 LEU B C 1
ATOM 6171 O O . LEU B 1 175 ? 23.234 -4.848 -6.078 1 95.75 175 LEU B O 1
ATOM 6175 N N . VAL B 1 176 ? 23.812 -6.371 -7.559 1 97.44 176 VAL B N 1
ATOM 6176 C CA . VAL B 1 176 ? 24.562 -7.23 -6.648 1 97.44 176 VAL B CA 1
ATOM 6177 C C . VAL B 1 176 ? 26.062 -7.07 -6.898 1 97.44 176 VAL B C 1
ATOM 6179 O O . VAL B 1 176 ? 26.547 -7.383 -7.984 1 97.44 176 VAL B O 1
ATOM 6182 N N . ASP B 1 177 ? 26.734 -6.539 -5.875 1 97.25 177 ASP B N 1
ATOM 6183 C CA . ASP B 1 177 ? 28.188 -6.484 -5.949 1 97.25 177 ASP B CA 1
ATOM 6184 C C . ASP B 1 177 ? 28.812 -7.859 -5.695 1 97.25 177 ASP B C 1
ATOM 6186 O O . ASP B 1 177 ? 28.562 -8.477 -4.656 1 97.25 177 ASP B O 1
ATOM 6190 N N . ILE B 1 178 ? 29.531 -8.367 -6.625 1 97.56 178 ILE B N 1
ATOM 6191 C CA . ILE B 1 178 ? 30.078 -9.719 -6.535 1 97.56 178 ILE B CA 1
ATOM 6192 C C . ILE B 1 178 ? 31.5 -9.742 -7.09 1 97.56 178 ILE B C 1
ATOM 6194 O O . ILE B 1 178 ? 31.844 -8.938 -7.961 1 97.56 178 ILE B O 1
ATOM 6198 N N . GLU B 1 179 ? 32.344 -10.477 -6.504 1 96.19 179 GLU B N 1
ATOM 6199 C CA . GLU B 1 179 ? 33.688 -10.727 -7.008 1 96.19 179 GLU B CA 1
ATOM 6200 C C . GLU B 1 179 ? 33.812 -12.125 -7.605 1 96.19 179 GLU B C 1
ATOM 6202 O O . GLU B 1 179 ? 33.625 -13.117 -6.91 1 96.19 179 GLU B O 1
ATOM 6207 N N . ILE B 1 180 ? 34 -12.258 -8.898 1 92.94 180 ILE B N 1
ATOM 6208 C CA . ILE B 1 180 ? 34.156 -13.523 -9.609 1 92.94 180 ILE B CA 1
ATOM 6209 C C . ILE B 1 180 ? 35.562 -13.594 -10.219 1 92.94 180 ILE B C 1
ATOM 6211 O O . ILE B 1 180 ? 35.938 -12.734 -11.016 1 92.94 180 ILE B O 1
ATOM 6215 N N . ASN B 1 181 ? 36.375 -14.562 -9.836 1 89.25 181 ASN B N 1
ATOM 6216 C CA . ASN B 1 181 ? 37.719 -14.766 -10.344 1 89.25 181 ASN B CA 1
ATOM 6217 C C . ASN B 1 181 ? 38.594 -13.516 -10.164 1 89.25 181 ASN B C 1
ATOM 6219 O O . ASN B 1 181 ? 39.281 -13.094 -11.094 1 89.25 181 ASN B O 1
ATOM 6223 N N . GLY B 1 182 ? 38.375 -12.805 -9.141 1 90.5 182 GLY B N 1
ATOM 6224 C CA . GLY B 1 182 ? 39.219 -11.656 -8.789 1 90.5 182 GLY B CA 1
ATOM 6225 C C . GLY B 1 182 ? 38.688 -10.352 -9.359 1 90.5 182 GLY B C 1
ATOM 6226 O O . GLY B 1 182 ? 39.219 -9.281 -9.094 1 90.5 182 GLY B O 1
ATOM 6227 N N . GLU B 1 183 ? 37.625 -10.398 -10.078 1 94.44 183 GLU B N 1
ATOM 6228 C CA . GLU B 1 183 ? 37.062 -9.195 -10.688 1 94.44 183 GLU B CA 1
ATOM 6229 C C . GLU B 1 183 ? 35.781 -8.758 -9.969 1 94.44 183 GLU B C 1
ATOM 6231 O O . GLU B 1 183 ? 34.875 -9.562 -9.773 1 94.44 183 GLU B O 1
ATOM 6236 N N . LYS B 1 184 ? 35.812 -7.539 -9.594 1 94.31 184 LYS B N 1
ATOM 6237 C CA . LYS B 1 184 ? 34.625 -6.98 -8.945 1 94.31 184 LYS B CA 1
ATOM 6238 C C . LYS B 1 184 ? 33.594 -6.5 -9.977 1 94.31 184 LYS B C 1
ATOM 6240 O O . LYS B 1 184 ? 33.969 -5.777 -10.914 1 94.31 184 LYS B O 1
ATOM 6245 N N . LYS B 1 185 ? 32.344 -6.945 -9.906 1 96.25 185 LYS B N 1
ATOM 6246 C CA . LYS B 1 185 ? 31.25 -6.594 -10.82 1 96.25 185 LYS B CA 1
ATOM 6247 C C . LYS B 1 185 ? 29.984 -6.254 -10.047 1 96.25 185 LYS B C 1
ATOM 6249 O O . LYS B 1 185 ? 29.859 -6.598 -8.875 1 96.25 185 LYS B O 1
ATOM 6254 N N . SER B 1 186 ? 29.219 -5.441 -10.617 1 96.94 186 SER B N 1
ATOM 6255 C CA . SER B 1 186 ? 27.844 -5.207 -10.172 1 96.94 186 SER B CA 1
ATOM 6256 C C . SER B 1 186 ? 26.828 -5.727 -11.195 1 96.94 186 SER B C 1
ATOM 6258 O O . SER B 1 186 ? 26.75 -5.207 -12.312 1 96.94 186 SER B O 1
ATOM 6260 N N . LEU B 1 187 ? 26.125 -6.816 -10.812 1 97.31 187 LEU B N 1
ATOM 6261 C CA . LEU B 1 187 ? 25.266 -7.512 -11.758 1 97.31 187 LEU B CA 1
ATOM 6262 C C . LEU B 1 187 ? 23.812 -7.496 -11.281 1 97.31 187 LEU B C 1
ATOM 6264 O O . LEU B 1 187 ? 23.562 -7.398 -10.078 1 97.31 187 LEU B O 1
ATOM 6268 N N . PRO B 1 188 ? 22.906 -7.531 -12.234 1 95.25 188 PRO B N 1
ATOM 6269 C CA . PRO B 1 188 ? 21.5 -7.656 -11.836 1 95.25 188 PRO B CA 1
ATOM 6270 C C . PRO B 1 188 ? 21.234 -8.914 -11.008 1 95.25 188 PRO B C 1
ATOM 6272 O O . PRO B 1 188 ? 21.875 -9.945 -11.219 1 95.25 188 PRO B O 1
ATOM 6275 N N . LEU B 1 189 ? 20.328 -8.797 -10.102 1 95.88 189 LEU B N 1
ATOM 6276 C CA . LEU B 1 189 ? 19.984 -9.883 -9.188 1 95.88 189 LEU B CA 1
ATOM 6277 C C . LEU B 1 189 ? 19.703 -11.164 -9.961 1 95.88 189 LEU B C 1
ATOM 6279 O O . LEU B 1 189 ? 20.172 -12.242 -9.57 1 95.88 189 LEU B O 1
ATOM 6283 N N . SER B 1 190 ? 18.984 -11.102 -11.102 1 93.31 190 SER B N 1
ATOM 6284 C CA . SER B 1 190 ? 18.594 -12.281 -11.867 1 93.31 190 SER B CA 1
ATOM 6285 C C . SER B 1 190 ? 19.812 -13.016 -12.414 1 93.31 190 SER B C 1
ATOM 6287 O O . SER B 1 190 ? 19.844 -14.25 -12.438 1 93.31 190 SER B O 1
ATOM 6289 N N . VAL B 1 191 ? 20.812 -12.289 -12.797 1 92.94 191 VAL B N 1
ATOM 6290 C CA . VAL B 1 191 ? 22.047 -12.875 -13.328 1 92.94 191 VAL B CA 1
ATOM 6291 C C . VAL B 1 191 ? 22.766 -13.633 -12.227 1 92.94 191 VAL B C 1
ATOM 6293 O O . VAL B 1 191 ? 23.219 -14.766 -12.43 1 92.94 191 VAL B O 1
ATOM 6296 N N . VAL B 1 192 ? 22.828 -13.016 -11.094 1 96.88 192 VAL B N 1
ATOM 6297 C CA . VAL B 1 192 ? 23.531 -13.609 -9.969 1 96.88 192 VAL B CA 1
ATOM 6298 C C . VAL B 1 192 ? 22.797 -14.867 -9.5 1 96.88 192 VAL B C 1
ATOM 6300 O O . VAL B 1 192 ? 23.422 -15.883 -9.211 1 96.88 192 VAL B O 1
ATOM 6303 N N . ARG B 1 193 ? 21.516 -14.82 -9.438 1 95.62 193 ARG B N 1
ATOM 6304 C CA . ARG B 1 193 ? 20.734 -15.969 -9 1 95.62 193 ARG B CA 1
ATOM 6305 C C . ARG B 1 193 ? 20.891 -17.141 -9.961 1 95.62 193 ARG B C 1
ATOM 6307 O O . ARG B 1 193 ? 20.891 -18.297 -9.539 1 95.62 193 ARG B O 1
ATOM 6314 N N . ASN B 1 194 ? 21.125 -16.906 -11.219 1 93.81 194 ASN B N 1
ATOM 6315 C CA . ASN B 1 194 ? 21.281 -17.953 -12.227 1 93.81 194 ASN B CA 1
ATOM 6316 C C . ASN B 1 194 ? 22.625 -18.656 -12.078 1 93.81 194 ASN B C 1
ATOM 6318 O O . ASN B 1 194 ? 22.828 -19.75 -12.609 1 93.81 194 ASN B O 1
ATOM 6322 N N . MET B 1 195 ? 23.531 -18.062 -11.383 1 95.56 195 MET B N 1
ATOM 6323 C CA . MET B 1 195 ? 24.844 -18.656 -11.164 1 95.56 195 MET B CA 1
ATOM 6324 C C . MET B 1 195 ? 24.75 -19.859 -10.234 1 95.56 195 MET B C 1
ATOM 6326 O O . MET B 1 195 ? 25.719 -20.609 -10.086 1 95.56 195 MET B O 1
ATOM 6330 N N . ALA B 1 196 ? 23.547 -20.078 -9.672 1 95.5 196 ALA B N 1
ATOM 6331 C CA . ALA B 1 196 ? 23.312 -21.25 -8.828 1 95.5 196 ALA B CA 1
ATOM 6332 C C . ALA B 1 196 ? 23.5 -22.547 -9.617 1 95.5 196 ALA B C 1
ATOM 6334 O O . ALA B 1 196 ? 23.766 -23.609 -9.031 1 95.5 196 ALA B O 1
ATOM 6335 N N . PHE B 1 197 ? 23.469 -22.469 -10.93 1 91.81 197 PHE B N 1
ATOM 6336 C CA . PHE B 1 197 ? 23.547 -23.641 -11.789 1 91.81 197 PHE B CA 1
ATOM 6337 C C . PHE B 1 197 ? 24.953 -23.812 -12.352 1 91.81 197 PHE B C 1
ATOM 6339 O O . PHE B 1 197 ? 25.219 -24.75 -13.117 1 91.81 197 PHE B O 1
ATOM 6346 N N . ASP B 1 198 ? 25.875 -22.969 -11.93 1 92.81 198 ASP B N 1
ATOM 6347 C CA . ASP B 1 198 ? 27.234 -23.031 -12.445 1 92.81 198 ASP B CA 1
ATOM 6348 C C . ASP B 1 198 ? 27.938 -24.312 -12.016 1 92.81 198 ASP B C 1
ATOM 6350 O O . ASP B 1 198 ? 27.703 -24.797 -10.906 1 92.81 198 ASP B O 1
ATOM 6354 N N . LYS B 1 199 ? 28.781 -24.875 -12.859 1 91.75 199 LYS B N 1
ATOM 6355 C CA . LYS B 1 199 ? 29.516 -26.094 -12.539 1 91.75 199 LYS B CA 1
ATOM 6356 C C . LYS B 1 199 ? 30.578 -25.828 -11.477 1 91.75 199 LYS B C 1
ATOM 6358 O O . LYS B 1 199 ? 30.953 -26.734 -10.727 1 91.75 199 LYS B O 1
ATOM 6363 N N . ASP B 1 200 ? 31.016 -24.578 -11.398 1 94.5 200 ASP B N 1
ATOM 6364 C CA . ASP B 1 200 ? 32.062 -24.203 -10.453 1 94.5 200 ASP B CA 1
ATOM 6365 C C . ASP B 1 200 ? 31.469 -23.828 -9.102 1 94.5 200 ASP B C 1
ATOM 6367 O O . ASP B 1 200 ? 30.75 -22.828 -8.992 1 94.5 200 ASP B O 1
ATOM 6371 N N . GLU B 1 201 ? 31.828 -24.562 -8.086 1 95.81 201 GLU B N 1
ATOM 6372 C CA . GLU B 1 201 ? 31.297 -24.328 -6.742 1 95.81 201 GLU B CA 1
ATOM 6373 C C . GLU B 1 201 ? 31.688 -22.938 -6.238 1 95.81 201 GLU B C 1
ATOM 6375 O O . GLU B 1 201 ? 30.922 -22.297 -5.523 1 95.81 201 GLU B O 1
ATOM 6380 N N . LYS B 1 202 ? 32.875 -22.484 -6.621 1 96.25 202 LYS B N 1
ATOM 6381 C CA . LYS B 1 202 ? 33.344 -21.172 -6.168 1 96.25 202 LYS B CA 1
ATOM 6382 C C . LYS B 1 202 ? 32.406 -20.062 -6.676 1 96.25 202 LYS B C 1
ATOM 6384 O O . LYS B 1 202 ? 32.156 -19.094 -5.965 1 96.25 202 LYS B O 1
ATOM 6389 N N . ILE B 1 203 ? 31.938 -20.266 -7.84 1 96.88 203 ILE B N 1
ATOM 6390 C CA . ILE B 1 203 ? 31.047 -19.281 -8.438 1 96.88 203 ILE B CA 1
ATOM 6391 C C . ILE B 1 203 ? 29.688 -19.328 -7.742 1 96.88 203 ILE B C 1
ATOM 6393 O O . ILE B 1 203 ? 29.125 -18.297 -7.379 1 96.88 203 ILE B O 1
ATOM 6397 N N . ARG B 1 204 ? 29.156 -20.547 -7.512 1 97.69 204 ARG B N 1
ATOM 6398 C CA . ARG B 1 204 ? 27.875 -20.703 -6.84 1 97.69 204 ARG B CA 1
ATOM 6399 C C . ARG B 1 204 ? 27.906 -20.094 -5.441 1 97.69 204 ARG B C 1
ATOM 6401 O O . ARG B 1 204 ? 26.984 -19.375 -5.055 1 97.69 204 ARG B O 1
ATOM 6408 N N . LYS B 1 205 ? 28.969 -20.375 -4.738 1 97.75 205 LYS B N 1
ATOM 6409 C CA . LYS B 1 205 ? 29.094 -19.875 -3.371 1 97.75 205 LYS B CA 1
ATOM 6410 C C . LYS B 1 205 ? 29.234 -18.359 -3.346 1 97.75 205 LYS B C 1
ATOM 6412 O O . LYS B 1 205 ? 28.578 -17.688 -2.547 1 97.75 205 LYS B O 1
ATOM 6417 N N . ALA B 1 206 ? 30.062 -17.812 -4.246 1 97.81 206 ALA B N 1
ATOM 6418 C CA . ALA B 1 206 ? 30.234 -16.359 -4.332 1 97.81 206 ALA B CA 1
ATOM 6419 C C . ALA B 1 206 ? 28.922 -15.672 -4.652 1 97.81 206 ALA B C 1
ATOM 6421 O O . ALA B 1 206 ? 28.594 -14.633 -4.074 1 97.81 206 ALA B O 1
ATOM 6422 N N . ALA B 1 207 ? 28.156 -16.281 -5.539 1 98.19 207 ALA B N 1
ATOM 6423 C CA . ALA B 1 207 ? 26.859 -15.734 -5.938 1 98.19 207 ALA B CA 1
ATOM 6424 C C . ALA B 1 207 ? 25.875 -15.758 -4.777 1 98.19 207 ALA B C 1
ATOM 6426 O O . ALA B 1 207 ? 25.172 -14.766 -4.523 1 98.19 207 ALA B O 1
ATOM 6427 N N . TYR B 1 208 ? 25.906 -16.844 -4.07 1 98.06 208 TYR B N 1
ATOM 6428 C CA . TYR B 1 208 ? 25.031 -17.031 -2.92 1 98.06 208 TYR B CA 1
ATOM 6429 C C . TYR B 1 208 ? 25.312 -15.977 -1.847 1 98.06 208 TYR B C 1
ATOM 6431 O O . TYR B 1 208 ? 24.391 -15.312 -1.369 1 98.06 208 TYR B O 1
ATOM 6439 N N . GLU B 1 209 ? 26.484 -15.789 -1.542 1 98.25 209 GLU B N 1
ATOM 6440 C CA . GLU B 1 209 ? 26.875 -14.844 -0.501 1 98.25 209 GLU B CA 1
ATOM 6441 C C . GLU B 1 209 ? 26.578 -13.406 -0.931 1 98.25 209 GLU B C 1
ATOM 6443 O O . GLU B 1 209 ? 26.078 -12.602 -0.142 1 98.25 209 GLU B O 1
ATOM 6448 N N . ALA B 1 210 ? 26.906 -13.102 -2.18 1 98.31 210 ALA B N 1
ATOM 6449 C CA . ALA B 1 210 ? 26.672 -11.766 -2.717 1 98.31 210 ALA B CA 1
ATOM 6450 C C . ALA B 1 210 ? 25.172 -11.453 -2.773 1 98.31 210 ALA B C 1
ATOM 6452 O O . ALA B 1 210 ? 24.75 -10.336 -2.471 1 98.31 210 ALA B O 1
ATOM 6453 N N . GLU B 1 211 ? 24.391 -12.453 -3.172 1 98.12 211 GLU B N 1
ATOM 6454 C CA . GLU B 1 211 ? 22.938 -12.312 -3.213 1 98.12 211 GLU B CA 1
ATOM 6455 C C . GLU B 1 211 ? 22.375 -11.977 -1.834 1 98.12 211 GLU B C 1
ATOM 6457 O O . GLU B 1 211 ? 21.609 -11.023 -1.687 1 98.12 211 GLU B O 1
ATOM 6462 N N . LEU B 1 212 ? 22.766 -12.688 -0.848 1 98.19 212 LEU B N 1
ATOM 6463 C CA . LEU B 1 212 ? 22.266 -12.492 0.507 1 98.19 212 LEU B CA 1
ATOM 6464 C C . LEU B 1 212 ? 22.594 -11.094 1.018 1 98.19 212 LEU B C 1
ATOM 6466 O O . LEU B 1 212 ? 21.734 -10.422 1.601 1 98.19 212 LEU B O 1
ATOM 6470 N N . LYS B 1 213 ? 23.781 -10.672 0.721 1 97.62 213 LYS B N 1
ATOM 6471 C CA . LYS B 1 213 ? 24.219 -9.352 1.163 1 97.62 213 LYS B CA 1
ATOM 6472 C C . LYS B 1 213 ? 23.406 -8.25 0.48 1 97.62 213 LYS B C 1
ATOM 6474 O O . LYS B 1 213 ? 23.094 -7.227 1.096 1 97.62 213 LYS B O 1
ATOM 6479 N N . SER B 1 214 ? 23.078 -8.453 -0.723 1 97.5 214 SER B N 1
ATOM 6480 C CA . SER B 1 214 ? 22.422 -7.426 -1.525 1 97.5 214 SER B CA 1
ATOM 6481 C C . SER B 1 214 ? 21 -7.18 -1.054 1 97.5 214 SER B C 1
ATOM 6483 O O . SER B 1 214 ? 20.484 -6.07 -1.176 1 97.5 214 SER B O 1
ATOM 6485 N N . TYR B 1 215 ? 20.359 -8.172 -0.447 1 97.5 215 TYR B N 1
ATOM 6486 C CA . TYR B 1 215 ? 18.953 -8.062 -0.067 1 97.5 215 TYR B CA 1
ATOM 6487 C C . TYR B 1 215 ? 18.766 -7.055 1.066 1 97.5 215 TYR B C 1
ATOM 6489 O O . TYR B 1 215 ? 17.672 -6.523 1.264 1 97.5 215 TYR B O 1
ATOM 6497 N N . LYS B 1 216 ? 19.797 -6.793 1.812 1 95.25 216 LYS B N 1
ATOM 6498 C CA . LYS B 1 216 ? 19.734 -5.844 2.918 1 95.25 216 LYS B CA 1
ATOM 6499 C C . LYS B 1 216 ? 19.328 -4.457 2.428 1 95.25 216 LYS B C 1
ATOM 6501 O O . LYS B 1 216 ? 18.688 -3.695 3.158 1 95.25 216 LYS B O 1
ATOM 6506 N N . LYS B 1 217 ? 19.625 -4.191 1.213 1 93.62 217 LYS B N 1
ATOM 6507 C CA . LYS B 1 217 ? 19.359 -2.881 0.631 1 93.62 217 LYS B CA 1
ATOM 6508 C C . LYS B 1 217 ? 17.859 -2.682 0.397 1 93.62 217 LYS B C 1
ATOM 6510 O O . LYS B 1 217 ? 17.391 -1.548 0.308 1 93.62 217 LYS B O 1
ATOM 6515 N N . ILE B 1 218 ? 17.109 -3.828 0.292 1 95.88 218 ILE B N 1
ATOM 6516 C CA . ILE B 1 218 ? 15.719 -3.676 -0.131 1 95.88 218 ILE B CA 1
ATOM 6517 C C . ILE B 1 218 ? 14.797 -4.402 0.849 1 95.88 218 ILE B C 1
ATOM 6519 O O . ILE B 1 218 ? 13.578 -4.441 0.651 1 95.88 218 ILE B O 1
ATOM 6523 N N . GLU B 1 219 ? 15.281 -5.023 1.904 1 96.31 219 GLU B N 1
ATOM 6524 C CA . GLU B 1 219 ? 14.5 -5.938 2.727 1 96.31 219 GLU B CA 1
ATOM 6525 C C . GLU B 1 219 ? 13.336 -5.215 3.402 1 96.31 219 GLU B C 1
ATOM 6527 O O . GLU B 1 219 ? 12.258 -5.785 3.576 1 96.31 219 GLU B O 1
ATOM 6532 N N . ASN B 1 220 ? 13.453 -3.85 3.734 1 93.56 220 ASN B N 1
ATOM 6533 C CA . ASN B 1 220 ? 12.367 -3.115 4.371 1 93.56 220 ASN B CA 1
ATOM 6534 C C . ASN B 1 220 ? 11.203 -2.889 3.408 1 93.56 220 ASN B C 1
ATOM 6536 O O . ASN B 1 220 ? 10.055 -3.156 3.746 1 93.56 220 ASN B O 1
ATOM 6540 N N . SER B 1 221 ? 11.57 -2.424 2.234 1 96.88 221 SER B N 1
ATOM 6541 C CA . SER B 1 221 ? 10.539 -2.139 1.24 1 96.88 221 SER B CA 1
ATOM 6542 C C . SER B 1 221 ? 9.844 -3.418 0.781 1 96.88 221 SER B C 1
ATOM 6544 O O . SER B 1 221 ? 8.617 -3.455 0.66 1 96.88 221 SER B O 1
ATOM 6546 N N . VAL B 1 222 ? 10.594 -4.5 0.602 1 98 222 VAL B N 1
ATOM 6547 C CA . VAL B 1 222 ? 10.031 -5.738 0.084 1 98 222 VAL B CA 1
ATOM 6548 C C . VAL B 1 222 ? 9.195 -6.418 1.168 1 98 222 VAL B C 1
ATOM 6550 O O . VAL B 1 222 ? 8.125 -6.965 0.887 1 98 222 VAL B O 1
ATOM 6553 N N . SER B 1 223 ? 9.68 -6.395 2.418 1 98.06 223 SER B N 1
ATOM 6554 C CA . SER B 1 223 ? 8.875 -6.941 3.506 1 98.06 223 SER B CA 1
ATOM 6555 C C . SER B 1 223 ? 7.574 -6.16 3.68 1 98.06 223 SER B C 1
ATOM 6557 O O . SER B 1 223 ? 6.523 -6.746 3.949 1 98.06 223 SER B O 1
ATOM 6559 N N . SER B 1 224 ? 7.625 -4.812 3.518 1 97.62 224 SER B N 1
ATOM 6560 C CA . SER B 1 224 ? 6.422 -3.99 3.598 1 97.62 224 SER B CA 1
ATOM 6561 C C . SER B 1 224 ? 5.441 -4.34 2.482 1 97.62 224 SER B C 1
ATOM 6563 O O . SER B 1 224 ? 4.227 -4.383 2.705 1 97.62 224 SER B O 1
ATOM 6565 N N . ALA B 1 225 ? 6 -4.582 1.284 1 98.38 225 ALA B N 1
ATOM 6566 C CA . ALA B 1 225 ? 5.156 -4.977 0.159 1 98.38 225 ALA B CA 1
ATOM 6567 C C . ALA B 1 225 ? 4.43 -6.285 0.452 1 98.38 225 ALA B C 1
ATOM 6569 O O . ALA B 1 225 ? 3.223 -6.398 0.232 1 98.38 225 ALA B O 1
ATOM 6570 N N . LEU B 1 226 ? 5.152 -7.254 1 1 98.69 226 LEU B N 1
ATOM 6571 C CA . LEU B 1 226 ? 4.543 -8.531 1.334 1 98.69 226 LEU B CA 1
ATOM 6572 C C . LEU B 1 226 ? 3.436 -8.359 2.369 1 98.69 226 LEU B C 1
ATOM 6574 O O . LEU B 1 226 ? 2.344 -8.914 2.219 1 98.69 226 LEU B O 1
ATOM 6578 N N . ASN B 1 227 ? 3.711 -7.531 3.383 1 98.19 227 ASN B N 1
ATOM 6579 C CA . ASN B 1 227 ? 2.732 -7.258 4.43 1 98.19 227 ASN B CA 1
ATOM 6580 C C . ASN B 1 227 ? 1.489 -6.574 3.873 1 98.19 227 ASN B C 1
ATOM 6582 O O . ASN B 1 227 ? 0.367 -6.906 4.258 1 98.19 227 ASN B O 1
ATOM 6586 N N . GLY B 1 228 ? 1.739 -5.566 3.016 1 98.25 228 GLY B N 1
ATOM 6587 C CA . GLY B 1 228 ? 0.616 -4.867 2.416 1 98.25 228 GLY B CA 1
ATOM 6588 C C . GLY B 1 228 ? -0.279 -5.773 1.591 1 98.25 228 GLY B C 1
ATOM 6589 O O . GLY B 1 228 ? -1.502 -5.754 1.746 1 98.25 228 GLY B O 1
ATOM 6590 N N . ILE B 1 229 ? 0.311 -6.621 0.788 1 98.62 229 ILE B N 1
ATOM 6591 C CA . ILE B 1 229 ? -0.423 -7.504 -0.11 1 98.62 229 ILE B CA 1
ATOM 6592 C C . ILE B 1 229 ? -1.172 -8.562 0.701 1 98.62 229 ILE B C 1
ATOM 6594 O O . ILE B 1 229 ? -2.383 -8.734 0.538 1 98.62 229 ILE B O 1
ATOM 6598 N N . LYS B 1 230 ? -0.474 -9.234 1.592 1 98.69 230 LYS B N 1
ATOM 6599 C CA . LYS B 1 230 ? -1.096 -10.32 2.346 1 98.69 230 LYS B CA 1
ATOM 6600 C C . LYS B 1 230 ? -2.133 -9.781 3.328 1 98.69 230 LYS B C 1
ATOM 6602 O O . LYS B 1 230 ? -3.143 -10.438 3.594 1 98.69 230 LYS B O 1
ATOM 6607 N N . GLY B 1 231 ? -1.887 -8.57 3.902 1 98 231 GLY B N 1
ATOM 6608 C CA . GLY B 1 231 ? -2.916 -7.938 4.711 1 98 231 GLY B CA 1
ATOM 6609 C C . GLY B 1 231 ? -4.195 -7.668 3.943 1 98 231 GLY B C 1
ATOM 6610 O O . GLY B 1 231 ? -5.293 -7.906 4.453 1 98 231 GLY B O 1
ATOM 6611 N N . GLU B 1 232 ? -4.09 -7.141 2.746 1 98.12 232 GLU B N 1
ATOM 6612 C CA . GLU B 1 232 ? -5.246 -6.902 1.887 1 98.12 232 GLU B CA 1
ATOM 6613 C C . GLU B 1 232 ? -5.984 -8.203 1.583 1 98.12 232 GLU B C 1
ATOM 6615 O O . GLU B 1 232 ? -7.215 -8.25 1.619 1 98.12 232 GLU B O 1
ATOM 6620 N N . VAL B 1 233 ? -5.195 -9.273 1.277 1 98.56 233 VAL B N 1
ATOM 6621 C CA . VAL B 1 233 ? -5.77 -10.57 0.959 1 98.56 233 VAL B CA 1
ATOM 6622 C C . VAL B 1 233 ? -6.605 -11.07 2.137 1 98.56 233 VAL B C 1
ATOM 6624 O O . VAL B 1 233 ? -7.738 -11.523 1.956 1 98.56 233 VAL B O 1
ATOM 6627 N N . ILE B 1 234 ? -6.078 -11 3.338 1 98.12 234 ILE B N 1
ATOM 6628 C CA . ILE B 1 234 ? -6.785 -11.43 4.539 1 98.12 234 ILE B CA 1
ATOM 6629 C C . ILE B 1 234 ? -8.086 -10.648 4.676 1 98.12 234 ILE B C 1
ATOM 6631 O O . ILE B 1 234 ? -9.148 -11.234 4.906 1 98.12 234 ILE B O 1
ATOM 6635 N N . THR B 1 235 ? -7.988 -9.344 4.465 1 96.81 235 THR B N 1
ATOM 6636 C CA . THR B 1 235 ? -9.133 -8.453 4.609 1 96.81 235 THR B CA 1
ATOM 6637 C C . THR B 1 235 ? -10.227 -8.805 3.602 1 96.81 235 THR B C 1
ATOM 6639 O O . THR B 1 235 ? -11.383 -9 3.975 1 96.81 235 THR B O 1
ATOM 6642 N N . ILE B 1 236 ? -9.914 -8.953 2.365 1 97.31 236 ILE B N 1
ATOM 6643 C CA . ILE B 1 236 ? -10.875 -9.188 1.294 1 97.31 236 ILE B CA 1
ATOM 6644 C C . ILE B 1 236 ? -11.469 -10.586 1.423 1 97.31 236 ILE B C 1
ATOM 6646 O O . ILE B 1 236 ? -12.672 -10.781 1.232 1 97.31 236 ILE B O 1
ATOM 6650 N N . SER B 1 237 ? -10.562 -11.562 1.729 1 97.75 237 SER B N 1
ATOM 6651 C CA . SER B 1 237 ? -11.039 -12.922 1.947 1 97.75 237 SER B CA 1
ATOM 6652 C C . SER B 1 237 ? -12.117 -12.961 3.02 1 97.75 237 SER B C 1
ATOM 6654 O O . SER B 1 237 ? -13.164 -13.586 2.828 1 97.75 237 SER B O 1
ATOM 6656 N N . LYS B 1 238 ? -11.898 -12.242 4.078 1 96.44 238 LYS B N 1
ATOM 6657 C CA . LYS B 1 238 ? -12.859 -12.18 5.176 1 96.44 238 LYS B CA 1
ATOM 6658 C C . LYS B 1 238 ? -14.133 -11.453 4.746 1 96.44 238 LYS B C 1
ATOM 6660 O O . LYS B 1 238 ? -15.242 -11.906 5.047 1 96.44 238 LYS B O 1
ATOM 6665 N N . LEU B 1 239 ? -14.016 -10.328 4.062 1 95.88 239 LEU B N 1
ATOM 6666 C CA . LEU B 1 239 ? -15.164 -9.562 3.58 1 95.88 239 LEU B CA 1
ATOM 6667 C C . LEU B 1 239 ? -16.047 -10.414 2.678 1 95.88 239 LEU B C 1
ATOM 6669 O O . LEU B 1 239 ? -17.266 -10.273 2.689 1 95.88 239 LEU B O 1
ATOM 6673 N N . ARG B 1 240 ? -15.438 -11.336 1.909 1 96.38 240 ARG B N 1
ATOM 6674 C CA . ARG B 1 240 ? -16.156 -12.164 0.953 1 96.38 240 ARG B CA 1
ATOM 6675 C C . ARG B 1 240 ? -16.719 -13.414 1.625 1 96.38 240 ARG B C 1
ATOM 6677 O O . ARG B 1 240 ? -17.344 -14.258 0.969 1 96.38 240 ARG B O 1
ATOM 6684 N N . GLY B 1 241 ? -16.422 -13.609 2.896 1 96.5 241 GLY B N 1
ATOM 6685 C CA . GLY B 1 241 ? -17.062 -14.656 3.684 1 96.5 241 GLY B CA 1
ATOM 6686 C C . GLY B 1 241 ? -16.25 -15.938 3.742 1 96.5 241 GLY B C 1
ATOM 6687 O O . GLY B 1 241 ? -16.75 -16.969 4.172 1 96.5 241 GLY B O 1
ATOM 6688 N N . TYR B 1 242 ? -15.016 -15.938 3.277 1 97.06 242 TYR B N 1
ATOM 6689 C CA . TYR B 1 242 ? -14.156 -17.094 3.426 1 97.06 242 TYR B CA 1
ATOM 6690 C C . TYR B 1 242 ? -13.539 -17.141 4.82 1 97.06 242 TYR B C 1
ATOM 6692 O O . TYR B 1 242 ? -13.32 -16.109 5.449 1 97.06 242 TYR B O 1
ATOM 6700 N N . SER B 1 243 ? -13.219 -18.328 5.25 1 96.44 243 SER B N 1
ATOM 6701 C CA . SER B 1 243 ? -12.609 -18.469 6.57 1 96.44 243 SER B CA 1
ATOM 6702 C C . SER B 1 243 ? -11.125 -18.109 6.531 1 96.44 243 SER B C 1
ATOM 6704 O O . SER B 1 243 ? -10.547 -17.734 7.551 1 96.44 243 SER B O 1
ATOM 6706 N N . SER B 1 244 ? -10.477 -18.297 5.352 1 97.19 244 SER B N 1
ATOM 6707 C CA . SER B 1 244 ? -9.07 -17.969 5.156 1 97.19 244 SER B CA 1
ATOM 6708 C C . SER B 1 244 ? -8.719 -17.891 3.676 1 97.19 244 SER B C 1
ATOM 6710 O O . SER B 1 244 ? -9.445 -18.422 2.83 1 97.19 244 SER B O 1
ATOM 6712 N N . PRO B 1 245 ? -7.613 -17.25 3.404 1 97.88 245 PRO B N 1
ATOM 6713 C CA . PRO B 1 245 ? -7.133 -17.25 2.02 1 97.88 245 PRO B CA 1
ATOM 6714 C C . PRO B 1 245 ? -6.855 -18.672 1.506 1 97.88 245 PRO B C 1
ATOM 6716 O O . PRO B 1 245 ? -7.066 -18.953 0.323 1 97.88 245 PRO B O 1
ATOM 6719 N N . LEU B 1 246 ? -6.422 -19.562 2.35 1 98.31 246 LEU B N 1
ATOM 6720 C CA . LEU B 1 246 ? -6.172 -20.938 1.943 1 98.31 246 LEU B CA 1
ATOM 6721 C C . LEU B 1 246 ? -7.469 -21.625 1.535 1 98.31 246 LEU B C 1
ATOM 6723 O O . LEU B 1 246 ? -7.523 -22.297 0.502 1 98.31 246 LEU B O 1
ATOM 6727 N N . GLU B 1 247 ? -8.484 -21.422 2.314 1 97.19 247 GLU B N 1
ATOM 6728 C CA . GLU B 1 247 ? -9.773 -22.016 1.961 1 97.19 247 GLU B CA 1
ATOM 6729 C C . GLU B 1 247 ? -10.25 -21.516 0.6 1 97.19 247 GLU B C 1
ATOM 6731 O O . GLU B 1 247 ? -10.719 -22.312 -0.224 1 97.19 247 GLU B O 1
ATOM 6736 N N . GLU B 1 248 ? -10.156 -20.25 0.458 1 97.25 248 GLU B N 1
ATOM 6737 C CA . GLU B 1 248 ? -10.547 -19.641 -0.815 1 97.25 248 GLU B CA 1
ATOM 6738 C C . GLU B 1 248 ? -9.789 -20.266 -1.978 1 97.25 248 GLU B C 1
ATOM 6740 O O . GLU B 1 248 ? -10.383 -20.625 -3 1 97.25 248 GLU B O 1
ATOM 6745 N N . THR B 1 249 ? -8.5 -20.453 -1.83 1 97.88 249 THR B N 1
ATOM 6746 C CA . THR B 1 249 ? -7.652 -21.031 -2.869 1 97.88 249 THR B CA 1
ATOM 6747 C C . THR B 1 249 ? -8.031 -22.484 -3.137 1 97.88 249 THR B C 1
ATOM 6749 O O . THR B 1 249 ? -8.086 -22.906 -4.289 1 97.88 249 THR B O 1
ATOM 6752 N N . VAL B 1 250 ? -8.281 -23.203 -2.082 1 97.94 250 VAL B N 1
ATOM 6753 C CA . VAL B 1 250 ? -8.633 -24.609 -2.199 1 97.94 250 VAL B CA 1
ATOM 6754 C C . VAL B 1 250 ? -9.953 -24.766 -2.951 1 97.94 250 VAL B C 1
ATOM 6756 O O . VAL B 1 250 ? -10.07 -25.578 -3.863 1 97.94 250 VAL B O 1
ATOM 6759 N N . ILE B 1 251 ? -10.883 -23.891 -2.617 1 96.5 251 ILE B N 1
ATOM 6760 C CA . ILE B 1 251 ? -12.18 -23.922 -3.277 1 96.5 251 ILE B CA 1
ATOM 6761 C C . ILE B 1 251 ? -12.016 -23.562 -4.754 1 96.5 251 ILE B C 1
ATOM 6763 O O . ILE B 1 251 ? -12.531 -24.266 -5.629 1 96.5 251 ILE B O 1
ATOM 6767 N N . ASN B 1 252 ? -11.227 -22.609 -5.027 1 95.12 252 ASN B N 1
ATOM 6768 C CA . ASN B 1 252 ? -11.008 -22.141 -6.395 1 95.12 252 ASN B CA 1
ATOM 6769 C C . ASN B 1 252 ? -10.219 -23.172 -7.211 1 95.12 252 ASN B C 1
ATOM 6771 O O . ASN B 1 252 ? -10.25 -23.141 -8.445 1 95.12 252 ASN B O 1
ATOM 6775 N N . SER B 1 253 ? -9.57 -24.031 -6.5 1 97 253 SER B N 1
ATOM 6776 C CA . SER B 1 253 ? -8.812 -25.094 -7.141 1 97 253 SER B CA 1
ATOM 6777 C C . SER B 1 253 ? -9.664 -26.344 -7.328 1 97 253 SER B C 1
ATOM 6779 O O . SER B 1 253 ? -9.148 -27.406 -7.703 1 97 253 SER B O 1
ATOM 6781 N N . ARG B 1 254 ? -11 -26.234 -7.02 1 97.56 254 ARG B N 1
ATOM 6782 C CA . ARG B 1 254 ? -11.938 -27.359 -7.066 1 97.56 254 ARG B CA 1
ATOM 6783 C C . ARG B 1 254 ? -11.438 -28.516 -6.215 1 97.56 254 ARG B C 1
ATOM 6785 O O . ARG B 1 254 ? -11.578 -29.688 -6.602 1 97.56 254 ARG B O 1
ATOM 6792 N N . LEU B 1 255 ? -10.773 -28.172 -5.141 1 97.44 255 LEU B N 1
ATOM 6793 C CA . LEU B 1 255 ? -10.25 -29.109 -4.156 1 97.44 255 LEU B CA 1
ATOM 6794 C C . LEU B 1 255 ? -10.969 -28.953 -2.818 1 97.44 255 LEU B C 1
ATOM 6796 O O . LEU B 1 255 ? -11.914 -28.172 -2.705 1 97.44 255 LEU B O 1
ATOM 6800 N N . ASP B 1 256 ? -10.719 -29.812 -1.85 1 97 256 ASP B N 1
ATOM 6801 C CA . ASP B 1 256 ? -11.188 -29.656 -0.476 1 97 256 ASP B CA 1
ATOM 6802 C C . ASP B 1 256 ? -10.039 -29.812 0.517 1 97 256 ASP B C 1
ATOM 6804 O O . ASP B 1 256 ? -8.984 -30.359 0.179 1 97 256 ASP B O 1
ATOM 6808 N N . MET B 1 257 ? -10.281 -29.297 1.677 1 97.69 257 MET B N 1
ATOM 6809 C CA . MET B 1 257 ? -9.234 -29.25 2.689 1 97.69 257 MET B CA 1
ATOM 6810 C C . MET B 1 257 ? -8.758 -30.656 3.055 1 97.69 257 MET B C 1
ATOM 6812 O O . MET B 1 257 ? -7.582 -30.859 3.346 1 97.69 257 MET B O 1
ATOM 6816 N N . LYS B 1 258 ? -9.656 -31.594 3.039 1 97.81 258 LYS B N 1
ATOM 6817 C CA . LYS B 1 258 ? -9.297 -32.969 3.361 1 97.81 258 LYS B CA 1
ATOM 6818 C C . LYS B 1 258 ? -8.281 -33.531 2.369 1 97.81 258 LYS B C 1
ATOM 6820 O O . LYS B 1 258 ? -7.301 -34.156 2.764 1 97.81 258 LYS B O 1
ATOM 6825 N N . SER B 1 259 ? -8.469 -33.281 1.093 1 98 259 SER B N 1
ATOM 6826 C CA . SER B 1 259 ? -7.543 -33.719 0.048 1 98 259 SER B CA 1
ATOM 6827 C C . SER B 1 259 ? -6.191 -33.031 0.183 1 98 259 SER B C 1
ATOM 6829 O O . SER B 1 259 ? -5.145 -33.688 0.081 1 98 259 SER B O 1
ATOM 6831 N N . LEU B 1 260 ? -6.25 -31.719 0.403 1 98.31 260 LEU B N 1
ATOM 6832 C CA . LEU B 1 260 ? -5.008 -30.969 0.558 1 98.31 260 LEU B CA 1
ATOM 6833 C C . LEU B 1 260 ? -4.199 -31.5 1.739 1 98.31 260 LEU B C 1
ATOM 6835 O O . LEU B 1 260 ? -2.996 -31.734 1.616 1 98.31 260 LEU B O 1
ATOM 6839 N N . ASN B 1 261 ? -4.859 -31.656 2.861 1 98.38 261 ASN B N 1
ATOM 6840 C CA . ASN B 1 261 ? -4.184 -32.125 4.07 1 98.38 261 ASN B CA 1
ATOM 6841 C C . ASN B 1 261 ? -3.596 -33.531 3.891 1 98.38 261 ASN B C 1
ATOM 6843 O O . ASN B 1 261 ? -2.514 -33.812 4.402 1 98.38 261 ASN B O 1
ATOM 6847 N N . ALA B 1 262 ? -4.305 -34.375 3.195 1 98.56 262 ALA B N 1
ATOM 6848 C CA . ALA B 1 262 ? -3.797 -35.719 2.912 1 98.56 262 ALA B CA 1
ATOM 6849 C C . ALA B 1 262 ? -2.504 -35.656 2.104 1 98.56 262 ALA B C 1
ATOM 6851 O O . ALA B 1 262 ? -1.525 -36.344 2.432 1 98.56 262 ALA B O 1
ATOM 6852 N N . MET B 1 263 ? -2.5 -34.844 1.117 1 98.5 263 MET B N 1
ATOM 6853 C CA . MET B 1 263 ? -1.319 -34.688 0.269 1 98.5 263 MET B CA 1
ATOM 6854 C C . MET B 1 263 ? -0.148 -34.125 1.062 1 98.5 263 MET B C 1
ATOM 6856 O O . MET B 1 263 ? 0.956 -34.688 1.025 1 98.5 263 MET B O 1
ATOM 6860 N N . LEU B 1 264 ? -0.445 -33.062 1.829 1 98.69 264 LEU B N 1
ATOM 6861 C CA . LEU B 1 264 ? 0.603 -32.406 2.604 1 98.69 264 LEU B CA 1
ATOM 6862 C C . LEU B 1 264 ? 1.176 -33.375 3.654 1 98.69 264 LEU B C 1
ATOM 6864 O O . LEU B 1 264 ? 2.383 -33.375 3.904 1 98.69 264 LEU B O 1
ATOM 6868 N N . SER B 1 265 ? 0.321 -34.094 4.23 1 98.69 265 SER B N 1
ATOM 6869 C CA . SER B 1 265 ? 0.774 -35.062 5.23 1 98.69 265 SER B CA 1
ATOM 6870 C C . SER B 1 265 ? 1.693 -36.125 4.609 1 98.69 265 SER B C 1
ATOM 6872 O O . SER B 1 265 ? 2.725 -36.469 5.188 1 98.69 265 SER B O 1
ATOM 6874 N N . ALA B 1 266 ? 1.315 -36.594 3.506 1 98.69 266 ALA B N 1
ATOM 6875 C CA . ALA B 1 266 ? 2.152 -37.594 2.812 1 98.69 266 ALA B CA 1
ATOM 6876 C C . ALA B 1 266 ? 3.492 -36.969 2.416 1 98.69 266 ALA B C 1
ATOM 6878 O O . ALA B 1 266 ? 4.535 -37.625 2.523 1 98.69 266 ALA B O 1
ATOM 6879 N N . MET B 1 267 ? 3.461 -35.75 1.915 1 98.75 267 MET B N 1
ATOM 6880 C CA . MET B 1 267 ? 4.695 -35.062 1.579 1 98.75 267 MET B CA 1
ATOM 6881 C C . MET B 1 267 ? 5.617 -34.969 2.791 1 98.75 267 MET B C 1
ATOM 6883 O O . MET B 1 267 ? 6.812 -35.25 2.688 1 98.75 267 MET B O 1
ATOM 6887 N N . LYS B 1 268 ? 5.059 -34.625 3.922 1 98.56 268 LYS B N 1
ATOM 6888 C CA . LYS B 1 268 ? 5.836 -34.5 5.152 1 98.56 268 LYS B CA 1
ATOM 6889 C C . LYS B 1 268 ? 6.457 -35.844 5.535 1 98.56 268 LYS B C 1
ATOM 6891 O O . LYS B 1 268 ? 7.617 -35.906 5.941 1 98.56 268 LYS B O 1
ATOM 6896 N N . GLU B 1 269 ? 5.727 -36.906 5.355 1 98.44 269 GLU B N 1
ATOM 6897 C CA . GLU B 1 269 ? 6.207 -38.25 5.684 1 98.44 269 GLU B CA 1
ATOM 6898 C C . GLU B 1 269 ? 7.371 -38.656 4.785 1 98.44 269 GLU B C 1
ATOM 6900 O O . GLU B 1 269 ? 8.203 -39.469 5.172 1 98.44 269 GLU B O 1
ATOM 6905 N N . SER B 1 270 ? 7.422 -38.125 3.635 1 98.44 270 SER B N 1
ATOM 6906 C CA . SER B 1 270 ? 8.406 -38.531 2.643 1 98.44 270 SER B CA 1
ATOM 6907 C C . SER B 1 270 ? 9.727 -37.781 2.824 1 98.44 270 SER B C 1
ATOM 6909 O O . SER B 1 270 ? 10.727 -38.125 2.193 1 98.44 270 SER B O 1
ATOM 6911 N N . LEU B 1 271 ? 9.781 -36.781 3.678 1 98.75 271 LEU B N 1
ATOM 6912 C CA . LEU B 1 271 ? 10.906 -35.875 3.779 1 98.75 271 LEU B CA 1
ATOM 6913 C C . LEU B 1 271 ? 12.195 -36.625 4.09 1 98.75 271 LEU B C 1
ATOM 6915 O O . LEU B 1 271 ? 13.25 -36.312 3.51 1 98.75 271 LEU B O 1
ATOM 6919 N N . PRO B 1 272 ? 12.195 -37.688 4.949 1 98.44 272 PRO B N 1
ATOM 6920 C CA . PRO B 1 272 ? 13.453 -38.375 5.27 1 98.44 272 PRO B CA 1
ATOM 6921 C C . PRO B 1 272 ? 14.117 -39 4.043 1 98.44 272 PRO B C 1
ATOM 6923 O O . PRO B 1 272 ? 15.344 -39 3.939 1 98.44 272 PRO B O 1
ATOM 6926 N N . VAL B 1 273 ? 13.383 -39.469 3.123 1 98.19 273 VAL B N 1
ATOM 6927 C CA . VAL B 1 273 ? 13.953 -40.094 1.929 1 98.19 273 VAL B CA 1
ATOM 6928 C C . VAL B 1 273 ? 14.617 -39.031 1.062 1 98.19 273 VAL B C 1
ATOM 6930 O O . VAL B 1 273 ? 15.703 -39.25 0.52 1 98.19 273 VAL B O 1
ATOM 6933 N N . PHE B 1 274 ? 14 -37.906 0.917 1 98.62 274 PHE B N 1
ATOM 6934 C CA . PHE B 1 274 ? 14.609 -36.781 0.182 1 98.62 274 PHE B CA 1
ATOM 6935 C C . PHE B 1 274 ? 15.875 -36.312 0.875 1 98.62 274 PHE B C 1
ATOM 6937 O O . PHE B 1 274 ? 16.859 -35.969 0.215 1 98.62 274 PHE B O 1
ATOM 6944 N N . ARG B 1 275 ? 15.828 -36.281 2.217 1 98.62 275 ARG B N 1
ATOM 6945 C CA . ARG B 1 275 ? 17 -35.844 2.977 1 98.62 275 ARG B CA 1
ATOM 6946 C C . ARG B 1 275 ? 18.188 -36.781 2.732 1 98.62 275 ARG B C 1
ATOM 6948 O O . ARG B 1 275 ? 19.328 -36.312 2.674 1 98.62 275 ARG B O 1
ATOM 6955 N N . LYS B 1 276 ? 17.953 -38.062 2.529 1 98.06 276 LYS B N 1
ATOM 6956 C CA . LYS B 1 276 ? 19.016 -39 2.16 1 98.06 276 LYS B CA 1
ATOM 6957 C C . LYS B 1 276 ? 19.641 -38.625 0.821 1 98.06 276 LYS B C 1
ATOM 6959 O O . LYS B 1 276 ? 20.859 -38.656 0.664 1 98.06 276 LYS B O 1
ATOM 6964 N N . TYR B 1 277 ? 18.859 -38.219 -0.076 1 97.69 277 TYR B N 1
ATOM 6965 C CA . TYR B 1 277 ? 19.344 -37.781 -1.379 1 97.69 277 TYR B CA 1
ATOM 6966 C C . TYR B 1 277 ? 20.219 -36.562 -1.241 1 97.69 277 TYR B C 1
ATOM 6968 O O . TYR B 1 277 ? 21.328 -36.5 -1.783 1 97.69 277 TYR B O 1
ATOM 6976 N N . TYR B 1 278 ? 19.703 -35.531 -0.478 1 98.44 278 TYR B N 1
ATOM 6977 C CA . TYR B 1 278 ? 20.453 -34.312 -0.324 1 98.44 278 TYR B CA 1
ATOM 6978 C C . TYR B 1 278 ? 21.797 -34.562 0.364 1 98.44 278 TYR B C 1
ATOM 6980 O O . TYR B 1 278 ? 22.812 -33.969 -0.009 1 98.44 278 TYR B O 1
ATOM 6988 N N . LYS B 1 279 ? 21.797 -35.469 1.345 1 98 279 LYS B N 1
ATOM 6989 C CA . LYS B 1 279 ? 23.031 -35.812 2.043 1 98 279 LYS B CA 1
ATOM 6990 C C . LYS B 1 279 ? 24.016 -36.5 1.105 1 98 279 LYS B C 1
ATOM 6992 O O . LYS B 1 279 ? 25.219 -36.219 1.13 1 98 279 LYS B O 1
ATOM 6997 N N . ARG B 1 280 ? 23.547 -37.438 0.312 1 97.31 280 ARG B N 1
ATOM 6998 C CA . ARG B 1 280 ? 24.406 -38.125 -0.641 1 97.31 280 ARG B CA 1
ATOM 6999 C C . ARG B 1 280 ? 24.984 -37.156 -1.663 1 97.31 280 ARG B C 1
ATOM 7001 O O . ARG B 1 280 ? 26.172 -37.219 -2.002 1 97.31 280 ARG B O 1
ATOM 7008 N N . LYS B 1 281 ? 24.125 -36.281 -2.18 1 96.88 281 LYS B N 1
ATOM 7009 C CA . LYS B 1 281 ? 24.594 -35.25 -3.107 1 96.88 281 LYS B CA 1
ATOM 7010 C C . LYS B 1 281 ? 25.672 -34.375 -2.469 1 96.88 281 LYS B C 1
ATOM 7012 O O . LYS B 1 281 ? 26.672 -34.062 -3.115 1 96.88 281 LYS B O 1
ATOM 7017 N N . ALA B 1 282 ? 25.453 -34 -1.212 1 97.44 282 ALA B N 1
ATOM 7018 C CA . ALA B 1 282 ? 26.453 -33.25 -0.463 1 97.44 282 ALA B CA 1
ATOM 7019 C C . ALA B 1 282 ? 27.797 -34 -0.439 1 97.44 282 ALA B C 1
ATOM 7021 O O . ALA B 1 282 ? 28.844 -33.406 -0.718 1 97.44 282 ALA B O 1
ATOM 7022 N N . GLU B 1 283 ? 27.75 -35.281 -0.201 1 96.5 283 GLU B N 1
ATOM 7023 C CA . GLU B 1 283 ? 28.969 -36.094 -0.165 1 96.5 283 GLU B CA 1
ATOM 7024 C C . GLU B 1 283 ? 29.672 -36.125 -1.521 1 96.5 283 GLU B C 1
ATOM 7026 O O . GLU B 1 283 ? 30.891 -35.969 -1.594 1 96.5 283 GLU B O 1
ATOM 7031 N N . LEU B 1 284 ? 28.859 -36.312 -2.498 1 94.94 284 LEU B N 1
ATOM 7032 C CA . LEU B 1 284 ? 29.406 -36.375 -3.85 1 94.94 284 LEU B CA 1
ATOM 7033 C C . LEU B 1 284 ? 30.062 -35.062 -4.23 1 94.94 284 LEU B C 1
ATOM 7035 O O . LEU B 1 284 ? 31.016 -35.031 -5.02 1 94.94 284 LEU B O 1
ATOM 7039 N N . LEU B 1 285 ? 29.609 -33.938 -3.619 1 95.31 285 LEU B N 1
ATOM 7040 C CA . LEU B 1 285 ? 30.125 -32.625 -3.939 1 95.31 285 LEU B CA 1
ATOM 7041 C C . LEU B 1 285 ? 31.172 -32.188 -2.922 1 95.31 285 LEU B C 1
ATOM 7043 O O . LEU B 1 285 ? 31.656 -31.062 -2.959 1 95.31 285 LEU B O 1
ATOM 7047 N N . GLY B 1 286 ? 31.438 -33 -1.965 1 94.75 286 GLY B N 1
ATOM 7048 C CA . GLY B 1 286 ? 32.531 -32.781 -1.037 1 94.75 286 GLY B CA 1
ATOM 7049 C C . GLY B 1 286 ? 32.094 -32.062 0.22 1 94.75 286 GLY B C 1
ATOM 7050 O O . GLY B 1 286 ? 32.938 -31.484 0.931 1 94.75 286 GLY B O 1
ATOM 7051 N N . ASN B 1 287 ? 30.797 -32.062 0.448 1 95.5 287 ASN B N 1
ATOM 7052 C CA . ASN B 1 287 ? 30.297 -31.406 1.65 1 95.5 287 ASN B CA 1
ATOM 7053 C C . ASN B 1 287 ? 30.047 -32.406 2.775 1 95.5 287 ASN B C 1
ATOM 7055 O O . ASN B 1 287 ? 29.609 -33.531 2.527 1 95.5 287 ASN B O 1
ATOM 7059 N N . LYS B 1 288 ? 30.25 -32 4.035 1 92.81 288 LYS B N 1
ATOM 7060 C CA . LYS B 1 288 ? 30.234 -32.969 5.133 1 92.81 288 LYS B CA 1
ATOM 7061 C C . LYS B 1 288 ? 29.047 -32.75 6.055 1 92.81 288 LYS B C 1
ATOM 7063 O O . LYS B 1 288 ? 28.641 -33.625 6.797 1 92.81 288 LYS B O 1
ATOM 7068 N N . ASN B 1 289 ? 28.422 -31.609 6.102 1 95.88 289 ASN B N 1
ATOM 7069 C CA . ASN B 1 289 ? 27.375 -31.266 7.055 1 95.88 289 ASN B CA 1
ATOM 7070 C C . ASN B 1 289 ? 26.031 -31.047 6.359 1 95.88 289 ASN B C 1
ATOM 7072 O O . ASN B 1 289 ? 25.281 -30.156 6.723 1 95.88 289 ASN B O 1
ATOM 7076 N N . GLY B 1 290 ? 25.781 -31.859 5.254 1 97.12 290 GLY B N 1
ATOM 7077 C CA . GLY B 1 290 ? 24.609 -31.609 4.434 1 97.12 290 GLY B CA 1
ATOM 7078 C C . GLY B 1 290 ? 24.906 -30.75 3.217 1 97.12 290 GLY B C 1
ATOM 7079 O O . GLY B 1 290 ? 26.031 -30.25 3.057 1 97.12 290 GLY B O 1
ATOM 7080 N N . LEU B 1 291 ? 23.953 -30.594 2.402 1 98.44 291 LEU B N 1
ATOM 7081 C CA . LEU B 1 291 ? 24.109 -29.875 1.143 1 98.44 291 LEU B CA 1
ATOM 7082 C C . LEU B 1 291 ? 23.969 -28.375 1.352 1 98.44 291 LEU B C 1
ATOM 7084 O O . LEU B 1 291 ? 22.922 -27.906 1.824 1 98.44 291 LEU B O 1
ATOM 7088 N N . PRO B 1 292 ? 25.047 -27.562 1.098 1 98.5 292 PRO B N 1
ATOM 7089 C CA . PRO B 1 292 ? 24.828 -26.125 1.126 1 98.5 292 PRO B CA 1
ATOM 7090 C C . PRO B 1 292 ? 23.734 -25.672 0.155 1 98.5 292 PRO B C 1
ATOM 7092 O O . PRO B 1 292 ? 23.641 -26.203 -0.952 1 98.5 292 PRO B O 1
ATOM 7095 N N . PHE B 1 293 ? 22.969 -24.703 0.564 1 98.44 293 PHE B N 1
ATOM 7096 C CA . PHE B 1 293 ? 21.859 -24.219 -0.252 1 98.44 293 PHE B CA 1
ATOM 7097 C C . PHE B 1 293 ? 22.328 -23.875 -1.658 1 98.44 293 PHE B C 1
ATOM 7099 O O . PHE B 1 293 ? 21.641 -24.141 -2.639 1 98.44 293 PHE B O 1
ATOM 7106 N N . TYR B 1 294 ? 23.578 -23.359 -1.801 1 98.06 294 TYR B N 1
ATOM 7107 C CA . TYR B 1 294 ? 24.078 -22.891 -3.092 1 98.06 294 TYR B CA 1
ATOM 7108 C C . TYR B 1 294 ? 24.484 -24.078 -3.969 1 98.06 294 TYR B C 1
ATOM 7110 O O . TYR B 1 294 ? 24.828 -23.891 -5.141 1 98.06 294 TYR B O 1
ATOM 7118 N N . ASN B 1 295 ? 24.438 -25.297 -3.459 1 97.94 295 ASN B N 1
ATOM 7119 C CA . ASN B 1 295 ? 24.766 -26.484 -4.227 1 97.94 295 ASN B CA 1
ATOM 7120 C C . ASN B 1 295 ? 23.516 -27.281 -4.602 1 97.94 295 ASN B C 1
ATOM 7122 O O . ASN B 1 295 ? 23.625 -28.375 -5.16 1 97.94 295 ASN B O 1
ATOM 7126 N N . LEU B 1 296 ? 22.344 -26.75 -4.293 1 97.5 296 LEU B N 1
ATOM 7127 C CA . LEU B 1 296 ? 21.094 -27.438 -4.562 1 97.5 296 LEU B CA 1
ATOM 7128 C C . LEU B 1 296 ? 21 -27.828 -6.035 1 97.5 296 LEU B C 1
ATOM 7130 O O . LEU B 1 296 ? 20.5 -28.906 -6.363 1 97.5 296 LEU B O 1
ATOM 7134 N N . PHE B 1 297 ? 21.547 -26.984 -6.926 1 94.44 297 PHE B N 1
ATOM 7135 C CA . PHE B 1 297 ? 21.359 -27.203 -8.352 1 94.44 297 PHE B CA 1
ATOM 7136 C C . PHE B 1 297 ? 22.703 -27.516 -9.023 1 94.44 297 PHE B C 1
ATOM 7138 O O . PHE B 1 297 ? 22.812 -27.469 -10.25 1 94.44 297 PHE B O 1
ATOM 7145 N N . ALA B 1 298 ? 23.75 -27.781 -8.203 1 94.38 298 ALA B N 1
ATOM 7146 C CA . ALA B 1 298 ? 25.047 -28.156 -8.727 1 94.38 298 ALA B CA 1
ATOM 7147 C C . ALA B 1 298 ? 24.984 -29.469 -9.5 1 94.38 298 ALA B C 1
ATOM 7149 O O . ALA B 1 298 ? 24.359 -30.438 -9.047 1 94.38 298 ALA B O 1
ATOM 7150 N N . PRO B 1 299 ? 25.578 -29.562 -10.648 1 89.19 299 PRO B N 1
ATOM 7151 C CA . PRO B 1 299 ? 25.625 -30.844 -11.344 1 89.19 299 PRO B CA 1
ATOM 7152 C C . PRO B 1 299 ? 26.578 -31.844 -10.68 1 89.19 299 PRO B C 1
ATOM 7154 O O . PRO B 1 299 ? 27.641 -31.453 -10.18 1 89.19 299 PRO B O 1
ATOM 7157 N N . ILE B 1 300 ? 26.172 -33.031 -10.562 1 88.75 300 ILE B N 1
ATOM 7158 C CA . ILE B 1 300 ? 27.047 -34.031 -9.938 1 88.75 300 ILE B CA 1
ATOM 7159 C C . ILE B 1 300 ? 27.828 -34.781 -11.008 1 88.75 300 ILE B C 1
ATOM 7161 O O . ILE B 1 300 ? 28.875 -35.375 -10.727 1 88.75 300 ILE B O 1
ATOM 7165 N N . ILE B 1 301 ? 27.234 -34.875 -12.18 1 81.75 301 ILE B N 1
ATOM 7166 C CA . ILE B 1 301 ? 27.891 -35.562 -13.297 1 81.75 301 ILE B CA 1
ATOM 7167 C C . ILE B 1 301 ? 27.859 -34.656 -14.531 1 81.75 301 ILE B C 1
ATOM 7169 O O . ILE B 1 301 ? 26.891 -33.938 -14.758 1 81.75 301 ILE B O 1
ATOM 7173 N N . ASP B 1 302 ? 29 -34.625 -15.219 1 77 302 ASP B N 1
ATOM 7174 C CA . ASP B 1 302 ? 29.078 -33.875 -16.469 1 77 302 ASP B CA 1
ATOM 7175 C C . ASP B 1 302 ? 28.703 -34.75 -17.656 1 77 302 ASP B C 1
ATOM 7177 O O . ASP B 1 302 ? 29.578 -35.25 -18.375 1 77 302 ASP B O 1
ATOM 7181 N N . SER B 1 303 ? 27.547 -35.281 -17.656 1 72.38 303 SER B N 1
ATOM 7182 C CA . SER B 1 303 ? 27.125 -36.094 -18.781 1 72.38 303 SER B CA 1
ATOM 7183 C C . SER B 1 303 ? 25.859 -35.531 -19.438 1 72.38 303 SER B C 1
ATOM 7185 O O . SER B 1 303 ? 24.969 -35.062 -18.75 1 72.38 303 SER B O 1
ATOM 7187 N N . GLU B 1 304 ? 26.047 -35.25 -20.703 1 70.81 304 GLU B N 1
ATOM 7188 C CA . GLU B 1 304 ? 24.844 -34.812 -21.406 1 70.81 304 GLU B CA 1
ATOM 7189 C C . GLU B 1 304 ? 24.609 -35.656 -22.672 1 70.81 304 GLU B C 1
ATOM 7191 O O . GLU B 1 304 ? 25.422 -35.625 -23.594 1 70.81 304 GLU B O 1
ATOM 7196 N N . GLN B 1 305 ? 23.609 -36.594 -22.547 1 78.31 305 GLN B N 1
ATOM 7197 C CA . GLN B 1 305 ? 23.234 -37.281 -23.766 1 78.31 305 GLN B CA 1
ATOM 7198 C C . GLN B 1 305 ? 22.656 -36.344 -24.812 1 78.31 305 GLN B C 1
ATOM 7200 O O . GLN B 1 305 ? 21.891 -35.438 -24.469 1 78.31 305 GLN B O 1
ATOM 7205 N N . LYS B 1 306 ? 23.125 -36.469 -26 1 86 306 LYS B N 1
ATOM 7206 C CA . LYS B 1 306 ? 22.688 -35.625 -27.094 1 86 306 LYS B CA 1
ATOM 7207 C C . LYS B 1 306 ? 21.594 -36.281 -27.922 1 86 306 LYS B C 1
ATOM 7209 O O . LYS B 1 306 ? 21.656 -37.5 -28.172 1 86 306 LYS B O 1
ATOM 7214 N N . PHE B 1 307 ? 20.516 -35.625 -28.188 1 90.31 307 PHE B N 1
ATOM 7215 C CA . PHE B 1 307 ? 19.422 -36.062 -29.062 1 90.31 307 PHE B CA 1
ATOM 7216 C C . PHE B 1 307 ? 19.172 -35.031 -30.156 1 90.31 307 PHE B C 1
ATOM 7218 O O . PHE B 1 307 ? 19.031 -33.844 -29.859 1 90.31 307 PHE B O 1
ATOM 7225 N N . THR B 1 308 ? 19.219 -35.531 -31.391 1 92.88 308 THR B N 1
ATOM 7226 C CA . THR B 1 308 ? 18.625 -34.688 -32.406 1 92.88 308 THR B CA 1
ATOM 7227 C C . THR B 1 308 ? 17.109 -34.625 -32.25 1 92.88 308 THR B C 1
ATOM 7229 O O . THR B 1 308 ? 16.516 -35.469 -31.578 1 92.88 308 THR B O 1
ATOM 7232 N N . PHE B 1 309 ? 16.484 -33.719 -32.906 1 94.81 309 PHE B N 1
ATOM 7233 C CA . PHE B 1 309 ? 15.031 -33.625 -32.812 1 94.81 309 PHE B CA 1
ATOM 7234 C C . PHE B 1 309 ? 14.375 -34.844 -33.406 1 94.81 309 PHE B C 1
ATOM 7236 O O . PHE B 1 309 ? 13.367 -35.344 -32.906 1 94.81 309 PHE B O 1
ATOM 7243 N N . ASP B 1 310 ? 14.945 -35.312 -34.469 1 94.69 310 ASP B N 1
ATOM 7244 C CA . ASP B 1 310 ? 14.406 -36.531 -35.125 1 94.69 310 ASP B CA 1
ATOM 7245 C C . ASP B 1 310 ? 14.492 -37.719 -34.188 1 94.69 310 ASP B C 1
ATOM 7247 O O . ASP B 1 310 ? 13.555 -38.531 -34.094 1 94.69 310 ASP B O 1
ATOM 7251 N N . GLU B 1 311 ? 15.57 -37.812 -33.562 1 94.81 311 GLU B N 1
ATOM 7252 C CA . GLU B 1 311 ? 15.727 -38.906 -32.594 1 94.81 311 GLU B CA 1
ATOM 7253 C C . GLU B 1 311 ? 14.742 -38.75 -31.438 1 94.81 311 GLU B C 1
ATOM 7255 O O . GLU B 1 311 ? 14.188 -39.75 -30.953 1 94.81 311 GLU B O 1
ATOM 7260 N N . ALA B 1 312 ? 14.641 -37.531 -31.016 1 95.25 312 ALA B N 1
ATOM 7261 C CA . ALA B 1 312 ? 13.719 -37.25 -29.922 1 95.25 312 ALA B CA 1
ATOM 7262 C C . ALA B 1 312 ? 12.281 -37.625 -30.281 1 95.25 312 ALA B C 1
ATOM 7264 O O . ALA B 1 312 ? 11.578 -38.25 -29.5 1 95.25 312 ALA B O 1
ATOM 7265 N N . LYS B 1 313 ? 11.867 -37.25 -31.484 1 95.5 313 LYS B N 1
ATOM 7266 C CA . LYS B 1 313 ? 10.523 -37.562 -31.969 1 95.5 313 LYS B CA 1
ATOM 7267 C C . LYS B 1 313 ? 10.281 -39.062 -32 1 95.5 313 LYS B C 1
ATOM 7269 O O . LYS B 1 313 ? 9.25 -39.531 -31.516 1 95.5 313 LYS B O 1
ATOM 7274 N N . ASP B 1 314 ? 11.211 -39.719 -32.531 1 96.5 314 ASP B N 1
ATOM 7275 C CA . ASP B 1 314 ? 11.078 -41.156 -32.656 1 96.5 314 ASP B CA 1
ATOM 7276 C C . ASP B 1 314 ? 11.023 -41.812 -31.266 1 96.5 314 ASP B C 1
ATOM 7278 O O . ASP B 1 314 ? 10.219 -42.719 -31.031 1 96.5 314 ASP B O 1
ATOM 7282 N N . PHE B 1 315 ? 11.898 -41.344 -30.469 1 95.56 315 PHE B N 1
ATOM 7283 C CA . PHE B 1 315 ? 11.961 -41.875 -29.109 1 95.56 315 PHE B CA 1
ATOM 7284 C C . PHE B 1 315 ? 10.641 -41.656 -28.375 1 95.56 315 PHE B C 1
ATOM 7286 O O . PHE B 1 315 ? 10.125 -42.594 -27.734 1 95.56 315 PHE B O 1
ATOM 7293 N N . ILE B 1 316 ? 10.039 -40.531 -28.516 1 97.62 316 ILE B N 1
ATOM 7294 C CA . ILE B 1 316 ? 8.812 -40.156 -27.812 1 97.62 316 ILE B CA 1
ATOM 7295 C C . ILE B 1 316 ? 7.637 -40.938 -28.406 1 97.62 316 ILE B C 1
ATOM 7297 O O . ILE B 1 316 ? 6.859 -41.531 -27.656 1 97.62 316 ILE B O 1
ATOM 7301 N N . ILE B 1 317 ? 7.547 -41 -29.734 1 98 317 ILE B N 1
ATOM 7302 C CA . ILE B 1 317 ? 6.445 -41.688 -30.375 1 98 317 ILE B CA 1
ATOM 7303 C C . ILE B 1 317 ? 6.488 -43.188 -30 1 98 317 ILE B C 1
ATOM 7305 O O . ILE B 1 317 ? 5.457 -43.781 -29.672 1 98 317 ILE B O 1
ATOM 7309 N N . LYS B 1 318 ? 7.664 -43.688 -30 1 97.38 318 LYS B N 1
ATOM 7310 C CA . LYS B 1 318 ? 7.836 -45.094 -29.656 1 97.38 318 LYS B CA 1
ATOM 7311 C C . LYS B 1 318 ? 7.367 -45.375 -28.219 1 97.38 318 LYS B C 1
ATOM 7313 O O . LYS B 1 318 ? 6.562 -46.281 -28 1 97.38 318 LYS B O 1
ATOM 7318 N N . ASN B 1 319 ? 7.82 -44.594 -27.344 1 96.44 319 ASN B N 1
ATOM 7319 C CA . ASN B 1 319 ? 7.535 -44.875 -25.938 1 96.44 319 ASN B CA 1
ATOM 7320 C C . ASN B 1 319 ? 6.102 -44.469 -25.578 1 96.44 319 ASN B C 1
ATOM 7322 O O . ASN B 1 319 ? 5.48 -45.125 -24.734 1 96.44 319 ASN B O 1
ATOM 7326 N N . PHE B 1 320 ? 5.535 -43.406 -26.188 1 97.94 320 PHE B N 1
ATOM 7327 C CA . PHE B 1 320 ? 4.125 -43.062 -26.016 1 97.94 320 PHE B CA 1
ATOM 7328 C C . PHE B 1 320 ? 3.238 -44.219 -26.516 1 97.94 320 PHE B C 1
ATOM 7330 O O . PHE B 1 320 ? 2.215 -44.531 -25.906 1 97.94 320 PHE B O 1
ATOM 7337 N N . THR B 1 321 ? 3.664 -44.844 -27.562 1 97.06 321 THR B N 1
ATOM 7338 C CA . THR B 1 321 ? 2.891 -45.938 -28.172 1 97.06 321 THR B CA 1
ATOM 7339 C C . THR B 1 321 ? 2.875 -47.156 -27.281 1 97.06 321 THR B C 1
ATOM 7341 O O . THR B 1 321 ? 1.894 -47.906 -27.266 1 97.06 321 THR B O 1
ATOM 7344 N N . THR B 1 322 ? 3.971 -47.375 -26.562 1 94.88 322 THR B N 1
ATOM 7345 C CA . THR B 1 322 ? 3.994 -48.5 -25.625 1 94.88 322 THR B CA 1
ATOM 7346 C C . THR B 1 322 ? 2.918 -48.312 -24.547 1 94.88 322 THR B C 1
ATOM 7348 O O . THR B 1 322 ? 2.391 -49.312 -24.031 1 94.88 322 THR B O 1
ATOM 7351 N N . PHE B 1 323 ? 2.533 -47.125 -24.266 1 95.06 323 PHE B N 1
ATOM 7352 C CA . PHE B 1 323 ? 1.46 -46.844 -23.312 1 95.06 323 PHE B CA 1
ATOM 7353 C C . PHE B 1 323 ? 0.099 -46.938 -24 1 95.06 323 PHE B C 1
ATOM 7355 O O . PHE B 1 323 ? -0.764 -47.688 -23.547 1 95.06 323 PHE B O 1
ATOM 7362 N N . SER B 1 324 ? -0.029 -46.156 -25.078 1 95.44 324 SER B N 1
ATOM 7363 C CA . SER B 1 324 ? -1.278 -46.219 -25.828 1 95.44 324 SER B CA 1
ATOM 7364 C C . SER B 1 324 ? -1.061 -45.812 -27.281 1 95.44 324 SER B C 1
ATOM 7366 O O . SER B 1 324 ? -0.362 -44.812 -27.562 1 95.44 324 SER B O 1
ATOM 7368 N N . GLU B 1 325 ? -1.723 -46.469 -28.141 1 96.31 325 GLU B N 1
ATOM 7369 C CA . GLU B 1 325 ? -1.662 -46.125 -29.562 1 96.31 325 GLU B CA 1
ATOM 7370 C C . GLU B 1 325 ? -2.195 -44.719 -29.828 1 96.31 325 GLU B C 1
ATOM 7372 O O . GLU B 1 325 ? -1.666 -44 -30.672 1 96.31 325 GLU B O 1
ATOM 7377 N N . LYS B 1 326 ? -3.16 -44.406 -29.141 1 96.94 326 LYS B N 1
ATOM 7378 C CA . LYS B 1 326 ? -3.771 -43.094 -29.312 1 96.94 326 LYS B CA 1
ATOM 7379 C C . LYS B 1 326 ? -2.787 -42 -28.953 1 96.94 326 LYS B C 1
ATOM 7381 O O . LYS B 1 326 ? -2.697 -40.969 -29.672 1 96.94 326 LYS B O 1
ATOM 7386 N N . LEU B 1 327 ? -2.094 -42.125 -27.859 1 97.88 327 LEU B N 1
ATOM 7387 C CA . LEU B 1 327 ? -1.116 -41.125 -27.422 1 97.88 327 LEU B CA 1
ATOM 7388 C C . LEU B 1 327 ? 0.028 -41.031 -28.422 1 97.88 327 LEU B C 1
ATOM 7390 O O . LEU B 1 327 ? 0.465 -39.906 -28.766 1 97.88 327 LEU B O 1
ATOM 7394 N N . GLY B 1 328 ? 0.56 -42.125 -28.859 1 98 328 GLY B N 1
ATOM 7395 C CA . GLY B 1 328 ? 1.597 -42.125 -29.891 1 98 328 GLY B CA 1
ATOM 7396 C C . GLY B 1 328 ? 1.169 -41.438 -31.172 1 98 328 GLY B C 1
ATOM 7397 O O . GLY B 1 328 ? 1.935 -40.688 -31.75 1 98 328 GLY B O 1
ATOM 7398 N N . LEU B 1 329 ? -0.039 -41.812 -31.578 1 98 329 LEU B N 1
ATOM 7399 C CA . LEU B 1 329 ? -0.582 -41.188 -32.812 1 98 329 LEU B CA 1
ATOM 7400 C C . LEU B 1 329 ? -0.759 -39.688 -32.625 1 98 329 LEU B C 1
ATOM 7402 O O . LEU B 1 329 ? -0.552 -38.938 -33.594 1 98 329 LEU B O 1
ATOM 7406 N N . PHE B 1 330 ? -1.198 -39.281 -31.484 1 97.94 330 PHE B N 1
ATOM 7407 C CA . PHE B 1 330 ? -1.329 -37.875 -31.219 1 97.94 330 PHE B CA 1
ATOM 7408 C C . PHE B 1 330 ? 0.01 -37.156 -31.391 1 97.94 330 PHE B C 1
ATOM 7410 O O . PHE B 1 330 ? 0.088 -36.125 -32.031 1 97.94 330 PHE B O 1
ATOM 7417 N N . ALA B 1 331 ? 1.065 -37.688 -30.75 1 98.31 331 ALA B N 1
ATOM 7418 C CA . ALA B 1 331 ? 2.4 -37.094 -30.859 1 98.31 331 ALA B CA 1
ATOM 7419 C C . ALA B 1 331 ? 2.85 -37.031 -32.312 1 98.31 331 ALA B C 1
ATOM 7421 O O . ALA B 1 331 ? 3.389 -36.031 -32.75 1 98.31 331 ALA B O 1
ATOM 7422 N N . LYS B 1 332 ? 2.604 -38.094 -33.031 1 97.31 332 LYS B N 1
ATOM 7423 C CA . LYS B 1 332 ? 2.955 -38.156 -34.438 1 97.31 332 LYS B CA 1
ATOM 7424 C C . LYS B 1 332 ? 2.221 -37.062 -35.219 1 97.31 332 LYS B C 1
ATOM 7426 O O . LYS B 1 332 ? 2.826 -36.375 -36.062 1 97.31 332 LYS B O 1
ATOM 7431 N N . ASN B 1 333 ? 1.002 -36.969 -35 1 97.12 333 ASN B N 1
ATOM 7432 C CA . ASN B 1 333 ? 0.18 -35.969 -35.688 1 97.12 333 ASN B CA 1
ATOM 7433 C C . ASN B 1 333 ? 0.674 -34.562 -35.406 1 97.12 333 ASN B C 1
ATOM 7435 O O . ASN B 1 333 ? 0.73 -33.719 -36.312 1 97.12 333 ASN B O 1
ATOM 7439 N N . ALA B 1 334 ? 0.955 -34.25 -34.094 1 97.25 334 ALA B N 1
ATOM 7440 C CA . ALA B 1 334 ? 1.438 -32.938 -33.688 1 97.25 334 ALA B CA 1
ATOM 7441 C C . ALA B 1 334 ? 2.719 -32.562 -34.438 1 97.25 334 ALA B C 1
ATOM 7443 O O . ALA B 1 334 ? 2.891 -31.438 -34.906 1 97.25 334 ALA B O 1
ATOM 7444 N N . ILE B 1 335 ? 3.553 -33.531 -34.562 1 94.31 335 ILE B N 1
ATOM 7445 C CA . ILE B 1 335 ? 4.859 -33.312 -35.156 1 94.31 335 ILE B CA 1
ATOM 7446 C C . ILE B 1 335 ? 4.707 -33.188 -36.688 1 94.31 335 ILE B C 1
ATOM 7448 O O . ILE B 1 335 ? 5.254 -32.25 -37.281 1 94.31 335 ILE B O 1
ATOM 7452 N N . GLU B 1 336 ? 3.936 -34.062 -37.281 1 93.5 336 GLU B N 1
ATOM 7453 C CA . GLU B 1 336 ? 3.805 -34.094 -38.719 1 93.5 336 GLU B CA 1
ATOM 7454 C C . GLU B 1 336 ? 2.99 -32.938 -39.25 1 93.5 336 GLU B C 1
ATOM 7456 O O . GLU B 1 336 ? 3.168 -32.5 -40.406 1 93.5 336 GLU B O 1
ATOM 7461 N N . ASN B 1 337 ? 2.178 -32.438 -38.469 1 95.69 337 ASN B N 1
ATOM 7462 C CA . ASN B 1 337 ? 1.323 -31.328 -38.906 1 95.69 337 ASN B CA 1
ATOM 7463 C C . ASN B 1 337 ? 1.864 -29.969 -38.469 1 95.69 337 ASN B C 1
ATOM 7465 O O . ASN B 1 337 ? 1.121 -29 -38.375 1 95.69 337 ASN B O 1
ATOM 7469 N N . GLU B 1 338 ? 3.045 -29.891 -38 1 96.31 338 GLU B N 1
ATOM 7470 C CA . GLU B 1 338 ? 3.777 -28.672 -37.719 1 96.31 338 GLU B CA 1
ATOM 7471 C C . GLU B 1 338 ? 3.135 -27.891 -36.562 1 96.31 338 GLU B C 1
ATOM 7473 O O . GLU B 1 338 ? 2.908 -26.688 -36.656 1 96.31 338 GLU B O 1
ATOM 7478 N N . TRP B 1 339 ? 2.85 -28.609 -35.531 1 97.94 339 TRP B N 1
ATOM 7479 C CA . TRP B 1 339 ? 2.314 -27.969 -34.312 1 97.94 339 TRP B CA 1
ATOM 7480 C C . TRP B 1 339 ? 3.439 -27.5 -33.406 1 97.94 339 TRP B C 1
ATOM 7482 O O . TRP B 1 339 ? 3.191 -26.844 -32.406 1 97.94 339 TRP B O 1
ATOM 7492 N N . ILE B 1 340 ? 4.684 -27.75 -33.719 1 97.88 340 ILE B N 1
ATOM 7493 C CA . ILE B 1 340 ? 5.77 -27.516 -32.781 1 97.88 340 ILE B CA 1
ATOM 7494 C C . ILE B 1 340 ? 6.746 -26.5 -33.375 1 97.88 340 ILE B C 1
ATOM 7496 O O . ILE B 1 340 ? 7.188 -26.641 -34.5 1 97.88 340 ILE B O 1
ATOM 7500 N N . ASP B 1 341 ? 7.016 -25.469 -32.625 1 98.06 341 ASP B N 1
ATOM 7501 C CA . ASP B 1 341 ? 8.156 -24.594 -32.875 1 98.06 341 ASP B CA 1
ATOM 7502 C C . ASP B 1 341 ? 9.383 -25.047 -32.094 1 98.06 341 ASP B C 1
ATOM 7504 O O . ASP B 1 341 ? 9.398 -24.953 -30.859 1 98.06 341 ASP B O 1
ATOM 7508 N N . VAL B 1 342 ? 10.43 -25.406 -32.719 1 96.94 342 VAL B N 1
ATOM 7509 C CA . VAL B 1 342 ? 11.359 -26.375 -32.125 1 96.94 342 VAL B CA 1
ATOM 7510 C C . VAL B 1 342 ? 12.57 -25.641 -31.562 1 96.94 342 VAL B C 1
ATOM 7512 O O . VAL B 1 342 ? 12.875 -25.766 -30.375 1 96.94 342 VAL B O 1
ATOM 7515 N N . TYR B 1 343 ? 13.258 -24.828 -32.344 1 95.62 343 TYR B N 1
ATOM 7516 C CA . TYR B 1 343 ? 14.609 -24.406 -32 1 95.62 343 TYR B CA 1
ATOM 7517 C C . TYR B 1 343 ? 14.617 -22.984 -31.469 1 95.62 343 TYR B C 1
ATOM 7519 O O . TYR B 1 343 ? 13.719 -22.188 -31.781 1 95.62 343 TYR B O 1
ATOM 7527 N N . PRO B 1 344 ? 15.609 -22.734 -30.656 1 94 344 PRO B N 1
ATOM 7528 C CA . PRO B 1 344 ? 15.75 -21.344 -30.203 1 94 344 PRO B CA 1
ATOM 7529 C C . PRO B 1 344 ? 16.047 -20.391 -31.359 1 94 344 PRO B C 1
ATOM 7531 O O . PRO B 1 344 ? 16.766 -20.75 -32.312 1 94 344 PRO B O 1
ATOM 7534 N N . LYS B 1 345 ? 15.531 -19.203 -31.297 1 93.25 345 LYS B N 1
ATOM 7535 C CA . LYS B 1 345 ? 15.82 -18.156 -32.281 1 93.25 345 LYS B CA 1
ATOM 7536 C C . LYS B 1 345 ? 15.664 -16.781 -31.656 1 93.25 345 LYS B C 1
ATOM 7538 O O . LYS B 1 345 ? 15.047 -16.625 -30.609 1 93.25 345 LYS B O 1
ATOM 7543 N N . GLU B 1 346 ? 16.266 -15.867 -32.281 1 91.31 346 GLU B N 1
ATOM 7544 C CA . GLU B 1 346 ? 16.219 -14.5 -31.781 1 91.31 346 GLU B CA 1
ATOM 7545 C C . GLU B 1 346 ? 14.781 -14 -31.672 1 91.31 346 GLU B C 1
ATOM 7547 O O . GLU B 1 346 ? 13.984 -14.188 -32.594 1 91.31 346 GLU B O 1
ATOM 7552 N N . GLY B 1 347 ? 14.516 -13.398 -30.609 1 90.38 347 GLY B N 1
ATOM 7553 C CA . GLY B 1 347 ? 13.203 -12.805 -30.391 1 90.38 347 GLY B CA 1
ATOM 7554 C C . GLY B 1 347 ? 12.203 -13.773 -29.797 1 90.38 347 GLY B C 1
ATOM 7555 O O . GLY B 1 347 ? 11.109 -13.375 -29.375 1 90.38 347 GLY B O 1
ATOM 7556 N N . LYS B 1 348 ? 12.562 -15.062 -29.797 1 94.5 348 LYS B N 1
ATOM 7557 C CA . LYS B 1 348 ? 11.703 -16.094 -29.234 1 94.5 348 LYS B CA 1
ATOM 7558 C C . LYS B 1 348 ? 11.766 -16.109 -27.719 1 94.5 348 LYS B C 1
ATOM 7560 O O . LYS B 1 348 ? 12.836 -15.922 -27.125 1 94.5 348 LYS B O 1
ATOM 7565 N N . VAL B 1 349 ? 10.602 -16.312 -27.141 1 91.38 349 VAL B N 1
ATOM 7566 C CA . VAL B 1 349 ? 10.578 -16.359 -25.672 1 91.38 349 VAL B CA 1
ATOM 7567 C C . VAL B 1 349 ? 11.328 -17.594 -25.188 1 91.38 349 VAL B C 1
ATOM 7569 O O . VAL B 1 349 ? 11.477 -18.578 -25.922 1 91.38 349 VAL B O 1
ATOM 7572 N N . GLY B 1 350 ? 11.883 -17.594 -23.969 1 87.44 350 GLY B N 1
ATOM 7573 C CA . GLY B 1 350 ? 12.539 -18.75 -23.375 1 87.44 350 GLY B CA 1
ATOM 7574 C C . GLY B 1 350 ? 11.562 -19.797 -22.859 1 87.44 350 GLY B C 1
ATOM 7575 O O . GLY B 1 350 ? 10.352 -19.578 -22.891 1 87.44 350 GLY B O 1
ATOM 7576 N N . GLY B 1 351 ? 12.125 -21 -22.547 1 91.19 351 GLY B N 1
ATOM 7577 C CA . GLY B 1 351 ? 11.305 -22.062 -21.969 1 91.19 351 GLY B CA 1
ATOM 7578 C C . GLY B 1 351 ? 10.539 -22.859 -23 1 91.19 351 GLY B C 1
ATOM 7579 O O . GLY B 1 351 ? 11.039 -23.078 -24.109 1 91.19 351 GLY B O 1
ATOM 7580 N N . ALA B 1 352 ? 9.492 -23.422 -22.516 1 95.5 352 ALA B N 1
ATOM 7581 C CA . ALA B 1 352 ? 8.594 -24.203 -23.359 1 95.5 352 ALA B CA 1
ATOM 7582 C C . ALA B 1 352 ? 7.148 -24.078 -22.875 1 95.5 352 ALA B C 1
ATOM 7584 O O . ALA B 1 352 ? 6.895 -23.703 -21.734 1 95.5 352 ALA B O 1
ATOM 7585 N N . PHE B 1 353 ? 6.238 -24.25 -23.844 1 96.56 353 PHE B N 1
ATOM 7586 C CA . PHE B 1 353 ? 4.836 -24.297 -23.453 1 96.56 353 PHE B CA 1
ATOM 7587 C C . PHE B 1 353 ? 4.004 -25.062 -24.469 1 96.56 353 PHE B C 1
ATOM 7589 O O . PHE B 1 353 ? 4.492 -25.406 -25.547 1 96.56 353 PHE B O 1
ATOM 7596 N N . CYS B 1 354 ? 2.889 -25.438 -24.016 1 97.81 354 CYS B N 1
ATOM 7597 C CA . CYS B 1 354 ? 1.844 -25.953 -24.891 1 97.81 354 CYS B CA 1
ATOM 7598 C C . CYS B 1 354 ? 0.574 -25.125 -24.781 1 97.81 354 CYS B C 1
ATOM 7600 O O . CYS B 1 354 ? 0.152 -24.766 -23.672 1 97.81 354 CYS B O 1
ATOM 7602 N N . GLU B 1 355 ? 0.067 -24.719 -25.859 1 97.5 355 GLU B N 1
ATOM 7603 C CA . GLU B 1 355 ? -1.235 -24.062 -25.906 1 97.5 355 GLU B CA 1
ATOM 7604 C C . GLU B 1 355 ? -2.264 -24.938 -26.625 1 97.5 355 GLU B C 1
ATOM 7606 O O . GLU B 1 355 ? -2.104 -25.25 -27.812 1 97.5 355 GLU B O 1
ATOM 7611 N N . ASN B 1 356 ? -3.238 -25.344 -25.875 1 97.5 356 ASN B N 1
ATOM 7612 C CA . ASN B 1 356 ? -4.352 -26.062 -26.484 1 97.5 356 ASN B CA 1
ATOM 7613 C C . ASN B 1 356 ? -5.305 -25.125 -27.203 1 97.5 356 ASN B C 1
ATOM 7615 O O . ASN B 1 356 ? -5.785 -24.141 -26.625 1 97.5 356 ASN B O 1
ATOM 7619 N N . LEU B 1 357 ? -5.516 -25.375 -28.453 1 98 357 LEU B N 1
ATOM 7620 C CA . LEU B 1 357 ? -6.434 -24.609 -29.281 1 98 357 LEU B CA 1
ATOM 7621 C C . LEU B 1 357 ? -7.75 -25.359 -29.469 1 98 357 LEU B C 1
ATOM 7623 O O . LEU B 1 357 ? -8.055 -25.844 -30.562 1 98 357 LEU B O 1
ATOM 7627 N N . HIS B 1 358 ? -8.508 -25.297 -28.453 1 97.5 358 HIS B N 1
ATOM 7628 C CA . HIS B 1 358 ? -9.727 -26.094 -28.344 1 97.5 358 HIS B CA 1
ATOM 7629 C C . HIS B 1 358 ? -10.68 -25.797 -29.5 1 97.5 358 HIS B C 1
ATOM 7631 O O . HIS B 1 358 ? -11.312 -26.703 -30.047 1 97.5 358 HIS B O 1
ATOM 7637 N N . MET B 1 359 ? -10.727 -24.578 -29.969 1 96.06 359 MET B N 1
ATOM 7638 C CA . MET B 1 359 ? -11.711 -24.109 -30.938 1 96.06 359 MET B CA 1
ATOM 7639 C C . MET B 1 359 ? -11.445 -24.703 -32.312 1 96.06 359 MET B C 1
ATOM 7641 O O . MET B 1 359 ? -12.328 -24.703 -33.156 1 96.06 359 MET B O 1
ATOM 7645 N N . ILE B 1 360 ? -10.195 -25.172 -32.531 1 96.75 360 ILE B N 1
ATOM 7646 C CA . ILE B 1 360 ? -9.922 -25.781 -33.812 1 96.75 360 ILE B CA 1
ATOM 7647 C C . ILE B 1 360 ? -9.445 -27.219 -33.625 1 96.75 360 ILE B C 1
ATOM 7649 O O . ILE B 1 360 ? -9.023 -27.875 -34.594 1 96.75 360 ILE B O 1
ATOM 7653 N N . GLY B 1 361 ? -9.406 -27.672 -32.375 1 97.06 361 GLY B N 1
ATOM 7654 C CA . GLY B 1 361 ? -9.094 -29.062 -32.062 1 97.06 361 GLY B CA 1
ATOM 7655 C C . GLY B 1 361 ? -7.637 -29.406 -32.281 1 97.06 361 GLY B C 1
ATOM 7656 O O . GLY B 1 361 ? -7.312 -30.516 -32.719 1 97.06 361 GLY B O 1
ATOM 7657 N N . GLU B 1 362 ? -6.766 -28.453 -32.031 1 97.94 362 GLU B N 1
ATOM 7658 C CA . GLU B 1 362 ? -5.328 -28.625 -32.219 1 97.94 362 GLU B CA 1
ATOM 7659 C C . GLU B 1 362 ? -4.562 -28.094 -31 1 97.94 362 GLU B C 1
ATOM 7661 O O . GLU B 1 362 ? -5.168 -27.656 -30.016 1 97.94 362 GLU B O 1
ATOM 7666 N N . SER B 1 363 ? -3.229 -28.234 -31 1 98.06 363 SER B N 1
ATOM 7667 C CA . SER B 1 363 ? -2.314 -27.656 -30.031 1 98.06 363 SER B CA 1
ATOM 7668 C C . SER B 1 363 ? -1.107 -27.016 -30.703 1 98.06 363 SER B C 1
ATOM 7670 O O . SER B 1 363 ? -0.83 -27.297 -31.875 1 98.06 363 SER B O 1
ATOM 7672 N N . ARG B 1 364 ? -0.517 -26.094 -29.984 1 98.56 364 ARG B N 1
ATOM 7673 C CA . ARG B 1 364 ? 0.791 -25.594 -30.391 1 98.56 364 ARG B CA 1
ATOM 7674 C C . ARG B 1 364 ? 1.79 -25.688 -29.234 1 98.56 364 ARG B C 1
ATOM 7676 O O . ARG B 1 364 ? 1.448 -25.422 -28.094 1 98.56 364 ARG B O 1
ATOM 7683 N N . ILE B 1 365 ? 2.979 -26.141 -29.609 1 98.25 365 ILE B N 1
ATOM 7684 C CA . ILE B 1 365 ? 4.031 -26.375 -28.625 1 98.25 365 ILE B CA 1
ATOM 7685 C C . ILE B 1 365 ? 5.266 -25.547 -28.984 1 98.25 365 ILE B C 1
ATOM 7687 O O . ILE B 1 365 ? 5.758 -25.609 -30.109 1 98.25 365 ILE B O 1
ATOM 7691 N N . MET B 1 366 ? 5.684 -24.703 -28.109 1 97.81 366 MET B N 1
ATOM 7692 C CA . MET B 1 366 ? 6.922 -23.953 -28.281 1 97.81 366 MET B CA 1
ATOM 7693 C C . MET B 1 366 ? 8.062 -24.578 -27.484 1 97.81 366 MET B C 1
ATOM 7695 O O . MET B 1 366 ? 7.91 -24.859 -26.297 1 97.81 366 MET B O 1
ATOM 7699 N N . LEU B 1 367 ? 9.156 -24.844 -28.141 1 96.69 367 LEU B N 1
ATOM 7700 C CA . LEU B 1 367 ? 10.344 -25.391 -27.516 1 96.69 367 LEU B CA 1
ATOM 7701 C C . LEU B 1 367 ? 11.562 -24.516 -27.797 1 96.69 367 LEU B C 1
ATOM 7703 O O . LEU B 1 367 ? 11.539 -23.672 -28.688 1 96.69 367 LEU B O 1
ATOM 7707 N N . ASN B 1 368 ? 12.477 -24.594 -27.062 1 94.81 368 ASN B N 1
ATOM 7708 C CA . ASN B 1 368 ? 13.859 -24.219 -27.359 1 94.81 368 ASN B CA 1
ATOM 7709 C C . ASN B 1 368 ? 14.797 -25.422 -27.281 1 94.81 368 ASN B C 1
ATOM 7711 O O . ASN B 1 368 ? 15.586 -25.547 -26.344 1 94.81 368 ASN B O 1
ATOM 7715 N N . PHE B 1 369 ? 14.656 -26.234 -28.25 1 94.62 369 PHE B N 1
ATOM 7716 C CA . PHE B 1 369 ? 15.281 -27.562 -28.266 1 94.62 369 PHE B CA 1
ATOM 7717 C C . PHE B 1 369 ? 16.797 -27.438 -28.438 1 94.62 369 PHE B C 1
ATOM 7719 O O . PHE B 1 369 ? 17.266 -26.875 -29.422 1 94.62 369 PHE B O 1
ATOM 7726 N N . GLY B 1 370 ? 17.516 -27.859 -27.469 1 91.12 370 GLY B N 1
ATOM 7727 C CA . GLY B 1 370 ? 18.969 -27.766 -27.438 1 91.12 370 GLY B CA 1
ATOM 7728 C C . GLY B 1 370 ? 19.656 -29.109 -27.609 1 91.12 370 GLY B C 1
ATOM 7729 O O . GLY B 1 370 ? 20.828 -29.266 -27.25 1 91.12 370 GLY B O 1
ATOM 7730 N N . GLU B 1 371 ? 18.938 -30.125 -27.938 1 91.19 371 GLU B N 1
ATOM 7731 C CA . GLU B 1 371 ? 19.453 -31.438 -28.312 1 91.19 371 GLU B CA 1
ATOM 7732 C C . GLU B 1 371 ? 19.953 -32.219 -27.094 1 91.19 371 GLU B C 1
ATOM 7734 O O . GLU B 1 371 ? 21 -32.875 -27.172 1 91.19 371 GLU B O 1
ATOM 7739 N N . THR B 1 372 ? 19.328 -32.031 -26.047 1 88.38 372 THR B N 1
ATOM 7740 C CA . THR B 1 372 ? 19.641 -32.781 -24.844 1 88.38 372 THR B CA 1
ATOM 7741 C C . THR B 1 372 ? 18.469 -33.688 -24.422 1 88.38 372 THR B C 1
ATOM 7743 O O . THR B 1 372 ? 17.359 -33.5 -24.906 1 88.38 372 THR B O 1
ATOM 7746 N N . LEU B 1 373 ? 18.766 -34.562 -23.609 1 88.25 373 LEU B N 1
ATOM 7747 C CA . LEU B 1 373 ? 17.703 -35.406 -23.078 1 88.25 373 LEU B CA 1
ATOM 7748 C C . LEU B 1 373 ? 16.656 -34.562 -22.344 1 88.25 373 LEU B C 1
ATOM 7750 O O . LEU B 1 373 ? 15.469 -34.875 -22.375 1 88.25 373 LEU B O 1
ATOM 7754 N N . SER B 1 374 ? 17.125 -33.531 -21.688 1 88.94 374 SER B N 1
ATOM 7755 C CA . SER B 1 374 ? 16.203 -32.625 -21.016 1 88.94 374 SER B CA 1
ATOM 7756 C C . SER B 1 374 ? 15.211 -32 -21.984 1 88.94 374 SER B C 1
ATOM 7758 O O . SER B 1 374 ? 14.047 -31.812 -21.641 1 88.94 374 SER B O 1
ATOM 7760 N N . ASP B 1 375 ? 15.656 -31.781 -23.141 1 93.44 375 ASP B N 1
ATOM 7761 C CA . ASP B 1 375 ? 14.789 -31.219 -24.172 1 93.44 375 ASP B CA 1
ATOM 7762 C C . ASP B 1 375 ? 13.773 -32.25 -24.641 1 93.44 375 ASP B C 1
ATOM 7764 O O . ASP B 1 375 ? 12.633 -31.906 -24.969 1 93.44 375 ASP B O 1
ATOM 7768 N N . VAL B 1 376 ? 14.266 -33.5 -24.656 1 94.56 376 VAL B N 1
ATOM 7769 C CA . VAL B 1 376 ? 13.367 -34.562 -25.031 1 94.56 376 VAL B CA 1
ATOM 7770 C C . VAL B 1 376 ? 12.25 -34.719 -24 1 94.56 376 VAL B C 1
ATOM 7772 O O . VAL B 1 376 ? 11.078 -34.844 -24.359 1 94.56 376 VAL B O 1
ATOM 7775 N N . ILE B 1 377 ? 12.609 -34.656 -22.812 1 93.5 377 ILE B N 1
ATOM 7776 C CA . ILE B 1 377 ? 11.656 -34.75 -21.719 1 93.5 377 ILE B CA 1
ATOM 7777 C C . ILE B 1 377 ? 10.688 -33.562 -21.766 1 93.5 377 ILE B C 1
ATOM 7779 O O . ILE B 1 377 ? 9.484 -33.75 -21.547 1 93.5 377 ILE B O 1
ATOM 7783 N N . THR B 1 378 ? 11.164 -32.375 -22.047 1 95.5 378 THR B N 1
ATOM 7784 C CA . THR B 1 378 ? 10.336 -31.188 -22.156 1 95.5 378 THR B CA 1
ATOM 7785 C C . THR B 1 378 ? 9.32 -31.328 -23.297 1 95.5 378 THR B C 1
ATOM 7787 O O . THR B 1 378 ? 8.156 -30.984 -23.141 1 95.5 378 THR B O 1
ATOM 7790 N N . LEU B 1 379 ? 9.789 -31.828 -24.344 1 97.38 379 LEU B N 1
ATOM 7791 C CA . LEU B 1 379 ? 8.883 -32.062 -25.469 1 97.38 379 LEU B CA 1
ATOM 7792 C C . LEU B 1 379 ? 7.781 -33.062 -25.062 1 97.38 379 LEU B C 1
ATOM 7794 O O . LEU B 1 379 ? 6.605 -32.812 -25.359 1 97.38 379 LEU B O 1
ATOM 7798 N N . ALA B 1 380 ? 8.203 -34.125 -24.406 1 97.69 380 ALA B N 1
ATOM 7799 C CA . ALA B 1 380 ? 7.219 -35.094 -23.938 1 97.69 380 ALA B CA 1
ATOM 7800 C C . ALA B 1 380 ? 6.207 -34.438 -23 1 97.69 380 ALA B C 1
ATOM 7802 O O . ALA B 1 380 ? 5.004 -34.688 -23.094 1 97.69 380 ALA B O 1
ATOM 7803 N N . HIS B 1 381 ? 6.68 -33.625 -22.125 1 97.31 381 HIS B N 1
ATOM 7804 C CA . HIS B 1 381 ? 5.863 -32.875 -21.188 1 97.31 381 HIS B CA 1
ATOM 7805 C C . HIS B 1 381 ? 4.82 -32.031 -21.906 1 97.31 381 HIS B C 1
ATOM 7807 O O . HIS B 1 381 ? 3.631 -32.094 -21.594 1 97.31 381 HIS B O 1
ATOM 7813 N N . GLU B 1 382 ? 5.234 -31.25 -22.891 1 98.19 382 GLU B N 1
ATOM 7814 C CA . GLU B 1 382 ? 4.332 -30.359 -23.609 1 98.19 382 GLU B CA 1
ATOM 7815 C C . GLU B 1 382 ? 3.328 -31.156 -24.453 1 98.19 382 GLU B C 1
ATOM 7817 O O . GLU B 1 382 ? 2.17 -30.75 -24.578 1 98.19 382 GLU B O 1
ATOM 7822 N N . LEU B 1 383 ? 3.844 -32.25 -24.969 1 98.38 383 LEU B N 1
ATOM 7823 C CA . LEU B 1 383 ? 2.934 -33.125 -25.703 1 98.38 383 LEU B CA 1
ATOM 7824 C C . LEU B 1 383 ? 1.863 -33.688 -24.781 1 98.38 383 LEU B C 1
ATOM 7826 O O . LEU B 1 383 ? 0.73 -33.906 -25.203 1 98.38 383 LEU B O 1
ATOM 7830 N N . GLY B 1 384 ? 2.227 -33.938 -23.578 1 98.19 384 GLY B N 1
ATOM 7831 C CA . GLY B 1 384 ? 1.243 -34.344 -22.578 1 98.19 384 GLY B CA 1
ATOM 7832 C C . GLY B 1 384 ? 0.139 -33.312 -22.375 1 98.19 384 GLY B C 1
ATOM 7833 O O . GLY B 1 384 ? -1.039 -33.688 -22.312 1 98.19 384 GLY B O 1
ATOM 7834 N N . HIS B 1 385 ? 0.519 -32.062 -22.234 1 98.12 385 HIS B N 1
ATOM 7835 C CA . HIS B 1 385 ? -0.484 -30.984 -22.203 1 98.12 385 HIS B CA 1
ATOM 7836 C C . HIS B 1 385 ? -1.403 -31.047 -23.406 1 98.12 385 HIS B C 1
ATOM 7838 O O . HIS B 1 385 ? -2.623 -30.938 -23.281 1 98.12 385 HIS B O 1
ATOM 7844 N N . GLY B 1 386 ? -0.789 -31.188 -24.531 1 98.5 386 GLY B N 1
ATOM 7845 C CA . GLY B 1 386 ? -1.564 -31.297 -25.766 1 98.5 386 GLY B CA 1
ATOM 7846 C C . GLY B 1 386 ? -2.547 -32.438 -25.75 1 98.5 386 GLY B C 1
ATOM 7847 O O . GLY B 1 386 ? -3.688 -32.312 -26.203 1 98.5 386 GLY B O 1
ATOM 7848 N N . TYR B 1 387 ? -2.061 -33.562 -25.297 1 98.44 387 TYR B N 1
ATOM 7849 C CA . TYR B 1 387 ? -2.914 -34.75 -25.25 1 98.44 387 TYR B CA 1
ATOM 7850 C C . TYR B 1 387 ? -4.109 -34.531 -24.328 1 98.44 387 TYR B C 1
ATOM 7852 O O . TYR B 1 387 ? -5.215 -35 -24.609 1 98.44 387 TYR B O 1
ATOM 7860 N N . HIS B 1 388 ? -3.875 -33.906 -23.172 1 98.06 388 HIS B N 1
ATOM 7861 C CA . HIS B 1 388 ? -4.988 -33.531 -22.312 1 98.06 388 HIS B CA 1
ATOM 7862 C C . HIS B 1 388 ? -6.031 -32.719 -23.078 1 98.06 388 HIS B C 1
ATOM 7864 O O . HIS B 1 388 ? -7.23 -32.969 -22.953 1 98.06 388 HIS B O 1
ATOM 7870 N N . GLY B 1 389 ? -5.598 -31.766 -23.859 1 97.94 389 GLY B N 1
ATOM 7871 C CA . GLY B 1 389 ? -6.496 -30.984 -24.703 1 97.94 389 GLY B CA 1
ATOM 7872 C C . GLY B 1 389 ? -7.262 -31.844 -25.688 1 97.94 389 GLY B C 1
ATOM 7873 O O . GLY B 1 389 ? -8.453 -31.609 -25.922 1 97.94 389 GLY B O 1
ATOM 7874 N N . GLU B 1 390 ? -6.559 -32.781 -26.266 1 97.75 390 GLU B N 1
ATOM 7875 C CA . GLU B 1 390 ? -7.18 -33.719 -27.203 1 97.75 390 GLU B CA 1
ATOM 7876 C C . GLU B 1 390 ? -8.336 -34.469 -26.562 1 97.75 390 GLU B C 1
ATOM 7878 O O . GLU B 1 390 ? -9.391 -34.656 -27.188 1 97.75 390 GLU B O 1
ATOM 7883 N N . CYS B 1 391 ? -8.164 -34.875 -25.375 1 97.56 391 CYS B N 1
ATOM 7884 C CA . CYS B 1 391 ? -9.164 -35.625 -24.672 1 97.56 391 CYS B CA 1
ATOM 7885 C C . CYS B 1 391 ? -10.383 -34.781 -24.344 1 97.56 391 CYS B C 1
ATOM 7887 O O . CYS B 1 391 ? -11.461 -35.312 -24.031 1 97.56 391 CYS B O 1
ATOM 7889 N N . LEU B 1 392 ? -10.273 -33.5 -24.422 1 97.88 392 LEU B N 1
ATOM 7890 C CA . LEU B 1 392 ? -11.344 -32.594 -24.047 1 97.88 392 LEU B CA 1
ATOM 7891 C C . LEU B 1 392 ? -12.102 -32.094 -25.266 1 97.88 392 LEU B C 1
ATOM 7893 O O . LEU B 1 392 ? -13.023 -31.297 -25.141 1 97.88 392 LEU B O 1
ATOM 7897 N N . LEU B 1 393 ? -11.859 -32.594 -26.438 1 97 393 LEU B N 1
ATOM 7898 C CA . LEU B 1 393 ? -12.352 -32 -27.688 1 97 393 LEU B CA 1
ATOM 7899 C C . LEU B 1 393 ? -13.859 -32.188 -27.812 1 97 393 LEU B C 1
ATOM 7901 O O . LEU B 1 393 ? -14.523 -31.391 -28.484 1 97 393 LEU B O 1
ATOM 7905 N N . LYS B 1 394 ? -14.406 -33.094 -27.172 1 96.56 394 LYS B N 1
ATOM 7906 C CA . LYS B 1 394 ? -15.852 -33.344 -27.266 1 96.56 394 LYS B CA 1
ATOM 7907 C C . LYS B 1 394 ? -16.609 -32.438 -26.281 1 96.56 394 LYS B C 1
ATOM 7909 O O . LYS B 1 394 ? -17.844 -32.375 -26.328 1 96.56 394 LYS B O 1
ATOM 7914 N N . GLU B 1 395 ? -15.984 -31.781 -25.438 1 97.44 395 GLU B N 1
ATOM 7915 C CA . GLU B 1 395 ? -16.594 -30.891 -24.453 1 97.44 395 GLU B CA 1
ATOM 7916 C C . GLU B 1 395 ? -16.672 -29.469 -24.984 1 97.44 395 GLU B C 1
ATOM 7918 O O . GLU B 1 395 ? -15.883 -29.062 -25.844 1 97.44 395 GLU B O 1
ATOM 7923 N N . SER B 1 396 ? -17.641 -28.703 -24.484 1 97.56 396 SER B N 1
ATOM 7924 C CA . SER B 1 396 ? -17.75 -27.281 -24.812 1 97.56 396 SER B CA 1
ATOM 7925 C C . SER B 1 396 ? -16.547 -26.5 -24.281 1 97.56 396 SER B C 1
ATOM 7927 O O . SER B 1 396 ? -15.781 -27.016 -23.469 1 97.56 396 SER B O 1
ATOM 7929 N N . GLU B 1 397 ? -16.406 -25.25 -24.766 1 97.06 397 GLU B N 1
ATOM 7930 C CA . GLU B 1 397 ? -15.352 -24.375 -24.25 1 97.06 397 GLU B CA 1
ATOM 7931 C C . GLU B 1 397 ? -15.453 -24.234 -22.734 1 97.06 397 GLU B C 1
ATOM 7933 O O . GLU B 1 397 ? -14.445 -24.328 -22.031 1 97.06 397 GLU B O 1
ATOM 7938 N N . ILE B 1 398 ? -16.656 -24.078 -22.25 1 97.44 398 ILE B N 1
ATOM 7939 C CA . ILE B 1 398 ? -16.906 -23.922 -20.812 1 97.44 398 ILE B CA 1
ATOM 7940 C C . ILE B 1 398 ? -16.438 -25.172 -20.062 1 97.44 398 ILE B C 1
ATOM 7942 O O . ILE B 1 398 ? -15.711 -25.078 -19.078 1 97.44 398 ILE B O 1
ATOM 7946 N N . ASN B 1 399 ? -16.766 -26.297 -20.578 1 97.75 399 ASN B N 1
ATOM 7947 C CA . ASN B 1 399 ? -16.531 -27.562 -19.906 1 97.75 399 ASN B CA 1
ATOM 7948 C C . ASN B 1 399 ? -15.109 -28.078 -20.125 1 97.75 399 ASN B C 1
ATOM 7950 O O . ASN B 1 399 ? -14.742 -29.125 -19.609 1 97.75 399 ASN B O 1
ATOM 7954 N N . SER B 1 400 ? -14.273 -27.328 -20.844 1 97.06 400 SER B N 1
ATOM 7955 C CA . SER B 1 400 ? -12.891 -27.734 -21.094 1 97.06 400 SER B CA 1
ATOM 7956 C C . SER B 1 400 ? -11.922 -27.016 -20.172 1 97.06 400 SER B C 1
ATOM 7958 O O . SER B 1 400 ? -10.719 -27.25 -20.203 1 97.06 400 SER B O 1
ATOM 7960 N N . GLU B 1 401 ? -12.453 -26.203 -19.359 1 95.44 401 GLU B N 1
ATOM 7961 C CA . GLU B 1 401 ? -11.609 -25.484 -18.406 1 95.44 401 GLU B CA 1
ATOM 7962 C C . GLU B 1 401 ? -11.414 -26.281 -17.125 1 95.44 401 GLU B C 1
ATOM 7964 O O . GLU B 1 401 ? -12.383 -26.656 -16.469 1 95.44 401 GLU B O 1
ATOM 7969 N N . TYR B 1 402 ? -10.211 -26.562 -16.844 1 95.62 402 TYR B N 1
ATOM 7970 C CA . TYR B 1 402 ? -9.914 -27.312 -15.625 1 95.62 402 TYR B CA 1
ATOM 7971 C C . TYR B 1 402 ? -8.984 -26.531 -14.703 1 95.62 402 TYR B C 1
ATOM 7973 O O . TYR B 1 402 ? -8.305 -25.609 -15.148 1 95.62 402 TYR B O 1
ATOM 7981 N N . PRO B 1 403 ? -8.961 -26.828 -13.375 1 95.62 403 PRO B N 1
ATOM 7982 C CA . PRO B 1 403 ? -8.172 -26.062 -12.406 1 95.62 403 PRO B CA 1
ATOM 7983 C C . PRO B 1 403 ? -6.691 -26.422 -12.43 1 95.62 403 PRO B C 1
ATOM 7985 O O . PRO B 1 403 ? -6.32 -27.484 -12.945 1 95.62 403 PRO B O 1
ATOM 7988 N N . MET B 1 404 ? -5.93 -25.688 -11.812 1 92.81 404 MET B N 1
ATOM 7989 C CA . MET B 1 404 ? -4.473 -25.75 -11.859 1 92.81 404 MET B CA 1
ATOM 7990 C C . MET B 1 404 ? -3.963 -27.078 -11.312 1 92.81 404 MET B C 1
ATOM 7992 O O . MET B 1 404 ? -3.037 -27.672 -11.867 1 92.81 404 MET B O 1
ATOM 7996 N N . PRO B 1 405 ? -4.52 -27.641 -10.305 1 95.31 405 PRO B N 1
ATOM 7997 C CA . PRO B 1 405 ? -3.936 -28.859 -9.734 1 95.31 405 PRO B CA 1
ATOM 7998 C C . PRO B 1 405 ? -3.904 -30.031 -10.719 1 95.31 405 PRO B C 1
ATOM 8000 O O . PRO B 1 405 ? -2.992 -30.859 -10.672 1 95.31 405 PRO B O 1
ATOM 8003 N N . ILE B 1 406 ? -4.855 -30 -11.641 1 95.19 406 ILE B N 1
ATOM 8004 C CA . ILE B 1 406 ? -4.926 -31.156 -12.516 1 95.19 406 ILE B CA 1
ATOM 8005 C C . ILE B 1 406 ? -4.293 -30.828 -13.867 1 95.19 406 ILE B C 1
ATOM 8007 O O . ILE B 1 406 ? -4.219 -31.688 -14.75 1 95.19 406 ILE B O 1
ATOM 8011 N N . ALA B 1 407 ? -3.762 -29.609 -13.922 1 94.06 407 ALA B N 1
ATOM 8012 C CA . ALA B 1 407 ? -3.227 -29.125 -15.195 1 94.06 407 ALA B CA 1
ATOM 8013 C C . ALA B 1 407 ? -1.973 -29.891 -15.594 1 94.06 407 ALA B C 1
ATOM 8015 O O . ALA B 1 407 ? -1.72 -30.109 -16.781 1 94.06 407 ALA B O 1
ATOM 8016 N N . GLU B 1 408 ? -1.206 -30.391 -14.617 1 92.62 408 GLU B N 1
ATOM 8017 C CA . GLU B 1 408 ? 0.08 -31.016 -14.898 1 92.62 408 GLU B CA 1
ATOM 8018 C C . GLU B 1 408 ? -0.055 -32.531 -14.961 1 92.62 408 GLU B C 1
ATOM 8020 O O . GLU B 1 408 ? 0.947 -33.25 -15.016 1 92.62 408 GLU B O 1
ATOM 8025 N N . THR B 1 409 ? -1.26 -33 -14.977 1 93.69 409 THR B N 1
ATOM 8026 C CA . THR B 1 409 ? -1.482 -34.438 -14.875 1 93.69 409 THR B CA 1
ATOM 8027 C C . THR B 1 409 ? -0.939 -35.156 -16.109 1 93.69 409 THR B C 1
ATOM 8029 O O . THR B 1 409 ? -0.037 -36 -16 1 93.69 409 THR B O 1
ATOM 8032 N N . ALA B 1 410 ? -1.401 -34.75 -17.266 1 96.12 410 ALA B N 1
ATOM 8033 C CA . ALA B 1 410 ? -1.024 -35.438 -18.484 1 96.12 410 ALA B CA 1
ATOM 8034 C C . ALA B 1 410 ? 0.428 -35.156 -18.859 1 96.12 410 ALA B C 1
ATOM 8036 O O . ALA B 1 410 ? 1.144 -36.031 -19.328 1 96.12 410 ALA B O 1
ATOM 8037 N N . SER B 1 411 ? 0.865 -33.969 -18.656 1 97.12 411 SER B N 1
ATOM 8038 C CA . SER B 1 411 ? 2.232 -33.594 -18.984 1 97.12 411 SER B CA 1
ATOM 8039 C C . SER B 1 411 ? 3.246 -34.375 -18.172 1 97.12 411 SER B C 1
ATOM 8041 O O . SER B 1 411 ? 4.141 -35 -18.719 1 97.12 411 SER B O 1
ATOM 8043 N N . THR B 1 412 ? 3.053 -34.438 -16.875 1 96.25 412 THR B N 1
ATOM 8044 C CA . THR B 1 412 ? 3.965 -35.125 -15.984 1 96.25 412 THR B CA 1
ATOM 8045 C C . THR B 1 412 ? 3.896 -36.625 -16.234 1 96.25 412 THR B C 1
ATOM 8047 O O . THR B 1 412 ? 4.906 -37.344 -16.125 1 96.25 412 THR B O 1
ATOM 8050 N N . PHE B 1 413 ? 2.721 -37.156 -16.547 1 96.62 413 PHE B N 1
ATOM 8051 C CA . PHE B 1 413 ? 2.568 -38.562 -16.891 1 96.62 413 PHE B CA 1
ATOM 8052 C C . PHE B 1 413 ? 3.408 -38.906 -18.109 1 96.62 413 PHE B C 1
ATOM 8054 O O . PHE B 1 413 ? 4.141 -39.906 -18.094 1 96.62 413 PHE B O 1
ATOM 8061 N N . CYS B 1 414 ? 3.379 -38.094 -19.125 1 97.25 414 CYS B N 1
ATOM 8062 C CA . CYS B 1 414 ? 4.129 -38.312 -20.359 1 97.25 414 CYS B CA 1
ATOM 8063 C C . CYS B 1 414 ? 5.629 -38.188 -20.109 1 97.25 414 CYS B C 1
ATOM 8065 O O . CYS B 1 414 ? 6.418 -38.969 -20.641 1 97.25 414 CYS B O 1
ATOM 8067 N N . GLU B 1 415 ? 5.965 -37.25 -19.281 1 95.5 415 GLU B N 1
ATOM 8068 C CA . GLU B 1 415 ? 7.359 -37.156 -18.859 1 95.5 415 GLU B CA 1
ATOM 8069 C C . GLU B 1 415 ? 7.84 -38.438 -18.203 1 95.5 415 GLU B C 1
ATOM 8071 O O . GLU B 1 415 ? 8.945 -38.906 -18.469 1 95.5 415 GLU B O 1
ATOM 8076 N N . THR B 1 416 ? 7.031 -38.938 -17.328 1 93.5 416 THR B N 1
ATOM 8077 C CA . THR B 1 416 ? 7.379 -40.156 -16.578 1 93.5 416 THR B CA 1
ATOM 8078 C C . THR B 1 416 ? 7.605 -41.344 -17.516 1 93.5 416 THR B C 1
ATOM 8080 O O . THR B 1 416 ? 8.57 -42.094 -17.344 1 93.5 416 THR B O 1
ATOM 8083 N N . ILE B 1 417 ? 6.797 -41.469 -18.531 1 94.5 417 ILE B N 1
ATOM 8084 C CA . ILE B 1 417 ? 6.926 -42.531 -19.516 1 94.5 417 ILE B CA 1
ATOM 8085 C C . ILE B 1 417 ? 8.289 -42.469 -20.203 1 94.5 417 ILE B C 1
ATOM 8087 O O . ILE B 1 417 ? 9.023 -43.438 -20.266 1 94.5 417 ILE B O 1
ATOM 8091 N N . VAL B 1 418 ? 8.641 -41.312 -20.609 1 94.94 418 VAL B N 1
ATOM 8092 C CA . VAL B 1 418 ? 9.836 -41.094 -21.422 1 94.94 418 VAL B CA 1
ATOM 8093 C C . VAL B 1 418 ? 11.078 -41.219 -20.531 1 94.94 418 VAL B C 1
ATOM 8095 O O . VAL B 1 418 ? 12.094 -41.781 -20.938 1 94.94 418 VAL B O 1
ATOM 8098 N N . LYS B 1 419 ? 10.977 -40.656 -19.344 1 92.31 419 LYS B N 1
ATOM 8099 C CA . LYS B 1 419 ? 12.117 -40.719 -18.438 1 92.31 419 LYS B CA 1
ATOM 8100 C C . LYS B 1 419 ? 12.438 -42.156 -18.047 1 92.31 419 LYS B C 1
ATOM 8102 O O . LYS B 1 419 ? 13.609 -42.562 -18 1 92.31 419 LYS B O 1
ATOM 8107 N N . LYS B 1 420 ? 11.43 -42.938 -17.688 1 90.62 420 LYS B N 1
ATOM 8108 C CA . LYS B 1 420 ? 11.633 -44.344 -17.328 1 90.62 420 LYS B CA 1
ATOM 8109 C C . LYS B 1 420 ? 12.242 -45.125 -18.484 1 90.62 420 LYS B C 1
ATOM 8111 O O . LYS B 1 420 ? 13.117 -45.969 -18.266 1 90.62 420 LYS B O 1
ATOM 8116 N N . ALA B 1 421 ? 11.844 -44.844 -19.703 1 91.19 421 ALA B N 1
ATOM 8117 C CA . ALA B 1 421 ? 12.398 -45.5 -20.875 1 91.19 421 ALA B CA 1
ATOM 8118 C C . ALA B 1 421 ? 13.859 -45.094 -21.094 1 91.19 421 ALA B C 1
ATOM 8120 O O . ALA B 1 421 ? 14.688 -45.938 -21.453 1 91.19 421 ALA B O 1
ATOM 8121 N N . ALA B 1 422 ? 14.148 -43.844 -20.891 1 89.88 422 ALA B N 1
ATOM 8122 C CA . ALA B 1 422 ? 15.5 -43.312 -21.094 1 89.88 422 ALA B CA 1
ATOM 8123 C C . ALA B 1 422 ? 16.484 -43.938 -20.109 1 89.88 422 ALA B C 1
ATOM 8125 O O . ALA B 1 422 ? 17.625 -44.25 -20.453 1 89.88 422 ALA B O 1
ATOM 8126 N N . VAL B 1 423 ? 16.094 -44.156 -18.875 1 88.31 423 VAL B N 1
ATOM 8127 C CA . VAL B 1 423 ? 16.953 -44.688 -17.828 1 88.31 423 VAL B CA 1
ATOM 8128 C C . VAL B 1 423 ? 17.25 -46.156 -18.141 1 88.31 423 VAL B C 1
ATOM 8130 O O . VAL B 1 423 ? 18.391 -46.625 -17.969 1 88.31 423 VAL B O 1
ATOM 8133 N N . LYS B 1 424 ? 16.328 -46.969 -18.578 1 85.25 424 LYS B N 1
ATOM 8134 C CA . LYS B 1 424 ? 16.484 -48.375 -18.859 1 85.25 424 LYS B CA 1
ATOM 8135 C C . LYS B 1 424 ? 17.531 -48.625 -19.953 1 85.25 424 LYS B C 1
ATOM 8137 O O . LYS B 1 424 ? 18.266 -49.594 -19.922 1 85.25 424 LYS B O 1
ATOM 8142 N N . GLY B 1 425 ? 17.656 -47.781 -20.875 1 80.69 425 GLY B N 1
ATOM 8143 C CA . GLY B 1 425 ? 18.547 -47.969 -22 1 80.69 425 GLY B CA 1
ATOM 8144 C C . GLY B 1 425 ? 19.828 -47.156 -21.891 1 80.69 425 GLY B C 1
ATOM 8145 O O . GLY B 1 425 ? 20.688 -47.25 -22.781 1 80.69 425 GLY B O 1
ATOM 8146 N N . ALA B 1 426 ? 20.031 -46.625 -20.734 1 84.19 426 ALA B N 1
ATOM 8147 C CA . ALA B 1 426 ? 21.156 -45.688 -20.641 1 84.19 426 ALA B CA 1
ATOM 8148 C C . ALA B 1 426 ? 22.375 -46.344 -19.984 1 84.19 426 ALA B C 1
ATOM 8150 O O . ALA B 1 426 ? 22.234 -47.375 -19.328 1 84.19 426 ALA B O 1
ATOM 8151 N N . SER B 1 427 ? 23.578 -45.781 -20.297 1 84.31 427 SER B N 1
ATOM 8152 C CA . SER B 1 427 ? 24.766 -46.125 -19.531 1 84.31 427 SER B CA 1
ATOM 8153 C C . SER B 1 427 ? 24.609 -45.781 -18.062 1 84.31 427 SER B C 1
ATOM 8155 O O . SER B 1 427 ? 23.719 -45 -17.688 1 84.31 427 SER B O 1
ATOM 8157 N N . LYS B 1 428 ? 25.484 -46.344 -17.297 1 85.62 428 LYS B N 1
ATOM 8158 C CA . LYS B 1 428 ? 25.406 -46.094 -15.859 1 85.62 428 LYS B CA 1
ATOM 8159 C C . LYS B 1 428 ? 25.484 -44.594 -15.562 1 85.62 428 LYS B C 1
ATOM 8161 O O . LYS B 1 428 ? 24.688 -44.094 -14.773 1 85.62 428 LYS B O 1
ATOM 8166 N N . ASN B 1 429 ? 26.312 -43.906 -16.188 1 84.81 429 ASN B N 1
ATOM 8167 C CA . ASN B 1 429 ? 26.484 -42.5 -15.945 1 84.81 429 ASN B CA 1
ATOM 8168 C C . ASN B 1 429 ? 25.297 -41.688 -16.453 1 84.81 429 ASN B C 1
ATOM 8170 O O . ASN B 1 429 ? 24.875 -40.719 -15.812 1 84.81 429 ASN B O 1
ATOM 8174 N N . ASP B 1 430 ? 24.797 -42.125 -17.531 1 84.62 430 ASP B N 1
ATOM 8175 C CA . ASP B 1 430 ? 23.625 -41.438 -18.078 1 84.62 430 ASP B CA 1
ATOM 8176 C C . ASP B 1 430 ? 22.391 -41.656 -17.219 1 84.62 430 ASP B C 1
ATOM 8178 O O . ASP B 1 430 ? 21.609 -40.75 -17 1 84.62 430 ASP B O 1
ATOM 8182 N N . ALA B 1 431 ? 22.328 -42.875 -16.797 1 86.81 431 ALA B N 1
ATOM 8183 C CA . ALA B 1 431 ? 21.203 -43.219 -15.914 1 86.81 431 ALA B CA 1
ATOM 8184 C C . ALA B 1 431 ? 21.266 -42.375 -14.625 1 86.81 431 ALA B C 1
ATOM 8186 O O . ALA B 1 431 ? 20.25 -41.906 -14.148 1 86.81 431 ALA B O 1
ATOM 8187 N N . LEU B 1 432 ? 22.453 -42.281 -14.125 1 89.56 432 LEU B N 1
ATOM 8188 C CA . LEU B 1 432 ? 22.656 -41.531 -12.898 1 89.56 432 LEU B CA 1
ATOM 8189 C C . LEU B 1 432 ? 22.297 -40.062 -13.117 1 89.56 432 LEU B C 1
ATOM 8191 O O . LEU B 1 432 ? 21.672 -39.438 -12.266 1 89.56 432 LEU B O 1
ATOM 8195 N N . ALA B 1 433 ? 22.656 -39.531 -14.234 1 87.56 433 ALA B N 1
ATOM 8196 C CA . ALA B 1 433 ? 22.375 -38.125 -14.547 1 87.56 433 ALA B CA 1
ATOM 8197 C C . ALA B 1 433 ? 20.875 -37.906 -14.688 1 87.56 433 ALA B C 1
ATOM 8199 O O . ALA B 1 433 ? 20.344 -36.875 -14.203 1 87.56 433 ALA B O 1
ATOM 8200 N N . ILE B 1 434 ? 20.203 -38.812 -15.336 1 88.12 434 ILE B N 1
ATOM 8201 C CA . ILE B 1 434 ? 18.766 -38.719 -15.539 1 88.12 434 ILE B CA 1
ATOM 8202 C C . ILE B 1 434 ? 18.047 -38.781 -14.195 1 88.12 434 ILE B C 1
ATOM 8204 O O . ILE B 1 434 ? 17.156 -38 -13.906 1 88.12 434 ILE B O 1
ATOM 8208 N N . LEU B 1 435 ? 18.5 -39.719 -13.375 1 91.06 435 LEU B N 1
ATOM 8209 C CA . LEU B 1 435 ? 17.891 -39.906 -12.062 1 91.06 435 LEU B CA 1
ATOM 8210 C C . LEU B 1 435 ? 18.094 -38.656 -11.18 1 91.06 435 LEU B C 1
ATOM 8212 O O . LEU B 1 435 ? 17.172 -38.219 -10.516 1 91.06 435 LEU B O 1
ATOM 8216 N N . GLU B 1 436 ? 19.297 -38.188 -11.234 1 93 436 GLU B N 1
ATOM 8217 C CA . GLU B 1 436 ? 19.594 -37 -10.414 1 93 436 GLU B CA 1
ATOM 8218 C C . GLU B 1 436 ? 18.734 -35.812 -10.82 1 93 436 GLU B C 1
ATOM 8220 O O . GLU B 1 436 ? 18.188 -35.125 -9.961 1 93 436 GLU B O 1
ATOM 8225 N N . THR B 1 437 ? 18.578 -35.594 -12.07 1 90.38 437 THR B N 1
ATOM 8226 C CA . THR B 1 437 ? 17.75 -34.5 -12.562 1 90.38 437 THR B CA 1
ATOM 8227 C C . THR B 1 437 ? 16.297 -34.688 -12.148 1 90.38 437 THR B C 1
ATOM 8229 O O . THR B 1 437 ? 15.641 -33.719 -11.719 1 90.38 437 THR B O 1
ATOM 8232 N N . GLU B 1 438 ? 15.844 -35.906 -12.289 1 92.12 438 GLU B N 1
ATOM 8233 C CA . GLU B 1 438 ? 14.469 -36.219 -11.914 1 92.12 438 GLU B CA 1
ATOM 8234 C C . GLU B 1 438 ? 14.242 -36 -10.414 1 92.12 438 GLU B C 1
ATOM 8236 O O . GLU B 1 438 ? 13.234 -35.438 -10.016 1 92.12 438 GLU B O 1
ATOM 8241 N N . ILE B 1 439 ? 15.156 -36.5 -9.641 1 96.12 439 ILE B N 1
ATOM 8242 C CA . ILE B 1 439 ? 15.031 -36.406 -8.188 1 96.12 439 ILE B CA 1
ATOM 8243 C C . ILE B 1 439 ? 15.117 -34.938 -7.754 1 96.12 439 ILE B C 1
ATOM 8245 O O . ILE B 1 439 ? 14.359 -34.5 -6.895 1 96.12 439 ILE B O 1
ATOM 8249 N N . SER B 1 440 ? 16.016 -34.219 -8.375 1 95.25 440 SER B N 1
ATOM 8250 C CA . SER B 1 440 ? 16.156 -32.781 -8.086 1 95.25 440 SER B CA 1
ATOM 8251 C C . SER B 1 440 ? 14.867 -32.031 -8.406 1 95.25 440 SER B C 1
ATOM 8253 O O . SER B 1 440 ? 14.422 -31.203 -7.609 1 95.25 440 SER B O 1
ATOM 8255 N N . ASP B 1 441 ? 14.266 -32.312 -9.516 1 93.94 441 ASP B N 1
ATOM 8256 C CA . ASP B 1 441 ? 13.016 -31.672 -9.914 1 93.94 441 ASP B CA 1
ATOM 8257 C C . ASP B 1 441 ? 11.883 -32.031 -8.953 1 93.94 441 ASP B C 1
ATOM 8259 O O . ASP B 1 441 ? 11.102 -31.156 -8.555 1 93.94 441 ASP B O 1
ATOM 8263 N N . CYS B 1 442 ? 11.797 -33.281 -8.609 1 96.75 442 CYS B N 1
ATOM 8264 C CA . CYS B 1 442 ? 10.797 -33.719 -7.637 1 96.75 442 CYS B CA 1
ATOM 8265 C C . CYS B 1 442 ? 11.016 -33.031 -6.293 1 96.75 442 CYS B C 1
ATOM 8267 O O . CYS B 1 442 ? 10.055 -32.688 -5.613 1 96.75 442 CYS B O 1
ATOM 8269 N N . GLY B 1 443 ? 12.281 -32.906 -5.934 1 97.94 443 GLY B N 1
ATOM 8270 C CA . GLY B 1 443 ? 12.602 -32.219 -4.695 1 97.94 443 GLY B CA 1
ATOM 8271 C C . GLY B 1 443 ? 12.125 -30.781 -4.676 1 97.94 443 GLY B C 1
ATOM 8272 O O . GLY B 1 443 ? 11.648 -30.297 -3.646 1 97.94 443 GLY B O 1
ATOM 8273 N N . GLN B 1 444 ? 12.203 -30.078 -5.809 1 96.75 444 GLN B N 1
ATOM 8274 C CA . GLN B 1 444 ? 11.727 -28.703 -5.918 1 96.75 444 GLN B CA 1
ATOM 8275 C C . GLN B 1 444 ? 10.211 -28.641 -5.711 1 96.75 444 GLN B C 1
ATOM 8277 O O . GLN B 1 444 ? 9.703 -27.656 -5.176 1 96.75 444 GLN B O 1
ATOM 8282 N N . ILE B 1 445 ? 9.547 -29.641 -6.098 1 97.19 445 ILE B N 1
ATOM 8283 C CA . ILE B 1 445 ? 8.094 -29.641 -6.035 1 97.19 445 ILE B CA 1
ATOM 8284 C C . ILE B 1 445 ? 7.633 -30.172 -4.672 1 97.19 445 ILE B C 1
ATOM 8286 O O . ILE B 1 445 ? 6.785 -29.562 -4.02 1 97.19 445 ILE B O 1
ATOM 8290 N N . ILE B 1 446 ? 8.242 -31.266 -4.195 1 98.25 446 ILE B N 1
ATOM 8291 C CA . ILE B 1 446 ? 7.762 -31.922 -2.977 1 98.25 446 ILE B CA 1
ATOM 8292 C C . ILE B 1 446 ? 8.344 -31.203 -1.756 1 98.25 446 ILE B C 1
ATOM 8294 O O . ILE B 1 446 ? 7.605 -30.812 -0.845 1 98.25 446 ILE B O 1
ATOM 8298 N N . VAL B 1 447 ? 9.641 -30.969 -1.742 1 98.69 447 VAL B N 1
ATOM 8299 C CA . VAL B 1 447 ? 10.312 -30.422 -0.565 1 98.69 447 VAL B CA 1
ATOM 8300 C C . VAL B 1 447 ? 10.203 -28.906 -0.569 1 98.69 447 VAL B C 1
ATOM 8302 O O . VAL B 1 447 ? 9.734 -28.297 0.403 1 98.69 447 VAL B O 1
ATOM 8305 N N . ASP B 1 448 ? 10.562 -28.266 -1.657 1 98.44 448 ASP B N 1
ATOM 8306 C CA . ASP B 1 448 ? 10.602 -26.812 -1.698 1 98.44 448 ASP B CA 1
ATOM 8307 C C . ASP B 1 448 ? 9.195 -26.219 -1.669 1 98.44 448 ASP B C 1
ATOM 8309 O O . ASP B 1 448 ? 8.945 -25.219 -0.989 1 98.44 448 ASP B O 1
ATOM 8313 N N . ILE B 1 449 ? 8.258 -26.75 -2.432 1 98 449 ILE B N 1
ATOM 8314 C CA . ILE B 1 449 ? 6.895 -26.219 -2.418 1 98 449 ILE B CA 1
ATOM 8315 C C . ILE B 1 449 ? 6.281 -26.406 -1.032 1 98 449 ILE B C 1
ATOM 8317 O O . ILE B 1 449 ? 5.531 -25.562 -0.558 1 98 449 ILE B O 1
ATOM 8321 N N . LEU B 1 450 ? 6.594 -27.578 -0.4 1 98.75 450 LEU B N 1
ATOM 8322 C CA . LEU B 1 450 ? 6.148 -27.719 0.982 1 98.75 450 LEU B CA 1
ATOM 8323 C C . LEU B 1 450 ? 6.754 -26.641 1.866 1 98.75 450 LEU B C 1
ATOM 8325 O O . LEU B 1 450 ? 6.062 -26.062 2.709 1 98.75 450 LEU B O 1
ATOM 8329 N N . SER B 1 451 ? 8.031 -26.359 1.662 1 98.69 451 SER B N 1
ATOM 8330 C CA . SER B 1 451 ? 8.703 -25.297 2.389 1 98.69 451 SER B CA 1
ATOM 8331 C C . SER B 1 451 ? 8.023 -23.953 2.145 1 98.69 451 SER B C 1
ATOM 8333 O O . SER B 1 451 ? 7.762 -23.203 3.088 1 98.69 451 SER B O 1
ATOM 8335 N N . ARG B 1 452 ? 7.715 -23.656 0.908 1 98.44 452 ARG B N 1
ATOM 8336 C CA . ARG B 1 452 ? 7.055 -22.422 0.521 1 98.44 452 ARG B CA 1
ATOM 8337 C C . ARG B 1 452 ? 5.652 -22.328 1.116 1 98.44 452 ARG B C 1
ATOM 8339 O O . ARG B 1 452 ? 5.211 -21.25 1.524 1 98.44 452 ARG B O 1
ATOM 8346 N N . PHE B 1 453 ? 4.961 -23.453 1.105 1 98.62 453 PHE B N 1
ATOM 8347 C CA . PHE B 1 453 ? 3.623 -23.516 1.682 1 98.62 453 PHE B CA 1
ATOM 8348 C C . PHE B 1 453 ? 3.658 -23.188 3.168 1 98.62 453 PHE B C 1
ATOM 8350 O O . PHE B 1 453 ? 2.85 -22.391 3.654 1 98.62 453 PHE B O 1
ATOM 8357 N N . LEU B 1 454 ? 4.602 -23.828 3.869 1 98.75 454 LEU B N 1
ATOM 8358 C CA . LEU B 1 454 ? 4.734 -23.594 5.305 1 98.75 454 LEU B CA 1
ATOM 8359 C C . LEU B 1 454 ? 5.074 -22.141 5.598 1 98.75 454 LEU B C 1
ATOM 8361 O O . LEU B 1 454 ? 4.543 -21.547 6.535 1 98.75 454 LEU B O 1
ATOM 8365 N N . PHE B 1 455 ? 5.957 -21.625 4.793 1 98.62 455 PHE B N 1
ATOM 8366 C CA . PHE B 1 455 ? 6.309 -20.219 4.941 1 98.62 455 PHE B CA 1
ATOM 8367 C C . PHE B 1 455 ? 5.078 -19.328 4.781 1 98.62 455 PHE B C 1
ATOM 8369 O O . PHE B 1 455 ? 4.781 -18.516 5.648 1 98.62 455 PHE B O 1
ATOM 8376 N N . GLU B 1 456 ? 4.375 -19.5 3.621 1 98.69 456 GLU B N 1
ATOM 8377 C CA . GLU B 1 456 ? 3.246 -18.625 3.305 1 98.69 456 GLU B CA 1
ATOM 8378 C C . GLU B 1 456 ? 2.129 -18.781 4.336 1 98.69 456 GLU B C 1
ATOM 8380 O O . GLU B 1 456 ? 1.509 -17.781 4.734 1 98.69 456 GLU B O 1
ATOM 8385 N N . LYS B 1 457 ? 1.88 -19.984 4.754 1 98.56 457 LYS B N 1
ATOM 8386 C CA . LYS B 1 457 ? 0.864 -20.219 5.773 1 98.56 457 LYS B CA 1
ATOM 8387 C C . LYS B 1 457 ? 1.189 -19.484 7.066 1 98.56 457 LYS B C 1
ATOM 8389 O O . LYS B 1 457 ? 0.314 -18.859 7.664 1 98.56 457 LYS B O 1
ATOM 8394 N N . GLU B 1 458 ? 2.451 -19.578 7.461 1 98.56 458 GLU B N 1
ATOM 8395 C CA . GLU B 1 458 ? 2.879 -18.922 8.688 1 98.56 458 GLU B CA 1
ATOM 8396 C C . GLU B 1 458 ? 2.793 -17.406 8.547 1 98.56 458 GLU B C 1
ATOM 8398 O O . GLU B 1 458 ? 2.424 -16.703 9.5 1 98.56 458 GLU B O 1
ATOM 8403 N N . VAL B 1 459 ? 3.146 -16.891 7.371 1 98.56 459 VAL B N 1
ATOM 8404 C CA . VAL B 1 459 ? 3.039 -15.461 7.113 1 98.56 459 VAL B CA 1
ATOM 8405 C C . VAL B 1 459 ? 1.589 -15.016 7.277 1 98.56 459 VAL B C 1
ATOM 8407 O O . VAL B 1 459 ? 1.311 -14.031 7.969 1 98.56 459 VAL B O 1
ATOM 8410 N N . PHE B 1 460 ? 0.629 -15.711 6.66 1 98.44 460 PHE B N 1
ATOM 8411 C CA . PHE B 1 460 ? -0.783 -15.375 6.785 1 98.44 460 PHE B CA 1
ATOM 8412 C C . PHE B 1 460 ? -1.23 -15.438 8.242 1 98.44 460 PHE B C 1
ATOM 8414 O O . PHE B 1 460 ? -1.98 -14.578 8.703 1 98.44 460 PHE B O 1
ATOM 8421 N N . ASP B 1 461 ? -0.771 -16.422 8.961 1 97.56 461 ASP B N 1
ATOM 8422 C CA . ASP B 1 461 ? -1.202 -16.609 10.336 1 97.56 461 ASP B CA 1
ATOM 8423 C C . ASP B 1 461 ? -0.717 -15.469 11.234 1 97.56 461 ASP B C 1
ATOM 8425 O O . ASP B 1 461 ? -1.487 -14.93 12.023 1 97.56 461 ASP B O 1
ATOM 8429 N N . ARG B 1 462 ? 0.547 -15.141 11.086 1 97 462 ARG B N 1
ATOM 8430 C CA . ARG B 1 462 ? 1.109 -14.086 11.914 1 97 462 ARG B CA 1
ATOM 8431 C C . ARG B 1 462 ? 0.598 -12.719 11.477 1 97 462 ARG B C 1
ATOM 8433 O O . ARG B 1 462 ? 0.398 -11.828 12.312 1 97 462 ARG B O 1
ATOM 8440 N N . ARG B 1 463 ? 0.365 -12.539 10.195 1 97.06 463 ARG B N 1
ATOM 8441 C CA . ARG B 1 463 ? -0.044 -11.25 9.641 1 97.06 463 ARG B CA 1
ATOM 8442 C C . ARG B 1 463 ? -1.45 -10.875 10.102 1 97.06 463 ARG B C 1
ATOM 8444 O O . ARG B 1 463 ? -1.819 -9.703 10.102 1 97.06 463 ARG B O 1
ATOM 8451 N N . LYS B 1 464 ? -2.289 -11.859 10.531 1 93 464 LYS B N 1
ATOM 8452 C CA . LYS B 1 464 ? -3.605 -11.586 11.102 1 93 464 LYS B CA 1
ATOM 8453 C C . LYS B 1 464 ? -3.498 -10.648 12.305 1 93 464 LYS B C 1
ATOM 8455 O O . LYS B 1 464 ? -4.406 -9.859 12.562 1 93 464 LYS B O 1
ATOM 8460 N N . GLU B 1 465 ? -2.336 -10.781 12.906 1 87.88 465 GLU B N 1
ATOM 8461 C CA . GLU B 1 465 ? -2.168 -10.039 14.148 1 87.88 465 GLU B CA 1
ATOM 8462 C C . GLU B 1 465 ? -1.396 -8.742 13.922 1 87.88 465 GLU B C 1
ATOM 8464 O O . GLU B 1 465 ? -1.766 -7.691 14.453 1 87.88 465 GLU B O 1
ATOM 8469 N N . ALA B 1 466 ? -0.298 -8.875 13.219 1 89.56 466 ALA B N 1
ATOM 8470 C CA . ALA B 1 466 ? 0.554 -7.703 13.008 1 89.56 466 ALA B CA 1
ATOM 8471 C C . ALA B 1 466 ? 1.424 -7.875 11.766 1 89.56 466 ALA B C 1
ATOM 8473 O O . ALA B 1 466 ? 1.558 -8.984 11.242 1 89.56 466 ALA B O 1
ATOM 8474 N N . SER B 1 467 ? 1.898 -6.77 11.234 1 93.19 467 SER B N 1
ATOM 8475 C CA . SER B 1 467 ? 2.881 -6.82 10.164 1 93.19 467 SER B CA 1
ATOM 8476 C C . SER B 1 467 ? 4.16 -7.52 10.609 1 93.19 467 SER B C 1
ATOM 8478 O O . SER B 1 467 ? 4.539 -7.438 11.781 1 93.19 467 SER B O 1
ATOM 8480 N N . LEU B 1 468 ? 4.793 -8.18 9.711 1 96.12 468 LEU B N 1
ATOM 8481 C CA . LEU B 1 468 ? 6.047 -8.875 9.977 1 96.12 468 LEU B CA 1
ATOM 8482 C C . LEU B 1 468 ? 7.234 -8.078 9.445 1 96.12 468 LEU B C 1
ATOM 8484 O O . LEU B 1 468 ? 7.195 -7.562 8.328 1 96.12 468 LEU B O 1
ATOM 8488 N N . ASN B 1 469 ? 8.258 -7.891 10.25 1 94.19 469 ASN B N 1
ATOM 8489 C CA . ASN B 1 469 ? 9.484 -7.266 9.758 1 94.19 469 ASN B CA 1
ATOM 8490 C C . ASN B 1 469 ? 10.391 -8.281 9.055 1 94.19 469 ASN B C 1
ATOM 8492 O O . ASN B 1 469 ? 10.055 -9.461 8.977 1 94.19 469 ASN B O 1
ATOM 8496 N N . SER B 1 470 ? 11.477 -7.848 8.531 1 96.25 470 SER B N 1
ATOM 8497 C CA . SER B 1 470 ? 12.359 -8.695 7.734 1 96.25 470 SER B CA 1
ATOM 8498 C C . SER B 1 470 ? 12.969 -9.805 8.586 1 96.25 470 SER B C 1
ATOM 8500 O O . SER B 1 470 ? 13.156 -10.93 8.109 1 96.25 470 SER B O 1
ATOM 8502 N N . GLU B 1 471 ? 13.273 -9.516 9.859 1 97.19 471 GLU B N 1
ATOM 8503 C CA . GLU B 1 471 ? 13.859 -10.531 10.734 1 97.19 471 GLU B CA 1
ATOM 8504 C C . GLU B 1 471 ? 12.883 -11.68 10.969 1 97.19 471 GLU B C 1
ATOM 8506 O O . GLU B 1 471 ? 13.281 -12.852 10.969 1 97.19 471 GLU B O 1
ATOM 8511 N N . GLU B 1 472 ? 11.633 -11.336 11.141 1 97.56 472 GLU B N 1
ATOM 8512 C CA . GLU B 1 472 ? 10.602 -12.359 11.32 1 97.56 472 GLU B CA 1
ATOM 8513 C C . GLU B 1 472 ? 10.422 -13.188 10.055 1 97.56 472 GLU B C 1
ATOM 8515 O O . GLU B 1 472 ? 10.281 -14.414 10.125 1 97.56 472 GLU B O 1
ATOM 8520 N N . LEU B 1 473 ? 10.375 -12.547 8.914 1 98.62 473 LEU B N 1
ATOM 8521 C CA . LEU B 1 473 ? 10.219 -13.258 7.645 1 98.62 473 LEU B CA 1
ATOM 8522 C C . LEU B 1 473 ? 11.391 -14.195 7.398 1 98.62 473 LEU B C 1
ATOM 8524 O O . LEU B 1 473 ? 11.203 -15.32 6.914 1 98.62 473 LEU B O 1
ATOM 8528 N N . LYS B 1 474 ? 12.703 -13.781 7.785 1 98.56 474 LYS B N 1
ATOM 8529 C CA . LYS B 1 474 ? 13.883 -14.633 7.672 1 98.56 474 LYS B CA 1
ATOM 8530 C C . LYS B 1 474 ? 13.789 -15.836 8.609 1 98.56 474 LYS B C 1
ATOM 8532 O O . LYS B 1 474 ? 14.125 -16.953 8.227 1 98.56 474 LYS B O 1
ATOM 8537 N N . GLU B 1 475 ? 13.234 -15.523 9.727 1 98.69 475 GLU B N 1
ATOM 8538 C CA . GLU B 1 475 ? 13.047 -16.594 10.703 1 98.69 475 GLU B CA 1
ATOM 8539 C C . GLU B 1 475 ? 12.062 -17.641 10.188 1 98.69 475 GLU B C 1
ATOM 8541 O O . GLU B 1 475 ? 12.328 -18.844 10.266 1 98.69 475 GLU B O 1
ATOM 8546 N N . ILE B 1 476 ? 10.938 -17.219 9.68 1 98.75 476 ILE B N 1
ATOM 8547 C CA . ILE B 1 476 ? 9.922 -18.141 9.164 1 98.75 476 ILE B CA 1
ATOM 8548 C C . ILE B 1 476 ? 10.492 -18.938 7.996 1 98.75 476 ILE B C 1
ATOM 8550 O O . ILE B 1 476 ? 10.273 -20.141 7.902 1 98.75 476 ILE B O 1
ATOM 8554 N N . MET B 1 477 ? 11.234 -18.281 7.102 1 98.69 477 MET B N 1
ATOM 8555 C CA . MET B 1 477 ? 11.82 -18.922 5.93 1 98.69 477 MET B CA 1
ATOM 8556 C C . MET B 1 477 ? 12.812 -20 6.344 1 98.69 477 MET B C 1
ATOM 8558 O O . MET B 1 477 ? 12.758 -21.125 5.844 1 98.69 477 MET B O 1
ATOM 8562 N N . ILE B 1 478 ? 13.711 -19.656 7.289 1 98.75 478 ILE B N 1
ATOM 8563 C CA . ILE B 1 478 ? 14.727 -20.594 7.766 1 98.75 478 ILE B CA 1
ATOM 8564 C C . ILE B 1 478 ? 14.055 -21.781 8.453 1 98.75 478 ILE B C 1
ATOM 8566 O O . ILE B 1 478 ? 14.43 -22.938 8.219 1 98.75 478 ILE B O 1
ATOM 8570 N N . ASN B 1 479 ? 13.031 -21.469 9.258 1 98.69 479 ASN B N 1
ATOM 8571 C CA . ASN B 1 479 ? 12.312 -22.531 9.938 1 98.69 479 ASN B CA 1
ATOM 8572 C C . ASN B 1 479 ? 11.617 -23.469 8.938 1 98.69 479 ASN B C 1
ATOM 8574 O O . ASN B 1 479 ? 11.602 -24.688 9.133 1 98.69 479 ASN B O 1
ATOM 8578 N N . ALA B 1 480 ? 11.016 -22.922 7.918 1 98.75 480 ALA B N 1
ATOM 8579 C CA . ALA B 1 480 ? 10.391 -23.734 6.883 1 98.75 480 ALA B CA 1
ATOM 8580 C C . ALA B 1 480 ? 11.414 -24.641 6.191 1 98.75 480 ALA B C 1
ATOM 8582 O O . ALA B 1 480 ? 11.156 -25.812 5.941 1 98.75 480 ALA B O 1
ATOM 8583 N N . GLN B 1 481 ? 12.625 -24.078 5.883 1 98.75 481 GLN B N 1
ATOM 8584 C CA . GLN B 1 481 ? 13.695 -24.844 5.266 1 98.75 481 GLN B CA 1
ATOM 8585 C C . GLN B 1 481 ? 14.164 -25.969 6.188 1 98.75 481 GLN B C 1
ATOM 8587 O O . GLN B 1 481 ? 14.344 -27.109 5.754 1 98.75 481 GLN B O 1
ATOM 8592 N N . LYS B 1 482 ? 14.32 -25.656 7.461 1 98.75 482 LYS B N 1
ATOM 8593 C CA . LYS B 1 482 ? 14.758 -26.656 8.43 1 98.75 482 LYS B CA 1
ATOM 8594 C C . LYS B 1 482 ? 13.734 -27.766 8.57 1 98.75 482 LYS B C 1
ATOM 8596 O O . LYS B 1 482 ? 14.094 -28.938 8.664 1 98.75 482 LYS B O 1
ATOM 8601 N N . GLU B 1 483 ? 12.469 -27.375 8.555 1 98.62 483 GLU B N 1
ATOM 8602 C CA . GLU B 1 483 ? 11.406 -28.359 8.719 1 98.62 483 GLU B CA 1
ATOM 8603 C C . GLU B 1 483 ? 11.297 -29.266 7.5 1 98.62 483 GLU B C 1
ATOM 8605 O O . GLU B 1 483 ? 10.945 -30.453 7.621 1 98.62 483 GLU B O 1
ATOM 8610 N N . THR B 1 484 ? 11.648 -28.844 6.34 1 98.75 484 THR B N 1
ATOM 8611 C CA . THR B 1 484 ? 11.414 -29.594 5.113 1 98.75 484 THR B CA 1
ATOM 8612 C C . THR B 1 484 ? 12.703 -30.25 4.633 1 98.75 484 THR B C 1
ATOM 8614 O O . THR B 1 484 ? 12.867 -31.469 4.75 1 98.75 484 THR B O 1
ATOM 8617 N N . TYR B 1 485 ? 13.742 -29.516 4.391 1 98.69 485 TYR B N 1
ATOM 8618 C CA . TYR B 1 485 ? 15.008 -30.062 3.938 1 98.69 485 TYR B CA 1
ATOM 8619 C C . TYR B 1 485 ? 15.719 -30.797 5.066 1 98.69 485 TYR B C 1
ATOM 8621 O O . TYR B 1 485 ? 16.453 -31.766 4.824 1 98.69 485 TYR B O 1
ATOM 8629 N N . GLY B 1 486 ? 15.562 -30.328 6.328 1 98.12 486 GLY B N 1
ATOM 8630 C CA . GLY B 1 486 ? 16.188 -30.953 7.484 1 98.12 486 GLY B CA 1
ATOM 8631 C C . GLY B 1 486 ? 17.688 -31.062 7.367 1 98.12 486 GLY B C 1
ATOM 8632 O O . GLY B 1 486 ? 18.359 -30.141 6.902 1 98.12 486 GLY B O 1
ATOM 8633 N N . ASP B 1 487 ? 18.219 -32.156 7.836 1 97.5 487 ASP B N 1
ATOM 8634 C CA . ASP B 1 487 ? 19.656 -32.375 7.844 1 97.5 487 ASP B CA 1
ATOM 8635 C C . ASP B 1 487 ? 20.172 -32.656 6.441 1 97.5 487 ASP B C 1
ATOM 8637 O O . ASP B 1 487 ? 21.375 -32.906 6.254 1 97.5 487 ASP B O 1
ATOM 8641 N N . GLY B 1 488 ? 19.234 -32.656 5.465 1 98.38 488 GLY B N 1
ATOM 8642 C CA . GLY B 1 488 ? 19.672 -32.688 4.078 1 98.38 488 GLY B CA 1
ATOM 8643 C C . GLY B 1 488 ? 20.453 -31.469 3.658 1 98.38 488 GLY B C 1
ATOM 8644 O O . GLY B 1 488 ? 21.297 -31.547 2.766 1 98.38 488 GLY B O 1
ATOM 8645 N N . LEU B 1 489 ? 20.141 -30.359 4.285 1 98.56 489 LEU B N 1
ATOM 8646 C CA . LEU B 1 489 ? 20.859 -29.125 3.998 1 98.56 489 LEU B CA 1
ATOM 8647 C C . LEU B 1 489 ? 21.812 -28.781 5.141 1 98.56 489 LEU B C 1
ATOM 8649 O O . LEU B 1 489 ? 21.609 -29.203 6.281 1 98.56 489 LEU B O 1
ATOM 8653 N N . ASP B 1 490 ? 22.906 -28.078 4.781 1 98.44 490 ASP B N 1
ATOM 8654 C CA . ASP B 1 490 ? 23.812 -27.484 5.762 1 98.44 490 ASP B CA 1
ATOM 8655 C C . ASP B 1 490 ? 23.203 -26.25 6.395 1 98.44 490 ASP B C 1
ATOM 8657 O O . ASP B 1 490 ? 23.047 -25.219 5.734 1 98.44 490 ASP B O 1
ATOM 8661 N N . PHE B 1 491 ? 22.922 -26.297 7.691 1 97.81 491 PHE B N 1
ATOM 8662 C CA . PHE B 1 491 ? 22.188 -25.234 8.375 1 97.81 491 PHE B CA 1
ATOM 8663 C C . PHE B 1 491 ? 23 -23.953 8.406 1 97.81 491 PHE B C 1
ATOM 8665 O O . PHE B 1 491 ? 22.469 -22.875 8.68 1 97.81 491 PHE B O 1
ATOM 8672 N N . ASN B 1 492 ? 24.344 -24.047 8.102 1 97.38 492 ASN B N 1
ATOM 8673 C CA . ASN B 1 492 ? 25.188 -22.859 8.047 1 97.38 492 ASN B CA 1
ATOM 8674 C C . ASN B 1 492 ? 25 -22.094 6.734 1 97.38 492 ASN B C 1
ATOM 8676 O O . ASN B 1 492 ? 25.422 -20.953 6.613 1 97.38 492 ASN B O 1
ATOM 8680 N N . TYR B 1 493 ? 24.297 -22.766 5.75 1 98.19 493 TYR B N 1
ATOM 8681 C CA . TYR B 1 493 ? 24.188 -22.156 4.43 1 98.19 493 TYR B CA 1
ATOM 8682 C C . TYR B 1 493 ? 22.75 -22.172 3.941 1 98.19 493 TYR B C 1
ATOM 8684 O O . TYR B 1 493 ? 22.484 -22.469 2.775 1 98.19 493 TYR B O 1
ATOM 8692 N N . LEU B 1 494 ? 21.781 -21.953 4.828 1 98.5 494 LEU B N 1
ATOM 8693 C CA . LEU B 1 494 ? 20.375 -21.812 4.438 1 98.5 494 LEU B CA 1
ATOM 8694 C C . LEU B 1 494 ? 20.141 -20.453 3.785 1 98.5 494 LEU B C 1
ATOM 8696 O O . LEU B 1 494 ? 21.016 -19.594 3.785 1 98.5 494 LEU B O 1
ATOM 8700 N N . HIS B 1 495 ? 19.078 -20.266 3.133 1 98.44 495 HIS B N 1
ATOM 8701 C CA . HIS B 1 495 ? 18.75 -19.047 2.404 1 98.44 495 HIS B CA 1
ATOM 8702 C C . HIS B 1 495 ? 17.641 -18.266 3.094 1 98.44 495 HIS B C 1
ATOM 8704 O O . HIS B 1 495 ? 16.453 -18.516 2.846 1 98.44 495 HIS B O 1
ATOM 8710 N N . PRO B 1 496 ? 17.922 -17.281 3.836 1 98.31 496 PRO B N 1
ATOM 8711 C CA . PRO B 1 496 ? 16.906 -16.594 4.641 1 98.31 496 PRO B CA 1
ATOM 8712 C C . PRO B 1 496 ? 16.016 -15.672 3.811 1 98.31 496 PRO B C 1
ATOM 8714 O O . PRO B 1 496 ? 14.992 -15.188 4.301 1 98.31 496 PRO B O 1
ATOM 8717 N N . TYR B 1 497 ? 16.297 -15.43 2.465 1 98.31 497 TYR B N 1
ATOM 8718 C CA . TYR B 1 497 ? 15.648 -14.359 1.722 1 98.31 497 TYR B CA 1
ATOM 87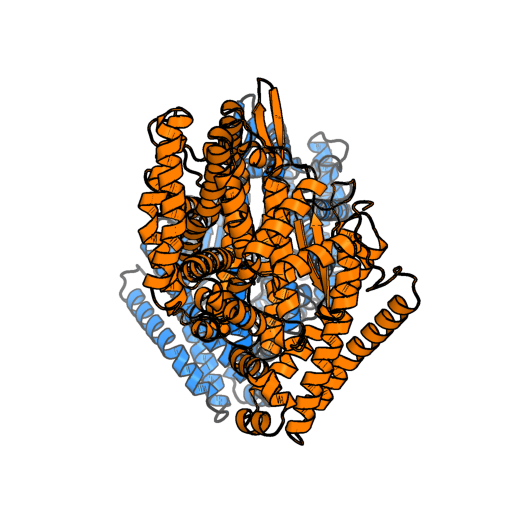19 C C . TYR B 1 497 ? 14.844 -14.922 0.552 1 98.31 497 TYR B C 1
ATOM 8721 O O . TYR B 1 497 ? 14.445 -14.18 -0.348 1 98.31 497 TYR B O 1
ATOM 8729 N N . MET B 1 498 ? 14.523 -16.234 0.569 1 97.75 498 MET B N 1
ATOM 8730 C CA . MET B 1 498 ? 13.758 -16.766 -0.549 1 97.75 498 MET B CA 1
ATOM 8731 C C . MET B 1 498 ? 12.367 -16.141 -0.619 1 97.75 498 MET B C 1
ATOM 8733 O O . MET B 1 498 ? 11.711 -16.203 -1.656 1 97.75 498 MET B O 1
ATOM 8737 N N . TRP B 1 499 ? 11.961 -15.484 0.499 1 98 499 TRP B N 1
ATOM 8738 C CA . TRP B 1 499 ? 10.688 -14.773 0.5 1 98 499 TRP B CA 1
ATOM 8739 C C . TRP B 1 499 ? 10.773 -13.492 -0.316 1 98 499 TRP B C 1
ATOM 8741 O O . TRP B 1 499 ? 9.75 -12.961 -0.759 1 98 499 TRP B O 1
ATOM 8751 N N . ALA B 1 500 ? 11.945 -12.945 -0.563 1 96.81 500 ALA B N 1
ATOM 8752 C CA . ALA B 1 500 ? 12.117 -11.656 -1.231 1 96.81 500 ALA B CA 1
ATOM 8753 C C . ALA B 1 500 ? 12.102 -11.82 -2.748 1 96.81 500 ALA B C 1
ATOM 8755 O O . ALA B 1 500 ? 11.656 -10.93 -3.471 1 96.81 500 ALA B O 1
ATOM 8756 N N . CYS B 1 501 ? 12.508 -12.938 -3.197 1 92.12 501 CYS B N 1
ATOM 8757 C CA . CYS B 1 501 ? 12.75 -13.023 -4.63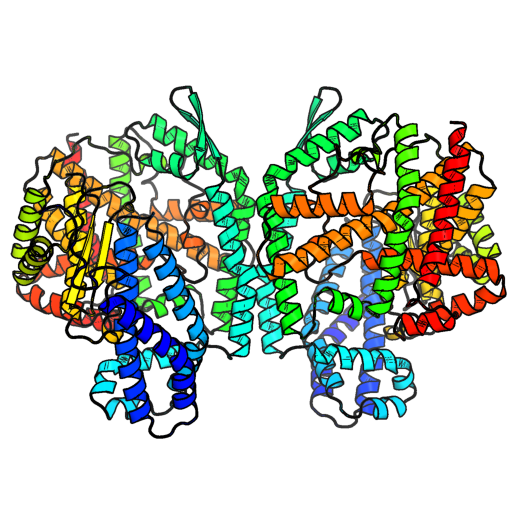3 1 92.12 501 CYS B CA 1
ATOM 8758 C C . CYS B 1 501 ? 11.711 -13.922 -5.305 1 92.12 501 CYS B C 1
ATOM 8760 O O . CYS B 1 501 ? 11.641 -13.977 -6.535 1 92.12 501 CYS B O 1
ATOM 8762 N N . LYS B 1 502 ? 10.922 -14.664 -4.594 1 93.88 502 LYS B N 1
ATOM 8763 C CA . LYS B 1 502 ? 9.883 -15.484 -5.207 1 93.88 502 LYS B CA 1
ATOM 8764 C C . LYS B 1 502 ? 8.633 -14.664 -5.504 1 93.88 502 LYS B C 1
ATOM 8766 O O . LYS B 1 502 ? 7.941 -14.227 -4.582 1 93.88 502 LYS B O 1
ATOM 8771 N N . PRO B 1 503 ? 8.266 -14.5 -6.695 1 93.5 503 PRO B N 1
ATOM 8772 C CA . PRO B 1 503 ? 7.188 -13.578 -7.059 1 93.5 503 PRO B CA 1
ATOM 8773 C C . PRO B 1 503 ? 5.82 -14.047 -6.566 1 93.5 503 PRO B C 1
ATOM 8775 O O . PRO B 1 503 ? 4.941 -13.227 -6.289 1 93.5 503 PRO B O 1
ATOM 8778 N N . HIS B 1 504 ? 5.641 -15.367 -6.371 1 95.69 504 HIS B N 1
ATOM 8779 C CA . HIS B 1 504 ? 4.332 -15.945 -6.078 1 95.69 504 HIS B CA 1
ATOM 8780 C C . HIS B 1 504 ? 3.812 -15.469 -4.723 1 95.69 504 HIS B C 1
ATOM 8782 O O . HIS B 1 504 ? 2.6 -15.43 -4.496 1 95.69 504 HIS B O 1
ATOM 8788 N N . TYR B 1 505 ? 4.738 -15.117 -3.832 1 97.75 505 TYR B N 1
ATOM 8789 C CA . TYR B 1 505 ? 4.316 -14.625 -2.523 1 97.75 505 TYR B CA 1
ATOM 8790 C C . TYR B 1 505 ? 3.635 -13.273 -2.643 1 97.75 505 TYR B C 1
ATOM 8792 O O . TYR B 1 505 ? 2.947 -12.828 -1.718 1 97.75 505 TYR B O 1
ATOM 8800 N N . TYR B 1 506 ? 3.789 -12.609 -3.811 1 97.69 506 TYR B N 1
ATOM 8801 C CA . TYR B 1 506 ? 3.373 -11.211 -3.938 1 97.69 506 TYR B CA 1
ATOM 8802 C C . TYR B 1 506 ? 2.178 -11.086 -4.875 1 97.69 506 TYR B C 1
ATOM 8804 O O . TYR B 1 506 ? 1.857 -9.984 -5.332 1 97.69 506 TYR B O 1
ATOM 8812 N N . TYR B 1 507 ? 1.574 -12.227 -5.207 1 95.69 507 TYR B N 1
ATOM 8813 C CA . TYR B 1 507 ? 0.295 -12.211 -5.906 1 95.69 507 TYR B CA 1
ATOM 8814 C C . TYR B 1 507 ? -0.854 -11.953 -4.938 1 95.69 507 TYR B C 1
ATOM 8816 O O . TYR B 1 507 ? -1.021 -12.68 -3.955 1 95.69 507 TYR B O 1
ATOM 8824 N N . ALA B 1 508 ? -1.609 -11.008 -5.289 1 96.38 508 ALA B N 1
ATOM 8825 C CA . ALA B 1 508 ? -2.746 -10.711 -4.418 1 96.38 508 ALA B CA 1
ATOM 8826 C C . ALA B 1 508 ? -3.922 -11.641 -4.723 1 96.38 508 ALA B C 1
ATOM 8828 O O . ALA B 1 508 ? -4.715 -11.953 -3.834 1 96.38 508 ALA B O 1
ATOM 8829 N N . GLU B 1 509 ? -3.98 -12.094 -5.98 1 93.75 509 GLU B N 1
ATOM 8830 C CA . GLU B 1 509 ? -5.16 -12.836 -6.43 1 93.75 509 GLU B CA 1
ATOM 8831 C C . GLU B 1 509 ? -4.875 -14.328 -6.512 1 93.75 509 GLU B C 1
ATOM 8833 O O . GLU B 1 509 ? -5.777 -15.125 -6.781 1 93.75 509 GLU B O 1
ATOM 8838 N N . ALA B 1 510 ? -3.641 -14.672 -6.312 1 95.69 510 ALA B N 1
ATOM 8839 C CA . ALA B 1 510 ? -3.236 -16.078 -6.363 1 95.69 510 ALA B CA 1
ATOM 8840 C C . ALA B 1 510 ? -2.334 -16.422 -5.184 1 95.69 510 ALA B C 1
ATOM 8842 O O . ALA B 1 510 ? -1.111 -16.297 -5.266 1 95.69 510 ALA B O 1
ATOM 8843 N N . ASN B 1 511 ? -2.967 -16.953 -4.172 1 97.56 511 ASN B N 1
ATOM 8844 C CA . ASN B 1 511 ? -2.25 -17.312 -2.955 1 97.56 511 ASN B CA 1
ATOM 8845 C C . ASN B 1 511 ? -2.033 -18.812 -2.859 1 97.56 511 ASN B C 1
ATOM 8847 O O . ASN B 1 511 ? -2.77 -19.594 -3.471 1 97.56 511 ASN B O 1
ATOM 8851 N N . PHE B 1 512 ? -0.944 -19.188 -2.117 1 98.12 512 PHE B N 1
ATOM 8852 C CA . PHE B 1 512 ? -0.567 -20.594 -2.102 1 98.12 512 PHE B CA 1
ATOM 8853 C C . PHE B 1 512 ? -0.485 -21.156 -3.518 1 98.12 512 PHE B C 1
ATOM 8855 O O . PHE B 1 512 ? -1.016 -22.234 -3.801 1 98.12 512 PHE B O 1
ATOM 8862 N N . TYR B 1 513 ? 0.173 -20.422 -4.246 1 95.75 513 TYR B N 1
ATOM 8863 C CA . TYR B 1 513 ? 0.16 -20.562 -5.699 1 95.75 513 TYR B CA 1
ATOM 8864 C C . TYR B 1 513 ? 0.719 -21.906 -6.121 1 95.75 513 TYR B C 1
ATOM 8866 O O . TYR B 1 513 ? 0.312 -22.469 -7.145 1 95.75 513 TYR B O 1
ATOM 8874 N N . ASN B 1 514 ? 1.553 -22.5 -5.301 1 94.88 514 ASN B N 1
ATOM 8875 C CA . ASN B 1 514 ? 2.43 -23.531 -5.84 1 94.88 514 ASN B CA 1
ATOM 8876 C C . ASN B 1 514 ? 1.923 -24.938 -5.496 1 94.88 514 ASN B C 1
ATOM 8878 O O . ASN B 1 514 ? 2.314 -25.906 -6.133 1 94.88 514 ASN B O 1
ATOM 8882 N N . PHE B 1 515 ? 1.062 -25.094 -4.508 1 96.44 515 PHE B N 1
ATOM 8883 C CA . PHE B 1 515 ? 0.734 -26.438 -4.07 1 96.44 515 PHE B CA 1
ATOM 8884 C C . PHE B 1 515 ? 0.051 -27.219 -5.188 1 96.44 515 PHE B C 1
ATOM 8886 O O . PHE B 1 515 ? 0.125 -28.453 -5.23 1 96.44 515 PHE B O 1
ATOM 8893 N N . PRO B 1 516 ? -0.619 -26.516 -6.082 1 96 516 PRO B N 1
ATOM 8894 C CA . PRO B 1 516 ? -1.219 -27.266 -7.188 1 96 516 PRO B CA 1
ATOM 8895 C C . PRO B 1 516 ? -0.186 -28.047 -8 1 96 516 PRO B C 1
ATOM 8897 O O . PRO B 1 516 ? -0.498 -29.094 -8.555 1 96 516 PRO B O 1
ATOM 8900 N N . TYR B 1 517 ? 1.061 -27.547 -8.031 1 94.56 517 TYR B N 1
ATOM 8901 C CA . TYR B 1 517 ? 2.111 -28.266 -8.75 1 94.56 517 TYR B CA 1
ATOM 8902 C C . TYR B 1 517 ? 2.479 -29.562 -8.047 1 94.56 517 TYR B C 1
ATOM 8904 O O . TYR B 1 517 ? 2.807 -30.547 -8.688 1 94.56 517 TYR B O 1
ATOM 8912 N N . ALA B 1 518 ? 2.43 -29.5 -6.762 1 97.69 518 ALA B N 1
ATOM 8913 C CA . ALA B 1 518 ? 2.65 -30.734 -6 1 97.69 518 ALA B CA 1
ATOM 8914 C C . ALA B 1 518 ? 1.528 -31.734 -6.242 1 97.69 518 ALA B C 1
ATOM 8916 O O . ALA B 1 518 ? 1.782 -32.938 -6.406 1 97.69 518 ALA B O 1
ATOM 8917 N N . PHE B 1 519 ? 0.316 -31.219 -6.246 1 97.69 519 PHE B N 1
ATOM 8918 C CA . PHE B 1 519 ? -0.818 -32.094 -6.559 1 97.69 519 PHE B CA 1
ATOM 8919 C C . PHE B 1 519 ? -0.647 -32.719 -7.93 1 97.69 519 PHE B C 1
ATOM 8921 O O . PHE B 1 519 ? -0.779 -33.938 -8.07 1 97.69 519 PHE B O 1
ATOM 8928 N N . GLY B 1 520 ? -0.334 -31.906 -8.898 1 96.5 520 GLY B N 1
ATOM 8929 C CA . GLY B 1 520 ? -0.187 -32.406 -10.25 1 96.5 520 GLY B CA 1
ATOM 8930 C C . GLY B 1 520 ? 0.882 -33.469 -10.383 1 96.5 520 GLY B C 1
ATOM 8931 O O . GLY B 1 520 ? 0.656 -34.5 -11.008 1 96.5 520 GLY B O 1
ATOM 8932 N N . LEU B 1 521 ? 2.021 -33.25 -9.773 1 96.81 521 LEU B N 1
ATOM 8933 C CA . LEU B 1 521 ? 3.119 -34.219 -9.82 1 96.81 521 LEU B CA 1
ATOM 8934 C C . LEU B 1 521 ? 2.717 -35.531 -9.156 1 96.81 521 LEU B C 1
ATOM 8936 O O . LEU B 1 521 ? 2.861 -36.594 -9.75 1 96.81 521 LEU B O 1
ATOM 8940 N N . LEU B 1 522 ? 2.227 -35.406 -7.992 1 97.56 522 LEU B N 1
ATOM 8941 C CA . LEU B 1 522 ? 1.931 -36.594 -7.211 1 97.56 522 LEU B CA 1
ATOM 8942 C C . LEU B 1 522 ? 0.752 -37.344 -7.809 1 97.56 522 LEU B C 1
ATOM 8944 O O . LEU B 1 522 ? 0.735 -38.594 -7.801 1 97.56 522 LEU B O 1
ATOM 8948 N N . PHE B 1 523 ? -0.234 -36.625 -8.234 1 97.06 523 PHE B N 1
ATOM 8949 C CA . PHE B 1 523 ? -1.359 -37.281 -8.867 1 97.06 523 PHE B CA 1
ATOM 8950 C C . PHE B 1 523 ? -0.905 -38.062 -10.109 1 97.06 523 PHE B C 1
ATOM 8952 O O . PHE B 1 523 ? -1.298 -39.219 -10.312 1 97.06 523 PHE B O 1
ATOM 8959 N N . SER B 1 524 ? -0.081 -37.438 -10.883 1 96.44 524 SER B N 1
ATOM 8960 C CA . SER B 1 524 ? 0.44 -38.094 -12.086 1 96.44 524 SER B CA 1
ATOM 8961 C C . SER B 1 524 ? 1.253 -39.344 -11.742 1 96.44 524 SER B C 1
ATOM 8963 O O . SER B 1 524 ? 1.106 -40.375 -12.391 1 96.44 524 SER B O 1
ATOM 8965 N N . LYS B 1 525 ? 2.152 -39.219 -10.781 1 95.69 525 LYS B N 1
ATOM 8966 C CA . LYS B 1 525 ? 2.943 -40.375 -10.344 1 95.69 525 LYS B CA 1
ATOM 8967 C C . LYS B 1 525 ? 2.049 -41.5 -9.836 1 95.69 525 LYS B C 1
ATOM 8969 O O . LYS B 1 525 ? 2.314 -42.656 -10.086 1 95.69 525 LYS B O 1
ATOM 8974 N N . GLY B 1 526 ? 1.032 -41.094 -9.102 1 94.44 526 GLY B N 1
ATOM 8975 C CA . GLY B 1 526 ? 0.066 -42.094 -8.648 1 94.44 526 GLY B CA 1
ATOM 8976 C C . GLY B 1 526 ? -0.653 -42.781 -9.781 1 94.44 526 GLY B C 1
ATOM 8977 O O . GLY B 1 526 ? -0.883 -44 -9.719 1 94.44 526 GLY B O 1
ATOM 8978 N N . LEU B 1 527 ? -1.013 -42.031 -10.773 1 95.38 527 LEU B N 1
ATOM 8979 C CA . LEU B 1 527 ? -1.631 -42.625 -11.953 1 95.38 527 LEU B CA 1
ATOM 8980 C C . LEU B 1 527 ? -0.677 -43.625 -12.641 1 95.38 527 LEU B C 1
ATOM 8982 O O . LEU B 1 527 ? -1.093 -44.688 -13.094 1 95.38 527 LEU B O 1
ATOM 8986 N N . TYR B 1 528 ? 0.559 -43.188 -12.734 1 93.94 528 TYR B N 1
ATOM 8987 C CA . TYR B 1 528 ? 1.544 -44.094 -13.344 1 93.94 528 TYR B CA 1
ATOM 8988 C C . TYR B 1 528 ? 1.673 -45.375 -12.555 1 93.94 528 TYR B C 1
ATOM 8990 O O . TYR B 1 528 ? 1.772 -46.469 -13.133 1 93.94 528 TYR B O 1
ATOM 8998 N N . ALA B 1 529 ? 1.697 -45.25 -11.266 1 92.19 529 ALA B N 1
ATOM 8999 C CA . ALA B 1 529 ? 1.738 -46.438 -10.414 1 92.19 529 ALA B CA 1
ATOM 9000 C C . ALA B 1 529 ? 0.531 -47.344 -10.664 1 92.19 529 ALA B C 1
ATOM 9002 O O . ALA B 1 529 ? 0.659 -48.562 -10.703 1 92.19 529 ALA B O 1
ATOM 9003 N N . GLU B 1 530 ? -0.595 -46.75 -10.797 1 92.88 530 GLU B N 1
ATOM 9004 C CA . GLU B 1 530 ? -1.809 -47.5 -11.102 1 92.88 530 GLU B CA 1
ATOM 9005 C C . GLU B 1 530 ? -1.717 -48.188 -12.469 1 92.88 530 GLU B C 1
ATOM 9007 O O . GLU B 1 530 ? -2.203 -49.281 -12.656 1 92.88 530 GLU B O 1
ATOM 9012 N N . TYR B 1 531 ? -1.156 -47.5 -13.438 1 93.56 531 TYR B N 1
ATOM 9013 C CA . TYR B 1 531 ? -0.948 -48.062 -14.773 1 93.56 531 TYR B CA 1
ATOM 9014 C C . TYR B 1 531 ? -0.076 -49.312 -14.719 1 93.56 531 TYR B C 1
ATOM 9016 O O . TYR B 1 531 ? -0.378 -50.312 -15.359 1 93.56 531 TYR B O 1
ATOM 9024 N N . LEU B 1 532 ? 0.978 -49.188 -13.945 1 91.12 532 LEU B N 1
ATOM 9025 C CA . LEU B 1 532 ? 1.89 -50.312 -13.82 1 91.12 532 LEU B CA 1
ATOM 9026 C C . LEU B 1 532 ? 1.171 -51.562 -13.258 1 91.12 532 LEU B C 1
ATOM 9028 O O . LEU B 1 532 ? 1.501 -52.688 -13.609 1 91.12 532 LEU B O 1
ATOM 9032 N N . LYS B 1 533 ? 0.173 -51.281 -12.523 1 91 533 LYS B N 1
ATOM 9033 C CA . LYS B 1 533 ? -0.583 -52.375 -11.898 1 91 533 LYS B CA 1
ATOM 9034 C C . LYS B 1 533 ? -1.652 -52.906 -12.844 1 91 533 LYS B C 1
ATOM 9036 O O . LYS B 1 533 ? -1.815 -54.125 -12.977 1 91 533 LYS B O 1
ATOM 9041 N N . ARG B 1 534 ? -2.311 -52 -13.523 1 92.5 534 ARG B N 1
ATOM 9042 C CA . ARG B 1 534 ? -3.514 -52.344 -14.266 1 92.5 534 ARG B CA 1
ATOM 9043 C C . ARG B 1 534 ? -3.18 -52.656 -15.719 1 92.5 534 ARG B C 1
ATOM 9045 O O . ARG B 1 534 ? -3.949 -53.344 -16.406 1 92.5 534 ARG B O 1
ATOM 9052 N N . GLY B 1 535 ? -2.156 -52.156 -16.219 1 89.94 535 GLY B N 1
ATOM 9053 C CA . GLY B 1 535 ? -1.755 -52.406 -17.594 1 89.94 535 GLY B CA 1
ATOM 9054 C C . GLY B 1 535 ? -2.672 -51.719 -18.609 1 89.94 535 GLY B C 1
ATOM 9055 O O . GLY B 1 535 ? -3.027 -50.562 -18.438 1 89.94 535 GLY B O 1
ATOM 9056 N N . SER B 1 536 ? -3.057 -52.375 -19.578 1 88.44 536 SER B N 1
ATOM 9057 C CA . SER B 1 536 ? -3.775 -51.812 -20.719 1 88.44 536 SER B CA 1
ATOM 9058 C C . SER B 1 536 ? -5.18 -51.375 -20.328 1 88.44 536 SER B C 1
ATOM 9060 O O . SER B 1 536 ? -5.738 -50.469 -20.938 1 88.44 536 SER B O 1
ATOM 9062 N N . GLU B 1 537 ? -5.711 -51.969 -19.328 1 90.5 537 GLU B N 1
ATOM 9063 C CA . GLU B 1 537 ? -7.047 -51.594 -18.859 1 90.5 537 GLU B CA 1
ATOM 9064 C C . GLU B 1 537 ? -7.066 -50.188 -18.328 1 90.5 537 GLU B C 1
ATOM 9066 O O . GLU B 1 537 ? -8.109 -49.531 -18.328 1 90.5 537 GLU B O 1
ATOM 9071 N N . PHE B 1 538 ? -5.965 -49.688 -17.969 1 94.44 538 PHE B N 1
ATOM 9072 C CA . PHE B 1 538 ? -5.805 -48.344 -17.375 1 94.44 538 PHE B CA 1
ATOM 9073 C C . PHE B 1 538 ? -6.023 -47.281 -18.438 1 94.44 538 PHE B C 1
ATOM 9075 O O . PHE B 1 538 ? -6.535 -46.188 -18.125 1 94.44 538 PHE B O 1
ATOM 9082 N N . VAL B 1 539 ? -5.758 -47.531 -19.656 1 94.81 539 VAL B N 1
ATOM 9083 C CA . VAL B 1 539 ? -5.629 -46.531 -20.703 1 94.81 539 VAL B CA 1
ATOM 9084 C C . VAL B 1 539 ? -6.988 -45.906 -20.984 1 94.81 539 VAL B C 1
ATOM 9086 O O . VAL B 1 539 ? -7.098 -44.688 -21.094 1 94.81 539 VAL B O 1
ATOM 9089 N N . GLU B 1 540 ? -7.98 -46.656 -21.062 1 93.44 540 GLU B N 1
ATOM 9090 C CA . GLU B 1 540 ? -9.312 -46.125 -21.344 1 93.44 540 GLU B CA 1
ATOM 9091 C C . GLU B 1 540 ? -9.812 -45.25 -20.203 1 93.44 540 GLU B C 1
ATOM 9093 O O . GLU B 1 540 ? -10.414 -44.188 -20.438 1 93.44 540 GLU B O 1
ATOM 9098 N N . ASP B 1 541 ? -9.562 -45.75 -19.047 1 94.88 541 ASP B N 1
ATOM 9099 C CA . ASP B 1 541 ? -9.969 -44.969 -17.875 1 94.88 541 ASP B CA 1
ATOM 9100 C C . ASP B 1 541 ? -9.195 -43.656 -17.781 1 94.88 541 ASP B C 1
ATOM 9102 O O . ASP B 1 541 ? -9.734 -42.656 -17.359 1 94.88 541 ASP B O 1
ATOM 9106 N N . TYR B 1 542 ? -7.938 -43.75 -18.125 1 96.25 542 TYR B N 1
ATOM 9107 C CA . TYR B 1 542 ? -7.094 -42.562 -18.141 1 96.25 542 TYR B CA 1
ATOM 9108 C C . TYR B 1 542 ? -7.645 -41.5 -19.109 1 96.25 542 TYR B C 1
ATOM 9110 O O . TYR B 1 542 ? -7.762 -40.344 -18.75 1 96.25 542 TYR B O 1
ATOM 9118 N N . ASP B 1 543 ? -8.031 -41.906 -20.234 1 96.25 543 ASP B N 1
ATOM 9119 C CA . ASP B 1 543 ? -8.617 -41 -21.219 1 96.25 543 ASP B CA 1
ATOM 9120 C C . ASP B 1 543 ? -9.93 -40.406 -20.703 1 96.25 543 ASP B C 1
ATOM 9122 O O . ASP B 1 543 ? -10.195 -39.219 -20.922 1 96.25 543 ASP B O 1
ATOM 9126 N N . LYS B 1 544 ? -10.672 -41.219 -20.109 1 95.31 544 LYS B N 1
ATOM 9127 C CA . LYS B 1 544 ? -11.938 -40.75 -19.547 1 95.31 544 LYS B CA 1
ATOM 9128 C C . LYS B 1 544 ? -11.703 -39.719 -18.469 1 95.31 544 LYS B C 1
ATOM 9130 O O . LYS B 1 544 ? -12.391 -38.688 -18.422 1 95.31 544 LYS B O 1
ATOM 9135 N N . LEU B 1 545 ? -10.789 -40 -17.609 1 96.25 545 LEU B N 1
ATOM 9136 C CA . LEU B 1 545 ? -10.43 -39.031 -16.578 1 96.25 545 LEU B CA 1
ATOM 9137 C C . LEU B 1 545 ? -10.086 -37.656 -17.188 1 96.25 545 LEU B C 1
ATOM 9139 O O . LEU B 1 545 ? -10.625 -36.656 -16.766 1 96.25 545 LEU B O 1
ATOM 9143 N N . LEU B 1 546 ? -9.195 -37.625 -18.188 1 97.25 546 LEU B N 1
ATOM 9144 C CA . LEU B 1 546 ? -8.734 -36.406 -18.797 1 97.25 546 LEU B CA 1
ATOM 9145 C C . LEU B 1 546 ? -9.883 -35.656 -19.484 1 97.25 546 LEU B C 1
ATOM 9147 O O . LEU B 1 546 ? -9.875 -34.438 -19.562 1 97.25 546 LEU B O 1
ATOM 9151 N N . SER B 1 547 ? -10.891 -36.375 -19.906 1 96.94 547 SER B N 1
ATOM 9152 C CA . SER B 1 547 ? -11.977 -35.812 -20.688 1 96.94 547 SER B CA 1
ATOM 9153 C C . SER B 1 547 ? -13 -35.125 -19.781 1 96.94 547 SER B C 1
ATOM 9155 O O . SER B 1 547 ? -13.836 -34.344 -20.25 1 96.94 547 SER B O 1
ATOM 9157 N N . VAL B 1 548 ? -12.953 -35.25 -18.469 1 96.06 548 VAL B N 1
ATOM 9158 C CA . VAL B 1 548 ? -14.008 -34.75 -17.594 1 96.06 548 VAL B CA 1
ATOM 9159 C C . VAL B 1 548 ? -13.422 -33.75 -16.609 1 96.06 548 VAL B C 1
ATOM 9161 O O . VAL B 1 548 ? -14.078 -33.375 -15.625 1 96.06 548 VAL B O 1
ATOM 9164 N N . THR B 1 549 ? -12.227 -33.312 -16.797 1 96.62 549 THR B N 1
ATOM 9165 C CA . THR B 1 549 ? -11.492 -32.531 -15.812 1 96.62 549 THR B CA 1
ATOM 9166 C C . THR B 1 549 ? -12.141 -31.141 -15.633 1 96.62 549 THR B C 1
ATOM 9168 O O . THR B 1 549 ? -11.867 -30.453 -14.656 1 96.62 549 THR B O 1
ATOM 9171 N N . GLY B 1 550 ? -12.977 -30.703 -16.562 1 96.44 550 GLY B N 1
ATOM 9172 C CA . GLY B 1 550 ? -13.648 -29.406 -16.453 1 96.44 550 GLY B CA 1
ATOM 9173 C C . GLY B 1 550 ? -15.047 -29.516 -15.875 1 96.44 550 GLY B C 1
ATOM 9174 O O . GLY B 1 550 ? -15.703 -28.484 -15.664 1 96.44 550 GLY B O 1
ATOM 9175 N N . LYS B 1 551 ? -15.484 -30.688 -15.43 1 95.88 551 LYS B N 1
ATOM 9176 C CA . LYS B 1 551 ? -16.922 -30.875 -15.219 1 95.88 551 LYS B CA 1
ATOM 9177 C C . LYS B 1 551 ? -17.219 -31.281 -13.781 1 95.88 551 LYS B C 1
ATOM 9179 O O . LYS B 1 551 ? -18.344 -31.672 -13.461 1 95.88 551 LYS B O 1
ATOM 9184 N N . SER B 1 552 ? -16.219 -31.25 -12.938 1 95.44 552 SER B N 1
ATOM 9185 C CA . SER B 1 552 ? -16.453 -31.609 -11.547 1 95.44 552 SER B CA 1
ATOM 9186 C C . SER B 1 552 ? -15.297 -31.203 -10.648 1 95.44 552 SER B C 1
ATOM 9188 O O . SER B 1 552 ? -14.281 -30.703 -11.133 1 95.44 552 SER B O 1
ATOM 9190 N N . ASN B 1 553 ? -15.562 -31.391 -9.336 1 96.75 553 ASN B N 1
ATOM 9191 C CA . ASN B 1 553 ? -14.484 -31.25 -8.367 1 96.75 553 ASN B CA 1
ATOM 9192 C C . ASN B 1 553 ? -13.492 -32.406 -8.453 1 96.75 553 ASN B C 1
ATOM 9194 O O . ASN B 1 553 ? -13.844 -33.5 -8.898 1 96.75 553 ASN B O 1
ATOM 9198 N N . LEU B 1 554 ? -12.312 -32.188 -7.996 1 97.38 554 LEU B N 1
ATOM 9199 C CA . LEU B 1 554 ? -11.219 -33.125 -8.203 1 97.38 554 LEU B CA 1
ATOM 9200 C C . LEU B 1 554 ? -11.5 -34.438 -7.477 1 97.38 554 LEU B C 1
ATOM 9202 O O . LEU B 1 554 ? -11.203 -35.5 -7.996 1 97.38 554 LEU B O 1
ATOM 9206 N N . ALA B 1 555 ? -12.094 -34.344 -6.277 1 96.5 555 ALA B N 1
ATOM 9207 C CA . ALA B 1 555 ? -12.398 -35.562 -5.543 1 96.5 555 ALA B CA 1
ATOM 9208 C C . ALA B 1 555 ? -13.344 -36.469 -6.336 1 96.5 555 ALA B C 1
ATOM 9210 O O . ALA B 1 555 ? -13.211 -37.688 -6.32 1 96.5 555 ALA B O 1
ATOM 9211 N N . ASP B 1 556 ? -14.266 -35.875 -7.02 1 95.56 556 ASP B N 1
ATOM 9212 C CA . ASP B 1 556 ? -15.242 -36.625 -7.805 1 95.56 556 ASP B CA 1
ATOM 9213 C C . ASP B 1 556 ? -14.617 -37.188 -9.094 1 95.56 556 ASP B C 1
ATOM 9215 O O . ASP B 1 556 ? -14.867 -38.312 -9.477 1 95.56 556 ASP B O 1
ATOM 9219 N N . ILE B 1 557 ? -13.797 -36.406 -9.68 1 94.81 557 ILE B N 1
ATOM 9220 C CA . ILE B 1 557 ? -13.141 -36.781 -10.93 1 94.81 557 ILE B CA 1
ATOM 9221 C C . ILE B 1 557 ? -12.227 -38 -10.688 1 94.81 557 ILE B C 1
ATOM 9223 O O . ILE B 1 557 ? -12.195 -38.938 -11.484 1 94.81 557 ILE B O 1
ATOM 9227 N N . THR B 1 558 ? -11.5 -38 -9.641 1 94.75 558 THR B N 1
ATOM 9228 C CA . THR B 1 558 ? -10.492 -39.031 -9.398 1 94.75 558 THR B CA 1
ATOM 9229 C C . THR B 1 558 ? -11.148 -40.344 -9.008 1 94.75 558 THR B C 1
ATOM 9231 O O . THR B 1 558 ? -10.578 -41.406 -9.219 1 94.75 558 THR B O 1
ATOM 9234 N N . LYS B 1 559 ? -12.367 -40.25 -8.5 1 93.12 559 LYS B N 1
ATOM 9235 C CA . LYS B 1 559 ? -13.125 -41.438 -8.148 1 93.12 559 LYS B CA 1
ATOM 9236 C C . LYS B 1 559 ? -13.414 -42.281 -9.383 1 93.12 559 LYS B C 1
ATOM 9238 O O . LYS B 1 559 ? -13.594 -43.5 -9.289 1 93.12 559 LYS B O 1
ATOM 9243 N N . LEU B 1 560 ? -13.438 -41.625 -10.508 1 88.94 560 LEU B N 1
ATOM 9244 C CA . LEU B 1 560 ? -13.641 -42.344 -11.758 1 88.94 560 LEU B CA 1
ATOM 9245 C C . LEU B 1 560 ? -12.523 -43.344 -12 1 88.94 560 LEU B C 1
ATOM 9247 O O . LEU B 1 560 ? -12.719 -44.344 -12.711 1 88.94 560 LEU B O 1
ATOM 9251 N N . MET B 1 561 ? -11.398 -43.188 -11.398 1 89.62 561 MET B N 1
ATOM 9252 C CA . MET B 1 561 ? -10.242 -44.062 -11.508 1 89.62 561 MET B CA 1
ATOM 9253 C C . MET B 1 561 ? -10.102 -44.938 -10.266 1 89.62 561 MET B C 1
ATOM 9255 O O . MET B 1 561 ? -9.062 -45.562 -10.062 1 89.62 561 MET B O 1
ATOM 9259 N N . ASN B 1 562 ? -11.086 -44.844 -9.43 1 91.06 562 ASN B N 1
ATOM 9260 C CA . ASN B 1 562 ? -11.039 -45.531 -8.141 1 91.06 562 ASN B CA 1
ATOM 9261 C C . ASN B 1 562 ? -9.906 -45 -7.266 1 91.06 562 ASN B C 1
ATOM 9263 O O . ASN B 1 562 ? -9.242 -45.75 -6.566 1 91.06 562 ASN B O 1
ATOM 9267 N N . ILE B 1 563 ? -9.688 -43.75 -7.426 1 94.38 563 ILE B N 1
ATOM 9268 C CA . ILE B 1 563 ? -8.664 -43.062 -6.633 1 94.38 563 ILE B CA 1
ATOM 9269 C C . ILE B 1 563 ? -9.336 -42.156 -5.621 1 94.38 563 ILE B C 1
ATOM 9271 O O . ILE B 1 563 ? -10.219 -41.344 -5.977 1 94.38 563 ILE B O 1
ATOM 9275 N N . ASP B 1 564 ? -8.953 -42.281 -4.363 1 96.62 564 ASP B N 1
ATOM 9276 C CA . ASP B 1 564 ? -9.414 -41.375 -3.299 1 96.62 564 ASP B CA 1
ATOM 9277 C C . ASP B 1 564 ? -8.312 -40.406 -2.891 1 96.62 564 ASP B C 1
ATOM 9279 O O . ASP B 1 564 ? -7.461 -40.719 -2.062 1 96.62 564 ASP B O 1
ATOM 9283 N N . ILE B 1 565 ? -8.422 -39.188 -3.307 1 96.94 565 ILE B N 1
ATOM 9284 C CA . ILE B 1 565 ? -7.367 -38.219 -3.07 1 96.94 565 ILE B CA 1
ATOM 9285 C C . ILE B 1 565 ? -7.469 -37.688 -1.644 1 96.94 565 ILE B C 1
ATOM 9287 O O . ILE B 1 565 ? -6.57 -37 -1.169 1 96.94 565 ILE B O 1
ATOM 9291 N N . GLN B 1 566 ? -8.562 -38.031 -0.954 1 97.5 566 GLN B N 1
ATOM 9292 C CA . GLN B 1 566 ? -8.719 -37.656 0.447 1 97.5 566 GLN B CA 1
ATOM 9293 C C . GLN B 1 566 ? -8.016 -38.656 1.365 1 97.5 566 GLN B C 1
ATOM 9295 O O . GLN B 1 566 ? -7.871 -38.406 2.564 1 97.5 566 GLN B O 1
ATOM 9300 N N . SER B 1 567 ? -7.496 -39.688 0.73 1 96.44 567 SER B N 1
ATOM 9301 C CA . SER B 1 567 ? -6.746 -40.688 1.474 1 96.44 567 SER B CA 1
ATOM 9302 C C . SER B 1 567 ? -5.246 -40.469 1.367 1 96.44 567 SER B C 1
ATOM 9304 O O . SER B 1 567 ? -4.715 -40.281 0.267 1 96.44 567 SER B O 1
ATOM 9306 N N . ILE B 1 568 ? -4.59 -40.562 2.496 1 97.75 568 ILE B N 1
ATOM 9307 C CA . ILE B 1 568 ? -3.146 -40.344 2.516 1 97.75 568 ILE B CA 1
ATOM 9308 C C . ILE B 1 568 ? -2.449 -41.5 1.76 1 97.75 568 ILE B C 1
ATOM 9310 O O . ILE B 1 568 ? -1.352 -41.312 1.229 1 97.75 568 ILE B O 1
ATOM 9314 N N . ASP B 1 569 ? -3.092 -42.656 1.689 1 96.75 569 ASP B N 1
ATOM 9315 C CA . ASP B 1 569 ? -2.482 -43.844 1.096 1 96.75 569 ASP B CA 1
ATOM 9316 C C . ASP B 1 569 ? -2.221 -43.625 -0.395 1 96.75 569 ASP B C 1
ATOM 9318 O O . ASP B 1 569 ? -1.219 -44.125 -0.926 1 96.75 569 ASP B O 1
ATOM 9322 N N . PHE B 1 570 ? -3.125 -43 -1.039 1 96.25 570 PHE B N 1
ATOM 9323 C CA . PHE B 1 570 ? -2.904 -42.719 -2.451 1 96.25 570 PHE B CA 1
ATOM 9324 C C . PHE B 1 570 ? -1.612 -41.938 -2.648 1 96.25 570 PHE B C 1
ATOM 9326 O O . PHE B 1 570 ? -0.792 -42.281 -3.5 1 96.25 570 PHE B O 1
ATOM 9333 N N . TRP B 1 571 ? -1.453 -40.938 -1.892 1 97.94 571 TRP B N 1
ATOM 9334 C CA . TRP B 1 571 ? -0.3 -40.062 -2.027 1 97.94 571 TRP B CA 1
ATOM 9335 C C . TRP B 1 571 ? 0.984 -40.781 -1.617 1 97.94 571 TRP B C 1
ATOM 9337 O O . TRP B 1 571 ? 2.043 -40.562 -2.207 1 97.94 571 TRP B O 1
ATOM 9347 N N . ARG B 1 572 ? 0.897 -41.656 -0.642 1 97.62 572 ARG B N 1
ATOM 9348 C CA . ARG B 1 572 ? 2.037 -42.5 -0.263 1 97.62 572 ARG B CA 1
ATOM 9349 C C . ARG B 1 572 ? 2.494 -43.344 -1.431 1 97.62 572 ARG B C 1
ATOM 9351 O O . ARG B 1 572 ? 3.695 -43.5 -1.668 1 97.62 572 ARG B O 1
ATOM 9358 N N . ASN B 1 573 ? 1.547 -43.875 -2.07 1 94.88 573 ASN B N 1
ATOM 9359 C CA . ASN B 1 573 ? 1.863 -44.688 -3.227 1 94.88 573 ASN B CA 1
ATOM 9360 C C . ASN B 1 573 ? 2.545 -43.875 -4.328 1 94.88 573 ASN B C 1
ATOM 9362 O O . ASN B 1 573 ? 3.439 -44.375 -5.012 1 94.88 573 ASN B O 1
ATOM 9366 N N . SER B 1 574 ? 2.035 -42.688 -4.523 1 96 574 SER B N 1
ATOM 9367 C CA . SER B 1 574 ? 2.666 -41.781 -5.477 1 96 574 SER B CA 1
ATOM 9368 C C . SER B 1 574 ? 4.117 -41.5 -5.102 1 96 574 SER B C 1
ATOM 9370 O O . SER B 1 574 ? 5.008 -41.562 -5.953 1 96 574 SER B O 1
ATOM 9372 N N . LEU B 1 575 ? 4.355 -41.25 -3.824 1 98 575 LEU B N 1
ATOM 9373 C CA . LEU B 1 575 ? 5.672 -40.875 -3.322 1 98 575 LEU B CA 1
ATOM 9374 C C . LEU B 1 575 ? 6.621 -42.062 -3.352 1 98 575 LEU B C 1
ATOM 9376 O O . LEU B 1 575 ? 7.844 -41.875 -3.412 1 98 575 LEU B O 1
ATOM 9380 N N . LYS B 1 576 ? 6.094 -43.25 -3.348 1 96.19 576 LYS B N 1
ATOM 9381 C CA . LYS B 1 576 ? 6.91 -44.469 -3.412 1 96.19 576 LYS B CA 1
ATOM 9382 C C . LYS B 1 576 ? 7.672 -44.531 -4.73 1 96.19 576 LYS B C 1
ATOM 9384 O O . LYS B 1 576 ? 8.805 -45.031 -4.773 1 96.19 576 LYS B O 1
ATOM 9389 N N . ILE B 1 577 ? 7.098 -44.062 -5.766 1 93.5 577 ILE B N 1
ATOM 9390 C CA . ILE B 1 577 ? 7.754 -44.031 -7.066 1 93.5 577 ILE B CA 1
ATOM 9391 C C . ILE B 1 577 ? 9.016 -43.188 -6.992 1 93.5 577 ILE B C 1
ATOM 9393 O O . ILE B 1 577 ? 10.062 -43.562 -7.52 1 93.5 577 ILE B O 1
ATOM 9397 N N . ILE B 1 578 ? 8.93 -42.062 -6.363 1 96.56 578 ILE B N 1
ATOM 9398 C CA . ILE B 1 578 ? 10.055 -41.156 -6.207 1 96.56 578 ILE B CA 1
ATOM 9399 C C . ILE B 1 578 ? 11.094 -41.781 -5.273 1 96.56 578 ILE B C 1
ATOM 9401 O O . ILE B 1 578 ? 12.297 -41.688 -5.52 1 96.56 578 ILE B O 1
ATOM 9405 N N . GLU B 1 579 ? 10.586 -42.375 -4.211 1 97.5 579 GLU B N 1
ATOM 9406 C CA . GLU B 1 579 ? 11.469 -43.062 -3.275 1 97.5 579 GLU B CA 1
ATOM 9407 C C . GLU B 1 579 ? 12.305 -44.125 -3.986 1 97.5 579 GLU B C 1
ATOM 9409 O O . GL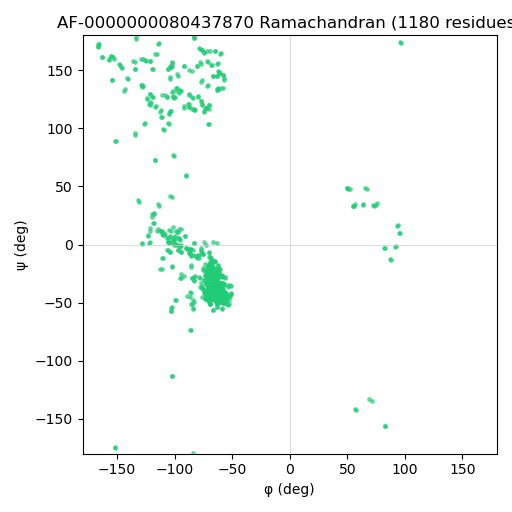U B 1 579 ? 13.5 -44.25 -3.719 1 97.5 579 GLU B O 1
ATOM 9414 N N . ASP B 1 580 ? 11.703 -44.844 -4.852 1 94.94 580 ASP B N 1
ATOM 9415 C CA . ASP B 1 580 ? 12.414 -45.844 -5.613 1 94.94 580 ASP B CA 1
ATOM 9416 C C . ASP B 1 580 ? 13.516 -45.25 -6.473 1 94.94 580 ASP B C 1
ATOM 9418 O O . ASP B 1 580 ? 14.609 -45.812 -6.586 1 94.94 580 ASP B O 1
ATOM 9422 N N . ASP B 1 581 ? 13.219 -44.188 -7.09 1 94.88 581 ASP B N 1
ATOM 9423 C CA . ASP B 1 581 ? 14.234 -43.469 -7.871 1 94.88 581 ASP B CA 1
ATOM 9424 C C . ASP B 1 581 ? 15.391 -43.031 -6.988 1 94.88 581 ASP B C 1
ATOM 9426 O O . ASP B 1 581 ? 16.562 -43.125 -7.387 1 94.88 581 ASP B O 1
ATOM 9430 N N . ILE B 1 582 ? 15.07 -42.5 -5.805 1 97.25 582 ILE B N 1
ATOM 9431 C CA . ILE B 1 582 ? 16.094 -42.031 -4.875 1 97.25 582 ILE B CA 1
ATOM 9432 C C . ILE B 1 582 ? 16.969 -43.219 -4.438 1 97.25 582 ILE B C 1
ATOM 9434 O O . ILE B 1 582 ? 18.188 -43.125 -4.418 1 97.25 582 ILE B O 1
ATOM 9438 N N . ASN B 1 583 ? 16.359 -44.344 -4.156 1 96.38 583 ASN B N 1
ATOM 9439 C CA . ASN B 1 583 ? 17.094 -45.531 -3.773 1 96.38 583 ASN B CA 1
ATOM 9440 C C . ASN B 1 583 ? 18.016 -46 -4.898 1 96.38 583 ASN B C 1
ATOM 9442 O O . ASN B 1 583 ? 19.156 -46.406 -4.652 1 96.38 583 ASN B O 1
ATOM 9446 N N . ASN B 1 584 ? 17.5 -46 -6.047 1 93.94 584 ASN B N 1
ATOM 9447 C CA . ASN B 1 584 ? 18.312 -46.375 -7.203 1 93.94 584 ASN B CA 1
ATOM 9448 C C . ASN B 1 584 ? 19.5 -45.406 -7.355 1 93.94 584 ASN B C 1
ATOM 9450 O O . ASN B 1 584 ? 20.609 -45.875 -7.648 1 93.94 584 ASN B O 1
ATOM 9454 N N . PHE B 1 585 ? 19.25 -44.156 -7.211 1 95.12 585 PHE B N 1
ATOM 9455 C CA . PHE B 1 585 ? 20.312 -43.156 -7.258 1 95.12 585 PHE B CA 1
ATOM 9456 C C . PHE B 1 585 ? 21.375 -43.438 -6.199 1 95.12 585 PHE B C 1
ATOM 9458 O O . PHE B 1 585 ? 22.562 -43.375 -6.484 1 95.12 585 PHE B O 1
ATOM 9465 N N . LEU B 1 586 ? 20.953 -43.719 -4.953 1 96.06 586 LEU B N 1
ATOM 9466 C CA . LEU B 1 586 ? 21.859 -44 -3.852 1 96.06 586 LEU B CA 1
ATOM 9467 C C . LEU B 1 586 ? 22.719 -45.25 -4.152 1 96.06 586 LEU B C 1
ATOM 9469 O O . LEU B 1 586 ? 23.922 -45.25 -3.863 1 96.06 586 LEU B O 1
ATOM 9473 N N . GLU B 1 587 ? 22.125 -46.156 -4.809 1 94.5 587 GLU B N 1
ATOM 9474 C CA . GLU B 1 587 ? 22.828 -47.375 -5.156 1 94.5 587 GLU B CA 1
ATOM 9475 C C . GLU B 1 587 ? 23.859 -47.125 -6.266 1 94.5 587 GLU B C 1
ATOM 9477 O O . GLU B 1 587 ? 25.016 -47.562 -6.156 1 94.5 587 GLU B O 1
ATOM 9482 N N . LEU B 1 588 ? 23.422 -46.438 -7.258 1 92.25 588 LEU B N 1
ATOM 9483 C CA . LEU B 1 588 ? 24.281 -46.219 -8.414 1 92.25 588 LEU B CA 1
ATOM 9484 C C . LEU B 1 588 ? 25.438 -45.281 -8.055 1 92.25 588 LEU B C 1
ATOM 9486 O O . LEU B 1 588 ? 26.516 -45.375 -8.648 1 92.25 588 LEU B O 1
ATOM 9490 N N . SER B 1 589 ? 25.219 -44.469 -7.105 1 93.25 589 SER B N 1
ATOM 9491 C CA . SER B 1 589 ? 26.219 -43.469 -6.777 1 93.25 589 SER B CA 1
ATOM 9492 C C . SER B 1 589 ? 27.25 -44 -5.785 1 93.25 589 SER B C 1
ATOM 9494 O O . SER B 1 589 ? 28.234 -43.312 -5.473 1 93.25 589 SER B O 1
ATOM 9496 N N . LYS B 1 590 ? 27.109 -45.188 -5.211 1 90.5 590 LYS B N 1
ATOM 9497 C CA . LYS B 1 590 ? 28.062 -45.781 -4.281 1 90.5 590 LYS B CA 1
ATOM 9498 C C . LYS B 1 590 ? 29.438 -45.938 -4.934 1 90.5 590 LYS B C 1
ATOM 9500 O O . LYS B 1 590 ? 30.469 -45.875 -4.258 1 90.5 590 LYS B O 1
ATOM 9505 N N . ASN B 1 591 ? 29.453 -46.219 -6.242 1 79.88 591 ASN B N 1
ATOM 9506 C CA . ASN B 1 591 ? 30.703 -46.531 -6.918 1 79.88 591 ASN B CA 1
ATOM 9507 C C . ASN B 1 591 ? 31.312 -45.281 -7.566 1 79.88 591 ASN B C 1
ATOM 9509 O O . ASN B 1 591 ? 32.188 -45.406 -8.438 1 79.88 591 ASN B O 1
ATOM 9513 N N . LEU B 1 592 ? 30.781 -44.156 -7.168 1 79.31 592 LEU B N 1
ATOM 9514 C CA . LEU B 1 592 ? 31.359 -42.906 -7.672 1 79.31 592 LEU B CA 1
ATOM 9515 C C . LEU B 1 592 ? 32.344 -42.312 -6.668 1 79.31 592 LEU B C 1
ATOM 9517 O O . LEU B 1 592 ? 32.156 -42.469 -5.457 1 79.31 592 LEU B O 1
#